Protein 4RYE (pdb70)

Organism: Mycobacterium tuberculosis (strain ATCC 25618 / H37Rv) (NCBI:txid83332)

InterPro domains:
  IPR001967 Peptidase S11, D-alanyl-D-alanine carboxypeptidase A, N-terminal [PF00768] (39-257)
  IPR012338 Beta-lactamase/transpeptidase-like [G3DSA:3.40.710.10] (23-291)
  IPR012338 Beta-lactamase/transpeptidase-like [SSF56601] (4-280)
  IPR018044 Peptidase S11, D-alanyl-D-alanine carboxypeptidase A [PR00725] (68-79)
  IPR018044 Peptidase S11, D-alanyl-D-alanine carboxypeptidase A [PR00725] (116-133)
  IPR018044 Peptidase S11, D-alanyl-D-alanine carboxypeptidase A [PR00725] (142-155)

Radius of gyration: 32.18 Å; Cα contacts (8 Å, |Δi|>4): 2423; chains: 4; bounding box: 84×105×58 Å

Structure (mmCIF, N/CA/C/O backbone):
data_4RYE
#
_entry.id   4RYE
#
_cell.length_a   88.485
_cell.length_b   88.485
_cell.length_c   493.905
_cell.angle_alpha   90.00
_cell.angle_beta   90.00
_cell.angle_gamma   120.00
#
_symmetry.space_group_name_H-M   'P 65 2 2'
#
loop_
_entity.id
_entity.type
_entity.pdbx_description
1 polymer 'D-alanyl-D-alanine carboxypeptidase'
2 water water
#
loop_
_atom_site.group_PDB
_atom_site.id
_atom_site.type_symbol
_atom_site.label_atom_id
_atom_site.label_alt_id
_atom_site.label_comp_id
_atom_site.label_asym_id
_atom_site.label_entity_id
_atom_site.label_seq_id
_atom_site.pdbx_PDB_ins_code
_atom_site.Cartn_x
_atom_site.Cartn_y
_atom_site.Cartn_z
_atom_site.occupancy
_atom_site.B_iso_or_equiv
_atom_site.auth_seq_id
_atom_site.auth_comp_id
_atom_site.auth_asym_id
_atom_site.auth_atom_id
_atom_site.pdbx_PDB_model_num
ATOM 1 N N . ASP A 1 6 ? 0.248 53.793 56.812 1.00 47.84 28 ASP A N 1
ATOM 2 C CA . ASP A 1 6 ? 1.625 53.315 56.731 1.00 44.96 28 ASP A CA 1
ATOM 3 C C . ASP A 1 6 ? 1.711 52.010 55.953 1.00 43.51 28 ASP A C 1
ATOM 4 O O . ASP A 1 6 ? 0.704 51.355 55.694 1.00 46.83 28 ASP A O 1
ATOM 6 N N . VAL A 1 7 ? 2.927 51.654 55.564 1.00 35.54 29 VAL A N 1
ATOM 7 C CA . VAL A 1 7 ? 3.206 50.338 55.022 1.00 30.81 29 VAL A CA 1
ATOM 8 C C . VAL A 1 7 ? 4.312 49.805 55.913 1.00 24.54 29 VAL A C 1
ATOM 9 O O . VAL A 1 7 ? 5.337 50.454 56.091 1.00 20.20 29 VAL A O 1
ATOM 13 N N . GLN A 1 8 ? 4.086 48.646 56.510 1.00 24.43 30 GLN A N 1
ATOM 14 C CA . GLN A 1 8 ? 5.125 47.980 57.287 1.00 18.96 30 GLN A CA 1
ATOM 15 C C . GLN A 1 8 ? 4.970 46.483 57.023 1.00 18.48 30 GLN A C 1
ATOM 16 O O . GLN A 1 8 ? 3.943 46.070 56.488 1.00 18.99 30 GLN A O 1
ATOM 22 N N . PRO A 1 9 ? 5.994 45.673 57.355 1.00 18.43 31 PRO A N 1
ATOM 23 C CA . PRO A 1 9 ? 5.904 44.239 57.026 1.00 21.80 31 PRO A CA 1
ATOM 24 C C . PRO A 1 9 ? 4.799 43.526 57.803 1.00 23.94 31 PRO A C 1
ATOM 25 O O . PRO A 1 9 ? 4.576 43.839 58.972 1.00 21.53 31 PRO A O 1
ATOM 29 N N . ALA A 1 10 ? 4.135 42.567 57.161 1.00 21.00 32 ALA A N 1
ATOM 30 C CA . ALA A 1 10 ? 3.093 41.779 57.804 1.00 19.73 32 ALA A CA 1
ATOM 31 C C . ALA A 1 10 ? 3.588 41.161 59.116 1.00 20.45 32 ALA A C 1
ATOM 32 O O . ALA A 1 10 ? 4.664 40.562 59.168 1.00 20.16 32 ALA A O 1
ATOM 34 N N . GLY A 1 11 ? 2.804 41.311 60.178 1.00 20.20 33 GLY A N 1
ATOM 35 C CA . GLY A 1 11 ? 3.127 40.671 61.441 1.00 20.58 33 GLY A CA 1
ATOM 36 C C . GLY A 1 11 ? 4.033 41.495 62.338 1.00 23.37 33 GLY A C 1
ATOM 37 O O . GLY A 1 11 ? 4.226 41.150 63.502 1.00 24.40 33 GLY A O 1
ATOM 38 N N . SER A 1 12 ? 4.596 42.575 61.807 1.00 22.22 34 SER A N 1
ATOM 39 C CA . SER A 1 12 ? 5.456 43.433 62.615 1.00 20.61 34 SER A CA 1
ATOM 40 C C . SER A 1 12 ? 4.650 44.224 63.651 1.00 23.98 34 SER A C 1
ATOM 41 O O . SER A 1 12 ? 3.434 44.396 63.519 1.00 22.66 34 SER A O 1
ATOM 44 N N . VAL A 1 13 ? 5.340 44.689 64.688 1.00 24.27 35 VAL A N 1
ATOM 45 C CA . VAL A 1 13 ? 4.719 45.488 65.731 1.00 29.33 35 VAL A CA 1
ATOM 46 C C . VAL A 1 13 ? 4.172 46.770 65.119 1.00 21.46 35 VAL A C 1
ATOM 47 O O . VAL A 1 13 ? 4.886 47.461 64.388 1.00 24.80 35 VAL A O 1
ATOM 51 N N . PRO A 1 14 ? 2.900 47.089 65.406 1.00 23.63 36 PRO A N 1
ATOM 52 C CA . PRO A 1 14 ? 2.294 48.331 64.910 1.00 25.43 36 PRO A CA 1
ATOM 53 C C . PRO A 1 14 ? 3.123 49.553 65.305 1.00 26.41 36 PRO A C 1
ATOM 54 O O . PRO A 1 14 ? 3.527 49.688 66.469 1.00 25.67 36 PRO A O 1
ATOM 58 N N . ILE A 1 15 ? 3.385 50.420 64.334 1.00 28.55 37 ILE A N 1
ATOM 59 C CA . ILE A 1 15 ? 4.179 51.622 64.555 1.00 21.90 37 ILE A CA 1
ATOM 60 C C . ILE A 1 15 ? 3.315 52.698 65.210 1.00 28.57 37 ILE A C 1
ATOM 61 O O . ILE A 1 15 ? 2.274 53.074 64.671 1.00 30.43 37 ILE A O 1
ATOM 66 N N . PRO A 1 16 ? 3.731 53.178 66.395 1.00 27.96 38 PRO A N 1
ATOM 67 C CA . PRO A 1 16 ? 2.933 54.158 67.143 1.00 32.56 38 PRO A CA 1
ATOM 68 C C . PRO A 1 16 ? 2.677 55.416 66.327 1.00 32.05 38 PRO A C 1
ATOM 69 O O . PRO A 1 16 ? 3.508 55.786 65.497 1.00 27.33 38 PRO A O 1
ATOM 73 N N . ASP A 1 17 ? 1.534 56.057 66.544 1.00 33.46 39 ASP A N 1
ATOM 74 C CA . ASP A 1 17 ? 1.228 57.293 65.834 1.00 33.93 39 ASP A CA 1
ATOM 75 C C . ASP A 1 17 ? 2.216 58.388 66.237 1.00 28.27 39 ASP A C 1
ATOM 76 O O . ASP A 1 17 ? 2.759 58.369 67.346 1.00 28.70 39 ASP A O 1
ATOM 81 N N . GLY A 1 18 ? 2.449 59.336 65.335 1.00 28.85 40 GLY A N 1
ATOM 82 C CA . GLY A 1 18 ? 3.360 60.436 65.606 1.00 31.06 40 GLY A CA 1
ATOM 83 C C . GLY A 1 18 ? 3.005 61.669 64.797 1.00 30.47 40 GLY A C 1
ATOM 84 O O . GLY A 1 18 ? 2.138 61.610 63.924 1.00 29.45 40 GLY A O 1
ATOM 85 N N . PRO A 1 19 ? 3.672 62.797 65.084 1.00 28.89 41 PRO A N 1
ATOM 86 C CA . PRO A 1 19 ? 3.359 64.076 64.436 1.00 29.72 41 PRO A CA 1
ATOM 87 C C . PRO A 1 19 ? 3.706 64.131 62.949 1.00 26.87 41 PRO A C 1
ATOM 88 O O . PRO A 1 19 ? 3.063 64.889 62.222 1.00 23.01 41 PRO A O 1
ATOM 92 N N . ALA A 1 20 ? 4.705 63.370 62.506 1.00 21.85 42 ALA A N 1
ATOM 93 C CA . ALA A 1 20 ? 5.130 63.424 61.101 1.00 26.80 42 ALA A CA 1
ATOM 94 C C . ALA A 1 20 ? 4.055 62.857 60.177 1.00 23.85 42 ALA A C 1
ATOM 95 O O . ALA A 1 20 ? 3.572 61.753 60.400 1.00 27.75 42 ALA A O 1
ATOM 97 N N . GLN A 1 21 ? 3.680 63.600 59.137 1.00 18.74 43 GLN A N 1
ATOM 98 C CA . GLN A 1 21 ? 2.653 63.100 58.221 1.00 25.04 43 GLN A CA 1
ATOM 99 C C . GLN A 1 21 ? 3.206 62.178 57.123 1.00 22.03 43 GLN A C 1
ATOM 100 O O . GLN A 1 21 ? 2.468 61.354 56.591 1.00 20.85 43 GLN A O 1
ATOM 106 N N . THR A 1 22 ? 4.486 62.325 56.775 1.00 18.90 44 THR A N 1
ATOM 107 C CA . THR A 1 22 ? 5.158 61.320 55.948 1.00 20.25 44 THR A CA 1
ATOM 108 C C . THR A 1 22 ? 6.473 60.956 56.606 1.00 18.24 44 THR A C 1
ATOM 109 O O . THR A 1 22 ? 7.065 61.779 57.285 1.00 20.99 44 THR A O 1
ATOM 113 N N . TRP A 1 23 ? 6.927 59.725 56.406 1.00 16.18 45 TRP A N 1
ATOM 114 C CA . TRP A 1 23 ? 8.190 59.285 56.989 1.00 14.25 45 TRP A CA 1
ATOM 115 C C . TRP A 1 23 ? 8.621 57.983 56.328 1.00 12.32 45 TRP A C 1
ATOM 116 O O . TRP A 1 23 ? 7.832 57.348 55.612 1.00 17.64 45 TRP A O 1
ATOM 127 N N . ILE A 1 24 ? 9.870 57.597 56.557 1.00 15.99 46 ILE A N 1
ATOM 128 C CA . ILE A 1 24 ? 10.404 56.351 56.001 1.00 17.42 46 ILE A CA 1
ATOM 129 C C . ILE A 1 24 ? 11.478 55.847 56.946 1.00 13.27 46 ILE A C 1
ATOM 130 O O . ILE A 1 24 ? 12.098 56.634 57.643 1.00 13.55 46 ILE A O 1
ATOM 135 N N . VAL A 1 25 ? 11.659 54.533 57.012 1.00 14.87 47 VAL A N 1
ATOM 136 C CA . VAL A 1 25 ? 12.735 53.924 57.791 1.00 15.54 47 VAL A CA 1
ATOM 137 C C . VAL A 1 25 ? 13.461 52.992 56.843 1.00 15.88 47 VAL A C 1
ATOM 138 O O . VAL A 1 25 ? 12.848 52.104 56.241 1.00 18.43 47 VAL A O 1
ATOM 142 N N . ALA A 1 26 ? 14.755 53.216 56.664 1.00 11.31 48 ALA A N 1
ATOM 143 C CA . ALA A 1 26 ? 15.519 52.435 55.700 1.00 11.79 48 ALA A CA 1
ATOM 144 C C . ALA A 1 26 ? 16.847 52.013 56.315 1.00 18.32 48 ALA A C 1
ATOM 145 O O . ALA A 1 26 ? 17.269 52.557 57.348 1.00 14.71 48 ALA A O 1
ATOM 147 N N . ASP A 1 27 ? 17.489 51.030 55.689 1.00 15.74 49 ASP A N 1
ATOM 148 C CA . ASP A 1 27 ? 18.777 50.530 56.146 1.00 16.34 49 ASP A CA 1
ATOM 149 C C . ASP A 1 27 ? 19.838 51.310 55.377 1.00 14.62 49 ASP A C 1
ATOM 150 O O . ASP A 1 27 ? 19.844 51.321 54.146 1.00 19.57 49 ASP A O 1
ATOM 155 N N . LEU A 1 28 ? 20.722 51.971 56.114 1.00 18.08 50 LEU A N 1
ATOM 156 C CA . LEU A 1 28 ? 21.749 52.843 55.550 1.00 21.34 50 LEU A CA 1
ATOM 157 C C . LEU A 1 28 ? 22.702 52.098 54.606 1.00 26.70 50 LEU A C 1
ATOM 158 O O . LEU A 1 28 ? 23.205 52.666 53.630 1.00 21.20 50 LEU A O 1
ATOM 163 N N . ASP A 1 29 ? 22.941 50.822 54.892 1.00 29.30 51 ASP A N 1
ATOM 164 C CA . ASP A 1 29 ? 23.929 50.050 54.145 1.00 24.81 51 ASP A CA 1
ATOM 165 C C . ASP A 1 29 ? 23.343 49.259 52.968 1.00 28.18 51 ASP A C 1
ATOM 166 O O . ASP A 1 29 ? 23.885 49.288 51.866 1.00 29.82 51 ASP A O 1
ATOM 171 N N . SER A 1 30 ? 22.237 48.559 53.197 1.00 26.92 52 SER A N 1
ATOM 172 C CA . SER A 1 30 ? 21.654 47.704 52.166 1.00 26.40 52 SER A CA 1
ATOM 173 C C . SER A 1 30 ? 20.652 48.440 51.270 1.00 24.64 52 SER A C 1
ATOM 174 O O . SER A 1 30 ? 20.395 48.013 50.146 1.00 30.08 52 SER A O 1
ATOM 177 N N . GLY A 1 31 ? 20.096 49.545 51.763 1.00 20.51 53 GLY A N 1
ATOM 178 C CA . GLY A 1 31 ? 19.079 50.286 51.031 1.00 17.69 53 GLY A CA 1
ATOM 179 C C . GLY A 1 31 ? 17.677 49.689 51.113 1.00 20.70 53 GLY A C 1
ATOM 180 O O . GLY A 1 31 ? 16.749 50.197 50.467 1.00 21.63 53 GLY A O 1
ATOM 181 N N . GLN A 1 32 ? 17.515 48.611 51.887 1.00 16.77 54 GLN A N 1
ATOM 182 C CA . GLN A 1 32 ? 16.186 48.053 52.164 1.00 19.19 54 GLN A CA 1
ATOM 183 C C . GLN A 1 32 ? 15.316 49.100 52.847 1.00 16.47 54 GLN A C 1
ATOM 184 O O . GLN A 1 32 ? 15.783 49.815 53.726 1.00 15.56 54 GLN A O 1
ATOM 190 N N . VAL A 1 33 ? 14.055 49.189 52.447 1.00 14.70 55 VAL A N 1
ATOM 191 C CA . VAL A 1 33 ? 13.095 50.036 53.159 1.00 18.27 55 VAL A CA 1
ATOM 192 C C . VAL A 1 33 ? 12.317 49.169 54.150 1.00 16.48 55 VAL A C 1
ATOM 193 O O . VAL A 1 33 ? 11.702 48.172 53.764 1.00 16.96 55 VAL A O 1
ATOM 197 N N . LEU A 1 34 ? 12.364 49.533 55.430 1.00 14.27 56 LEU A N 1
ATOM 198 C CA . LEU A 1 34 ? 11.715 48.734 56.472 1.00 16.58 56 LEU A CA 1
ATOM 199 C C . LEU A 1 34 ? 10.250 49.110 56.648 1.00 16.76 56 LEU A C 1
ATOM 200 O O . LEU A 1 34 ? 9.397 48.252 56.914 1.00 19.00 56 LEU A O 1
ATOM 205 N N . ALA A 1 35 ? 9.957 50.400 56.511 1.00 15.35 57 ALA A N 1
ATOM 206 C CA . ALA A 1 35 ? 8.588 50.886 56.644 1.00 15.79 57 ALA A CA 1
ATOM 207 C C . ALA A 1 35 ? 8.505 52.292 56.088 1.00 15.35 57 ALA A C 1
ATOM 208 O O . ALA A 1 35 ? 9.503 52.986 55.999 1.00 17.28 57 ALA A O 1
ATOM 210 N N . GLY A 1 36 ? 7.306 52.721 55.724 1.00 18.66 58 GLY A N 1
ATOM 211 C CA . GLY A 1 36 ? 7.148 54.073 55.233 1.00 17.86 58 GLY A CA 1
ATOM 212 C C . GLY A 1 36 ? 5.707 54.503 55.288 1.00 20.77 58 GLY A C 1
ATOM 213 O O . GLY A 1 36 ? 4.793 53.668 55.246 1.00 24.49 58 GLY A O 1
ATOM 214 N N . ARG A 1 37 ? 5.498 55.807 55.419 1.00 21.31 59 ARG A N 1
ATOM 215 C CA . ARG A 1 37 ? 4.167 56.362 55.286 1.00 21.64 59 ARG A CA 1
ATOM 216 C C . ARG A 1 37 ? 4.215 57.502 54.284 1.00 23.55 59 ARG A C 1
ATOM 217 O O . ARG A 1 37 ? 4.903 58.498 54.520 1.00 20.95 59 ARG A O 1
ATOM 225 N N . ASP A 1 38 ? 3.501 57.348 53.165 1.00 23.46 60 ASP A N 1
ATOM 226 C CA . ASP A 1 38 ? 3.520 58.349 52.098 1.00 28.29 60 ASP A CA 1
ATOM 227 C C . ASP A 1 38 ? 4.942 58.818 51.758 1.00 24.28 60 ASP A C 1
ATOM 228 O O . ASP A 1 38 ? 5.187 60.009 51.511 1.00 20.39 60 ASP A O 1
ATOM 233 N N . GLN A 1 39 ? 5.886 57.885 51.742 1.00 18.08 61 GLN A N 1
ATOM 234 C CA . GLN A 1 39 ? 7.289 58.252 51.602 1.00 17.29 61 GLN A CA 1
ATOM 235 C C . GLN A 1 39 ? 7.664 58.871 50.245 1.00 19.28 61 GLN A C 1
ATOM 236 O O . GLN A 1 39 ? 8.762 59.389 50.090 1.00 18.23 61 GLN A O 1
ATOM 242 N N . ASN A 1 40 ? 6.768 58.812 49.261 1.00 20.61 62 ASN A N 1
ATOM 243 C CA . ASN A 1 40 ? 7.033 59.444 47.967 1.00 21.09 62 ASN A CA 1
ATOM 244 C C . ASN A 1 40 ? 6.186 60.698 47.721 1.00 22.81 62 ASN A C 1
ATOM 245 O O . ASN A 1 40 ? 6.157 61.227 46.610 1.00 24.65 62 ASN A O 1
ATOM 250 N N . VAL A 1 41 ? 5.490 61.165 48.754 1.00 19.42 63 VAL A N 1
ATOM 251 C CA . VAL A 1 41 ? 4.665 62.367 48.628 1.00 21.54 63 VAL A CA 1
ATOM 252 C C . VAL A 1 41 ? 5.534 63.607 48.851 1.00 20.55 63 VAL A C 1
ATOM 253 O O . VAL A 1 41 ? 6.240 63.698 49.861 1.00 18.98 63 VAL A O 1
ATOM 257 N N . ALA A 1 42 ? 5.493 64.556 47.912 1.00 20.10 64 ALA A N 1
ATOM 258 C CA . ALA A 1 42 ? 6.361 65.739 47.975 1.00 18.10 64 ALA A CA 1
ATOM 259 C C . ALA A 1 42 ? 5.860 66.786 48.963 1.00 22.62 64 ALA A C 1
ATOM 260 O O . ALA A 1 42 ? 4.674 67.114 48.993 1.00 24.84 64 ALA A O 1
ATOM 262 N N . HIS A 1 43 ? 6.784 67.303 49.766 1.00 19.34 65 HIS A N 1
ATOM 263 C CA . HIS A 1 43 ? 6.519 68.398 50.700 1.00 19.16 65 HIS A CA 1
ATOM 264 C C . HIS A 1 43 ? 7.767 69.278 50.723 1.00 17.38 65 HIS A C 1
ATOM 265 O O . HIS A 1 43 ? 8.837 68.848 50.294 1.00 17.14 65 HIS A O 1
ATOM 272 N N . PRO A 1 44 ? 7.633 70.522 51.194 1.00 18.27 66 PRO A N 1
ATOM 273 C CA . PRO A 1 44 ? 8.823 71.374 51.317 1.00 20.96 66 PRO A CA 1
ATOM 274 C C . PRO A 1 44 ? 9.792 70.790 52.340 1.00 15.72 66 PRO A C 1
ATOM 275 O O . PRO A 1 44 ? 9.350 70.277 53.370 1.00 18.94 66 PRO A O 1
ATOM 279 N N . PRO A 1 45 ? 11.097 70.849 52.051 1.00 21.66 67 PRO A N 1
ATOM 280 C CA . PRO A 1 45 ? 12.097 70.222 52.917 1.00 14.39 67 PRO A CA 1
ATOM 281 C C . PRO A 1 45 ? 12.604 71.102 54.059 1.00 16.72 67 PRO A C 1
ATOM 282 O O . PRO A 1 45 ? 13.186 70.566 55.005 1.00 20.38 67 PRO A O 1
ATOM 286 N N . ALA A 1 46 ? 12.388 72.415 53.982 1.00 19.98 68 ALA A N 1
ATOM 287 C CA . ALA A 1 46 ? 13.040 73.344 54.903 1.00 19.28 68 ALA A CA 1
ATOM 288 C C . ALA A 1 46 ? 14.533 73.017 54.995 1.00 17.76 68 ALA A C 1
ATOM 289 O O . ALA A 1 46 ? 15.142 72.618 54.004 1.00 20.10 68 ALA A O 1
ATOM 291 N N . SER A 1 47 ? 15.106 73.155 56.190 1.00 18.26 69 SER A N 1
ATOM 292 C CA . SER A 1 47 ? 16.558 73.058 56.373 1.00 17.00 69 SER A CA 1
ATOM 293 C C . SER A 1 47 ? 17.148 71.665 56.145 1.00 15.53 69 SER A C 1
ATOM 294 O O . SER A 1 47 ? 18.367 71.517 56.124 1.00 18.46 69 SER A O 1
ATOM 297 N N . THR A 1 48 ? 16.318 70.639 55.983 1.00 16.73 70 THR A N 1
ATOM 298 C CA . THR A 1 48 ? 16.883 69.337 55.614 1.00 15.65 70 THR A CA 1
ATOM 299 C C . THR A 1 48 ? 17.631 69.429 54.286 1.00 17.46 70 THR A C 1
ATOM 300 O O . THR A 1 48 ? 18.578 68.679 54.042 1.00 15.31 70 THR A O 1
ATOM 304 N N . ILE A 1 49 ? 17.215 70.364 53.435 1.00 19.31 71 ILE A N 1
ATOM 305 C CA . ILE A 1 49 ? 17.867 70.558 52.144 1.00 16.82 71 ILE A CA 1
ATOM 306 C C . ILE A 1 49 ? 19.308 71.056 52.303 1.00 16.34 71 ILE A C 1
ATOM 307 O O . ILE A 1 49 ? 20.103 70.965 51.369 1.00 16.97 71 ILE A O 1
ATOM 312 N N . LYS A 1 50 ? 19.660 71.557 53.488 1.00 13.14 72 LYS A N 1
ATOM 313 C CA . LYS A 1 50 ? 21.056 71.939 53.746 1.00 17.86 72 LYS A CA 1
ATOM 314 C C . LYS A 1 50 ? 22.015 70.754 53.627 1.00 18.66 72 LYS A C 1
ATOM 315 O O . LYS A 1 50 ? 23.201 70.938 53.380 1.00 15.22 72 LYS A O 1
ATOM 321 N N . VAL A 1 51 ? 21.513 69.539 53.812 1.00 14.74 73 VAL A N 1
ATOM 322 C CA . VAL A 1 51 ? 22.343 68.350 53.607 1.00 11.01 73 VAL A CA 1
ATOM 323 C C . VAL A 1 51 ? 22.775 68.244 52.143 1.00 14.21 73 VAL A C 1
ATOM 324 O O . VAL A 1 51 ? 23.920 67.888 51.830 1.00 14.65 73 VAL A O 1
ATOM 328 N N . LEU A 1 52 ? 21.855 68.544 51.241 1.00 12.27 74 LEU A N 1
ATOM 329 C CA . LEU A 1 52 ? 22.162 68.566 49.819 1.00 14.65 74 LEU A CA 1
ATOM 330 C C . LEU A 1 52 ? 23.178 69.665 49.486 1.00 15.25 74 LEU A C 1
ATOM 331 O O . LEU A 1 52 ? 24.075 69.462 48.674 1.00 14.08 74 LEU A O 1
ATOM 336 N N . LEU A 1 53 ? 23.051 70.829 50.116 1.00 13.25 75 LEU A N 1
ATOM 337 C CA . LEU A 1 53 ? 24.057 71.881 49.932 1.00 12.97 75 LEU A CA 1
ATOM 338 C C . LEU A 1 53 ? 25.416 71.395 50.433 1.00 11.90 75 LEU A C 1
ATOM 339 O O . LEU A 1 53 ? 26.437 71.612 49.784 1.00 15.91 75 LEU A O 1
ATOM 344 N N . ALA A 1 54 ? 25.430 70.732 51.588 1.00 14.18 76 ALA A N 1
ATOM 345 C CA . ALA A 1 54 ? 26.676 70.202 52.145 1.00 16.27 76 ALA A CA 1
ATOM 346 C C . ALA A 1 54 ? 27.379 69.231 51.190 1.00 15.28 76 ALA A C 1
ATOM 347 O O . ALA A 1 54 ? 28.604 69.266 51.055 1.00 14.26 76 ALA A O 1
ATOM 349 N N . LEU A 1 55 ? 26.611 68.360 50.540 1.00 14.03 77 LEU A N 1
ATOM 350 C CA . LEU A 1 55 ? 27.175 67.444 49.539 1.00 15.22 77 LEU A CA 1
ATOM 351 C C . LEU A 1 55 ? 27.885 68.178 48.398 1.00 16.56 77 LEU A C 1
ATOM 352 O O . LEU A 1 55 ? 28.977 67.793 47.982 1.00 18.30 77 LEU A O 1
ATOM 357 N N . VAL A 1 56 ? 27.251 69.225 47.874 1.00 14.67 78 VAL A N 1
ATOM 358 C CA . VAL A 1 56 ? 27.853 70.007 46.802 1.00 15.08 78 VAL A CA 1
ATOM 359 C C . VAL A 1 56 ? 29.141 70.671 47.305 1.00 19.79 78 VAL A C 1
ATOM 360 O O . VAL A 1 56 ? 30.182 70.627 46.635 1.00 16.40 78 VAL A O 1
ATOM 364 N N . ALA A 1 57 ? 29.070 71.281 48.488 1.00 16.44 79 ALA A N 1
ATOM 365 C CA . ALA A 1 57 ? 30.232 71.966 49.063 1.00 16.44 79 ALA A CA 1
ATOM 366 C C . ALA A 1 57 ? 31.403 71.008 49.261 1.00 19.02 79 ALA A C 1
ATOM 367 O O . ALA A 1 57 ? 32.546 71.345 48.962 1.00 21.65 79 ALA A O 1
ATOM 369 N N . LEU A 1 58 ? 31.114 69.813 49.766 1.00 16.99 80 LEU A N 1
ATOM 370 C CA . LEU A 1 58 ? 32.160 68.833 50.019 1.00 15.21 80 LEU A CA 1
ATOM 371 C C . LEU A 1 58 ? 32.765 68.302 48.734 1.00 19.18 80 LEU A C 1
ATOM 372 O O . LEU A 1 58 ? 33.950 67.965 48.694 1.00 19.28 80 LEU A O 1
ATOM 377 N N . ASP A 1 59 ? 31.967 68.231 47.678 1.00 16.50 81 ASP A N 1
ATOM 378 C CA . ASP A 1 59 ? 32.505 67.816 46.380 1.00 26.79 81 ASP A CA 1
ATOM 379 C C . ASP A 1 59 ? 33.422 68.863 45.744 1.00 27.19 81 ASP A C 1
ATOM 380 O O . ASP A 1 59 ? 34.436 68.522 45.148 1.00 24.13 81 ASP A O 1
ATOM 385 N N . GLU A 1 60 ? 33.059 70.136 45.864 1.00 23.54 82 GLU A N 1
ATOM 386 C CA . GLU A 1 60 ? 33.727 71.178 45.077 1.00 28.45 82 GLU A CA 1
ATOM 387 C C . GLU A 1 60 ? 34.735 72.027 45.839 1.00 22.62 82 GLU A C 1
ATOM 388 O O . GLU A 1 60 ? 35.659 72.587 45.242 1.00 23.16 82 GLU A O 1
ATOM 394 N N . LEU A 1 61 ? 34.558 72.150 47.147 1.00 20.66 83 LEU A N 1
ATOM 395 C CA . LEU A 1 61 ? 35.342 73.125 47.907 1.00 21.71 83 LEU A CA 1
ATOM 396 C C . LEU A 1 61 ? 36.411 72.464 48.764 1.00 24.89 83 LEU A C 1
ATOM 397 O O . LEU A 1 61 ? 36.161 71.436 49.384 1.00 29.76 83 LEU A O 1
ATOM 402 N N . ASP A 1 62 ? 37.602 73.052 48.791 1.00 22.32 84 ASP A N 1
ATOM 403 C CA . ASP A 1 62 ? 38.631 72.658 49.755 1.00 27.05 84 ASP A CA 1
ATOM 404 C C . ASP A 1 62 ? 38.170 73.122 51.142 1.00 25.55 84 ASP A C 1
ATOM 405 O O . ASP A 1 62 ? 37.652 74.231 51.279 1.00 24.88 84 ASP A O 1
ATOM 410 N N . LEU A 1 63 ? 38.356 72.286 52.164 1.00 20.77 85 LEU A N 1
ATOM 411 C CA . LEU A 1 63 ? 37.825 72.583 53.502 1.00 22.16 85 LEU A CA 1
ATOM 412 C C . LEU A 1 63 ? 38.515 73.779 54.138 1.00 26.11 85 LEU A C 1
ATOM 413 O O . LEU A 1 63 ? 37.955 74.438 55.022 1.00 22.46 85 LEU A O 1
ATOM 418 N N . ASN A 1 64 ? 39.735 74.057 53.684 1.00 21.20 86 ASN A N 1
ATOM 419 C CA . ASN A 1 64 ? 40.503 75.176 54.208 1.00 22.33 86 ASN A CA 1
ATOM 420 C C . ASN A 1 64 ? 40.507 76.393 53.285 1.00 23.96 86 ASN A C 1
ATOM 421 O O . ASN A 1 64 ? 41.167 77.388 53.567 1.00 26.07 86 ASN A O 1
ATOM 426 N N . SER A 1 65 ? 39.783 76.317 52.173 1.00 24.55 87 SER A N 1
ATOM 427 C CA . SER A 1 65 ? 39.675 77.486 51.306 1.00 32.01 87 SER A CA 1
ATOM 428 C C . SER A 1 65 ? 38.785 78.511 52.008 1.00 32.14 87 SER A C 1
ATOM 429 O O . SER A 1 65 ? 37.902 78.149 52.793 1.00 23.66 87 SER A O 1
ATOM 432 N N . THR A 1 66 ? 39.039 79.789 51.763 1.00 27.29 88 THR A N 1
ATOM 433 C CA . THR A 1 66 ? 38.325 80.831 52.483 1.00 23.12 88 THR A CA 1
ATOM 434 C C . THR A 1 66 ? 37.500 81.720 51.569 1.00 29.62 88 THR A C 1
ATOM 435 O O . THR A 1 66 ? 37.658 81.702 50.346 1.00 27.14 88 THR A O 1
ATOM 439 N N . VAL A 1 67 ? 36.613 82.498 52.178 1.00 23.11 89 VAL A N 1
ATOM 440 C CA . VAL A 1 67 ? 35.841 83.491 51.452 1.00 27.21 89 VAL A CA 1
ATOM 441 C C . VAL A 1 67 ? 35.700 84.700 52.357 1.00 26.85 89 VAL A C 1
ATOM 442 O O . VAL A 1 67 ? 35.690 84.563 53.583 1.00 27.67 89 VAL A O 1
ATOM 446 N N . VAL A 1 68 ? 35.629 85.879 51.754 1.00 27.46 90 VAL A N 1
ATOM 447 C CA . VAL A 1 68 ? 35.322 87.097 52.481 1.00 26.65 90 VAL A CA 1
ATOM 448 C C . VAL A 1 68 ? 33.830 87.335 52.351 1.00 29.80 90 VAL A C 1
ATOM 449 O O . VAL A 1 68 ? 33.331 87.588 51.255 1.00 26.61 90 VAL A O 1
ATOM 453 N N . ALA A 1 69 ? 33.109 87.223 53.458 1.00 25.94 91 ALA A N 1
ATOM 454 C CA . ALA A 1 69 ? 31.664 87.393 53.416 1.00 25.82 91 ALA A CA 1
ATOM 455 C C . ALA A 1 69 ? 31.283 88.798 52.984 1.00 33.11 91 ALA A C 1
ATOM 456 O O . ALA A 1 69 ? 31.896 89.784 53.410 1.00 28.79 91 ALA A O 1
ATOM 458 N N . ASP A 1 70 ? 30.270 88.908 52.137 1.00 30.66 92 ASP A N 1
ATOM 459 C CA . ASP A 1 70 ? 29.773 90.242 51.804 1.00 34.03 92 ASP A CA 1
ATOM 460 C C . ASP A 1 70 ? 28.427 90.505 52.475 1.00 30.57 92 ASP A C 1
ATOM 461 O O . ASP A 1 70 ? 27.873 89.619 53.128 1.00 28.67 92 ASP A O 1
ATOM 466 N N . VAL A 1 71 ? 27.918 91.725 52.331 1.00 32.26 93 VAL A N 1
ATOM 467 C CA . VAL A 1 71 ? 26.686 92.127 53.006 1.00 35.13 93 VAL A CA 1
ATOM 468 C C . VAL A 1 71 ? 25.511 91.217 52.667 1.00 34.72 93 VAL A C 1
ATOM 469 O O . VAL A 1 71 ? 24.753 90.820 53.558 1.00 36.24 93 VAL A O 1
ATOM 473 N N . ALA A 1 72 ? 25.381 90.859 51.392 1.00 32.28 94 ALA A N 1
ATOM 474 C CA . ALA A 1 72 ? 24.285 90.000 50.941 1.00 39.09 94 ALA A CA 1
ATOM 475 C C . ALA A 1 72 ? 24.269 88.637 51.638 1.00 41.43 94 ALA A C 1
ATOM 476 O O . ALA A 1 72 ? 23.200 88.065 51.883 1.00 45.12 94 ALA A O 1
ATOM 478 N N . ASP A 1 73 ? 25.454 88.120 51.958 1.00 39.11 95 ASP A N 1
ATOM 479 C CA . ASP A 1 73 ? 25.579 86.814 52.610 1.00 37.99 95 ASP A CA 1
ATOM 480 C C . ASP A 1 73 ? 24.941 86.793 53.998 1.00 36.27 95 ASP A C 1
ATOM 481 O O . ASP A 1 73 ? 24.641 85.731 54.525 1.00 37.35 95 ASP A O 1
ATOM 486 N N . THR A 1 74 ? 24.753 87.970 54.587 1.00 36.95 96 THR A N 1
ATOM 487 C CA . THR A 1 74 ? 24.403 88.079 56.003 1.00 39.88 96 THR A CA 1
ATOM 488 C C . THR A 1 74 ? 22.981 88.569 56.250 1.00 45.14 96 THR A C 1
ATOM 489 O O . THR A 1 74 ? 22.637 88.924 57.378 1.00 46.26 96 THR A O 1
ATOM 493 N N . GLN A 1 75 ? 22.151 88.574 55.211 1.00 45.50 97 GLN A N 1
ATOM 494 C CA . GLN A 1 75 ? 20.846 89.233 55.299 1.00 50.72 97 GLN A CA 1
ATOM 495 C C . GLN A 1 75 ? 19.617 88.324 55.349 1.00 47.52 97 GLN A C 1
ATOM 496 O O . GLN A 1 75 ? 18.488 88.814 55.381 1.00 46.78 97 GLN A O 1
ATOM 502 N N . ALA A 1 76 ? 19.816 87.012 55.365 1.00 42.63 98 ALA A N 1
ATOM 503 C CA . ALA A 1 76 ? 18.673 86.110 55.474 1.00 42.37 98 ALA A CA 1
ATOM 504 C C . ALA A 1 76 ? 18.161 86.066 56.910 1.00 38.92 98 ALA A C 1
ATOM 505 O O . ALA A 1 76 ? 18.894 86.384 57.847 1.00 32.98 98 ALA A O 1
ATOM 507 N N . GLU A 1 77 ? 16.901 85.676 57.084 1.00 42.79 99 GLU A N 1
ATOM 508 C CA . GLU A 1 77 ? 16.348 85.493 58.420 1.00 45.31 99 GLU A CA 1
ATOM 509 C C . GLU A 1 77 ? 17.095 84.378 59.168 1.00 39.61 99 GLU A C 1
ATOM 510 O O . GLU A 1 77 ? 17.757 83.538 58.558 1.00 33.77 99 GLU A O 1
ATOM 516 N N . CYS A 1 78 ? 16.991 84.386 60.494 1.00 43.94 100 CYS A N 1
ATOM 517 C CA . CYS A 1 78 ? 17.647 83.388 61.339 1.00 47.34 100 CYS A CA 1
ATOM 518 C C . CYS A 1 78 ? 16.987 82.011 61.147 1.00 43.87 100 CYS A C 1
ATOM 519 O O . CYS A 1 78 ? 15.883 81.952 60.598 1.00 45.76 100 CYS A O 1
ATOM 522 N N . ASN A 1 79 ? 17.615 80.897 61.551 1.00 36.79 101 ASN A N 1
ATOM 523 C CA . ASN A 1 79 ? 18.885 80.793 62.286 1.00 34.47 101 ASN A CA 1
ATOM 524 C C . ASN A 1 79 ? 20.115 81.370 61.603 1.00 27.58 101 ASN A C 1
ATOM 525 O O . ASN A 1 79 ? 20.307 81.202 60.400 1.00 24.44 101 ASN A O 1
ATOM 530 N N . CYS A 1 80 ? 20.951 82.038 62.390 1.00 29.46 102 CYS A N 1
ATOM 531 C CA . CYS A 1 80 ? 22.231 82.543 61.907 1.00 34.92 102 CYS A CA 1
ATOM 532 C C . CYS A 1 80 ? 23.365 82.052 62.803 1.00 34.57 102 CYS A C 1
ATOM 533 O O . CYS A 1 80 ? 23.230 82.036 64.026 1.00 39.06 102 CYS A O 1
ATOM 536 N N . VAL A 1 81 ? 24.477 81.646 62.204 1.00 24.14 103 VAL A N 1
ATOM 537 C CA . VAL A 1 81 ? 25.646 81.261 62.990 1.00 25.98 103 VAL A CA 1
ATOM 538 C C . VAL A 1 81 ? 26.424 82.515 63.394 1.00 30.70 103 VAL A C 1
ATOM 539 O O . VAL A 1 81 ? 27.144 82.518 64.395 1.00 27.86 103 VAL A O 1
ATOM 543 N N . GLY A 1 82 ? 26.255 83.588 62.623 1.00 28.03 104 GLY A N 1
ATOM 544 C CA . GLY A 1 82 ? 26.871 84.862 62.940 1.00 27.27 104 GLY A CA 1
ATOM 545 C C . GLY A 1 82 ? 27.945 85.304 61.960 1.00 27.40 104 GLY A C 1
ATOM 546 O O . GLY A 1 82 ? 28.912 85.968 62.343 1.00 31.15 104 GLY A O 1
ATOM 547 N N . VAL A 1 83 ? 27.775 84.940 60.692 1.00 25.50 105 VAL A N 1
ATOM 548 C CA . VAL A 1 83 ? 28.623 85.467 59.621 1.00 25.31 105 VAL A CA 1
ATOM 549 C C . VAL A 1 83 ? 28.555 86.998 59.590 1.00 28.77 105 VAL A C 1
ATOM 550 O O . VAL A 1 83 ? 27.475 87.585 59.708 1.00 28.75 105 VAL A O 1
ATOM 554 N N . LYS A 1 84 ? 29.709 87.646 59.461 1.00 28.61 106 LYS A N 1
ATOM 555 C CA . LYS A 1 84 ? 29.759 89.106 59.433 1.00 32.24 106 LYS A CA 1
ATOM 556 C C . LYS A 1 84 ? 30.480 89.604 58.181 1.00 36.08 106 LYS A C 1
ATOM 557 O O . LYS A 1 84 ? 31.479 89.019 57.767 1.00 28.52 106 LYS A O 1
ATOM 563 N N . PRO A 1 85 ? 29.965 90.683 57.562 1.00 32.99 107 PRO A N 1
ATOM 564 C CA . PRO A 1 85 ? 30.526 91.121 56.275 1.00 34.96 107 PRO A CA 1
ATOM 565 C C . PRO A 1 85 ? 31.948 91.652 56.392 1.00 31.60 107 PRO A C 1
ATOM 566 O O . PRO A 1 85 ? 32.245 92.408 57.318 1.00 32.88 107 PRO A O 1
ATOM 570 N N . GLY A 1 86 ? 32.810 91.254 55.458 1.00 31.85 108 GLY A N 1
ATOM 571 C CA . GLY A 1 86 ? 34.200 91.683 55.458 1.00 31.86 108 GLY A CA 1
ATOM 572 C C . GLY A 1 86 ? 35.094 90.734 56.234 1.00 30.87 108 GLY A C 1
ATOM 573 O O . GLY A 1 86 ? 36.324 90.866 56.227 1.00 31.45 108 GLY A O 1
ATOM 574 N N . ARG A 1 87 ? 34.467 89.778 56.916 1.00 29.65 109 ARG A N 1
ATOM 575 C CA . ARG A 1 87 ? 35.203 88.779 57.675 1.00 34.47 109 ARG A CA 1
ATOM 576 C C . ARG A 1 87 ? 35.467 87.533 56.828 1.00 32.01 109 ARG A C 1
ATOM 577 O O . ARG A 1 87 ? 34.674 87.167 55.949 1.00 27.24 109 ARG A O 1
ATOM 585 N N . SER A 1 88 ? 36.592 86.882 57.101 1.00 29.44 110 SER A N 1
ATOM 586 C CA . SER A 1 88 ? 36.989 85.686 56.369 1.00 30.74 110 SER A CA 1
ATOM 587 C C . SER A 1 88 ? 36.536 84.420 57.096 1.00 29.45 110 SER A C 1
ATOM 588 O O . SER A 1 88 ? 36.597 84.352 58.324 1.00 25.61 110 SER A O 1
ATOM 591 N N . TYR A 1 89 ? 36.083 83.418 56.342 1.00 24.14 111 TYR A N 1
ATOM 592 C CA . TYR A 1 89 ? 35.647 82.147 56.921 1.00 22.53 111 TYR A CA 1
ATOM 593 C C . TYR A 1 89 ? 36.142 81.012 56.043 1.00 23.74 111 TYR A C 1
ATOM 594 O O . TYR A 1 89 ? 36.254 81.180 54.828 1.00 24.10 111 TYR A O 1
ATOM 603 N N . THR A 1 90 ? 36.432 79.859 56.641 1.00 21.58 112 THR A N 1
ATOM 604 C CA . THR A 1 90 ? 36.771 78.676 55.851 1.00 21.44 112 THR A CA 1
ATOM 605 C C . THR A 1 90 ? 35.512 77.902 55.505 1.00 20.98 112 THR A C 1
ATOM 606 O O . THR A 1 90 ? 34.472 78.038 56.171 1.00 18.93 112 THR A O 1
ATOM 610 N N . ALA A 1 91 ? 35.602 77.083 54.462 1.00 19.54 113 ALA A N 1
ATOM 611 C CA . ALA A 1 91 ? 34.508 76.184 54.109 1.00 20.36 113 ALA A CA 1
ATOM 612 C C . ALA A 1 91 ? 34.130 75.296 55.288 1.00 19.23 113 ALA A C 1
ATOM 613 O O . ALA A 1 91 ? 32.955 75.032 55.508 1.00 20.50 113 ALA A O 1
ATOM 615 N N . ARG A 1 92 ? 35.126 74.826 56.037 1.00 20.82 114 ARG A N 1
ATOM 616 C CA . ARG A 1 92 ? 34.863 73.959 57.188 1.00 19.83 114 ARG A CA 1
ATOM 617 C C . ARG A 1 92 ? 34.050 74.719 58.236 1.00 20.18 114 ARG A C 1
ATOM 618 O O . ARG A 1 92 ? 33.044 74.214 58.742 1.00 21.41 114 ARG A O 1
ATOM 626 N N . GLN A 1 93 ? 34.478 75.937 58.539 1.00 20.52 115 GLN A N 1
ATOM 627 C CA . GLN A 1 93 ? 33.769 76.771 59.502 1.00 21.24 115 GLN A CA 1
ATOM 628 C C . GLN A 1 93 ? 32.331 76.974 59.053 1.00 24.70 115 GLN A C 1
ATOM 629 O O . GLN A 1 93 ? 31.413 76.907 59.863 1.00 18.47 115 GLN A O 1
ATOM 635 N N . LEU A 1 94 ? 32.135 77.215 57.760 1.00 20.24 116 LEU A N 1
ATOM 636 C CA . LEU A 1 94 ? 30.791 77.463 57.249 1.00 22.89 116 LEU A CA 1
ATOM 637 C C . LEU A 1 94 ? 29.951 76.192 57.287 1.00 19.84 116 LEU A C 1
ATOM 638 O O . LEU A 1 94 ? 28.752 76.250 57.579 1.00 17.84 116 LEU A O 1
ATOM 643 N N . LEU A 1 95 ? 30.577 75.044 57.018 1.00 15.89 117 LEU A N 1
ATOM 644 C CA . LEU A 1 95 ? 29.869 73.762 57.065 1.00 17.64 117 LEU A CA 1
ATOM 645 C C . LEU A 1 95 ? 29.448 73.396 58.494 1.00 20.14 117 LEU A C 1
ATOM 646 O O . LEU A 1 95 ? 28.371 72.827 58.700 1.00 18.90 117 LEU A O 1
ATOM 651 N N . ASP A 1 96 ? 30.289 73.724 59.472 1.00 21.93 118 ASP A N 1
ATOM 652 C CA . ASP A 1 96 ? 29.922 73.554 60.879 1.00 23.20 118 ASP A CA 1
ATOM 653 C C . ASP A 1 96 ? 28.727 74.424 61.223 1.00 20.94 118 ASP A C 1
ATOM 654 O O . ASP A 1 96 ? 27.790 73.965 61.875 1.00 20.02 118 ASP A O 1
ATOM 659 N N . GLY A 1 97 ? 28.772 75.687 60.798 1.00 19.93 119 GLY A N 1
ATOM 660 C CA . GLY A 1 97 ? 27.664 76.604 61.015 1.00 19.01 119 GLY A CA 1
ATOM 661 C C . GLY A 1 97 ? 26.405 76.089 60.340 1.00 18.40 119 GLY A C 1
ATOM 662 O O . GLY A 1 97 ? 25.310 76.108 60.930 1.00 19.15 119 GLY A O 1
ATOM 663 N N . LEU A 1 98 ? 26.567 75.598 59.113 1.00 17.07 120 LEU A N 1
ATOM 664 C CA . LEU A 1 98 ? 25.455 75.035 58.345 1.00 17.47 120 LEU A CA 1
ATOM 665 C C . LEU A 1 98 ? 24.799 73.843 59.029 1.00 21.45 120 LEU A C 1
ATOM 666 O O . LEU A 1 98 ? 23.568 73.769 59.134 1.00 19.38 120 LEU A O 1
ATOM 671 N N . LEU A 1 99 ? 25.621 72.905 59.487 1.00 15.89 121 LEU A N 1
ATOM 672 C CA . LEU A 1 99 ? 25.119 71.617 59.944 1.00 16.77 121 LEU A CA 1
ATOM 673 C C . LEU A 1 99 ? 24.840 71.529 61.443 1.00 21.86 121 LEU A C 1
ATOM 674 O O . LEU A 1 99 ? 23.998 70.739 61.857 1.00 29.38 121 LEU A O 1
ATOM 679 N N . LEU A 1 100 ? 25.534 72.326 62.254 1.00 19.85 122 LEU A N 1
ATOM 680 C CA . LEU A 1 100 ? 25.319 72.282 63.710 1.00 21.92 122 LEU A CA 1
ATOM 681 C C . LEU A 1 100 ? 24.208 73.217 64.191 1.00 24.56 122 LEU A C 1
ATOM 682 O O . LEU A 1 100 ? 23.439 72.866 65.092 1.00 25.94 122 LEU A O 1
ATOM 687 N N . VAL A 1 101 ? 24.126 74.409 63.610 1.00 18.41 123 VAL A N 1
ATOM 688 C CA . VAL A 1 101 ? 23.116 75.373 64.055 1.00 19.53 123 VAL A CA 1
ATOM 689 C C . VAL A 1 101 ? 22.168 75.830 62.941 1.00 21.94 123 VAL A C 1
ATOM 690 O O . VAL A 1 101 ? 21.401 76.783 63.128 1.00 26.62 123 VAL A O 1
ATOM 694 N N . SER A 1 102 ? 22.216 75.144 61.798 1.00 20.74 124 SER A N 1
ATOM 695 C CA . SER A 1 102 ? 21.322 75.430 60.674 1.00 20.66 124 SER A CA 1
ATOM 696 C C . SER A 1 102 ? 21.415 76.889 60.220 1.00 25.77 124 SER A C 1
ATOM 697 O O . SER A 1 102 ? 20.398 77.532 59.943 1.00 21.99 124 SER A O 1
ATOM 700 N N . GLY A 1 103 ? 22.635 77.409 60.139 1.00 21.44 125 GLY A N 1
ATOM 701 C CA . GLY A 1 103 ? 22.835 78.819 59.845 1.00 21.63 125 GLY A CA 1
ATOM 702 C C . GLY A 1 103 ? 22.487 79.144 58.407 1.00 19.40 125 GLY A C 1
ATOM 703 O O . GLY A 1 103 ? 23.112 78.621 57.492 1.00 19.74 125 GLY A O 1
ATOM 704 N N . ASN A 1 104 ? 21.492 80.005 58.201 1.00 20.40 126 ASN A N 1
ATOM 705 C CA . ASN A 1 104 ? 21.123 80.404 56.848 1.00 21.85 126 ASN A CA 1
ATOM 706 C C . ASN A 1 104 ? 22.204 81.299 56.262 1.00 22.45 126 ASN A C 1
ATOM 707 O O . ASN A 1 104 ? 22.445 81.280 55.055 1.00 29.72 126 ASN A O 1
ATOM 712 N N . ASP A 1 105 ? 22.854 82.079 57.122 1.00 21.88 127 ASP A N 1
ATOM 713 C CA . ASP A 1 105 ? 23.975 82.913 56.694 1.00 22.47 127 ASP A CA 1
ATOM 714 C C . ASP A 1 105 ? 25.145 82.034 56.255 1.00 22.33 127 ASP A C 1
ATOM 715 O O . ASP A 1 105 ? 25.856 82.363 55.309 1.00 22.16 127 ASP A O 1
ATOM 720 N N . ALA A 1 106 ? 25.321 80.899 56.922 1.00 20.08 128 ALA A N 1
ATOM 721 C CA . ALA A 1 106 ? 26.332 79.930 56.521 1.00 24.12 128 ALA A CA 1
ATOM 722 C C . ALA A 1 106 ? 26.003 79.334 55.147 1.00 24.96 128 ALA A C 1
ATOM 723 O O . ALA A 1 106 ? 26.888 79.158 54.301 1.00 17.72 128 ALA A O 1
ATOM 725 N N . ALA A 1 107 ? 24.731 79.007 54.937 1.00 17.82 129 ALA A N 1
ATOM 726 C CA . ALA A 1 107 ? 24.282 78.497 53.649 1.00 19.28 129 ALA A CA 1
ATOM 727 C C . ALA A 1 107 ? 24.518 79.510 52.535 1.00 20.09 129 ALA A C 1
ATOM 728 O O . ALA A 1 107 ? 25.017 79.166 51.466 1.00 18.10 129 ALA A O 1
ATOM 730 N N . ASN A 1 108 ? 24.142 80.759 52.762 1.00 19.30 130 ASN A N 1
ATOM 731 C CA . ASN A 1 108 ? 24.304 81.750 51.709 1.00 24.70 130 ASN A CA 1
ATOM 732 C C . ASN A 1 108 ? 25.774 82.080 51.427 1.00 25.42 130 ASN A C 1
ATOM 733 O O . ASN A 1 108 ? 26.133 82.435 50.301 1.00 20.99 130 ASN A O 1
ATOM 738 N N . THR A 1 109 ? 26.623 81.943 52.441 1.00 20.35 131 THR A N 1
ATOM 739 C CA . THR A 1 109 ? 28.042 82.226 52.276 1.00 20.64 131 THR A CA 1
ATOM 740 C C . THR A 1 109 ? 28.739 81.064 51.568 1.00 19.45 131 THR A C 1
ATOM 741 O O . THR A 1 109 ? 29.664 81.270 50.786 1.00 21.62 131 THR A O 1
ATOM 745 N N . LEU A 1 110 ? 28.280 79.845 51.825 1.00 18.23 132 LEU A N 1
ATOM 746 C CA . LEU A 1 110 ? 28.734 78.699 51.046 1.00 17.29 132 LEU A CA 1
ATOM 747 C C . LEU A 1 110 ? 28.303 78.842 49.590 1.00 17.53 132 LEU A C 1
ATOM 748 O O . LEU A 1 110 ? 29.066 78.539 48.684 1.00 19.22 132 LEU A O 1
ATOM 753 N N . ALA A 1 111 ? 27.084 79.327 49.368 1.00 20.41 133 ALA A N 1
ATOM 754 C CA . ALA A 1 111 ? 26.595 79.533 48.006 1.00 19.69 133 ALA A CA 1
ATOM 755 C C . ALA A 1 111 ? 27.451 80.569 47.283 1.00 25.67 133 ALA A C 1
ATOM 756 O O . ALA A 1 111 ? 27.679 80.463 46.081 1.00 22.77 133 ALA A O 1
ATOM 758 N N . HIS A 1 112 ? 27.911 81.572 48.026 1.00 24.03 134 HIS A N 1
ATOM 759 C CA . HIS A 1 112 ? 28.867 82.559 47.521 1.00 24.52 134 HIS A CA 1
ATOM 760 C C . HIS A 1 112 ? 30.129 81.851 47.000 1.00 22.51 134 HIS A C 1
ATOM 761 O O . HIS A 1 112 ? 30.539 82.079 45.855 1.00 23.64 134 HIS A O 1
ATOM 776 N N . LEU A 1 114 ? 30.410 78.890 46.043 1.00 22.06 136 LEU A N 1
ATOM 777 C CA . LEU A 1 114 ? 30.079 77.961 44.974 1.00 21.38 136 LEU A CA 1
ATOM 778 C C . LEU A 1 114 ? 29.685 78.650 43.675 1.00 25.61 136 LEU A C 1
ATOM 779 O O . LEU A 1 114 ? 29.359 77.983 42.697 1.00 28.21 136 LEU A O 1
ATOM 784 N N . GLY A 1 115 ? 29.710 79.977 43.659 1.00 26.77 137 GLY A N 1
ATOM 785 C CA . GLY A 1 115 ? 29.422 80.717 42.442 1.00 24.95 137 GLY A CA 1
ATOM 786 C C . GLY A 1 115 ? 28.139 81.533 42.476 1.00 28.16 137 GLY A C 1
ATOM 787 O O . GLY A 1 115 ? 27.724 82.095 41.461 1.00 27.73 137 GLY A O 1
ATOM 788 N N . GLY A 1 116 ? 27.503 81.601 43.640 1.00 28.28 138 GLY A N 1
ATOM 789 C CA . GLY A 1 116 ? 26.302 82.401 43.784 1.00 28.24 138 GLY A CA 1
ATOM 790 C C . GLY A 1 116 ? 25.050 81.599 44.077 1.00 26.27 138 GLY A C 1
ATOM 791 O O . GLY A 1 116 ? 25.046 80.367 43.998 1.00 24.11 138 GLY A O 1
ATOM 792 N N . GLN A 1 117 ? 23.972 82.310 44.407 1.00 25.01 139 GLN A N 1
ATOM 793 C CA . GLN A 1 117 ? 22.707 81.673 44.780 1.00 28.83 139 GLN A CA 1
ATOM 794 C C . GLN A 1 117 ? 22.128 80.806 43.663 1.00 21.05 139 GLN A C 1
ATOM 795 O O . GLN A 1 117 ? 21.842 79.635 43.873 1.00 20.99 139 GLN A O 1
ATOM 801 N N . ASP A 1 118 ? 21.949 81.382 42.479 1.00 22.95 140 ASP A N 1
ATOM 802 C CA . ASP A 1 118 ? 21.335 80.643 41.374 1.00 28.42 140 ASP A CA 1
ATOM 803 C C . ASP A 1 118 ? 22.167 79.437 40.945 1.00 26.17 140 ASP A C 1
ATOM 804 O O . ASP A 1 118 ? 21.632 78.356 40.708 1.00 22.46 140 ASP A O 1
ATOM 809 N N . VAL A 1 119 ? 23.476 79.643 40.837 1.00 21.37 141 VAL A N 1
ATOM 810 C CA . VAL A 1 119 ? 24.401 78.581 40.463 1.00 22.73 141 VAL A CA 1
ATOM 811 C C . VAL A 1 119 ? 24.397 77.472 41.503 1.00 21.44 141 VAL A C 1
ATOM 812 O O . VAL A 1 119 ? 24.412 76.287 41.167 1.00 18.39 141 VAL A O 1
ATOM 816 N N . THR A 1 120 ? 24.346 77.848 42.775 1.00 18.83 142 THR A N 1
ATOM 817 C CA . THR A 1 120 ? 24.386 76.853 43.842 1.00 17.82 142 THR A CA 1
ATOM 818 C C . THR A 1 120 ? 23.123 76.003 43.842 1.00 19.49 142 THR A C 1
ATOM 819 O O . THR A 1 120 ? 23.175 74.778 44.019 1.00 18.66 142 THR A O 1
ATOM 823 N N . VAL A 1 121 ? 21.987 76.650 43.617 1.00 18.88 143 VAL A N 1
ATOM 824 C CA . VAL A 1 121 ? 20.732 75.924 43.530 1.00 19.82 143 VAL A CA 1
ATOM 825 C C . VAL A 1 121 ? 20.758 74.977 42.328 1.00 20.45 143 VAL A C 1
ATOM 826 O O . VAL A 1 121 ? 20.317 73.825 42.438 1.00 19.84 143 VAL A O 1
ATOM 830 N N . ALA A 1 122 ? 21.293 75.435 41.199 1.00 18.33 144 ALA A N 1
ATOM 831 C CA . ALA A 1 122 ? 21.417 74.543 40.036 1.00 20.99 144 ALA A CA 1
ATOM 832 C C . ALA A 1 122 ? 22.325 73.349 40.339 1.00 22.70 144 ALA A C 1
ATOM 833 O O . ALA A 1 122 ? 22.013 72.223 39.956 1.00 16.58 144 ALA A O 1
ATOM 835 N N . LYS A 1 123 ? 23.447 73.592 41.019 1.00 16.33 145 LYS A N 1
ATOM 836 C CA . LYS A 1 123 ? 24.327 72.493 41.442 1.00 18.98 145 LYS A CA 1
ATOM 837 C C . LYS A 1 123 ? 23.668 71.518 42.419 1.00 19.42 145 LYS A C 1
ATOM 838 O O . LYS A 1 123 ? 23.892 70.306 42.343 1.00 14.20 145 LYS A O 1
ATOM 852 N N . ASN A 1 125 ? 20.405 70.847 42.611 1.00 14.03 147 ASN A N 1
ATOM 853 C CA . ASN A 1 125 ? 19.450 70.082 41.823 1.00 19.49 147 ASN A CA 1
ATOM 854 C C . ASN A 1 125 ? 20.151 69.068 40.928 1.00 20.26 147 ASN A C 1
ATOM 855 O O . ASN A 1 125 ? 19.682 67.941 40.781 1.00 17.68 147 ASN A O 1
ATOM 860 N N . ALA A 1 126 ? 21.293 69.447 40.361 1.00 18.64 148 ALA A N 1
ATOM 861 C CA . ALA A 1 126 ? 22.069 68.485 39.574 1.00 18.12 148 ALA A CA 1
ATOM 862 C C . ALA A 1 126 ? 22.552 67.315 40.438 1.00 19.90 148 ALA A C 1
ATOM 863 O O . ALA A 1 126 ? 22.552 66.162 39.998 1.00 20.60 148 ALA A O 1
ATOM 865 N N . LYS A 1 127 ? 22.969 67.616 41.660 1.00 15.59 149 LYS A N 1
ATOM 866 C CA . LYS A 1 127 ? 23.443 66.580 42.581 1.00 13.25 149 LYS A CA 1
ATOM 867 C C . LYS A 1 127 ? 22.316 65.607 42.953 1.00 19.50 149 LYS A C 1
ATOM 868 O O . LYS A 1 127 ? 22.507 64.383 42.945 1.00 18.27 149 LYS A O 1
ATOM 874 N N . ALA A 1 128 ? 21.141 66.144 43.269 1.00 16.65 150 ALA A N 1
ATOM 875 C CA . ALA A 1 128 ? 19.983 65.295 43.558 1.00 16.74 150 ALA A CA 1
ATOM 876 C C . ALA A 1 128 ? 19.721 64.335 42.404 1.00 15.04 150 ALA A C 1
ATOM 877 O O . ALA A 1 128 ? 19.482 63.141 42.617 1.00 15.78 150 ALA A O 1
ATOM 879 N N . ALA A 1 129 ? 19.781 64.838 41.174 1.00 14.82 151 ALA A N 1
ATOM 880 C CA . ALA A 1 129 ? 19.583 63.966 40.012 1.00 15.59 151 ALA A CA 1
ATOM 881 C C . ALA A 1 129 ? 20.618 62.838 39.917 1.00 17.04 151 ALA A C 1
ATOM 882 O O . ALA A 1 129 ? 20.265 61.708 39.560 1.00 18.89 151 ALA A O 1
ATOM 884 N N . THR A 1 130 ? 21.887 63.128 40.207 1.00 16.73 152 THR A N 1
ATOM 885 C CA . THR A 1 130 ? 22.908 62.074 40.129 1.00 18.84 152 THR A CA 1
ATOM 886 C C . THR A 1 130 ? 22.643 60.985 41.163 1.00 21.00 152 THR A C 1
ATOM 887 O O . THR A 1 130 ? 23.057 59.846 40.979 1.00 18.19 152 THR A O 1
ATOM 891 N N . LEU A 1 131 ? 21.942 61.339 42.236 1.00 19.86 153 LEU A N 1
ATOM 892 C CA . LEU A 1 131 ? 21.626 60.390 43.305 1.00 15.48 153 LEU A CA 1
ATOM 893 C C . LEU A 1 131 ? 20.327 59.629 43.077 1.00 20.41 153 LEU A C 1
ATOM 894 O O . LEU A 1 131 ? 19.982 58.728 43.852 1.00 18.33 153 LEU A O 1
ATOM 899 N N . GLY A 1 132 ? 19.600 59.990 42.026 1.00 17.20 154 GLY A N 1
ATOM 900 C CA . GLY A 1 132 ? 18.321 59.355 41.761 1.00 20.34 154 GLY A CA 1
ATOM 901 C C . GLY A 1 132 ? 17.215 59.935 42.623 1.00 19.49 154 GLY A C 1
ATOM 902 O O . GLY A 1 132 ? 16.120 59.390 42.691 1.00 21.08 154 GLY A O 1
ATOM 903 N N . ALA A 1 133 ? 17.493 61.057 43.276 1.00 17.34 155 ALA A N 1
ATOM 904 C CA . ALA A 1 133 ? 16.467 61.749 44.048 1.00 15.72 155 ALA A CA 1
ATOM 905 C C . ALA A 1 133 ? 15.669 62.673 43.125 1.00 21.82 155 ALA A C 1
ATOM 906 O O . ALA A 1 133 ? 15.852 63.891 43.129 1.00 17.49 155 ALA A O 1
ATOM 908 N N . THR A 1 134 ? 14.775 62.096 42.333 1.00 16.43 156 THR A N 1
ATOM 909 C CA . THR A 1 134 ? 14.146 62.841 41.247 1.00 19.98 156 THR A CA 1
ATOM 910 C C . THR A 1 134 ? 12.844 63.533 41.656 1.00 19.27 156 THR A C 1
ATOM 911 O O . THR A 1 134 ? 12.174 64.163 40.838 1.00 21.30 156 THR A O 1
ATOM 915 N N . SER A 1 135 ? 12.486 63.420 42.929 1.00 14.17 157 SER A N 1
ATOM 916 C CA . SER A 1 135 ? 11.352 64.176 43.439 1.00 19.07 157 SER A CA 1
ATOM 917 C C . SER A 1 135 ? 11.831 65.365 44.248 1.00 21.41 157 SER A C 1
ATOM 918 O O . SER A 1 135 ? 11.049 66.014 44.943 1.00 20.63 157 SER A O 1
ATOM 921 N N . THR A 1 136 ? 13.122 65.657 44.145 1.00 17.67 158 THR A N 1
ATOM 922 C CA . THR A 1 136 ? 13.689 66.750 44.922 1.00 16.91 158 THR A CA 1
ATOM 923 C C . THR A 1 136 ? 14.006 67.965 44.064 1.00 16.37 158 THR A C 1
ATOM 924 O O . THR A 1 136 ? 14.640 67.856 43.024 1.00 22.96 158 THR A O 1
ATOM 928 N N . HIS A 1 137 ? 13.566 69.130 44.518 1.00 17.60 159 HIS A N 1
ATOM 929 C CA . HIS A 1 137 ? 13.847 70.367 43.808 1.00 18.21 159 HIS A CA 1
ATOM 930 C C . HIS A 1 137 ? 14.140 71.450 44.827 1.00 21.40 159 HIS A C 1
ATOM 931 O O . HIS A 1 137 ? 13.263 71.832 45.604 1.00 18.02 159 HIS A O 1
ATOM 938 N N . ALA A 1 138 ? 15.380 71.929 44.838 1.00 16.82 160 ALA A N 1
ATOM 939 C CA . ALA A 1 138 ? 15.761 73.037 45.712 1.00 16.77 160 ALA A CA 1
ATOM 940 C C . ALA A 1 138 ? 15.414 74.347 45.031 1.00 17.18 160 ALA A C 1
ATOM 941 O O . ALA A 1 138 ? 15.476 74.446 43.805 1.00 18.85 160 ALA A O 1
ATOM 943 N N . THR A 1 139 ? 15.046 75.350 45.827 1.00 18.84 161 THR A N 1
ATOM 944 C CA . THR A 1 139 ? 14.816 76.696 45.324 1.00 20.85 161 THR A CA 1
ATOM 945 C C . THR A 1 139 ? 15.749 77.693 46.003 1.00 23.54 161 THR A C 1
ATOM 946 O O . THR A 1 139 ? 15.957 78.791 45.493 1.00 19.73 161 THR A O 1
ATOM 950 N N . THR A 1 140 ? 16.284 77.318 47.166 1.00 23.16 162 THR A N 1
ATOM 951 C CA . THR A 1 140 ? 17.290 78.128 47.869 1.00 19.41 162 THR A CA 1
ATOM 952 C C . THR A 1 140 ? 18.350 77.212 48.476 1.00 18.64 162 THR A C 1
ATOM 953 O O . THR A 1 140 ? 18.086 76.037 48.723 1.00 18.16 162 THR A O 1
ATOM 957 N N . PRO A 1 141 ? 19.551 77.747 48.732 1.00 20.49 163 PRO A N 1
ATOM 958 C CA . PRO A 1 141 ? 20.575 76.932 49.400 1.00 23.45 163 PRO A CA 1
ATOM 959 C C . PRO A 1 141 ? 20.204 76.581 50.838 1.00 22.30 163 PRO A C 1
ATOM 960 O O . PRO A 1 141 ? 20.651 75.549 51.340 1.00 17.26 163 PRO A O 1
ATOM 964 N N . SER A 1 142 ? 19.389 77.413 51.482 1.00 19.02 164 SER A N 1
ATOM 965 C CA . SER A 1 142 ? 19.109 77.254 52.917 1.00 22.28 164 SER A CA 1
ATOM 966 C C . SER A 1 142 ? 17.844 76.452 53.231 1.00 24.43 164 SER A C 1
ATOM 967 O O . SER A 1 142 ? 17.699 75.930 54.342 1.00 21.70 164 SER A O 1
ATOM 970 N N . GLY A 1 143 ? 16.923 76.379 52.270 1.00 17.97 165 GLY A N 1
ATOM 971 C CA . GLY A 1 143 ? 15.635 75.738 52.499 1.00 21.80 165 GLY A CA 1
ATOM 972 C C . GLY A 1 143 ? 14.568 76.754 52.849 1.00 23.86 165 GLY A C 1
ATOM 973 O O . GLY A 1 143 ? 13.401 76.413 53.048 1.00 25.41 165 GLY A O 1
ATOM 974 N N . LEU A 1 144 ? 14.969 78.014 52.940 1.00 21.35 166 LEU A N 1
ATOM 975 C CA . LEU A 1 144 ? 14.007 79.093 53.109 1.00 23.30 166 LEU A CA 1
ATOM 976 C C . LEU A 1 144 ? 13.170 79.168 51.842 1.00 24.47 166 LEU A C 1
ATOM 977 O O . LEU A 1 144 ? 13.609 78.717 50.781 1.00 19.95 166 LEU A O 1
ATOM 982 N N . ASP A 1 145 ? 11.961 79.711 51.941 1.00 24.05 167 ASP A N 1
ATOM 983 C CA . ASP A 1 145 ? 11.167 79.937 50.739 1.00 28.65 167 ASP A CA 1
ATOM 984 C C . ASP A 1 145 ? 11.934 80.896 49.834 1.00 27.89 167 ASP A C 1
ATOM 985 O O . ASP A 1 145 ? 12.493 81.887 50.299 1.00 29.54 167 ASP A O 1
ATOM 990 N N . GLY A 1 146 ? 11.994 80.582 48.547 1.00 30.43 168 GLY A N 1
ATOM 991 C CA . GLY A 1 146 ? 12.628 81.472 47.596 1.00 38.63 168 GLY A CA 1
ATOM 992 C C . GLY A 1 146 ? 11.643 81.962 46.560 1.00 44.76 168 GLY A C 1
ATOM 993 O O . GLY A 1 146 ? 10.445 81.679 46.643 1.00 44.63 168 GLY A O 1
ATOM 994 N N . PRO A 1 147 ? 12.145 82.710 45.574 1.00 51.81 169 PRO A N 1
ATOM 995 C CA . PRO A 1 147 ? 11.325 83.181 44.458 1.00 55.32 169 PRO A CA 1
ATOM 996 C C . PRO A 1 147 ? 10.765 82.010 43.659 1.00 49.15 169 PRO A C 1
ATOM 997 O O . PRO A 1 147 ? 9.681 82.131 43.089 1.00 46.35 169 PRO A O 1
ATOM 1001 N N . GLY A 1 148 ? 11.492 80.894 43.630 1.00 39.01 170 GLY A N 1
ATOM 1002 C CA . GLY A 1 148 ? 11.026 79.700 42.953 1.00 38.13 170 GLY A CA 1
ATOM 1003 C C . GLY A 1 148 ? 10.021 78.902 43.765 1.00 35.09 170 GLY A C 1
ATOM 1004 O O . GLY A 1 148 ? 9.537 77.867 43.311 1.00 33.66 170 GLY A O 1
ATOM 1005 N N . GLY A 1 149 ? 9.710 79.380 44.968 1.00 34.55 171 GLY A N 1
ATOM 1006 C CA . GLY A 1 149 ? 8.782 78.688 45.844 1.00 29.69 171 GLY A CA 1
ATOM 1007 C C . GLY A 1 149 ? 9.451 78.054 47.052 1.00 30.04 171 GLY A C 1
ATOM 1008 O O . GLY A 1 149 ? 10.579 78.415 47.424 1.00 23.58 171 GLY A O 1
ATOM 1009 N N . SER A 1 150 ? 8.748 77.101 47.663 1.00 25.73 172 SER A N 1
ATOM 1010 C CA . SER A 1 150 ? 9.206 76.449 48.893 1.00 26.63 172 SER A CA 1
ATOM 1011 C C . SER A 1 150 ? 10.159 75.300 48.611 1.00 26.17 172 SER A C 1
ATOM 1012 O O . SER A 1 150 ? 10.887 74.850 49.502 1.00 27.32 172 SER A O 1
ATOM 1015 N N . GLY A 1 151 ? 10.145 74.813 47.378 1.00 17.79 173 GLY A N 1
ATOM 1016 C CA . GLY A 1 151 ? 10.952 73.654 47.033 1.00 16.66 173 GLY A CA 1
ATOM 1017 C C . GLY A 1 151 ? 10.230 72.382 47.436 1.00 18.66 173 GLY A C 1
ATOM 1018 O O . GLY A 1 151 ? 9.106 72.425 47.966 1.00 16.54 173 GLY A O 1
ATOM 1019 N N . ALA A 1 152 ? 10.875 71.243 47.203 1.00 15.70 174 ALA A N 1
ATOM 1020 C CA . ALA A 1 152 ? 10.224 69.965 47.416 1.00 17.38 174 ALA A CA 1
ATOM 1021 C C . ALA A 1 152 ? 11.232 68.872 47.664 1.00 16.93 174 ALA A C 1
ATOM 1022 O O . ALA A 1 152 ? 12.321 68.878 47.095 1.00 17.73 174 ALA A O 1
ATOM 1024 N N . SER A 1 153 ? 10.852 67.925 48.515 1.00 18.41 175 SER A N 1
ATOM 1025 C CA . SER A 1 153 ? 11.539 66.636 48.573 1.00 17.97 175 SER A CA 1
ATOM 1026 C C . SER A 1 153 ? 10.549 65.599 49.087 1.00 20.98 175 SER A C 1
ATOM 1027 O O . SER A 1 153 ? 9.378 65.911 49.313 1.00 17.10 175 SER A O 1
ATOM 1030 N N . THR A 1 154 ? 11.007 64.366 49.265 1.00 17.35 176 THR A N 1
ATOM 1031 C CA . THR A 1 154 ? 10.149 63.313 49.797 1.00 17.94 176 THR A CA 1
ATOM 1032 C C . THR A 1 154 ? 10.948 62.628 50.884 1.00 17.12 176 THR A C 1
ATOM 1033 O O . THR A 1 154 ? 12.178 62.771 50.926 1.00 15.57 176 THR A O 1
ATOM 1037 N N . ALA A 1 155 ? 10.269 61.907 51.770 1.00 15.19 177 ALA A N 1
ATOM 1038 C CA . ALA A 1 155 ? 10.964 61.146 52.806 1.00 16.68 177 ALA A CA 1
ATOM 1039 C C . ALA A 1 155 ? 11.977 60.195 52.165 1.00 13.52 177 ALA A C 1
ATOM 1040 O O . ALA A 1 155 ? 13.118 60.078 52.616 1.00 13.36 177 ALA A O 1
ATOM 1042 N N . HIS A 1 156 ? 11.556 59.536 51.091 1.00 13.85 178 HIS A N 1
ATOM 1043 C CA . HIS A 1 156 ? 12.443 58.673 50.316 1.00 15.41 178 HIS A CA 1
ATOM 1044 C C . HIS A 1 156 ? 13.672 59.422 49.799 1.00 15.72 178 HIS A C 1
ATOM 1045 O O . HIS A 1 156 ? 14.810 58.990 50.026 1.00 14.50 178 HIS A O 1
ATOM 1052 N N . ASP A 1 157 ? 13.469 60.537 49.099 1.00 12.61 179 ASP A N 1
ATOM 1053 C CA . ASP A 1 157 ? 14.625 61.288 48.604 1.00 16.37 179 ASP A CA 1
ATOM 1054 C C . ASP A 1 157 ? 15.530 61.810 49.721 1.00 18.21 179 ASP A C 1
ATOM 1055 O O . ASP A 1 157 ? 16.750 61.853 49.561 1.00 14.17 179 ASP A O 1
ATOM 1060 N N . LEU A 1 158 ? 14.943 62.233 50.840 1.00 16.46 180 LEU A N 1
ATOM 1061 C CA . LEU A 1 158 ? 15.760 62.733 51.944 1.00 15.81 180 LEU A CA 1
ATOM 1062 C C . LEU A 1 158 ? 16.739 61.668 52.464 1.00 13.91 180 LEU A C 1
ATOM 1063 O O . LEU A 1 158 ? 17.903 61.973 52.711 1.00 15.61 180 LEU A O 1
ATOM 1068 N N . VAL A 1 159 ? 16.285 60.430 52.626 1.00 14.69 181 VAL A N 1
ATOM 1069 C CA . VAL A 1 159 ? 17.193 59.385 53.117 1.00 17.13 181 VAL A CA 1
ATOM 1070 C C . VAL A 1 159 ? 18.201 58.981 52.048 1.00 15.00 181 VAL A C 1
ATOM 1071 O O . VAL A 1 159 ? 19.317 58.591 52.363 1.00 16.67 181 VAL A O 1
ATOM 1075 N N . VAL A 1 160 ? 17.808 59.084 50.785 1.00 12.88 182 VAL A N 1
ATOM 1076 C CA . VAL A 1 160 ? 18.736 58.831 49.693 1.00 12.67 182 VAL A CA 1
ATOM 1077 C C . VAL A 1 160 ? 19.846 59.872 49.734 1.00 13.11 182 VAL A C 1
ATOM 1078 O O . VAL A 1 160 ? 21.039 59.558 49.586 1.00 13.15 182 VAL A O 1
ATOM 1082 N N . ILE A 1 161 ? 19.465 61.120 49.954 1.00 11.87 183 ILE A N 1
ATOM 1083 C CA . ILE A 1 161 ? 20.455 62.197 50.018 1.00 11.62 183 ILE A CA 1
ATOM 1084 C C . ILE A 1 161 ? 21.320 62.056 51.271 1.00 18.54 183 ILE A C 1
ATOM 1085 O O . ILE A 1 161 ? 22.546 62.200 51.212 1.00 13.16 183 ILE A O 1
ATOM 1090 N N . PHE A 1 162 ? 20.694 61.748 52.403 1.00 12.41 184 PHE A N 1
ATOM 1091 C CA . PHE A 1 162 ? 21.447 61.593 53.643 1.00 13.12 184 PHE A CA 1
ATOM 1092 C C . PHE A 1 162 ? 22.417 60.411 53.613 1.00 12.59 184 PHE A C 1
ATOM 1093 O O . PHE A 1 162 ? 23.489 60.441 54.225 1.00 15.38 184 PHE A O 1
ATOM 1101 N N . ARG A 1 163 ? 22.010 59.355 52.937 1.00 13.81 185 ARG A N 1
ATOM 1102 C CA . ARG A 1 163 ? 22.836 58.165 52.788 1.00 16.29 185 ARG A CA 1
ATOM 1103 C C . ARG A 1 163 ? 24.114 58.503 52.021 1.00 19.44 185 ARG A C 1
ATOM 1104 O O . ARG A 1 163 ? 25.209 58.041 52.368 1.00 16.68 185 ARG A O 1
ATOM 1112 N N . ALA A 1 164 ? 23.976 59.325 50.987 1.00 17.33 186 ALA A N 1
ATOM 1113 C CA . ALA A 1 164 ? 25.137 59.769 50.218 1.00 21.10 186 ALA A CA 1
ATOM 1114 C C . ALA A 1 164 ? 26.042 60.639 51.083 1.00 19.00 186 ALA A C 1
ATOM 1115 O O . ALA A 1 164 ? 27.273 60.541 51.011 1.00 19.28 186 ALA A O 1
ATOM 1117 N N . ALA A 1 165 ? 25.437 61.504 51.894 1.00 14.26 187 ALA A N 1
ATOM 1118 C CA . ALA A 1 165 ? 26.207 62.390 52.752 1.00 14.22 187 ALA A CA 1
ATOM 1119 C C . ALA A 1 165 ? 26.964 61.611 53.826 1.00 14.21 187 ALA A C 1
ATOM 1120 O O . ALA A 1 165 ? 28.114 61.917 54.117 1.00 17.60 187 ALA A O 1
ATOM 1130 N N . ALA A 1 167 ? 28.199 58.771 53.651 1.00 18.86 189 ALA A N 1
ATOM 1131 C CA . ALA A 1 167 ? 29.324 58.060 53.060 1.00 22.25 189 ALA A CA 1
ATOM 1132 C C . ALA A 1 167 ? 30.582 58.923 53.053 1.00 19.41 189 ALA A C 1
ATOM 1133 O O . ALA A 1 167 ? 31.698 58.411 52.986 1.00 15.77 189 ALA A O 1
ATOM 1135 N N . ASN A 1 168 ? 30.402 60.239 53.120 1.00 17.75 190 ASN A N 1
ATOM 1136 C CA . ASN A 1 168 ? 31.532 61.164 53.157 1.00 16.59 190 ASN A CA 1
ATOM 1137 C C . ASN A 1 168 ? 32.061 61.284 54.590 1.00 17.32 190 ASN A C 1
ATOM 1138 O O . ASN A 1 168 ? 31.316 61.674 55.506 1.00 16.61 190 ASN A O 1
ATOM 1143 N N . PRO A 1 169 ? 33.345 60.943 54.799 1.00 15.23 191 PRO A N 1
ATOM 1144 C CA . PRO A 1 169 ? 33.878 60.899 56.168 1.00 17.11 191 PRO A CA 1
ATOM 1145 C C . PRO A 1 169 ? 33.853 62.257 56.879 1.00 16.84 191 PRO A C 1
ATOM 1146 O O . PRO A 1 169 ? 33.678 62.295 58.092 1.00 16.45 191 PRO A O 1
ATOM 1150 N N . VAL A 1 170 ? 34.028 63.354 56.148 1.00 16.48 192 VAL A N 1
ATOM 1151 C CA . VAL A 1 170 ? 33.951 64.662 56.787 1.00 14.52 192 VAL A CA 1
ATOM 1152 C C . VAL A 1 170 ? 32.526 64.997 57.206 1.00 14.06 192 VAL A C 1
ATOM 1153 O O . VAL A 1 170 ? 32.296 65.503 58.308 1.00 15.32 192 VAL A O 1
ATOM 1157 N N . PHE A 1 171 ? 31.561 64.704 56.341 1.00 15.72 193 PHE A N 1
ATOM 1158 C CA . PHE A 1 171 ? 30.168 64.937 56.713 1.00 16.64 193 PHE A CA 1
ATOM 1159 C C . PHE A 1 171 ? 29.814 64.133 57.953 1.00 14.60 193 PHE A C 1
ATOM 1160 O O . PHE A 1 171 ? 29.212 64.663 58.898 1.00 16.26 193 PHE A O 1
ATOM 1168 N N . ALA A 1 172 ? 30.161 62.847 57.941 1.00 18.39 194 ALA A N 1
ATOM 1169 C CA . ALA A 1 172 ? 29.874 61.974 59.082 1.00 18.69 194 ALA A CA 1
ATOM 1170 C C . ALA A 1 172 ? 30.496 62.510 60.365 1.00 18.66 194 ALA A C 1
ATOM 1171 O O . ALA A 1 172 ? 29.896 62.421 61.445 1.00 19.78 194 ALA A O 1
ATOM 1173 N N . GLN A 1 173 ? 31.691 63.078 60.259 1.00 17.68 195 GLN A N 1
ATOM 1174 C CA . GLN A 1 173 ? 32.346 63.661 61.430 1.00 19.36 195 GLN A CA 1
ATOM 1175 C C . GLN A 1 173 ? 31.583 64.882 61.940 1.00 19.82 195 GLN A C 1
ATOM 1176 O O . GLN A 1 173 ? 31.292 64.985 63.136 1.00 17.81 195 GLN A O 1
ATOM 1182 N N . ILE A 1 174 ? 31.255 65.797 61.030 1.00 17.57 196 ILE A N 1
ATOM 1183 C CA . ILE A 1 174 ? 30.588 67.047 61.408 1.00 19.68 196 ILE A CA 1
ATOM 1184 C C . ILE A 1 174 ? 29.209 66.813 62.020 1.00 19.71 196 ILE A C 1
ATOM 1185 O O . ILE A 1 174 ? 28.896 67.349 63.083 1.00 20.51 196 ILE A O 1
ATOM 1190 N N . THR A 1 175 ? 28.388 66.006 61.356 1.00 18.83 197 THR A N 1
ATOM 1191 C CA . THR A 1 175 ? 27.005 65.813 61.793 1.00 20.02 197 THR A CA 1
ATOM 1192 C C . THR A 1 175 ? 26.960 65.182 63.193 1.00 25.60 197 THR A C 1
ATOM 1193 O O . THR A 1 175 ? 25.980 65.334 63.940 1.00 25.51 197 THR A O 1
ATOM 1197 N N . ALA A 1 176 ? 28.051 64.517 63.566 1.00 16.19 198 ALA A N 1
ATOM 1198 C CA . ALA A 1 176 ? 28.146 63.875 64.874 1.00 22.10 198 ALA A CA 1
ATOM 1199 C C . ALA A 1 176 ? 28.909 64.690 65.943 1.00 23.10 198 ALA A C 1
ATOM 1200 O O . ALA A 1 176 ? 28.873 64.327 67.123 1.00 22.65 198 ALA A O 1
ATOM 1202 N N . GLU A 1 177 ? 29.591 65.768 65.545 1.00 31.24 199 GLU A N 1
ATOM 1203 C CA . GLU A 1 177 ? 30.294 66.645 66.504 1.00 29.85 199 GLU A CA 1
ATOM 1204 C C . GLU A 1 177 ? 29.332 67.263 67.508 1.00 31.98 199 GLU A C 1
ATOM 1205 O O . GLU A 1 177 ? 28.288 67.797 67.119 1.00 30.76 199 GLU A O 1
ATOM 1211 N N . PRO A 1 178 ? 29.691 67.236 68.806 1.00 29.73 200 PRO A N 1
ATOM 1212 C CA . PRO A 1 178 ? 28.826 67.915 69.771 1.00 28.50 200 PRO A CA 1
ATOM 1213 C C . PRO A 1 178 ? 28.964 69.434 69.677 1.00 26.49 200 PRO A C 1
ATOM 1214 O O . PRO A 1 178 ? 28.049 70.156 70.059 1.00 25.81 200 PRO A O 1
ATOM 1218 N N . SER A 1 179 ? 30.093 69.908 69.156 1.00 26.52 201 SER A N 1
ATOM 1219 C CA . SER A 1 179 ? 30.373 71.337 69.143 1.00 25.59 201 SER A CA 1
ATOM 1220 C C . SER A 1 179 ? 31.445 71.680 68.126 1.00 25.20 201 SER A C 1
ATOM 1221 O O . SER A 1 179 ? 32.133 70.799 67.605 1.00 26.67 201 SER A O 1
ATOM 1224 N N . ALA A 1 180 ? 31.586 72.971 67.844 1.00 24.03 202 ALA A N 1
ATOM 1225 C CA . ALA A 1 180 ? 32.635 73.437 66.954 1.00 28.82 202 ALA A CA 1
ATOM 1226 C C . ALA A 1 180 ? 32.978 74.868 67.303 1.00 25.74 202 ALA A C 1
ATOM 1227 O O . ALA A 1 180 ? 32.178 75.569 67.927 1.00 26.14 202 ALA A O 1
ATOM 1237 N N . PHE A 1 182 ? 33.661 78.662 66.045 1.00 27.33 204 PHE A N 1
ATOM 1238 C CA . PHE A 1 182 ? 33.334 79.533 64.922 1.00 26.95 204 PHE A CA 1
ATOM 1239 C C . PHE A 1 182 ? 33.900 80.926 65.187 1.00 31.53 204 PHE A C 1
ATOM 1240 O O . PHE A 1 182 ? 33.875 81.399 66.323 1.00 30.32 204 PHE A O 1
ATOM 1248 N N . PRO A 1 183 ? 34.444 81.577 64.146 1.00 33.37 205 PRO A N 1
ATOM 1249 C CA . PRO A 1 183 ? 35.049 82.906 64.322 1.00 33.59 205 PRO A CA 1
ATOM 1250 C C . PRO A 1 183 ? 34.058 83.941 64.855 1.00 39.24 205 PRO A C 1
ATOM 1251 O O . PRO A 1 183 ? 32.873 83.905 64.519 1.00 33.85 205 PRO A O 1
ATOM 1255 N N . SER A 1 184 ? 34.554 84.846 65.694 1.00 43.48 206 SER A N 1
ATOM 1256 C CA . SER A 1 184 ? 33.767 85.966 66.188 1.00 49.00 206 SER A CA 1
ATOM 1257 C C . SER A 1 184 ? 34.693 87.165 66.262 1.00 54.61 206 SER A C 1
ATOM 1258 O O . SER A 1 184 ? 35.883 87.045 65.966 1.00 56.38 206 SER A O 1
ATOM 1261 N N . ASP A 1 185 ? 34.155 88.319 66.643 1.00 62.39 207 ASP A N 1
ATOM 1262 C CA . ASP A 1 185 ? 34.986 89.501 66.848 1.00 70.83 207 ASP A CA 1
ATOM 1263 C C . ASP A 1 185 ? 36.083 89.198 67.867 1.00 74.91 207 ASP A C 1
ATOM 1264 O O . ASP A 1 185 ? 37.272 89.294 67.554 1.00 82.42 207 ASP A O 1
ATOM 1266 N N . ASN A 1 186 ? 35.675 88.794 69.069 1.00 72.24 208 ASN A N 1
ATOM 1267 C CA . ASN A 1 186 ? 36.607 88.488 70.159 1.00 73.98 208 ASN A CA 1
ATOM 1268 C C . ASN A 1 186 ? 37.391 87.181 70.007 1.00 68.56 208 ASN A C 1
ATOM 1269 O O . ASN A 1 186 ? 37.845 86.610 70.998 1.00 70.90 208 ASN A O 1
ATOM 1274 N N . GLY A 1 187 ? 37.552 86.708 68.777 1.00 59.07 209 GLY A N 1
ATOM 1275 C CA . GLY A 1 187 ? 38.313 85.497 68.538 1.00 53.14 209 GLY A CA 1
ATOM 1276 C C . GLY A 1 187 ? 37.471 84.375 67.972 1.00 47.18 209 GLY A C 1
ATOM 1277 O O . GLY A 1 187 ? 37.204 84.336 66.772 1.00 46.12 209 GLY A O 1
ATOM 1278 N N . GLU A 1 188 ? 37.058 83.455 68.839 1.00 48.45 210 GLU A N 1
ATOM 1279 C CA . GLU A 1 188 ? 36.234 82.326 68.419 1.00 49.47 210 GLU A CA 1
ATOM 1280 C C . GLU A 1 188 ? 35.182 81.969 69.473 1.00 45.54 210 GLU A C 1
ATOM 1281 O O . GLU A 1 188 ? 35.453 81.998 70.677 1.00 45.64 210 GLU A O 1
ATOM 1287 N N . GLN A 1 189 ? 33.983 81.640 69.000 1.00 37.84 211 GLN A N 1
ATOM 1288 C CA . GLN A 1 189 ? 32.853 81.304 69.862 1.00 37.78 211 GLN A CA 1
ATOM 1289 C C . GLN A 1 189 ? 32.519 79.837 69.653 1.00 36.23 211 GLN A C 1
ATOM 1290 O O . GLN A 1 189 ? 32.477 79.362 68.517 1.00 30.19 211 GLN A O 1
ATOM 1296 N N . LEU A 1 190 ? 32.293 79.110 70.740 1.00 29.58 212 LEU A N 1
ATOM 1297 C CA . LEU A 1 190 ? 31.881 77.716 70.626 1.00 27.76 212 LEU A CA 1
ATOM 1298 C C . LEU A 1 190 ? 30.404 77.646 70.228 1.00 26.32 212 LEU A C 1
ATOM 1299 O O . LEU A 1 190 ? 29.553 78.251 70.880 1.00 27.97 212 LEU A O 1
ATOM 1304 N N . ILE A 1 191 ? 30.101 76.932 69.145 1.00 24.64 213 ILE A N 1
ATOM 1305 C CA . ILE A 1 191 ? 28.713 76.663 68.782 1.00 23.83 213 ILE A CA 1
ATOM 1306 C C . ILE A 1 191 ? 28.384 75.193 69.045 1.00 29.11 213 ILE A C 1
ATOM 1307 O O . ILE A 1 191 ? 29.248 74.325 68.898 1.00 28.64 213 ILE A O 1
ATOM 1312 N N . VAL A 1 192 ? 27.144 74.920 69.446 1.00 26.83 214 VAL A N 1
ATOM 1313 C CA . VAL A 1 192 ? 26.750 73.561 69.808 1.00 24.70 214 VAL A CA 1
ATOM 1314 C C . VAL A 1 192 ? 25.804 72.971 68.774 1.00 25.59 214 VAL A C 1
ATOM 1315 O O . VAL A 1 192 ? 25.035 73.692 68.118 1.00 24.27 214 VAL A O 1
ATOM 1319 N N . ASN A 1 193 ? 25.881 71.652 68.619 1.00 28.23 215 ASN A N 1
ATOM 1320 C CA . ASN A 1 193 ? 25.034 70.931 67.691 1.00 25.18 215 ASN A CA 1
ATOM 1321 C C . ASN A 1 193 ? 23.597 70.916 68.207 1.00 26.67 215 ASN A C 1
ATOM 1322 O O . ASN A 1 193 ? 23.343 70.460 69.321 1.00 27.86 215 ASN A O 1
ATOM 1327 N N . GLN A 1 194 ? 22.658 71.403 67.403 1.00 26.30 216 GLN A N 1
ATOM 1328 C CA . GLN A 1 194 ? 21.264 71.488 67.832 1.00 34.32 216 GLN A CA 1
ATOM 1329 C C . GLN A 1 194 ? 20.494 70.173 67.698 1.00 30.80 216 GLN A C 1
ATOM 1330 O O . GLN A 1 194 ? 19.331 70.098 68.090 1.00 32.49 216 GLN A O 1
ATOM 1336 N N . ASP A 1 195 ? 21.135 69.149 67.136 1.00 25.10 217 ASP A N 1
ATOM 1337 C CA . ASP A 1 195 ? 20.511 67.838 66.960 1.00 23.72 217 ASP A CA 1
ATOM 1338 C C . ASP A 1 195 ? 20.468 67.088 68.286 1.00 27.29 217 ASP A C 1
ATOM 1339 O O . ASP A 1 195 ? 21.445 66.447 68.684 1.00 27.89 217 ASP A O 1
ATOM 1344 N N . GLU A 1 196 ? 19.322 67.152 68.954 1.00 28.11 218 GLU A N 1
ATOM 1345 C CA . GLU A 1 196 ? 19.168 66.571 70.286 1.00 25.16 218 GLU A CA 1
ATOM 1346 C C . GLU A 1 196 ? 19.134 65.043 70.263 1.00 19.47 218 GLU A C 1
ATOM 1347 O O . GLU A 1 196 ? 19.269 64.392 71.296 1.00 20.76 218 GLU A O 1
ATOM 1353 N N . LEU A 1 197 ? 18.962 64.471 69.085 1.00 20.09 219 LEU A N 1
ATOM 1354 C CA . LEU A 1 197 ? 19.002 63.021 68.972 1.00 22.30 219 LEU A CA 1
ATOM 1355 C C . LEU A 1 197 ? 20.372 62.493 69.419 1.00 28.29 219 LEU A C 1
ATOM 1356 O O . LEU A 1 197 ? 20.459 61.424 70.017 1.00 19.79 219 LEU A O 1
ATOM 1361 N N . LEU A 1 198 ? 21.434 63.260 69.164 1.00 30.11 220 LEU A N 1
ATOM 1362 C CA . LEU A 1 198 ? 22.781 62.853 69.574 1.00 26.12 220 LEU A CA 1
ATOM 1363 C C . LEU A 1 198 ? 22.855 62.658 71.078 1.00 35.41 220 LEU A C 1
ATOM 1364 O O . LEU A 1 198 ? 23.509 61.736 71.567 1.00 40.87 220 LEU A O 1
ATOM 1369 N N . GLN A 1 199 ? 22.173 63.534 71.808 1.00 27.33 221 GLN A N 1
ATOM 1370 C CA . GLN A 1 199 ? 22.196 63.495 73.263 1.00 25.25 221 GLN A CA 1
ATOM 1371 C C . GLN A 1 199 ? 21.164 62.540 73.868 1.00 25.35 221 GLN A C 1
ATOM 1372 O O . GLN A 1 199 ? 21.370 62.011 74.956 1.00 27.22 221 GLN A O 1
ATOM 1378 N N . ARG A 1 200 ? 20.051 62.325 73.179 1.00 22.82 222 ARG A N 1
ATOM 1379 C CA . ARG A 1 200 ? 18.955 61.562 73.780 1.00 25.94 222 ARG A CA 1
ATOM 1380 C C . ARG A 1 200 ? 18.917 60.101 73.365 1.00 25.16 222 ARG A C 1
ATOM 1381 O O . ARG A 1 200 ? 18.312 59.268 74.050 1.00 23.23 222 ARG A O 1
ATOM 1389 N N . TYR A 1 201 ? 19.532 59.795 72.230 1.00 24.64 223 TYR A N 1
ATOM 1390 C CA . TYR A 1 201 ? 19.408 58.464 71.647 1.00 18.77 223 TYR A CA 1
ATOM 1391 C C . TYR A 1 201 ? 20.771 57.819 71.413 1.00 22.51 223 TYR A C 1
ATOM 1392 O O . TYR A 1 201 ? 21.431 58.133 70.423 1.00 17.87 223 TYR A O 1
ATOM 1401 N N . PRO A 1 202 ? 21.206 56.936 72.335 1.00 21.42 224 PRO A N 1
ATOM 1402 C CA . PRO A 1 202 ? 22.462 56.199 72.146 1.00 18.96 224 PRO A CA 1
ATOM 1403 C C . PRO A 1 202 ? 22.521 55.509 70.792 1.00 16.71 224 PRO A C 1
ATOM 1404 O O . PRO A 1 202 ? 21.588 54.791 70.421 1.00 22.29 224 PRO A O 1
ATOM 1408 N N . GLY A 1 203 ? 23.604 55.748 70.061 1.00 16.41 225 GLY A N 1
ATOM 1409 C CA . GLY A 1 203 ? 23.775 55.174 68.737 1.00 15.45 225 GLY A CA 1
ATOM 1410 C C . GLY A 1 203 ? 23.406 56.096 67.589 1.00 19.86 225 GLY A C 1
ATOM 1411 O O . GLY A 1 203 ? 23.622 55.758 66.428 1.00 18.73 225 GLY A O 1
ATOM 1412 N N . ALA A 1 204 ? 22.824 57.252 67.891 1.00 18.34 226 ALA A N 1
ATOM 1413 C CA . ALA A 1 204 ? 22.575 58.242 66.836 1.00 19.53 226 ALA A CA 1
ATOM 1414 C C . ALA A 1 204 ? 23.914 58.655 66.212 1.00 17.54 226 ALA A C 1
ATOM 1415 O O . ALA A 1 204 ? 24.897 58.806 66.923 1.00 18.09 226 ALA A O 1
ATOM 1417 N N . ILE A 1 205 ? 23.967 58.818 64.889 1.00 14.22 227 ILE A N 1
ATOM 1418 C CA . ILE A 1 205 ? 25.230 59.166 64.235 1.00 14.14 227 ILE A CA 1
ATOM 1419 C C . ILE A 1 205 ? 25.118 60.427 63.380 1.00 18.46 227 ILE A C 1
ATOM 1420 O O . ILE A 1 205 ? 26.076 60.847 62.751 1.00 18.88 227 ILE A O 1
ATOM 1425 N N . GLY A 1 206 ? 23.943 61.038 63.358 1.00 17.29 228 GLY A N 1
ATOM 1426 C CA . GLY A 1 206 ? 23.793 62.270 62.605 1.00 15.86 228 GLY A CA 1
ATOM 1427 C C . GLY A 1 206 ? 22.351 62.611 62.321 1.00 14.11 228 GLY A C 1
ATOM 1428 O O . GLY A 1 206 ? 21.478 61.757 62.380 1.00 15.18 228 GLY A O 1
ATOM 1429 N N . GLY A 1 207 ? 22.093 63.872 62.010 1.00 18.76 229 GLY A N 1
ATOM 1430 C CA . GLY A 1 207 ? 20.734 64.273 61.729 1.00 19.80 229 GLY A CA 1
ATOM 1431 C C . GLY A 1 207 ? 20.664 65.733 61.387 1.00 22.57 229 GLY A C 1
ATOM 1432 O O . GLY A 1 207 ? 21.582 66.505 61.691 1.00 20.69 229 GLY A O 1
ATOM 1433 N N . LYS A 1 208 ? 19.562 66.117 60.757 1.00 16.04 230 LYS A N 1
ATOM 1434 C CA . LYS A 1 208 ? 19.351 67.514 60.413 1.00 19.32 230 LYS A CA 1
ATOM 1435 C C . LYS A 1 208 ? 17.868 67.812 60.551 1.00 17.09 230 LYS A C 1
ATOM 1436 O O . LYS A 1 208 ? 17.043 67.089 60.002 1.00 15.79 230 LYS A O 1
ATOM 1442 N N . THR A 1 209 ? 17.529 68.850 61.306 1.00 15.94 231 THR A N 1
ATOM 1443 C CA . THR A 1 209 ? 16.136 69.245 61.499 1.00 18.99 231 THR A CA 1
ATOM 1444 C C . THR A 1 209 ? 15.800 70.437 60.623 1.00 19.67 231 THR A C 1
ATOM 1445 O O . THR A 1 209 ? 16.695 71.129 60.143 1.00 27.15 231 THR A O 1
ATOM 1449 N N . GLY A 1 210 ? 14.508 70.694 60.436 1.00 18.99 232 GLY A N 1
ATOM 1450 C CA . GLY A 1 210 ? 14.087 71.883 59.715 1.00 22.81 232 GLY A CA 1
ATOM 1451 C C . GLY A 1 210 ? 12.691 72.343 60.077 1.00 19.38 232 GLY A C 1
ATOM 1452 O O . GLY A 1 210 ? 11.855 71.550 60.518 1.00 20.30 232 GLY A O 1
ATOM 1453 N N . TYR A 1 211 ? 12.430 73.632 59.892 1.00 20.71 233 TYR A N 1
ATOM 1454 C CA . TYR A 1 211 ? 11.075 74.141 60.023 1.00 23.58 233 TYR A CA 1
ATOM 1455 C C . TYR A 1 211 ? 10.884 75.371 59.160 1.00 24.10 233 TYR A C 1
ATOM 1456 O O . TYR A 1 211 ? 11.752 76.236 59.104 1.00 23.60 233 TYR A O 1
ATOM 1465 N N . THR A 1 212 ? 9.742 75.431 58.485 1.00 23.37 234 THR A N 1
ATOM 1466 C CA . THR A 1 212 ? 9.211 76.675 57.941 1.00 24.94 234 THR A CA 1
ATOM 1467 C C . THR A 1 212 ? 7.707 76.555 58.062 1.00 25.79 234 THR A C 1
ATOM 1468 O O . THR A 1 212 ? 7.190 75.477 58.347 1.00 25.02 234 THR A O 1
ATOM 1472 N N . ASN A 1 213 ? 7.000 77.652 57.833 1.00 27.56 235 ASN A N 1
ATOM 1473 C CA . ASN A 1 213 ? 5.547 77.622 57.884 1.00 35.76 235 ASN A CA 1
ATOM 1474 C C . ASN A 1 213 ? 4.986 76.670 56.821 1.00 27.67 235 ASN A C 1
ATOM 1475 O O . ASN A 1 213 ? 4.051 75.917 57.079 1.00 30.97 235 ASN A O 1
ATOM 1480 N N . ALA A 1 214 ? 5.578 76.691 55.631 1.00 31.77 236 ALA A N 1
ATOM 1481 C CA . ALA A 1 214 ? 5.122 75.836 54.534 1.00 35.19 236 ALA A CA 1
ATOM 1482 C C . ALA A 1 214 ? 5.539 74.368 54.692 1.00 28.63 236 ALA A C 1
ATOM 1483 O O . ALA A 1 214 ? 4.795 73.466 54.306 1.00 26.58 236 ALA A O 1
ATOM 1485 N N . ALA A 1 215 ? 6.729 74.130 55.244 1.00 23.20 237 ALA A N 1
ATOM 1486 C CA . ALA A 1 215 ? 7.237 72.770 55.415 1.00 21.56 237 ALA A CA 1
ATOM 1487 C C . ALA A 1 215 ? 6.709 72.092 56.666 1.00 24.46 237 ALA A C 1
ATOM 1488 O O . ALA A 1 215 ? 6.708 70.856 56.756 1.00 24.92 237 ALA A O 1
ATOM 1490 N N . ARG A 1 216 ? 6.289 72.899 57.635 1.00 22.81 238 ARG A N 1
ATOM 1491 C CA . ARG A 1 216 ? 6.118 72.428 59.009 1.00 26.13 238 ARG A CA 1
ATOM 1492 C C . ARG A 1 216 ? 7.439 71.793 59.475 1.00 25.61 238 ARG A C 1
ATOM 1493 O O . ARG A 1 216 ? 8.512 72.240 59.058 1.00 24.06 238 ARG A O 1
ATOM 1501 N N . LYS A 1 217 ? 7.393 70.773 60.325 1.00 20.99 239 LYS A N 1
ATOM 1502 C CA . LYS A 1 217 ? 8.653 70.216 60.847 1.00 21.75 239 LYS A CA 1
ATOM 1503 C C . LYS A 1 217 ? 9.204 69.132 59.953 1.00 19.08 239 LYS A C 1
ATOM 1504 O O . LYS A 1 217 ? 8.463 68.255 59.507 1.00 18.62 239 LYS A O 1
ATOM 1510 N N . THR A 1 218 ? 10.508 69.181 59.685 1.00 19.62 240 THR A N 1
ATOM 1511 C CA . THR A 1 218 ? 11.155 68.111 58.930 1.00 16.17 240 THR A CA 1
ATOM 1512 C C . THR A 1 218 ? 12.379 67.581 59.683 1.00 15.50 240 THR A C 1
ATOM 1513 O O . THR A 1 218 ? 12.953 68.266 60.530 1.00 17.80 240 THR A O 1
ATOM 1517 N N . PHE A 1 219 ? 12.790 66.367 59.353 1.00 15.25 241 PHE A N 1
ATOM 1518 C CA . PHE A 1 219 ? 13.969 65.788 59.961 1.00 15.82 241 PHE A CA 1
ATOM 1519 C C . PHE A 1 219 ? 14.454 64.639 59.109 1.00 17.30 241 PHE A C 1
ATOM 1520 O O . PHE A 1 219 ? 13.653 63.898 58.527 1.00 17.99 241 PHE A O 1
ATOM 1528 N N . VAL A 1 220 ? 15.770 64.510 59.031 1.00 16.05 242 VAL A N 1
ATOM 1529 C CA . VAL A 1 220 ? 16.402 63.348 58.431 1.00 14.50 242 VAL A CA 1
ATOM 1530 C C . VAL A 1 220 ? 17.587 63.000 59.323 1.00 12.07 242 VAL A C 1
ATOM 1531 O O . VAL A 1 220 ? 18.244 63.882 59.859 1.00 16.72 242 VAL A O 1
ATOM 1535 N N . GLY A 1 221 ? 17.847 61.717 59.519 1.00 12.67 243 GLY A N 1
ATOM 1536 C CA . GLY A 1 221 ? 18.974 61.352 60.362 1.00 15.24 243 GLY A CA 1
ATOM 1537 C C . GLY A 1 221 ? 19.246 59.866 60.406 1.00 16.86 243 GLY A C 1
ATOM 1538 O O . GLY A 1 221 ? 18.519 59.072 59.805 1.00 17.44 243 GLY A O 1
ATOM 1539 N N . ALA A 1 222 ? 20.287 59.482 61.137 1.00 12.39 244 ALA A N 1
ATOM 1540 C CA . ALA A 1 222 ? 20.697 58.082 61.138 1.00 13.42 244 ALA A CA 1
ATOM 1541 C C . ALA A 1 222 ? 21.181 57.625 62.507 1.00 17.43 244 ALA A C 1
ATOM 1542 O O . ALA A 1 222 ? 21.597 58.437 63.327 1.00 16.04 244 ALA A O 1
ATOM 1544 N N . ALA A 1 223 ? 21.118 56.314 62.735 1.00 15.25 245 ALA A N 1
ATOM 1545 C CA . ALA A 1 223 ? 21.582 55.709 63.978 1.00 18.33 245 ALA A CA 1
ATOM 1546 C C . ALA A 1 223 ? 22.133 54.321 63.686 1.00 19.49 245 ALA A C 1
ATOM 1547 O O . ALA A 1 223 ? 21.817 53.732 62.657 1.00 18.77 245 ALA A O 1
ATOM 1549 N N . ALA A 1 224 ? 22.958 53.809 64.595 1.00 16.68 246 ALA A N 1
ATOM 1550 C CA . ALA A 1 224 ? 23.512 52.460 64.480 1.00 16.73 246 ALA A CA 1
ATOM 1551 C C . ALA A 1 224 ? 23.319 51.746 65.806 1.00 22.00 246 ALA A C 1
ATOM 1552 O O . ALA A 1 224 ? 23.666 52.294 66.853 1.00 14.54 246 ALA A O 1
ATOM 1554 N N . ARG A 1 225 ? 22.783 50.529 65.757 1.00 15.57 247 ARG A N 1
ATOM 1555 C CA . ARG A 1 225 ? 22.671 49.673 66.933 1.00 17.92 247 ARG A CA 1
ATOM 1556 C C . ARG A 1 225 ? 22.733 48.213 66.517 1.00 23.01 247 ARG A C 1
ATOM 1557 O O . ARG A 1 225 ? 22.119 47.825 65.512 1.00 18.41 247 ARG A O 1
ATOM 1565 N N . GLY A 1 226 ? 23.455 47.407 67.292 1.00 23.29 248 GLY A N 1
ATOM 1566 C CA . GLY A 1 226 ? 23.432 45.963 67.119 1.00 23.22 248 GLY A CA 1
ATOM 1567 C C . GLY A 1 226 ? 23.949 45.528 65.766 1.00 18.03 248 GLY A C 1
ATOM 1568 O O . GLY A 1 226 ? 23.597 44.473 65.269 1.00 22.94 248 GLY A O 1
ATOM 1569 N N . GLY A 1 227 ? 24.793 46.348 65.162 1.00 17.71 249 GLY A N 1
ATOM 1570 C CA . GLY A 1 227 ? 25.427 45.972 63.911 1.00 31.11 249 GLY A CA 1
ATOM 1571 C C . GLY A 1 227 ? 24.690 46.442 62.671 1.00 29.87 249 GLY A C 1
ATOM 1572 O O . GLY A 1 227 ? 25.186 46.280 61.555 1.00 31.81 249 GLY A O 1
ATOM 1573 N N . ARG A 1 228 ? 23.507 47.022 62.861 1.00 23.28 250 ARG A N 1
ATOM 1574 C CA . ARG A 1 228 ? 22.722 47.548 61.740 1.00 19.66 250 ARG A CA 1
ATOM 1575 C C . ARG A 1 228 ? 22.695 49.076 61.795 1.00 17.53 250 ARG A C 1
ATOM 1576 O O . ARG A 1 228 ? 22.739 49.660 62.865 1.00 15.11 250 ARG A O 1
ATOM 1584 N N . ARG A 1 229 ? 22.638 49.726 60.640 1.00 16.49 251 ARG A N 1
ATOM 1585 C CA . ARG A 1 229 ? 22.571 51.177 60.613 1.00 14.95 251 ARG A CA 1
ATOM 1586 C C . ARG A 1 229 ? 21.318 51.608 59.858 1.00 15.14 251 ARG A C 1
ATOM 1587 O O . ARG A 1 229 ? 21.053 51.135 58.751 1.00 16.09 251 ARG A O 1
ATOM 1595 N N . LEU A 1 230 ? 20.545 52.499 60.468 1.00 14.02 252 LEU A N 1
ATOM 1596 C CA . LEU A 1 230 ? 19.269 52.905 59.899 1.00 12.34 252 LEU A CA 1
ATOM 1597 C C . LEU A 1 230 ? 19.278 54.381 59.575 1.00 18.58 252 LEU A C 1
ATOM 1598 O O . LEU A 1 230 ? 19.991 55.161 60.198 1.00 16.68 252 LEU A O 1
ATOM 1603 N N . VAL A 1 231 ? 18.451 54.759 58.611 1.00 13.98 253 VAL A N 1
ATOM 1604 C CA . VAL A 1 231 ? 18.289 56.153 58.274 1.00 12.60 253 VAL A CA 1
ATOM 1605 C C . VAL A 1 231 ? 16.790 56.426 58.183 1.00 15.80 253 VAL A C 1
ATOM 1606 O O . VAL A 1 231 ? 16.030 55.610 57.651 1.00 17.42 253 VAL A O 1
ATOM 1610 N N . ILE A 1 232 ? 16.354 57.544 58.747 1.00 11.18 254 ILE A N 1
ATOM 1611 C CA . ILE A 1 232 ? 14.933 57.869 58.704 1.00 13.27 254 ILE A CA 1
ATOM 1612 C C . ILE A 1 232 ? 14.761 59.289 58.231 1.00 16.87 254 ILE A C 1
ATOM 1613 O O . ILE A 1 232 ? 15.692 60.095 58.299 1.00 14.56 254 ILE A O 1
ATOM 1618 N N . ALA A 1 233 ? 13.567 59.584 57.733 1.00 12.86 255 ALA A N 1
ATOM 1619 C CA . ALA A 1 233 ? 13.183 60.959 57.440 1.00 15.27 255 ALA A CA 1
ATOM 1620 C C . ALA A 1 233 ? 11.731 61.136 57.828 1.00 15.00 255 ALA A C 1
ATOM 1621 O O . ALA A 1 233 ? 10.949 60.186 57.789 1.00 16.31 255 ALA A O 1
ATOM 1639 N N . TYR A 1 236 ? 6.589 67.264 57.211 1.00 22.55 258 TYR A N 1
ATOM 1640 C CA . TYR A 1 236 ? 5.265 67.868 57.283 1.00 24.15 258 TYR A CA 1
ATOM 1641 C C . TYR A 1 236 ? 4.516 67.564 58.579 1.00 27.44 258 TYR A C 1
ATOM 1642 O O . TYR A 1 236 ? 3.353 67.151 58.554 1.00 24.53 258 TYR A O 1
ATOM 1651 N N . GLY A 1 237 ? 5.173 67.786 59.712 1.00 24.74 259 GLY A N 1
ATOM 1652 C CA . GLY A 1 237 ? 4.577 67.441 60.988 1.00 22.20 259 GLY A CA 1
ATOM 1653 C C . GLY A 1 237 ? 4.473 68.595 61.953 1.00 26.14 259 GLY A C 1
ATOM 1654 O O . GLY A 1 237 ? 5.255 69.546 61.885 1.00 27.32 259 GLY A O 1
ATOM 1655 N N . LEU A 1 238 ? 3.489 68.519 62.846 1.00 26.57 260 LEU A N 1
ATOM 1656 C CA . LEU A 1 238 ? 3.351 69.489 63.915 1.00 34.46 260 LEU A CA 1
ATOM 1657 C C . LEU A 1 238 ? 3.111 68.759 65.231 1.00 33.18 260 LEU A C 1
ATOM 1658 O O . LEU A 1 238 ? 2.274 67.857 65.304 1.00 36.90 260 LEU A O 1
ATOM 1663 N N . VAL A 1 239 ? 3.850 69.151 66.265 1.00 34.98 261 VAL A N 1
ATOM 1664 C CA . VAL A 1 239 ? 3.707 68.542 67.584 1.00 37.36 261 VAL A CA 1
ATOM 1665 C C . VAL A 1 239 ? 2.505 69.109 68.336 1.00 42.78 261 VAL A C 1
ATOM 1666 O O . VAL A 1 239 ? 2.353 70.324 68.463 1.00 47.46 261 VAL A O 1
ATOM 1670 N N . LYS A 1 240 ? 1.646 68.224 68.826 1.00 47.10 262 LYS A N 1
ATOM 1671 C CA . LYS A 1 240 ? 0.495 68.642 69.622 1.00 48.18 262 LYS A CA 1
ATOM 1672 C C . LYS A 1 240 ? 0.841 68.598 71.109 1.00 47.24 262 LYS A C 1
ATOM 1673 O O . LYS A 1 240 ? 1.683 67.798 71.529 1.00 43.71 262 LYS A O 1
ATOM 1679 N N . GLU A 1 241 ? 0.209 69.469 71.894 1.00 50.53 263 GLU A N 1
ATOM 1680 C CA . GLU A 1 241 ? 0.399 69.480 73.343 1.00 51.74 263 GLU A CA 1
ATOM 1681 C C . GLU A 1 241 ? 0.162 68.081 73.913 1.00 49.60 263 GLU A C 1
ATOM 1682 O O . GLU A 1 241 ? -0.849 67.443 73.614 1.00 47.97 263 GLU A O 1
ATOM 1684 N N . GLY A 1 242 ? 1.113 67.595 74.703 1.00 46.07 264 GLY A N 1
ATOM 1685 C CA . GLY A 1 242 ? 1.004 66.273 75.294 1.00 50.22 264 GLY A CA 1
ATOM 1686 C C . GLY A 1 242 ? 1.061 65.144 74.280 1.00 51.58 264 GLY A C 1
ATOM 1687 O O . GLY A 1 242 ? 0.746 63.997 74.599 1.00 52.70 264 GLY A O 1
ATOM 1688 N N . GLY A 1 243 ? 1.451 65.470 73.052 1.00 47.60 265 GLY A N 1
ATOM 1689 C CA . GLY A 1 243 ? 1.648 64.467 72.025 1.00 40.51 265 GLY A CA 1
ATOM 1690 C C . GLY A 1 243 ? 3.124 64.151 71.967 1.00 41.04 265 GLY A C 1
ATOM 1691 O O . GLY A 1 243 ? 3.908 64.777 72.683 1.00 40.66 265 GLY A O 1
ATOM 1692 N N . PRO A 1 244 ? 3.513 63.163 71.145 1.00 37.41 266 PRO A N 1
ATOM 1693 C CA . PRO A 1 244 ? 4.945 62.900 70.958 1.00 31.35 266 PRO A CA 1
ATOM 1694 C C . PRO A 1 244 ? 5.605 64.065 70.232 1.00 30.65 266 PRO A C 1
ATOM 1695 O O . PRO A 1 244 ? 4.970 64.670 69.365 1.00 31.34 266 PRO A O 1
ATOM 1699 N N . THR A 1 245 ? 6.847 64.382 70.593 1.00 29.21 267 THR A N 1
ATOM 1700 C CA . THR A 1 245 ? 7.629 65.395 69.890 1.00 29.37 267 THR A CA 1
ATOM 1701 C C . THR A 1 245 ? 8.324 64.750 68.711 1.00 23.61 267 THR A C 1
ATOM 1702 O O . THR A 1 245 ? 8.259 63.533 68.534 1.00 21.98 267 THR A O 1
ATOM 1706 N N . TYR A 1 246 ? 9.014 65.546 67.901 1.00 22.57 268 TYR A N 1
ATOM 1707 C CA . TYR A 1 246 ? 9.744 64.966 66.791 1.00 24.17 268 TYR A CA 1
ATOM 1708 C C . TYR A 1 246 ? 10.875 64.082 67.312 1.00 28.95 268 TYR A C 1
ATOM 1709 O O . TYR A 1 246 ? 11.213 63.075 66.690 1.00 25.03 268 TYR A O 1
ATOM 1718 N N . TRP A 1 247 ? 11.448 64.440 68.458 1.00 27.34 269 TRP A N 1
ATOM 1719 C CA . TRP A 1 247 ? 12.539 63.639 69.015 1.00 23.50 269 TRP A CA 1
ATOM 1720 C C . TRP A 1 247 ? 12.010 62.288 69.475 1.00 23.19 269 TRP A C 1
ATOM 1721 O O . TRP A 1 247 ? 12.692 61.265 69.327 1.00 23.24 269 TRP A O 1
ATOM 1732 N N . ASP A 1 248 ? 10.801 62.302 70.041 1.00 20.19 270 ASP A N 1
ATOM 1733 C CA . ASP A 1 248 ? 10.122 61.092 70.497 1.00 26.31 270 ASP A CA 1
ATOM 1734 C C . ASP A 1 248 ? 9.865 60.138 69.333 1.00 26.38 270 ASP A C 1
ATOM 1735 O O . ASP A 1 248 ? 10.197 58.950 69.405 1.00 26.30 270 ASP A O 1
ATOM 1740 N N . GLN A 1 249 ? 9.273 60.659 68.261 1.00 24.07 271 GLN A N 1
ATOM 1741 C CA . GLN A 1 249 ? 8.895 59.824 67.127 1.00 22.61 271 GLN A CA 1
ATOM 1742 C C . GLN A 1 249 ? 10.124 59.279 66.404 1.00 21.29 271 GLN A C 1
ATOM 1743 O O . GLN A 1 249 ? 10.104 58.161 65.899 1.00 17.89 271 GLN A O 1
ATOM 1749 N N . ALA A 1 250 ? 11.195 60.065 66.356 1.00 20.44 272 ALA A N 1
ATOM 1750 C CA . ALA A 1 250 ? 12.427 59.595 65.735 1.00 22.73 272 ALA A CA 1
ATOM 1751 C C . ALA A 1 250 ? 12.976 58.417 66.522 1.00 19.00 272 ALA A C 1
ATOM 1752 O O . ALA A 1 250 ? 13.397 57.423 65.943 1.00 20.27 272 ALA A O 1
ATOM 1754 N N . ALA A 1 251 ? 12.985 58.537 67.843 1.00 19.96 273 ALA A N 1
ATOM 1755 C CA . ALA A 1 251 ? 13.496 57.463 68.682 1.00 21.79 273 ALA A CA 1
ATOM 1756 C C . ALA A 1 251 ? 12.575 56.243 68.558 1.00 24.23 273 ALA A C 1
ATOM 1757 O O . ALA A 1 251 ? 13.031 55.102 68.545 1.00 20.35 273 ALA A O 1
ATOM 1759 N N . THR A 1 252 ? 11.273 56.495 68.471 1.00 20.72 274 THR A N 1
ATOM 1760 C CA . THR A 1 252 ? 10.298 55.420 68.293 1.00 24.14 274 THR A CA 1
ATOM 1761 C C . THR A 1 252 ? 10.519 54.665 66.972 1.00 18.55 274 THR A C 1
ATOM 1762 O O . THR A 1 252 ? 10.462 53.431 66.939 1.00 20.13 274 THR A O 1
ATOM 1766 N N . LEU A 1 253 ? 10.792 55.395 65.895 1.00 16.30 275 LEU A N 1
ATOM 1767 C CA . LEU A 1 253 ? 11.040 54.767 64.591 1.00 15.80 275 LEU A CA 1
ATOM 1768 C C . LEU A 1 253 ? 12.341 53.978 64.556 1.00 16.21 275 LEU A C 1
ATOM 1769 O O . LEU A 1 253 ? 12.375 52.863 64.037 1.00 18.19 275 LEU A O 1
ATOM 1774 N N . PHE A 1 254 ? 13.402 54.547 65.122 1.00 18.44 276 PHE A N 1
ATOM 1775 C CA . PHE A 1 254 ? 14.677 53.839 65.226 1.00 15.10 276 PHE A CA 1
ATOM 1776 C C . PHE A 1 254 ? 14.532 52.570 66.062 1.00 17.81 276 PHE A C 1
ATOM 1777 O O . PHE A 1 254 ? 14.969 51.489 65.635 1.00 19.38 276 PHE A O 1
ATOM 1785 N N . ASP A 1 255 ? 13.919 52.696 67.243 1.00 18.51 277 ASP A N 1
ATOM 1786 C CA . ASP A 1 255 ? 13.677 51.547 68.117 1.00 21.58 277 ASP A CA 1
ATOM 1787 C C . ASP A 1 255 ? 12.896 50.459 67.374 1.00 20.43 277 ASP A C 1
ATOM 1788 O O . ASP A 1 255 ? 13.237 49.274 67.439 1.00 20.91 277 ASP A O 1
ATOM 1793 N N . TRP A 1 256 ? 11.826 50.864 66.699 1.00 16.23 278 TRP A N 1
ATOM 1794 C CA . TRP A 1 256 ? 11.020 49.915 65.937 1.00 22.59 278 TRP A CA 1
ATOM 1795 C C . TRP A 1 256 ? 11.863 49.224 64.862 1.00 18.61 278 TRP A C 1
ATOM 1796 O O . TRP A 1 256 ? 11.772 48.009 64.678 1.00 19.01 278 TRP A O 1
ATOM 1807 N N . GLY A 1 257 ? 12.688 50.000 64.169 1.00 17.92 279 GLY A N 1
ATOM 1808 C CA . GLY A 1 257 ? 13.533 49.465 63.117 1.00 20.65 279 GLY A CA 1
ATOM 1809 C C . GLY A 1 257 ? 14.586 48.495 63.632 1.00 19.03 279 GLY A C 1
ATOM 1810 O O . GLY A 1 257 ? 14.898 47.496 62.982 1.00 15.96 279 GLY A O 1
ATOM 1811 N N . PHE A 1 258 ? 15.157 48.797 64.791 1.00 15.67 280 PHE A N 1
ATOM 1812 C CA . PHE A 1 258 ? 16.213 47.954 65.345 1.00 18.17 280 PHE A CA 1
ATOM 1813 C C . PHE A 1 258 ? 15.646 46.662 65.899 1.00 22.17 280 PHE A C 1
ATOM 1814 O O . PHE A 1 258 ? 16.340 45.646 65.969 1.00 21.46 280 PHE A O 1
ATOM 1822 N N . ALA A 1 259 ? 14.378 46.707 66.298 1.00 21.50 281 ALA A N 1
ATOM 1823 C CA . ALA A 1 259 ? 13.723 45.539 66.851 1.00 21.50 281 ALA A CA 1
ATOM 1824 C C . ALA A 1 259 ? 13.179 44.629 65.745 1.00 23.32 281 ALA A C 1
ATOM 1825 O O . ALA A 1 259 ? 12.885 43.459 65.987 1.00 23.18 281 ALA A O 1
ATOM 1827 N N . LEU A 1 260 ? 13.067 45.166 64.533 1.00 17.83 282 LEU A N 1
ATOM 1828 C CA . LEU A 1 260 ? 12.489 44.427 63.406 1.00 20.58 282 LEU A CA 1
ATOM 1829 C C . LEU A 1 260 ? 13.363 43.241 62.997 1.00 20.07 282 LEU A C 1
ATOM 1830 O O . LEU A 1 260 ? 14.584 43.350 62.931 1.00 21.95 282 LEU A O 1
ATOM 1835 N N . ASN A 1 261 ? 12.726 42.106 62.751 1.00 21.55 283 ASN A N 1
ATOM 1836 C CA . ASN A 1 261 ? 13.390 40.961 62.141 1.00 21.19 283 ASN A CA 1
ATOM 1837 C C . ASN A 1 261 ? 14.135 41.450 60.898 1.00 20.88 283 ASN A C 1
ATOM 1838 O O . ASN A 1 261 ? 13.541 42.091 60.028 1.00 22.40 283 ASN A O 1
ATOM 1843 N N . PRO A 1 262 ? 15.454 41.194 60.831 1.00 23.81 284 PRO A N 1
ATOM 1844 C CA . PRO A 1 262 ? 16.287 41.769 59.768 1.00 27.08 284 PRO A CA 1
ATOM 1845 C C . PRO A 1 262 ? 15.886 41.327 58.359 1.00 29.95 284 PRO A C 1
ATOM 1846 O O . PRO A 1 262 ? 16.225 42.016 57.400 1.00 37.79 284 PRO A O 1
ATOM 1850 N N . GLN A 1 263 ? 15.177 40.207 58.232 1.00 25.26 285 GLN A N 1
ATOM 1851 C CA . GLN A 1 263 ? 14.702 39.766 56.919 1.00 26.77 285 GLN A CA 1
ATOM 1852 C C . GLN A 1 263 ? 13.454 40.495 56.429 1.00 26.84 285 GLN A C 1
ATOM 1853 O O . GLN A 1 263 ? 13.086 40.364 55.269 1.00 26.05 285 GLN A O 1
ATOM 1859 N N . ALA A 1 264 ? 12.792 41.255 57.297 1.00 28.64 286 ALA A N 1
ATOM 1860 C CA . ALA A 1 264 ? 11.527 41.886 56.906 1.00 27.85 286 ALA A CA 1
ATOM 1861 C C . ALA A 1 264 ? 11.753 43.227 56.227 1.00 26.74 286 ALA A C 1
ATOM 1862 O O . ALA A 1 264 ? 12.602 44.001 56.652 1.00 25.75 286 ALA A O 1
ATOM 1864 N N . SER A 1 265 ? 10.980 43.511 55.181 1.00 21.43 287 SER A N 1
ATOM 1865 C CA . SER A 1 265 ? 11.091 44.791 54.484 1.00 23.24 287 SER A CA 1
ATOM 1866 C C . SER A 1 265 ? 9.862 45.046 53.614 1.00 24.70 287 SER A C 1
ATOM 1867 O O . SER A 1 265 ? 9.083 44.129 53.345 1.00 22.81 287 SER A O 1
ATOM 1870 N N . VAL A 1 266 ? 9.680 46.287 53.173 1.00 20.42 288 VAL A N 1
ATOM 1871 C CA . VAL A 1 266 ? 8.539 46.605 52.314 1.00 21.42 288 VAL A CA 1
ATOM 1872 C C . VAL A 1 266 ? 8.966 47.078 50.930 1.00 21.64 288 VAL A C 1
ATOM 1873 O O . VAL A 1 266 ? 8.148 47.204 50.029 1.00 22.77 288 VAL A O 1
ATOM 1877 N N . GLY A 1 267 ? 10.255 47.334 50.764 1.00 24.88 289 GLY A N 1
ATOM 1878 C CA . GLY A 1 267 ? 10.779 47.663 49.452 1.00 27.61 289 GLY A CA 1
ATOM 1879 C C . GLY A 1 267 ? 12.240 48.053 49.518 1.00 25.76 289 GLY A C 1
ATOM 1880 O O . GLY A 1 267 ? 12.964 47.628 50.415 1.00 20.54 289 GLY A O 1
ATOM 1881 N N . SER A 1 268 ? 12.688 48.855 48.560 1.00 24.75 290 SER A N 1
ATOM 1882 C CA . SER A 1 268 ? 14.069 49.317 48.581 1.00 25.27 290 SER A CA 1
ATOM 1883 C C . SER A 1 268 ? 14.191 50.725 48.028 1.00 24.50 290 SER A C 1
ATOM 1884 O O . SER A 1 268 ? 13.308 51.206 47.311 1.00 19.60 290 SER A O 1
ATOM 1887 N N . LEU A 1 269 ? 15.283 51.388 48.385 1.00 19.65 291 LEU A N 1
ATOM 1888 C CA . LEU A 1 269 ? 15.513 52.761 47.973 1.00 27.95 291 LEU A CA 1
ATOM 1889 C C . LEU A 1 269 ? 15.756 52.845 46.471 1.00 39.54 291 LEU A C 1
ATOM 1890 O O . LEU A 1 269 ? 16.329 51.927 45.878 1.00 39.15 291 LEU A O 1
ATOM 1896 N N . ASP B 1 6 ? 42.441 50.545 91.977 1.00 51.43 28 ASP B N 1
ATOM 1897 C CA . ASP B 1 6 ? 41.751 51.474 91.081 1.00 49.36 28 ASP B CA 1
ATOM 1898 C C . ASP B 1 6 ? 41.706 52.891 91.648 1.00 50.47 28 ASP B C 1
ATOM 1899 O O . ASP B 1 6 ? 41.466 53.088 92.838 1.00 54.82 28 ASP B O 1
ATOM 1901 N N . VAL B 1 7 ? 41.954 53.874 90.788 1.00 41.08 29 VAL B N 1
ATOM 1902 C CA . VAL B 1 7 ? 41.835 55.278 91.165 1.00 37.65 29 VAL B CA 1
ATOM 1903 C C . VAL B 1 7 ? 40.576 55.827 90.518 1.00 29.64 29 VAL B C 1
ATOM 1904 O O . VAL B 1 7 ? 40.390 55.699 89.308 1.00 24.32 29 VAL B O 1
ATOM 1908 N N . GLN B 1 8 ? 39.703 56.425 91.318 1.00 27.77 30 GLN B N 1
ATOM 1909 C CA . GLN B 1 8 ? 38.475 57.011 90.794 1.00 23.36 30 GLN B CA 1
ATOM 1910 C C . GLN B 1 8 ? 38.106 58.206 91.664 1.00 26.64 30 GLN B C 1
ATOM 1911 O O . GLN B 1 8 ? 38.649 58.346 92.762 1.00 25.65 30 GLN B O 1
ATOM 1917 N N . PRO B 1 9 ? 37.214 59.091 91.173 1.00 25.12 31 PRO B N 1
ATOM 1918 C CA . PRO B 1 9 ? 36.909 60.292 91.967 1.00 26.28 31 PRO B CA 1
ATOM 1919 C C . PRO B 1 9 ? 36.287 59.948 93.321 1.00 28.13 31 PRO B C 1
ATOM 1920 O O . PRO B 1 9 ? 35.517 58.991 93.418 1.00 30.28 31 PRO B O 1
ATOM 1924 N N . ALA B 1 10 ? 36.616 60.724 94.347 1.00 26.93 32 ALA B N 1
ATOM 1925 C CA . ALA B 1 10 ? 36.041 60.518 95.672 1.00 28.59 32 ALA B CA 1
ATOM 1926 C C . ALA B 1 10 ? 34.520 60.550 95.592 1.00 28.56 32 ALA B C 1
ATOM 1927 O O . ALA B 1 10 ? 33.951 61.391 94.899 1.00 29.88 32 ALA B O 1
ATOM 1929 N N . GLY B 1 11 ? 33.865 59.624 96.286 1.00 29.85 33 GLY B N 1
ATOM 1930 C CA . GLY B 1 11 ? 32.413 59.598 96.342 1.00 30.36 33 GLY B CA 1
ATOM 1931 C C . GLY B 1 11 ? 31.731 58.920 95.164 1.00 32.44 33 GLY B C 1
ATOM 1932 O O . GLY B 1 11 ? 30.524 58.703 95.200 1.00 33.93 33 GLY B O 1
ATOM 1933 N N . SER B 1 12 ? 32.481 58.581 94.119 1.00 32.18 34 SER B N 1
ATOM 1934 C CA . SER B 1 12 ? 31.856 57.937 92.963 1.00 27.99 34 SER B CA 1
ATOM 1935 C C . SER B 1 12 ? 31.482 56.484 93.262 1.00 36.85 34 SER B C 1
ATOM 1936 O O . SER B 1 12 ? 32.056 55.846 94.156 1.00 35.73 34 SER B O 1
ATOM 1939 N N . VAL B 1 13 ? 30.485 55.995 92.530 1.00 34.53 35 VAL B N 1
ATOM 1940 C CA . VAL B 1 13 ? 30.058 54.606 92.596 1.00 40.56 35 VAL B CA 1
ATOM 1941 C C . VAL B 1 13 ? 31.254 53.697 92.332 1.00 35.71 35 VAL B C 1
ATOM 1942 O O . VAL B 1 13 ? 32.002 53.918 91.375 1.00 33.62 35 VAL B O 1
ATOM 1946 N N . PRO B 1 14 ? 31.449 52.683 93.192 1.00 32.74 36 PRO B N 1
ATOM 1947 C CA . PRO B 1 14 ? 32.552 51.730 93.023 1.00 38.46 36 PRO B CA 1
ATOM 1948 C C . PRO B 1 14 ? 32.497 51.048 91.661 1.00 39.50 36 PRO B C 1
ATOM 1949 O O . PRO B 1 14 ? 31.417 50.679 91.211 1.00 40.72 36 PRO B O 1
ATOM 1953 N N . ILE B 1 15 ? 33.648 50.903 91.015 1.00 38.35 37 ILE B N 1
ATOM 1954 C CA . ILE B 1 15 ? 33.724 50.284 89.698 1.00 36.56 37 ILE B CA 1
ATOM 1955 C C . ILE B 1 15 ? 33.854 48.773 89.853 1.00 41.29 37 ILE B C 1
ATOM 1956 O O . ILE B 1 15 ? 34.740 48.298 90.565 1.00 42.27 37 ILE B O 1
ATOM 1961 N N . PRO B 1 16 ? 32.955 48.014 89.200 1.00 43.20 38 PRO B N 1
ATOM 1962 C CA . PRO B 1 16 ? 32.949 46.551 89.337 1.00 43.24 38 PRO B CA 1
ATOM 1963 C C . PRO B 1 16 ? 34.252 45.937 88.847 1.00 41.09 38 PRO B C 1
ATOM 1964 O O . PRO B 1 16 ? 34.902 46.513 87.967 1.00 33.79 38 PRO B O 1
ATOM 1968 N N . ASP B 1 17 ? 34.624 44.790 89.411 1.00 41.20 39 ASP B N 1
ATOM 1969 C CA . ASP B 1 17 ? 35.831 44.089 88.995 1.00 47.65 39 ASP B CA 1
ATOM 1970 C C . ASP B 1 17 ? 35.633 43.409 87.642 1.00 42.36 39 ASP B C 1
ATOM 1971 O O . ASP B 1 17 ? 34.516 43.021 87.292 1.00 45.65 39 ASP B O 1
ATOM 1976 N N . GLY B 1 18 ? 36.725 43.256 86.899 1.00 38.50 40 GLY B N 1
ATOM 1977 C CA . GLY B 1 18 ? 36.708 42.591 85.608 1.00 35.70 40 GLY B CA 1
ATOM 1978 C C . GLY B 1 18 ? 38.049 41.939 85.312 1.00 36.50 40 GLY B C 1
ATOM 1979 O O . GLY B 1 18 ? 38.963 42.001 86.137 1.00 37.26 40 GLY B O 1
ATOM 1980 N N . PRO B 1 19 ? 38.173 41.296 84.139 1.00 30.80 41 PRO B N 1
ATOM 1981 C CA . PRO B 1 19 ? 39.376 40.547 83.754 1.00 33.01 41 PRO B CA 1
ATOM 1982 C C . PRO B 1 19 ? 40.587 41.402 83.391 1.00 29.55 41 PRO B C 1
ATOM 1983 O O . PRO B 1 19 ? 41.712 40.919 83.527 1.00 30.37 41 PRO B O 1
ATOM 1987 N N . ALA B 1 20 ? 40.377 42.624 82.904 1.00 25.36 42 ALA B N 1
ATOM 1988 C CA . ALA B 1 20 ? 41.510 43.467 82.510 1.00 24.03 42 ALA B CA 1
ATOM 1989 C C . ALA B 1 20 ? 42.349 43.870 83.725 1.00 27.29 42 ALA B C 1
ATOM 1990 O O . ALA B 1 20 ? 41.818 44.387 84.711 1.00 26.19 42 ALA B O 1
ATOM 1992 N N . GLN B 1 21 ? 43.659 43.628 83.661 1.00 23.26 43 GLN B N 1
ATOM 1993 C CA . GLN B 1 21 ? 44.528 43.926 84.798 1.00 30.93 43 GLN B CA 1
ATOM 1994 C C . GLN B 1 21 ? 44.942 45.391 84.854 1.00 28.50 43 GLN B C 1
ATOM 1995 O O . GLN B 1 21 ? 45.278 45.906 85.920 1.00 27.00 43 GLN B O 1
ATOM 2001 N N . THR B 1 22 ? 44.938 46.056 83.704 1.00 21.38 44 THR B N 1
ATOM 2002 C CA . THR B 1 22 ? 45.102 47.504 83.681 1.00 23.53 44 THR B CA 1
ATOM 2003 C C . THR B 1 22 ? 44.010 48.085 82.798 1.00 22.43 44 THR B C 1
ATOM 2004 O O . THR B 1 22 ? 43.558 47.439 81.849 1.00 20.98 44 THR B O 1
ATOM 2008 N N . TRP B 1 23 ? 43.571 49.296 83.120 1.00 18.30 45 TRP B N 1
ATOM 2009 C CA . TRP B 1 23 ? 42.595 49.991 82.285 1.00 17.74 45 TRP B CA 1
ATOM 2010 C C . TRP B 1 23 ? 42.551 51.479 82.590 1.00 16.62 45 TRP B C 1
ATOM 2011 O O . TRP B 1 23 ? 43.146 51.948 83.555 1.00 20.75 45 TRP B O 1
ATOM 2022 N N . ILE B 1 24 ? 41.842 52.215 81.744 1.00 20.21 46 ILE B N 1
ATOM 2023 C CA . ILE B 1 24 ? 41.681 53.643 81.932 1.00 19.16 46 ILE B CA 1
ATOM 2024 C C . ILE B 1 24 ? 40.389 54.066 81.255 1.00 18.28 46 ILE B C 1
ATOM 2025 O O . ILE B 1 24 ? 39.967 53.464 80.253 1.00 19.36 46 ILE B O 1
ATOM 2030 N N . VAL B 1 25 ? 39.742 55.078 81.818 1.00 15.55 47 VAL B N 1
ATOM 2031 C CA . VAL B 1 25 ? 38.584 55.691 81.182 1.00 16.96 47 VAL B CA 1
ATOM 2032 C C . VAL B 1 25 ? 38.842 57.184 81.072 1.00 22.12 47 VAL B C 1
ATOM 2033 O O . VAL B 1 25 ? 39.196 57.822 82.058 1.00 19.53 47 VAL B O 1
ATOM 2037 N N . ALA B 1 26 ? 38.667 57.744 79.880 1.00 17.26 48 ALA B N 1
ATOM 2038 C CA . ALA B 1 26 ? 38.975 59.150 79.673 1.00 16.24 48 ALA B CA 1
ATOM 2039 C C . ALA B 1 26 ? 37.970 59.790 78.729 1.00 22.48 48 ALA B C 1
ATOM 2040 O O . ALA B 1 26 ? 37.295 59.095 77.976 1.00 22.51 48 ALA B O 1
ATOM 2042 N N . ASP B 1 27 ? 37.886 61.117 78.777 1.00 19.66 49 ASP B N 1
ATOM 2043 C CA . ASP B 1 27 ? 37.015 61.891 77.892 1.00 21.66 49 ASP B CA 1
ATOM 2044 C C . ASP B 1 27 ? 37.760 62.150 76.576 1.00 24.16 49 ASP B C 1
ATOM 2045 O O . ASP B 1 27 ? 38.853 62.726 76.565 1.00 21.69 49 ASP B O 1
ATOM 2050 N N . LEU B 1 28 ? 37.158 61.714 75.476 1.00 22.27 50 LEU B N 1
ATOM 2051 C CA . LEU B 1 28 ? 37.786 61.763 74.164 1.00 24.39 50 LEU B CA 1
ATOM 2052 C C . LEU B 1 28 ? 38.066 63.201 73.739 1.00 28.52 50 LEU B C 1
ATOM 2053 O O . LEU B 1 28 ? 39.042 63.481 73.041 1.00 31.15 50 LEU B O 1
ATOM 2058 N N . ASP B 1 29 ? 37.209 64.114 74.179 1.00 25.38 51 ASP B N 1
ATOM 2059 C CA . ASP B 1 29 ? 37.285 65.498 73.732 1.00 30.96 51 ASP B CA 1
ATOM 2060 C C . ASP B 1 29 ? 38.111 66.351 74.678 1.00 34.59 51 ASP B C 1
ATOM 2061 O O . ASP B 1 29 ? 39.023 67.055 74.244 1.00 36.29 51 ASP B O 1
ATOM 2066 N N . SER B 1 30 ? 37.803 66.279 75.972 1.00 34.57 52 SER B N 1
ATOM 2067 C CA . SER B 1 30 ? 38.471 67.126 76.962 1.00 34.97 52 SER B CA 1
ATOM 2068 C C . SER B 1 30 ? 39.822 66.570 77.410 1.00 33.76 52 SER B C 1
ATOM 2069 O O . SER B 1 30 ? 40.697 67.316 77.847 1.00 32.53 52 SER B O 1
ATOM 2072 N N . GLY B 1 31 ? 39.986 65.256 77.322 1.00 31.10 53 GLY B N 1
ATOM 2073 C CA . GLY B 1 31 ? 41.206 64.618 77.780 1.00 27.06 53 GLY B CA 1
ATOM 2074 C C . GLY B 1 31 ? 41.277 64.400 79.282 1.00 27.89 53 GLY B C 1
ATOM 2075 O O . GLY B 1 31 ? 42.345 64.070 79.806 1.00 28.67 53 GLY B O 1
ATOM 2076 N N . GLN B 1 32 ? 40.164 64.595 79.989 1.00 32.90 54 GLN B N 1
ATOM 2077 C CA . GLN B 1 32 ? 40.140 64.292 81.422 1.00 35.12 54 GLN B CA 1
ATOM 2078 C C . GLN B 1 32 ? 40.207 62.793 81.590 1.00 29.52 54 GLN B C 1
ATOM 2079 O O . GLN B 1 32 ? 39.552 62.067 80.848 1.00 24.52 54 GLN B O 1
ATOM 2085 N N . VAL B 1 33 ? 40.953 62.336 82.587 1.00 27.76 55 VAL B N 1
ATOM 2086 C CA . VAL B 1 33 ? 40.913 60.936 82.990 1.00 19.96 55 VAL B CA 1
ATOM 2087 C C . VAL B 1 33 ? 39.878 60.780 84.094 1.00 20.94 55 VAL B C 1
ATOM 2088 O O . VAL B 1 33 ? 39.942 61.469 85.123 1.00 26.98 55 VAL B O 1
ATOM 2092 N N . LEU B 1 34 ? 38.913 59.894 83.871 1.00 21.34 56 LEU B N 1
ATOM 2093 C CA . LEU B 1 34 ? 37.805 59.716 84.807 1.00 25.34 56 LEU B CA 1
ATOM 2094 C C . LEU B 1 34 ? 38.178 58.701 85.871 1.00 24.44 56 LEU B C 1
ATOM 2095 O O . LEU B 1 34 ? 37.865 58.881 87.048 1.00 24.03 56 LEU B O 1
ATOM 2100 N N . ALA B 1 35 ? 38.852 57.633 85.452 1.00 21.26 57 ALA B N 1
ATOM 2101 C CA . ALA B 1 35 ? 39.284 56.580 86.373 1.00 23.58 57 ALA B CA 1
ATOM 2102 C C . ALA B 1 35 ? 40.357 55.725 85.734 1.00 21.80 57 ALA B C 1
ATOM 2103 O O . ALA B 1 35 ? 40.571 55.777 84.522 1.00 19.47 57 ALA B O 1
ATOM 2105 N N . GLY B 1 36 ? 41.026 54.915 86.538 1.00 22.89 58 GLY B N 1
ATOM 2106 C CA . GLY B 1 36 ? 42.054 54.062 85.979 1.00 22.90 58 GLY B CA 1
ATOM 2107 C C . GLY B 1 36 ? 42.576 53.061 86.969 1.00 30.34 58 GLY B C 1
ATOM 2108 O O . GLY B 1 36 ? 42.517 53.276 88.185 1.00 28.07 58 GLY B O 1
ATOM 2109 N N . ARG B 1 37 ? 43.086 51.954 86.445 1.00 21.79 59 ARG B N 1
ATOM 2110 C CA . ARG B 1 37 ? 43.800 50.994 87.273 1.00 28.31 59 ARG B CA 1
ATOM 2111 C C . ARG B 1 37 ? 45.145 50.705 86.634 1.00 28.33 59 ARG B C 1
ATOM 2112 O O . ARG B 1 37 ? 45.196 50.209 85.504 1.00 24.85 59 ARG B O 1
ATOM 2120 N N . ASP B 1 38 ? 46.225 51.006 87.356 1.00 26.66 60 ASP B N 1
ATOM 2121 C CA . ASP B 1 38 ? 47.575 50.799 86.840 1.00 26.28 60 ASP B CA 1
ATOM 2122 C C . ASP B 1 38 ? 47.717 51.302 85.403 1.00 26.27 60 ASP B C 1
ATOM 2123 O O . ASP B 1 38 ? 48.337 50.641 84.554 1.00 24.16 60 ASP B O 1
ATOM 2128 N N . GLN B 1 39 ? 47.123 52.465 85.125 1.00 20.00 61 GLN B N 1
ATOM 2129 C CA . GLN B 1 39 ? 47.036 52.964 83.751 1.00 18.33 61 GLN B CA 1
ATOM 2130 C C . GLN B 1 39 ? 48.399 53.289 83.141 1.00 23.99 61 GLN B C 1
ATOM 2131 O O . GLN B 1 39 ? 48.494 53.522 81.938 1.00 19.73 61 GLN B O 1
ATOM 2137 N N . ASN B 1 40 ? 49.447 53.315 83.964 1.00 26.52 62 ASN B N 1
ATOM 2138 C CA . ASN B 1 40 ? 50.787 53.612 83.461 1.00 24.75 62 ASN B CA 1
ATOM 2139 C C . ASN B 1 40 ? 51.742 52.422 83.526 1.00 27.97 62 ASN B C 1
ATOM 2140 O O . ASN B 1 40 ? 52.949 52.583 83.334 1.00 27.21 62 ASN B O 1
ATOM 2145 N N . VAL B 1 41 ? 51.205 51.231 83.785 1.00 21.85 63 VAL B N 1
ATOM 2146 C CA . VAL B 1 41 ? 52.034 50.023 83.838 1.00 22.85 63 VAL B CA 1
ATOM 2147 C C . VAL B 1 41 ? 52.158 49.425 82.434 1.00 27.24 63 VAL B C 1
ATOM 2148 O O . VAL B 1 41 ? 51.156 49.189 81.767 1.00 22.89 63 VAL B O 1
ATOM 2152 N N . ALA B 1 42 ? 53.386 49.194 81.980 1.00 22.28 64 ALA B N 1
ATOM 2153 C CA . ALA B 1 42 ? 53.602 48.766 80.596 1.00 22.71 64 ALA B CA 1
ATOM 2154 C C . ALA B 1 42 ? 53.359 47.273 80.394 1.00 23.79 64 ALA B C 1
ATOM 2155 O O . ALA B 1 42 ? 53.705 46.461 81.248 1.00 23.30 64 ALA B O 1
ATOM 2157 N N . HIS B 1 43 ? 52.761 46.927 79.255 1.00 20.42 65 HIS B N 1
ATOM 2158 C CA . HIS B 1 43 ? 52.473 45.542 78.891 1.00 20.29 65 HIS B CA 1
ATOM 2159 C C . HIS B 1 43 ? 52.495 45.471 77.364 1.00 19.81 65 HIS B C 1
ATOM 2160 O O . HIS B 1 43 ? 52.397 46.503 76.699 1.00 23.53 65 HIS B O 1
ATOM 2167 N N . PRO B 1 44 ? 52.634 44.257 76.796 1.00 24.32 66 PRO B N 1
ATOM 2168 C CA . PRO B 1 44 ? 52.593 44.134 75.330 1.00 20.38 66 PRO B CA 1
ATOM 2169 C C . PRO B 1 44 ? 51.221 44.500 74.745 1.00 23.31 66 PRO B C 1
ATOM 2170 O O . PRO B 1 44 ? 50.193 44.102 75.290 1.00 22.45 66 PRO B O 1
ATOM 2174 N N . PRO B 1 45 ? 51.208 45.258 73.638 1.00 22.10 67 PRO B N 1
ATOM 2175 C CA . PRO B 1 45 ? 49.953 45.780 73.084 1.00 20.96 67 PRO B CA 1
ATOM 2176 C C . PRO B 1 45 ? 49.180 44.800 72.214 1.00 19.61 67 PRO B C 1
ATOM 2177 O O . PRO B 1 45 ? 47.963 44.965 72.051 1.00 18.60 67 PRO B O 1
ATOM 2181 N N . ALA B 1 46 ? 49.872 43.808 71.657 1.00 22.61 68 ALA B N 1
ATOM 2182 C CA . ALA B 1 46 ? 49.310 42.979 70.595 1.00 20.82 68 ALA B CA 1
ATOM 2183 C C . ALA B 1 46 ? 48.695 43.882 69.530 1.00 18.79 68 ALA B C 1
ATOM 2184 O O . ALA B 1 46 ? 49.206 44.969 69.280 1.00 21.39 68 ALA B O 1
ATOM 2186 N N . SER B 1 47 ? 47.593 43.464 68.923 1.00 18.50 69 SER B N 1
ATOM 2187 C CA . SER B 1 47 ? 47.055 44.191 67.769 1.00 18.69 69 SER B CA 1
ATOM 2188 C C . SER B 1 47 ? 46.565 45.624 68.012 1.00 16.58 69 SER B C 1
ATOM 2189 O O . SER B 1 47 ? 46.312 46.344 67.047 1.00 15.58 69 SER B O 1
ATOM 2192 N N . THR B 1 48 ? 46.420 46.048 69.267 1.00 18.97 70 THR B N 1
ATOM 2193 C CA . THR B 1 48 ? 46.051 47.440 69.520 1.00 19.02 70 THR B CA 1
ATOM 2194 C C . THR B 1 48 ? 47.089 48.393 68.915 1.00 23.79 70 THR B C 1
ATOM 2195 O O . THR B 1 48 ? 46.769 49.534 68.562 1.00 19.78 70 THR B O 1
ATOM 2199 N N . ILE B 1 49 ? 48.327 47.921 68.783 1.00 16.36 71 ILE B N 1
ATOM 2200 C CA . ILE B 1 49 ? 49.386 48.760 68.217 1.00 18.47 71 ILE B CA 1
ATOM 2201 C C . ILE B 1 49 ? 49.122 49.051 66.743 1.00 17.29 71 ILE B C 1
ATOM 2202 O O . ILE B 1 49 ? 49.695 49.984 66.190 1.00 19.85 71 ILE B O 1
ATOM 2207 N N . LYS B 1 50 ? 48.248 48.270 66.103 1.00 14.48 72 LYS B N 1
ATOM 2208 C CA . LYS B 1 50 ? 47.890 48.550 64.709 1.00 13.88 72 LYS B CA 1
ATOM 2209 C C . LYS B 1 50 ? 47.267 49.944 64.537 1.00 18.84 72 LYS B C 1
ATOM 2210 O O . LYS B 1 50 ? 47.278 50.495 63.439 1.00 13.07 72 LYS B O 1
ATOM 2216 N N . VAL B 1 51 ? 46.687 50.486 65.607 1.00 16.51 73 VAL B N 1
ATOM 2217 C CA . VAL B 1 51 ? 46.113 51.834 65.560 1.00 18.39 73 VAL B CA 1
ATOM 2218 C C . VAL B 1 51 ? 47.233 52.849 65.335 1.00 15.86 73 VAL B C 1
ATOM 2219 O O . VAL B 1 51 ? 47.077 53.825 64.584 1.00 19.02 73 VAL B O 1
ATOM 2223 N N . LEU B 1 52 ? 48.379 52.611 65.963 1.00 14.16 74 LEU B N 1
ATOM 2224 C CA . LEU B 1 52 ? 49.536 53.495 65.784 1.00 14.77 74 LEU B CA 1
ATOM 2225 C C . LEU B 1 52 ? 50.087 53.409 64.355 1.00 16.95 74 LEU B C 1
ATOM 2226 O O . LEU B 1 52 ? 50.523 54.415 63.778 1.00 15.70 74 LEU B O 1
ATOM 2231 N N . LEU B 1 53 ? 50.082 52.206 63.790 1.00 16.71 75 LEU B N 1
ATOM 2232 C CA . LEU B 1 53 ? 50.475 52.027 62.391 1.00 16.36 75 LEU B CA 1
ATOM 2233 C C . LEU B 1 53 ? 49.506 52.767 61.478 1.00 15.58 75 LEU B C 1
ATOM 2234 O O . LEU B 1 53 ? 49.919 53.433 60.524 1.00 18.32 75 LEU B O 1
ATOM 2239 N N . ALA B 1 54 ? 48.211 52.656 61.771 1.00 15.18 76 ALA B N 1
ATOM 2240 C CA . ALA B 1 54 ? 47.190 53.314 60.955 1.00 16.56 76 ALA B CA 1
ATOM 2241 C C . ALA B 1 54 ? 47.410 54.816 60.941 1.00 17.73 76 ALA B C 1
ATOM 2242 O O . ALA B 1 54 ? 47.245 55.477 59.909 1.00 16.27 76 ALA B O 1
ATOM 2244 N N . LEU B 1 55 ? 47.805 55.340 62.097 1.00 17.01 77 LEU B N 1
ATOM 2245 C CA . LEU B 1 55 ? 48.127 56.747 62.280 1.00 21.10 77 LEU B CA 1
ATOM 2246 C C . LEU B 1 55 ? 49.287 57.166 61.375 1.00 23.13 77 LEU B C 1
ATOM 2247 O O . LEU B 1 55 ? 49.240 58.215 60.708 1.00 18.51 77 LEU B O 1
ATOM 2252 N N . VAL B 1 56 ? 50.341 56.360 61.360 1.00 17.94 78 VAL B N 1
ATOM 2253 C CA . VAL B 1 56 ? 51.474 56.639 60.489 1.00 19.23 78 VAL B CA 1
ATOM 2254 C C . VAL B 1 56 ? 51.039 56.579 59.030 1.00 19.23 78 VAL B C 1
ATOM 2255 O O . VAL B 1 56 ? 51.409 57.443 58.233 1.00 19.13 78 VAL B O 1
ATOM 2259 N N . ALA B 1 57 ? 50.239 55.574 58.686 1.00 14.90 79 ALA B N 1
ATOM 2260 C CA . ALA B 1 57 ? 49.796 55.405 57.303 1.00 16.14 79 ALA B CA 1
ATOM 2261 C C . ALA B 1 57 ? 48.958 56.595 56.831 1.00 16.25 79 ALA B C 1
ATOM 2262 O O . ALA B 1 57 ? 49.145 57.094 55.718 1.00 15.79 79 ALA B O 1
ATOM 2264 N N . LEU B 1 58 ? 48.037 57.043 57.679 1.00 18.99 80 LEU B N 1
ATOM 2265 C CA . LEU B 1 58 ? 47.162 58.163 57.338 1.00 19.41 80 LEU B CA 1
ATOM 2266 C C . LEU B 1 58 ? 47.938 59.464 57.216 1.00 23.19 80 LEU B C 1
ATOM 2267 O O . LEU B 1 58 ? 47.610 60.325 56.390 1.00 19.76 80 LEU B O 1
ATOM 2272 N N . ASP B 1 59 ? 48.978 59.606 58.027 1.00 19.27 81 ASP B N 1
ATOM 2273 C CA . ASP B 1 59 ? 49.809 60.802 57.979 1.00 19.27 81 ASP B CA 1
ATOM 2274 C C . ASP B 1 59 ? 50.685 60.871 56.722 1.00 20.84 81 ASP B C 1
ATOM 2275 O O . ASP B 1 59 ? 50.969 61.955 56.210 1.00 27.57 81 ASP B O 1
ATOM 2280 N N . GLU B 1 60 ? 51.135 59.724 56.237 1.00 18.88 82 GLU B N 1
ATOM 2281 C CA . GLU B 1 60 ? 52.179 59.709 55.212 1.00 21.51 82 GLU B CA 1
ATOM 2282 C C . GLU B 1 60 ? 51.743 59.274 53.814 1.00 27.81 82 GLU B C 1
ATOM 2283 O O . GLU B 1 60 ? 52.415 59.589 52.836 1.00 27.28 82 GLU B O 1
ATOM 2289 N N . LEU B 1 61 ? 50.638 58.544 53.722 1.00 22.79 83 LEU B N 1
ATOM 2290 C CA . LEU B 1 61 ? 50.178 58.009 52.442 1.00 24.54 83 LEU B CA 1
ATOM 2291 C C . LEU B 1 61 ? 48.863 58.637 52.013 1.00 28.47 83 LEU B C 1
ATOM 2292 O O . LEU B 1 61 ? 48.018 58.973 52.846 1.00 33.13 83 LEU B O 1
ATOM 2297 N N . ASP B 1 62 ? 48.691 58.811 50.712 1.00 22.05 84 ASP B N 1
ATOM 2298 C CA . ASP B 1 62 ? 47.390 59.189 50.197 1.00 28.38 84 ASP B CA 1
ATOM 2299 C C . ASP B 1 62 ? 46.563 57.912 50.190 1.00 31.64 84 ASP B C 1
ATOM 2300 O O . ASP B 1 62 ? 47.092 56.832 49.931 1.00 29.76 84 ASP B O 1
ATOM 2305 N N . LEU B 1 63 ? 45.280 58.025 50.522 1.00 35.22 85 LEU B N 1
ATOM 2306 C CA . LEU B 1 63 ? 44.410 56.854 50.633 1.00 35.10 85 LEU B CA 1
ATOM 2307 C C . LEU B 1 63 ? 44.304 56.076 49.322 1.00 35.34 85 LEU B C 1
ATOM 2308 O O . LEU B 1 63 ? 43.992 54.878 49.324 1.00 23.31 85 LEU B O 1
ATOM 2313 N N . ASN B 1 64 ? 44.558 56.764 48.211 1.00 23.29 86 ASN B N 1
ATOM 2314 C CA . ASN B 1 64 ? 44.552 56.122 46.902 1.00 33.07 86 ASN B CA 1
ATOM 2315 C C . ASN B 1 64 ? 45.930 55.753 46.370 1.00 37.83 86 ASN B C 1
ATOM 2316 O O . ASN B 1 64 ? 46.036 55.170 45.295 1.00 41.88 86 ASN B O 1
ATOM 2321 N N . SER B 1 65 ? 46.985 56.092 47.110 1.00 39.17 87 SER B N 1
ATOM 2322 C CA . SER B 1 65 ? 48.325 55.622 46.757 1.00 29.40 87 SER B CA 1
ATOM 2323 C C . SER B 1 65 ? 48.298 54.095 46.802 1.00 18.08 87 SER B C 1
ATOM 2324 O O . SER B 1 65 ? 47.473 53.519 47.501 1.00 16.37 87 SER B O 1
ATOM 2327 N N . THR B 1 66 ? 49.176 53.450 46.036 1.00 18.28 88 THR B N 1
ATOM 2328 C CA . THR B 1 66 ? 49.089 52.005 45.821 1.00 21.74 88 THR B CA 1
ATOM 2329 C C . THR B 1 66 ? 50.432 51.312 45.993 1.00 23.68 88 THR B C 1
ATOM 2330 O O . THR B 1 66 ? 51.484 51.950 45.962 1.00 21.35 88 THR B O 1
ATOM 2334 N N . VAL B 1 67 ? 50.389 49.994 46.154 1.00 15.88 89 VAL B N 1
ATOM 2335 C CA . VAL B 1 67 ? 51.612 49.207 46.236 1.00 19.94 89 VAL B CA 1
ATOM 2336 C C . VAL B 1 67 ? 51.357 47.855 45.592 1.00 18.16 89 VAL B C 1
ATOM 2337 O O . VAL B 1 67 ? 50.245 47.340 45.650 1.00 18.13 89 VAL B O 1
ATOM 2341 N N . VAL B 1 68 ? 52.364 47.301 44.930 1.00 17.28 90 VAL B N 1
ATOM 2342 C CA . VAL B 1 68 ? 52.278 45.915 44.484 1.00 19.16 90 VAL B CA 1
ATOM 2343 C C . VAL B 1 68 ? 52.855 45.035 45.604 1.00 23.64 90 VAL B C 1
ATOM 2344 O O . VAL B 1 68 ? 54.027 45.173 45.961 1.00 20.17 90 VAL B O 1
ATOM 2348 N N . ALA B 1 69 ? 52.036 44.142 46.155 1.00 21.77 91 ALA B N 1
ATOM 2349 C CA . ALA B 1 69 ? 52.462 43.294 47.278 1.00 22.63 91 ALA B CA 1
ATOM 2350 C C . ALA B 1 69 ? 53.567 42.303 46.913 1.00 23.13 91 ALA B C 1
ATOM 2351 O O . ALA B 1 69 ? 53.542 41.698 45.836 1.00 23.75 91 ALA B O 1
ATOM 2353 N N . ASP B 1 70 ? 54.521 42.137 47.831 1.00 25.61 92 ASP B N 1
ATOM 2354 C CA . ASP B 1 70 ? 55.622 41.173 47.692 1.00 32.37 92 ASP B CA 1
ATOM 2355 C C . ASP B 1 70 ? 55.280 39.868 48.391 1.00 28.54 92 ASP B C 1
ATOM 2356 O O . ASP B 1 70 ? 54.415 39.839 49.262 1.00 30.65 92 ASP B O 1
ATOM 2361 N N . VAL B 1 71 ? 55.993 38.799 48.051 1.00 31.64 93 VAL B N 1
ATOM 2362 C CA . VAL B 1 71 ? 55.886 37.552 48.803 1.00 34.55 93 VAL B CA 1
ATOM 2363 C C . VAL B 1 71 ? 56.233 37.782 50.276 1.00 34.79 93 VAL B C 1
ATOM 2364 O O . VAL B 1 71 ? 55.596 37.221 51.172 1.00 40.30 93 VAL B O 1
ATOM 2368 N N . ALA B 1 72 ? 57.222 38.636 50.525 1.00 34.76 94 ALA B N 1
ATOM 2369 C CA . ALA B 1 72 ? 57.640 38.938 51.897 1.00 42.47 94 ALA B CA 1
ATOM 2370 C C . ALA B 1 72 ? 56.529 39.571 52.734 1.00 39.72 94 ALA B C 1
ATOM 2371 O O . ALA B 1 72 ? 56.515 39.440 53.958 1.00 39.55 94 ALA B O 1
ATOM 2373 N N . ASP B 1 73 ? 55.599 40.251 52.070 1.00 29.24 95 ASP B N 1
ATOM 2374 C CA . ASP B 1 73 ? 54.507 40.937 52.757 1.00 27.25 95 ASP B CA 1
ATOM 2375 C C . ASP B 1 73 ? 53.453 39.952 53.259 1.00 30.18 95 ASP B C 1
ATOM 2376 O O . ASP B 1 73 ? 52.592 40.319 54.056 1.00 29.03 95 ASP B O 1
ATOM 2381 N N . THR B 1 74 ? 53.509 38.709 52.782 1.00 32.73 96 THR B N 1
ATOM 2382 C CA . THR B 1 74 ? 52.450 37.734 53.061 1.00 37.70 96 THR B CA 1
ATOM 2383 C C . THR B 1 74 ? 52.895 36.554 53.918 1.00 42.22 96 THR B C 1
ATOM 2384 O O . THR B 1 74 ? 52.236 35.518 53.937 1.00 43.75 96 THR B O 1
ATOM 2388 N N . GLN B 1 75 ? 53.997 36.715 54.641 1.00 38.33 97 GLN B N 1
ATOM 2389 C CA . GLN B 1 75 ? 54.580 35.599 55.379 1.00 40.57 97 GLN B CA 1
ATOM 2390 C C . GLN B 1 75 ? 54.225 35.578 56.869 1.00 40.83 97 GLN B C 1
ATOM 2391 O O . GLN B 1 75 ? 54.660 34.687 57.601 1.00 43.76 97 GLN B O 1
ATOM 2397 N N . ALA B 1 76 ? 53.440 36.548 57.325 1.00 34.44 98 ALA B N 1
ATOM 2398 C CA . ALA B 1 76 ? 53.042 36.558 58.732 1.00 40.33 98 ALA B CA 1
ATOM 2399 C C . ALA B 1 76 ? 51.914 35.560 59.000 1.00 38.68 98 ALA B C 1
ATOM 2400 O O . ALA B 1 76 ? 51.111 35.267 58.111 1.00 37.88 98 ALA B O 1
ATOM 2402 N N . GLU B 1 77 ? 51.852 35.045 60.226 1.00 36.53 99 GLU B N 1
ATOM 2403 C CA . GLU B 1 77 ? 50.726 34.220 60.649 1.00 39.18 99 GLU B CA 1
ATOM 2404 C C . GLU B 1 77 ? 49.434 35.039 60.634 1.00 38.93 99 GLU B C 1
ATOM 2405 O O . GLU B 1 77 ? 49.460 36.272 60.573 1.00 30.57 99 GLU B O 1
ATOM 2411 N N . CYS B 1 78 ? 48.298 34.357 60.683 1.00 37.77 100 CYS B N 1
ATOM 2412 C CA . CYS B 1 78 ? 47.019 35.047 60.582 1.00 38.85 100 CYS B CA 1
ATOM 2413 C C . CYS B 1 78 ? 46.652 35.698 61.931 1.00 35.34 100 CYS B C 1
ATOM 2414 O O . CYS B 1 78 ? 47.323 35.409 62.918 1.00 38.35 100 CYS B O 1
ATOM 2417 N N . ASN B 1 79 ? 45.656 36.590 62.018 1.00 29.05 101 ASN B N 1
ATOM 2418 C CA . ASN B 1 79 ? 44.723 37.008 60.963 1.00 27.70 101 ASN B CA 1
ATOM 2419 C C . ASN B 1 79 ? 45.345 37.520 59.665 1.00 26.83 101 ASN B C 1
ATOM 2420 O O . ASN B 1 79 ? 46.315 38.274 59.691 1.00 23.69 101 ASN B O 1
ATOM 2425 N N . CYS B 1 80 ? 44.790 37.073 58.538 1.00 26.04 102 CYS B N 1
ATOM 2426 C CA . CYS B 1 80 ? 45.172 37.555 57.214 1.00 29.78 102 CYS B CA 1
ATOM 2427 C C . CYS B 1 80 ? 43.923 38.061 56.525 1.00 26.50 102 CYS B C 1
ATOM 2428 O O . CYS B 1 80 ? 42.869 37.430 56.600 1.00 30.18 102 CYS B O 1
ATOM 2431 N N . VAL B 1 81 ? 44.037 39.199 55.858 1.00 22.25 103 VAL B N 1
ATOM 2432 C CA . VAL B 1 81 ? 42.937 39.701 55.056 1.00 21.77 103 VAL B CA 1
ATOM 2433 C C . VAL B 1 81 ? 42.975 39.046 53.669 1.00 24.11 103 VAL B C 1
ATOM 2434 O O . VAL B 1 81 ? 41.957 38.976 52.987 1.00 26.83 103 VAL B O 1
ATOM 2438 N N . GLY B 1 82 ? 44.146 38.550 53.266 1.00 22.90 104 GLY B N 1
ATOM 2439 C CA . GLY B 1 82 ? 44.271 37.815 52.015 1.00 25.06 104 GLY B CA 1
ATOM 2440 C C . GLY B 1 82 ? 45.051 38.552 50.938 1.00 25.95 104 GLY B C 1
ATOM 2441 O O . GLY B 1 82 ? 44.781 38.419 49.739 1.00 21.51 104 GLY B O 1
ATOM 2442 N N . VAL B 1 83 ? 46.022 39.346 51.365 1.00 20.47 105 VAL B N 1
ATOM 2443 C CA . VAL B 1 83 ? 46.932 39.996 50.430 1.00 18.48 105 VAL B CA 1
ATOM 2444 C C . VAL B 1 83 ? 47.614 38.932 49.573 1.00 26.53 105 VAL B C 1
ATOM 2445 O O . VAL B 1 83 ? 48.024 37.884 50.082 1.00 24.58 105 VAL B O 1
ATOM 2449 N N . LYS B 1 84 ? 47.698 39.187 48.269 1.00 23.98 106 LYS B N 1
ATOM 2450 C CA . LYS B 1 84 ? 48.277 38.234 47.326 1.00 24.81 106 LYS B CA 1
ATOM 2451 C C . LYS B 1 84 ? 49.476 38.860 46.623 1.00 23.25 106 LYS B C 1
ATOM 2452 O O . LYS B 1 84 ? 49.372 39.969 46.100 1.00 23.32 106 LYS B O 1
ATOM 2458 N N . PRO B 1 85 ? 50.618 38.147 46.605 1.00 24.87 107 PRO B N 1
ATOM 2459 C CA . PRO B 1 85 ? 51.825 38.645 45.938 1.00 24.37 107 PRO B CA 1
ATOM 2460 C C . PRO B 1 85 ? 51.567 38.998 44.482 1.00 23.09 107 PRO B C 1
ATOM 2461 O O . PRO B 1 85 ? 50.913 38.226 43.776 1.00 23.94 107 PRO B O 1
ATOM 2465 N N . GLY B 1 86 ? 52.058 40.157 44.045 1.00 24.09 108 GLY B N 1
ATOM 2466 C CA . GLY B 1 86 ? 51.905 40.565 42.660 1.00 22.46 108 GLY B CA 1
ATOM 2467 C C . GLY B 1 86 ? 50.622 41.338 42.410 1.00 21.89 108 GLY B C 1
ATOM 2468 O O . GLY B 1 86 ? 50.436 41.907 41.335 1.00 26.20 108 GLY B O 1
ATOM 2469 N N . ARG B 1 87 ? 49.728 41.358 43.391 1.00 19.73 109 ARG B N 1
ATOM 2470 C CA . ARG B 1 87 ? 48.500 42.148 43.267 1.00 21.30 109 ARG B CA 1
ATOM 2471 C C . ARG B 1 87 ? 48.685 43.554 43.836 1.00 21.43 109 ARG B C 1
ATOM 2472 O O . ARG B 1 87 ? 49.476 43.759 44.766 1.00 18.43 109 ARG B O 1
ATOM 2480 N N . SER B 1 88 ? 47.980 44.531 43.263 1.00 19.06 110 SER B N 1
ATOM 2481 C CA . SER B 1 88 ? 48.054 45.916 43.743 1.00 15.90 110 SER B CA 1
ATOM 2482 C C . SER B 1 88 ? 46.910 46.267 44.684 1.00 15.75 110 SER B C 1
ATOM 2483 O O . SER B 1 88 ? 45.771 45.861 44.473 1.00 22.14 110 SER B O 1
ATOM 2486 N N . TYR B 1 89 ? 47.235 47.030 45.720 1.00 17.03 111 TYR B N 1
ATOM 2487 C CA . TYR B 1 89 ? 46.274 47.446 46.733 1.00 14.02 111 TYR B CA 1
ATOM 2488 C C . TYR B 1 89 ? 46.412 48.939 47.010 1.00 18.62 111 TYR B C 1
ATOM 2489 O O . TYR B 1 89 ? 47.507 49.488 46.931 1.00 15.00 111 TYR B O 1
ATOM 2498 N N . THR B 1 90 ? 45.305 49.595 47.346 1.00 17.27 112 THR B N 1
ATOM 2499 C CA . THR B 1 90 ? 45.373 50.979 47.781 1.00 15.86 112 THR B CA 1
ATOM 2500 C C . THR B 1 90 ? 45.647 51.003 49.272 1.00 13.79 112 THR B C 1
ATOM 2501 O O . THR B 1 90 ? 45.449 50.006 49.964 1.00 13.81 112 THR B O 1
ATOM 2505 N N . ALA B 1 91 ? 46.091 52.152 49.760 1.00 12.46 113 ALA B N 1
ATOM 2506 C CA . ALA B 1 91 ? 46.273 52.357 51.184 1.00 15.94 113 ALA B CA 1
ATOM 2507 C C . ALA B 1 91 ? 44.949 52.162 51.934 1.00 13.78 113 ALA B C 1
ATOM 2508 O O . ALA B 1 91 ? 44.922 51.577 53.012 1.00 13.22 113 ALA B O 1
ATOM 2510 N N . ARG B 1 92 ? 43.849 52.650 51.372 1.00 13.35 114 ARG B N 1
ATOM 2511 C CA . ARG B 1 92 ? 42.542 52.477 52.020 1.00 16.19 114 ARG B CA 1
ATOM 2512 C C . ARG B 1 92 ? 42.164 50.998 52.163 1.00 13.47 114 ARG B C 1
ATOM 2513 O O . ARG B 1 92 ? 41.688 50.570 53.220 1.00 15.84 114 ARG B O 1
ATOM 2521 N N . GLN B 1 93 ? 42.363 50.220 51.100 1.00 14.25 115 GLN B N 1
ATOM 2522 C CA . GLN B 1 93 ? 42.078 48.784 51.164 1.00 15.04 115 GLN B CA 1
ATOM 2523 C C . GLN B 1 93 ? 42.879 48.102 52.270 1.00 13.55 115 GLN B C 1
ATOM 2524 O O . GLN B 1 93 ? 42.337 47.291 53.023 1.00 14.00 115 GLN B O 1
ATOM 2530 N N . LEU B 1 94 ? 44.162 48.433 52.375 1.00 12.34 116 LEU B N 1
ATOM 2531 C CA . LEU B 1 94 ? 44.994 47.839 53.414 1.00 15.16 116 LEU B CA 1
ATOM 2532 C C . LEU B 1 94 ? 44.590 48.317 54.813 1.00 13.67 116 LEU B C 1
ATOM 2533 O O . LEU B 1 94 ? 44.625 47.535 55.765 1.00 16.95 116 LEU B O 1
ATOM 2538 N N . LEU B 1 95 ? 44.192 49.585 54.942 1.00 11.99 117 LEU B N 1
ATOM 2539 C CA . LEU B 1 95 ? 43.751 50.099 56.243 1.00 14.41 117 LEU B CA 1
ATOM 2540 C C . LEU B 1 95 ? 42.437 49.430 56.678 1.00 15.08 117 LEU B C 1
ATOM 2541 O O . LEU B 1 95 ? 42.217 49.153 57.870 1.00 15.02 117 LEU B O 1
ATOM 2546 N N . ASP B 1 96 ? 41.559 49.186 55.710 1.00 14.37 118 ASP B N 1
ATOM 2547 C CA . ASP B 1 96 ? 40.352 48.404 55.946 1.00 13.44 118 ASP B CA 1
ATOM 2548 C C . ASP B 1 96 ? 40.727 47.009 56.442 1.00 18.07 118 ASP B C 1
ATOM 2549 O O . ASP B 1 96 ? 40.167 46.526 57.417 1.00 14.34 118 ASP B O 1
ATOM 2554 N N . GLY B 1 97 ? 41.677 46.362 55.779 1.00 13.25 119 GLY B N 1
ATOM 2555 C CA . GLY B 1 97 ? 42.079 45.024 56.194 1.00 16.85 119 GLY B CA 1
ATOM 2556 C C . GLY B 1 97 ? 42.730 45.065 57.565 1.00 14.44 119 GLY B C 1
ATOM 2557 O O . GLY B 1 97 ? 42.487 44.217 58.426 1.00 15.54 119 GLY B O 1
ATOM 2558 N N . LEU B 1 98 ? 43.562 46.077 57.766 1.00 15.98 120 LEU B N 1
ATOM 2559 C CA . LEU B 1 98 ? 44.266 46.266 59.022 1.00 15.78 120 LEU B CA 1
ATOM 2560 C C . LEU B 1 98 ? 43.311 46.411 60.215 1.00 20.67 120 LEU B C 1
ATOM 2561 O O . LEU B 1 98 ? 43.483 45.763 61.255 1.00 19.09 120 LEU B O 1
ATOM 2566 N N . LEU B 1 99 ? 42.297 47.259 60.059 1.00 18.65 121 LEU B N 1
ATOM 2567 C CA . LEU B 1 99 ? 41.472 47.673 61.194 1.00 15.18 121 LEU B CA 1
ATOM 2568 C C . LEU B 1 99 ? 40.170 46.880 61.369 1.00 16.13 121 LEU B C 1
ATOM 2569 O O . LEU B 1 99 ? 39.624 46.823 62.481 1.00 22.53 121 LEU B O 1
ATOM 2574 N N . LEU B 1 100 ? 39.669 46.274 60.292 1.00 16.06 122 LEU B N 1
ATOM 2575 C CA . LEU B 1 100 ? 38.453 45.468 60.373 1.00 17.26 122 LEU B CA 1
ATOM 2576 C C . LEU B 1 100 ? 38.733 44.026 60.750 1.00 20.62 122 LEU B C 1
ATOM 2577 O O . LEU B 1 100 ? 37.976 43.421 61.522 1.00 22.70 122 LEU B O 1
ATOM 2582 N N . VAL B 1 101 ? 39.789 43.447 60.183 1.00 15.96 123 VAL B N 1
ATOM 2583 C CA . VAL B 1 101 ? 40.038 42.029 60.433 1.00 17.88 123 VAL B CA 1
ATOM 2584 C C . VAL B 1 101 ? 41.379 41.773 61.064 1.00 15.34 123 VAL B C 1
ATOM 2585 O O . VAL B 1 101 ? 41.791 40.620 61.197 1.00 17.66 123 VAL B O 1
ATOM 2589 N N . SER B 1 102 ? 42.062 42.850 61.447 1.00 17.13 124 SER B N 1
ATOM 2590 C CA . SER B 1 102 ? 43.367 42.742 62.099 1.00 20.98 124 SER B CA 1
ATOM 2591 C C . SER B 1 102 ? 44.376 41.970 61.237 1.00 22.52 124 SER B C 1
ATOM 2592 O O . SER B 1 102 ? 45.135 41.145 61.749 1.00 16.59 124 SER B O 1
ATOM 2595 N N . GLY B 1 103 ? 44.385 42.245 59.931 1.00 18.72 125 GLY B N 1
ATOM 2596 C CA . GLY B 1 103 ? 45.250 41.520 59.010 1.00 19.51 125 GLY B CA 1
ATOM 2597 C C . GLY B 1 103 ? 46.721 41.822 59.246 1.00 16.84 125 GLY B C 1
ATOM 2598 O O . GLY B 1 103 ? 47.139 42.979 59.172 1.00 16.61 125 GLY B O 1
ATOM 2599 N N . ASN B 1 104 ? 47.506 40.799 59.561 1.00 19.50 126 ASN B N 1
ATOM 2600 C CA . ASN B 1 104 ? 48.945 40.995 59.718 1.00 15.89 126 ASN B CA 1
ATOM 2601 C C . ASN B 1 104 ? 49.623 41.159 58.359 1.00 18.84 126 ASN B C 1
ATOM 2602 O O . ASN B 1 104 ? 50.667 41.818 58.240 1.00 19.99 126 ASN B O 1
ATOM 2607 N N . ASP B 1 105 ? 49.025 40.555 57.332 1.00 17.45 127 ASP B N 1
ATOM 2608 C CA . ASP B 1 105 ? 49.490 40.772 55.972 1.00 19.26 127 ASP B CA 1
ATOM 2609 C C . ASP B 1 105 ? 49.196 42.209 55.547 1.00 19.76 127 ASP B C 1
ATOM 2610 O O . ASP B 1 105 ? 50.010 42.840 54.873 1.00 19.31 127 ASP B O 1
ATOM 2615 N N . ALA B 1 106 ? 48.045 42.741 55.954 1.00 17.21 128 ALA B N 1
ATOM 2616 C CA . ALA B 1 106 ? 47.742 44.143 55.658 1.00 17.15 128 ALA B CA 1
ATOM 2617 C C . ALA B 1 106 ? 48.764 45.044 56.343 1.00 19.02 128 ALA B C 1
ATOM 2618 O O . ALA B 1 106 ? 49.242 46.027 55.756 1.00 15.86 128 ALA B O 1
ATOM 2620 N N . ALA B 1 107 ? 49.108 44.709 57.586 1.00 15.48 129 ALA B N 1
ATOM 2621 C CA . ALA B 1 107 ? 50.069 45.515 58.331 1.00 17.66 129 ALA B CA 1
ATOM 2622 C C . ALA B 1 107 ? 51.418 45.515 57.638 1.00 17.51 129 ALA B C 1
ATOM 2623 O O . ALA B 1 107 ? 52.061 46.555 57.522 1.00 15.98 129 ALA B O 1
ATOM 2625 N N . ASN B 1 108 ? 51.862 44.350 57.184 1.00 18.13 130 ASN B N 1
ATOM 2626 C CA . ASN B 1 108 ? 53.196 44.275 56.603 1.00 23.67 130 ASN B CA 1
ATOM 2627 C C . ASN B 1 108 ? 53.274 44.910 55.226 1.00 17.10 130 ASN B C 1
ATOM 2628 O O . ASN B 1 108 ? 54.332 45.374 54.807 1.00 16.81 130 ASN B O 1
ATOM 2633 N N . THR B 1 109 ? 52.146 44.943 54.528 1.00 16.09 131 THR B N 1
ATOM 2634 C CA . THR B 1 109 ? 52.117 45.537 53.196 1.00 16.76 131 THR B CA 1
ATOM 2635 C C . THR B 1 109 ? 52.090 47.065 53.305 1.00 15.24 131 THR B C 1
ATOM 2636 O O . THR B 1 109 ? 52.703 47.771 52.494 1.00 16.80 131 THR B O 1
ATOM 2640 N N . LEU B 1 110 ? 51.387 47.570 54.313 1.00 17.87 132 LEU B N 1
ATOM 2641 C CA . LEU B 1 110 ? 51.445 48.988 54.640 1.00 16.30 132 LEU B CA 1
ATOM 2642 C C . LEU B 1 110 ? 52.880 49.349 55.018 1.00 16.06 132 LEU B C 1
ATOM 2643 O O . LEU B 1 110 ? 53.401 50.387 54.597 1.00 18.04 132 LEU B O 1
ATOM 2648 N N . ALA B 1 111 ? 53.535 48.482 55.790 1.00 18.83 133 ALA B N 1
ATOM 2649 C CA . ALA B 1 111 ? 54.932 48.725 56.171 1.00 17.87 133 ALA B CA 1
ATOM 2650 C C . ALA B 1 111 ? 55.808 48.857 54.922 1.00 16.59 133 ALA B C 1
ATOM 2651 O O . ALA B 1 111 ? 56.682 49.716 54.840 1.00 23.74 133 ALA B O 1
ATOM 2653 N N . HIS B 1 112 ? 55.560 47.985 53.953 1.00 20.67 134 HIS B N 1
ATOM 2654 C CA . HIS B 1 112 ? 56.219 48.043 52.651 1.00 20.10 134 HIS B CA 1
ATOM 2655 C C . HIS B 1 112 ? 56.014 49.424 52.001 1.00 17.61 134 HIS B C 1
ATOM 2656 O O . HIS B 1 112 ? 56.980 50.053 51.563 1.00 21.51 134 HIS B O 1
ATOM 2671 N N . LEU B 1 114 ? 55.408 52.146 53.410 1.00 18.45 136 LEU B N 1
ATOM 2672 C CA . LEU B 1 114 ? 56.006 53.177 54.244 1.00 19.51 136 LEU B CA 1
ATOM 2673 C C . LEU B 1 114 ? 57.530 53.096 54.287 1.00 25.59 136 LEU B C 1
ATOM 2674 O O . LEU B 1 114 ? 58.165 53.854 55.015 1.00 29.07 136 LEU B O 1
ATOM 2679 N N . GLY B 1 115 ? 58.115 52.186 53.513 1.00 22.11 137 GLY B N 1
ATOM 2680 C CA . GLY B 1 115 ? 59.570 52.107 53.433 1.00 28.83 137 GLY B CA 1
ATOM 2681 C C . GLY B 1 115 ? 60.207 50.868 54.044 1.00 24.31 137 GLY B C 1
ATOM 2682 O O . GLY B 1 115 ? 61.435 50.744 54.098 1.00 25.45 137 GLY B O 1
ATOM 2683 N N . GLY B 1 116 ? 59.383 49.934 54.495 1.00 20.59 138 GLY B N 1
ATOM 2684 C CA . GLY B 1 116 ? 59.910 48.686 55.014 1.00 27.24 138 GLY B CA 1
ATOM 2685 C C . GLY B 1 116 ? 59.601 48.480 56.478 1.00 26.64 138 GLY B C 1
ATOM 2686 O O . GLY B 1 116 ? 59.064 49.367 57.134 1.00 23.37 138 GLY B O 1
ATOM 2687 N N . GLN B 1 117 ? 59.954 47.307 56.988 1.00 28.27 139 GLN B N 1
ATOM 2688 C CA . GLN B 1 117 ? 59.614 46.905 58.347 1.00 30.07 139 GLN B CA 1
ATOM 2689 C C . GLN B 1 117 ? 60.242 47.790 59.424 1.00 25.13 139 GLN B C 1
ATOM 2690 O O . GLN B 1 117 ? 59.531 48.367 60.243 1.00 21.32 139 GLN B O 1
ATOM 2696 N N . ASP B 1 118 ? 61.568 47.888 59.417 1.00 26.16 140 ASP B N 1
ATOM 2697 C CA . ASP B 1 118 ? 62.297 48.664 60.430 1.00 32.04 140 ASP B CA 1
ATOM 2698 C C . ASP B 1 118 ? 61.962 50.152 60.366 1.00 26.85 140 ASP B C 1
ATOM 2699 O O . ASP B 1 118 ? 61.782 50.807 61.398 1.00 25.38 140 ASP B O 1
ATOM 2704 N N . VAL B 1 119 ? 61.917 50.675 59.143 1.00 22.96 141 VAL B N 1
ATOM 2705 C CA . VAL B 1 119 ? 61.613 52.082 58.894 1.00 23.04 141 VAL B CA 1
ATOM 2706 C C . VAL B 1 119 ? 60.215 52.402 59.430 1.00 22.21 141 VAL B C 1
ATOM 2707 O O . VAL B 1 119 ? 59.997 53.425 60.083 1.00 22.56 141 VAL B O 1
ATOM 2711 N N . THR B 1 120 ? 59.279 51.499 59.183 1.00 20.00 142 THR B N 1
ATOM 2712 C CA . THR B 1 120 ? 57.915 51.680 59.663 1.00 16.91 142 THR B CA 1
ATOM 2713 C C . THR B 1 120 ? 57.849 51.636 61.185 1.00 19.04 142 THR B C 1
ATOM 2714 O O . THR B 1 120 ? 57.166 52.454 61.805 1.00 18.03 142 THR B O 1
ATOM 2718 N N . VAL B 1 121 ? 58.559 50.686 61.789 1.00 21.00 143 VAL B N 1
ATOM 2719 C CA . VAL B 1 121 ? 58.552 50.562 63.245 1.00 17.53 143 VAL B CA 1
ATOM 2720 C C . VAL B 1 121 ? 59.146 51.826 63.877 1.00 23.25 143 VAL B C 1
ATOM 2721 O O . VAL B 1 121 ? 58.670 52.308 64.915 1.00 21.43 143 VAL B O 1
ATOM 2725 N N . ALA B 1 122 ? 60.159 52.382 63.218 1.00 25.00 144 ALA B N 1
ATOM 2726 C CA . ALA B 1 122 ? 60.799 53.599 63.690 1.00 26.53 144 ALA B CA 1
ATOM 2727 C C . ALA B 1 122 ? 59.860 54.795 63.588 1.00 22.65 144 ALA B C 1
ATOM 2728 O O . ALA B 1 122 ? 59.871 55.660 64.462 1.00 21.76 144 ALA B O 1
ATOM 2730 N N . LYS B 1 123 ? 59.069 54.855 62.514 1.00 19.31 145 LYS B N 1
ATOM 2731 C CA . LYS B 1 123 ? 58.065 55.914 62.353 1.00 19.78 145 LYS B CA 1
ATOM 2732 C C . LYS B 1 123 ? 56.952 55.811 63.401 1.00 20.54 145 LYS B C 1
ATOM 2733 O O . LYS B 1 123 ? 56.433 56.825 63.875 1.00 16.32 145 LYS B O 1
ATOM 2747 N N . ASN B 1 125 ? 57.359 54.527 66.410 1.00 16.80 147 ASN B N 1
ATOM 2748 C CA . ASN B 1 125 ? 57.915 54.939 67.691 1.00 22.43 147 ASN B CA 1
ATOM 2749 C C . ASN B 1 125 ? 58.092 56.453 67.760 1.00 22.43 147 ASN B C 1
ATOM 2750 O O . ASN B 1 125 ? 57.910 57.051 68.815 1.00 19.40 147 ASN B O 1
ATOM 2755 N N . ALA B 1 126 ? 58.403 57.072 66.621 1.00 18.19 148 ALA B N 1
ATOM 2756 C CA . ALA B 1 126 ? 58.524 58.528 66.550 1.00 22.21 148 ALA B CA 1
ATOM 2757 C C . ALA B 1 126 ? 57.168 59.205 66.725 1.00 18.07 148 ALA B C 1
ATOM 2758 O O . ALA B 1 126 ? 57.075 60.241 67.381 1.00 20.77 148 ALA B O 1
ATOM 2760 N N . LYS B 1 127 ? 56.125 58.613 66.146 1.00 18.38 149 LYS B N 1
ATOM 2761 C CA . LYS B 1 127 ? 54.763 59.124 66.271 1.00 18.41 149 LYS B CA 1
ATOM 2762 C C . LYS B 1 127 ? 54.264 59.007 67.712 1.00 24.61 149 LYS B C 1
ATOM 2763 O O . LYS B 1 127 ? 53.642 59.934 68.237 1.00 21.32 149 LYS B O 1
ATOM 2769 N N . ALA B 1 128 ? 54.548 57.875 68.353 1.00 19.26 150 ALA B N 1
ATOM 2770 C CA . ALA B 1 128 ? 54.167 57.693 69.754 1.00 22.46 150 ALA B CA 1
ATOM 2771 C C . ALA B 1 128 ? 54.786 58.783 70.613 1.00 21.50 150 ALA B C 1
ATOM 2772 O O . ALA B 1 128 ? 54.137 59.335 71.511 1.00 20.70 150 ALA B O 1
ATOM 2774 N N . ALA B 1 129 ? 56.046 59.102 70.328 1.00 22.78 151 ALA B N 1
ATOM 2775 C CA . ALA B 1 129 ? 56.751 60.149 71.060 1.00 24.31 151 ALA B CA 1
ATOM 2776 C C . ALA B 1 129 ? 56.123 61.532 70.854 1.00 24.30 151 ALA B C 1
ATOM 2777 O O . ALA B 1 129 ? 55.889 62.245 71.815 1.00 22.46 151 ALA B O 1
ATOM 2779 N N . THR B 1 130 ? 55.832 61.913 69.613 1.00 21.55 152 THR B N 1
ATOM 2780 C CA . THR B 1 130 ? 55.217 63.223 69.366 1.00 29.53 152 THR B CA 1
ATOM 2781 C C . THR B 1 130 ? 53.816 63.360 69.994 1.00 23.35 152 THR B C 1
ATOM 2782 O O . THR B 1 130 ? 53.378 64.466 70.328 1.00 23.81 152 THR B O 1
ATOM 2786 N N . LEU B 1 131 ? 53.122 62.238 70.146 1.00 21.45 153 LEU B N 1
ATOM 2787 C CA . LEU B 1 131 ? 51.786 62.237 70.740 1.00 20.35 153 LEU B CA 1
ATOM 2788 C C . LEU B 1 131 ? 51.847 62.353 72.258 1.00 23.45 153 LEU B C 1
ATOM 2789 O O . LEU B 1 131 ? 50.851 62.662 72.906 1.00 26.59 153 LEU B O 1
ATOM 2794 N N . GLY B 1 132 ? 53.017 62.098 72.826 1.00 23.83 154 GLY B N 1
ATOM 2795 C CA . GLY B 1 132 ? 53.160 62.110 74.270 1.00 29.22 154 GLY B CA 1
ATOM 2796 C C . GLY B 1 132 ? 52.904 60.732 74.856 1.00 31.04 154 GLY B C 1
ATOM 2797 O O . GLY B 1 132 ? 52.765 60.575 76.071 1.00 35.89 154 GLY B O 1
ATOM 2798 N N . ALA B 1 133 ? 52.824 59.729 73.987 1.00 20.46 155 ALA B N 1
ATOM 2799 C CA . ALA B 1 133 ? 52.748 58.342 74.437 1.00 23.50 155 ALA B CA 1
ATOM 2800 C C . ALA B 1 133 ? 54.153 57.849 74.777 1.00 24.98 155 ALA B C 1
ATOM 2801 O O . ALA B 1 133 ? 54.729 57.034 74.048 1.00 22.54 155 ALA B O 1
ATOM 2803 N N . THR B 1 134 ? 54.691 58.341 75.892 1.00 28.39 156 THR B N 1
ATOM 2804 C CA . THR B 1 134 ? 56.081 58.097 76.272 1.00 33.97 156 THR B CA 1
ATOM 2805 C C . THR B 1 134 ? 56.427 56.671 76.703 1.00 33.22 156 THR B C 1
ATOM 2806 O O . THR B 1 134 ? 57.602 56.327 76.793 1.00 33.35 156 THR B O 1
ATOM 2810 N N . SER B 1 135 ? 55.420 55.844 76.961 1.00 25.40 157 SER B N 1
ATOM 2811 C CA . SER B 1 135 ? 55.683 54.497 77.454 1.00 28.74 157 SER B CA 1
ATOM 2812 C C . SER B 1 135 ? 55.480 53.445 76.376 1.00 28.57 157 SER B C 1
ATOM 2813 O O . SER B 1 135 ? 55.509 52.246 76.648 1.00 30.31 157 SER B O 1
ATOM 2816 N N . THR B 1 136 ? 55.272 53.900 75.148 1.00 22.81 158 THR B N 1
ATOM 2817 C CA . THR B 1 136 ? 54.979 52.994 74.046 1.00 23.07 158 THR B CA 1
ATOM 2818 C C . THR B 1 136 ? 56.233 52.711 73.228 1.00 27.04 158 THR B C 1
ATOM 2819 O O . THR B 1 136 ? 57.002 53.625 72.902 1.00 26.51 158 THR B O 1
ATOM 2823 N N . HIS B 1 137 ? 56.457 51.432 72.936 1.00 21.41 159 HIS B N 1
ATOM 2824 C CA . HIS B 1 137 ? 57.571 51.015 72.086 1.00 19.40 159 HIS B CA 1
ATOM 2825 C C . HIS B 1 137 ? 57.097 49.894 71.171 1.00 22.55 159 HIS B C 1
ATOM 2826 O O . HIS B 1 137 ? 56.856 48.782 71.630 1.00 22.96 159 HIS B O 1
ATOM 2833 N N . ALA B 1 138 ? 56.957 50.187 69.881 1.00 19.64 160 ALA B N 1
ATOM 2834 C CA . ALA B 1 138 ? 56.568 49.172 68.907 1.00 22.02 160 ALA B CA 1
ATOM 2835 C C . ALA B 1 138 ? 57.783 48.338 68.502 1.00 23.33 160 ALA B C 1
ATOM 2836 O O . ALA B 1 138 ? 58.891 48.864 68.425 1.00 21.61 160 ALA B O 1
ATOM 2838 N N . THR B 1 139 ? 57.584 47.040 68.256 1.00 21.47 161 THR B N 1
ATOM 2839 C CA . THR B 1 139 ? 58.661 46.179 67.751 1.00 22.12 161 THR B CA 1
ATOM 2840 C C . THR B 1 139 ? 58.353 45.599 66.364 1.00 23.30 161 THR B C 1
ATOM 2841 O O . THR B 1 139 ? 59.261 45.168 65.652 1.00 21.43 161 THR B O 1
ATOM 2845 N N . THR B 1 140 ? 57.068 45.548 66.011 1.00 24.76 162 THR B N 1
ATOM 2846 C CA . THR B 1 140 ? 56.622 45.108 64.689 1.00 23.28 162 THR B CA 1
ATOM 2847 C C . THR B 1 140 ? 55.462 45.982 64.240 1.00 17.83 162 THR B C 1
ATOM 2848 O O . THR B 1 140 ? 54.768 46.569 65.073 1.00 24.06 162 THR B O 1
ATOM 2852 N N . PRO B 1 141 ? 55.234 46.064 62.921 1.00 17.05 163 PRO B N 1
ATOM 2853 C CA . PRO B 1 141 ? 54.082 46.835 62.436 1.00 20.25 163 PRO B CA 1
ATOM 2854 C C . PRO B 1 141 ? 52.750 46.273 62.928 1.00 24.01 163 PRO B C 1
ATOM 2855 O O . PRO B 1 141 ? 51.789 47.022 63.075 1.00 22.63 163 PRO B O 1
ATOM 2859 N N . SER B 1 142 ? 52.698 44.971 63.191 1.00 18.64 164 SER B N 1
ATOM 2860 C CA . SER B 1 142 ? 51.423 44.294 63.421 1.00 20.17 164 SER B CA 1
ATOM 2861 C C . SER B 1 142 ? 51.077 44.051 64.890 1.00 22.17 164 SER B C 1
ATOM 2862 O O . SER B 1 142 ? 49.920 43.756 65.220 1.00 23.42 164 SER B O 1
ATOM 2865 N N . GLY B 1 143 ? 52.075 44.132 65.764 1.00 18.95 165 GLY B N 1
ATOM 2866 C CA . GLY B 1 143 ? 51.873 43.770 67.158 1.00 23.05 165 GLY B CA 1
ATOM 2867 C C . GLY B 1 143 ? 52.205 42.320 67.466 1.00 25.01 165 GLY B C 1
ATOM 2868 O O . GLY B 1 143 ? 52.126 41.886 68.625 1.00 24.06 165 GLY B O 1
ATOM 2869 N N . LEU B 1 144 ? 52.556 41.559 66.432 1.00 20.42 166 LEU B N 1
ATOM 2870 C CA . LEU B 1 144 ? 53.126 40.236 66.642 1.00 21.63 166 LEU B CA 1
ATOM 2871 C C . LEU B 1 144 ? 54.456 40.413 67.356 1.00 24.24 166 LEU B C 1
ATOM 2872 O O . LEU B 1 144 ? 55.044 41.492 67.296 1.00 22.60 166 LEU B O 1
ATOM 2877 N N . ASP B 1 145 ? 54.921 39.368 68.037 1.00 26.95 167 ASP B N 1
ATOM 2878 C CA . ASP B 1 145 ? 56.261 39.378 68.620 1.00 28.45 167 ASP B CA 1
ATOM 2879 C C . ASP B 1 145 ? 57.273 39.520 67.495 1.00 32.81 167 ASP B C 1
ATOM 2880 O O . ASP B 1 145 ? 57.055 39.013 66.392 1.00 31.57 167 ASP B O 1
ATOM 2885 N N . GLY B 1 146 ? 58.367 40.221 67.763 1.00 31.96 168 GLY B N 1
ATOM 2886 C CA . GLY B 1 146 ? 59.394 40.429 66.762 1.00 36.55 168 GLY B CA 1
ATOM 2887 C C . GLY B 1 146 ? 60.789 40.242 67.321 1.00 43.53 168 GLY B C 1
ATOM 2888 O O . GLY B 1 146 ? 60.948 39.927 68.499 1.00 42.90 168 GLY B O 1
ATOM 2889 N N . PRO B 1 147 ? 61.809 40.439 66.473 1.00 55.51 169 PRO B N 1
ATOM 2890 C CA . PRO B 1 147 ? 63.214 40.269 66.862 1.00 60.19 169 PRO B CA 1
ATOM 2891 C C . PRO B 1 147 ? 63.552 41.079 68.112 1.00 54.50 169 PRO B C 1
ATOM 2892 O O . PRO B 1 147 ? 64.334 40.624 68.948 1.00 56.12 169 PRO B O 1
ATOM 2896 N N . GLY B 1 148 ? 62.951 42.260 68.239 1.00 46.39 170 GLY B N 1
ATOM 2897 C CA . GLY B 1 148 ? 63.150 43.098 69.407 1.00 44.31 170 GLY B CA 1
ATOM 2898 C C . GLY B 1 148 ? 62.261 42.760 70.594 1.00 40.96 170 GLY B C 1
ATOM 2899 O O . GLY B 1 148 ? 62.398 43.362 71.657 1.00 37.32 170 GLY B O 1
ATOM 2900 N N . GLY B 1 149 ? 61.342 41.812 70.422 1.00 37.64 171 GLY B N 1
ATOM 2901 C CA . GLY B 1 149 ? 60.495 41.382 71.524 1.0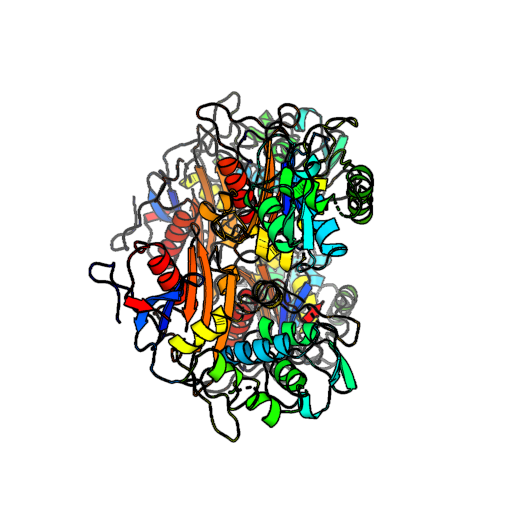0 35.23 171 GLY B CA 1
ATOM 2902 C C . GLY B 1 149 ? 59.027 41.697 71.305 1.00 30.03 171 GLY B C 1
ATOM 2903 O O . GLY B 1 149 ? 58.605 41.952 70.174 1.00 26.73 171 GLY B O 1
ATOM 2904 N N . SER B 1 150 ? 58.253 41.697 72.390 1.00 24.38 172 SER B N 1
ATOM 2905 C CA . SER B 1 150 ? 56.795 41.833 72.305 1.00 28.39 172 SER B CA 1
ATOM 2906 C C . SER B 1 150 ? 56.339 43.287 72.199 1.00 26.61 172 SER B C 1
ATOM 2907 O O . SER B 1 150 ? 55.230 43.564 71.743 1.00 28.08 172 SER B O 1
ATOM 2910 N N . GLY B 1 151 ? 57.205 44.217 72.600 1.00 29.24 173 GLY B N 1
ATOM 2911 C CA . GLY B 1 151 ? 56.855 45.627 72.578 1.00 24.40 173 GLY B CA 1
ATOM 2912 C C . GLY B 1 151 ? 56.118 46.027 73.841 1.00 23.55 173 GLY B C 1
ATOM 2913 O O . GLY B 1 151 ? 55.952 45.208 74.743 1.00 23.98 173 GLY B O 1
ATOM 2914 N N . ALA B 1 152 ? 55.679 47.283 73.914 1.00 22.12 174 ALA B N 1
ATOM 2915 C CA . ALA B 1 152 ? 55.115 47.808 75.151 1.00 18.98 174 ALA B CA 1
ATOM 2916 C C . ALA B 1 152 ? 54.193 48.983 74.904 1.00 22.64 174 ALA B C 1
ATOM 2917 O O . ALA B 1 152 ? 54.435 49.786 74.011 1.00 18.83 174 ALA B O 1
ATOM 2919 N N . SER B 1 153 ? 53.132 49.067 75.701 1.00 24.65 175 SER B N 1
ATOM 2920 C CA . SER B 1 153 ? 52.321 50.276 75.798 1.00 22.82 175 SER B CA 1
ATOM 2921 C C . SER B 1 153 ? 51.624 50.261 77.151 1.00 22.64 175 SER B C 1
ATOM 2922 O O . SER B 1 153 ? 51.834 49.349 77.954 1.00 24.76 175 SER B O 1
ATOM 2925 N N . THR B 1 154 ? 50.813 51.278 77.419 1.00 21.41 176 THR B N 1
ATOM 2926 C CA . THR B 1 154 ? 50.087 51.353 78.684 1.00 22.19 176 THR B CA 1
ATOM 2927 C C . THR B 1 154 ? 48.648 51.690 78.360 1.00 22.36 176 THR B C 1
ATOM 2928 O O . THR B 1 154 ? 48.355 52.103 77.242 1.00 18.54 176 THR B O 1
ATOM 2932 N N . ALA B 1 155 ? 47.745 51.528 79.321 1.00 19.88 177 ALA B N 1
ATOM 2933 C CA . ALA B 1 155 ? 46.358 51.915 79.073 1.00 18.49 177 ALA B CA 1
ATOM 2934 C C . ALA B 1 155 ? 46.287 53.410 78.729 1.00 19.38 177 ALA B C 1
ATOM 2935 O O . ALA B 1 155 ? 45.558 53.817 77.819 1.00 16.45 177 ALA B O 1
ATOM 2937 N N . HIS B 1 156 ? 47.067 54.210 79.456 1.00 21.47 178 HIS B N 1
ATOM 2938 C CA . HIS B 1 156 ? 47.162 55.645 79.221 1.00 21.99 178 HIS B CA 1
ATOM 2939 C C . HIS B 1 156 ? 47.579 55.931 77.790 1.00 21.29 178 HIS B C 1
ATOM 2940 O O . HIS B 1 156 ? 46.910 56.689 77.086 1.00 18.43 178 HIS B O 1
ATOM 2947 N N . ASP B 1 157 ? 48.678 55.325 77.352 1.00 20.60 179 ASP B N 1
ATOM 2948 C CA . ASP B 1 157 ? 49.182 55.583 76.002 1.00 17.95 179 ASP B CA 1
ATOM 2949 C C . ASP B 1 157 ? 48.212 55.134 74.912 1.00 15.35 179 ASP B C 1
ATOM 2950 O O . ASP B 1 157 ? 48.076 55.785 73.875 1.00 16.87 179 ASP B O 1
ATOM 2955 N N . LEU B 1 158 ? 47.544 54.011 75.130 1.00 18.36 180 LEU B N 1
ATOM 2956 C CA . LEU B 1 158 ? 46.619 53.515 74.125 1.00 17.64 180 LEU B CA 1
ATOM 2957 C C . LEU B 1 158 ? 45.499 54.521 73.872 1.00 17.27 180 LEU B C 1
ATOM 2958 O O . LEU B 1 158 ? 45.146 54.775 72.718 1.00 16.26 180 LEU B O 1
ATOM 2963 N N . VAL B 1 159 ? 44.956 55.118 74.930 1.00 19.32 181 VAL B N 1
ATOM 2964 C CA . VAL B 1 159 ? 43.869 56.069 74.706 1.00 21.86 181 VAL B CA 1
ATOM 2965 C C . VAL B 1 159 ? 44.383 57.363 74.076 1.00 21.56 181 VAL B C 1
ATOM 2966 O O . VAL B 1 159 ? 43.674 57.999 73.305 1.00 18.86 181 VAL B O 1
ATOM 2970 N N . VAL B 1 160 ? 45.615 57.746 74.395 1.00 18.65 182 VAL B N 1
ATOM 2971 C CA . VAL B 1 160 ? 46.221 58.924 73.767 1.00 21.53 182 VAL B CA 1
ATOM 2972 C C . VAL B 1 160 ? 46.317 58.716 72.258 1.00 19.79 182 VAL B C 1
ATOM 2973 O O . VAL B 1 160 ? 45.961 59.599 71.456 1.00 15.20 182 VAL B O 1
ATOM 2977 N N . ILE B 1 161 ? 46.792 57.530 71.884 1.00 14.29 183 ILE B N 1
ATOM 2978 C CA . ILE B 1 161 ? 46.913 57.124 70.486 1.00 16.87 183 ILE B CA 1
ATOM 2979 C C . ILE B 1 161 ? 45.560 57.006 69.796 1.00 19.28 183 ILE B C 1
ATOM 2980 O O . ILE B 1 161 ? 45.390 57.468 68.670 1.00 18.38 183 ILE B O 1
ATOM 2985 N N . PHE B 1 162 ? 44.594 56.383 70.464 1.00 16.65 184 PHE B N 1
ATOM 2986 C CA . PHE B 1 162 ? 43.282 56.214 69.853 1.00 16.48 184 PHE B CA 1
ATOM 2987 C C . PHE B 1 162 ? 42.567 57.567 69.729 1.00 19.98 184 PHE B C 1
ATOM 2988 O O . PHE B 1 162 ? 41.809 57.803 68.776 1.00 18.25 184 PHE B O 1
ATOM 2996 N N . ARG B 1 163 ? 42.822 58.459 70.683 1.00 15.88 185 ARG B N 1
ATOM 2997 C CA . ARG B 1 163 ? 42.239 59.797 70.646 1.00 17.61 185 ARG B CA 1
ATOM 2998 C C . ARG B 1 163 ? 42.717 60.549 69.410 1.00 22.07 185 ARG B C 1
ATOM 2999 O O . ARG B 1 163 ? 41.924 61.176 68.699 1.00 18.34 185 ARG B O 1
ATOM 3007 N N . ALA B 1 164 ? 44.020 60.489 69.152 1.00 18.22 186 ALA B N 1
ATOM 3008 C CA . ALA B 1 164 ? 44.584 61.120 67.968 1.00 17.23 186 ALA B CA 1
ATOM 3009 C C . ALA B 1 164 ? 44.033 60.485 66.699 1.00 19.79 186 ALA B C 1
ATOM 3010 O O . ALA B 1 164 ? 43.718 61.179 65.733 1.00 19.01 186 ALA B O 1
ATOM 3012 N N . ALA B 1 165 ? 43.921 59.162 66.699 1.00 16.97 187 ALA B N 1
ATOM 3013 C CA . ALA B 1 165 ? 43.378 58.455 65.553 1.00 17.57 187 ALA B CA 1
ATOM 3014 C C . ALA B 1 165 ? 41.937 58.871 65.272 1.00 20.70 187 ALA B C 1
ATOM 3015 O O . ALA B 1 165 ? 41.570 59.092 64.112 1.00 19.91 187 ALA B O 1
ATOM 3025 N N . ALA B 1 167 ? 40.508 61.603 65.747 1.00 17.79 189 ALA B N 1
ATOM 3026 C CA . ALA B 1 167 ? 40.449 62.964 65.207 1.00 28.32 189 ALA B CA 1
ATOM 3027 C C . ALA B 1 167 ? 40.493 62.976 63.668 1.00 26.11 189 ALA B C 1
ATOM 3028 O O . ALA B 1 167 ? 40.101 63.952 63.027 1.00 19.59 189 ALA B O 1
ATOM 3030 N N . ASN B 1 168 ? 40.976 61.887 63.079 1.00 20.45 190 ASN B N 1
ATOM 3031 C CA . ASN B 1 168 ? 41.053 61.764 61.627 1.00 17.64 190 ASN B CA 1
ATOM 3032 C C . ASN B 1 168 ? 39.744 61.171 61.106 1.00 16.73 190 ASN B C 1
ATOM 3033 O O . ASN B 1 168 ? 39.386 60.057 61.488 1.00 16.54 190 ASN B O 1
ATOM 3038 N N . PRO B 1 169 ? 39.028 61.904 60.230 1.00 19.43 191 PRO B N 1
ATOM 3039 C CA . PRO B 1 169 ? 37.684 61.444 59.828 1.00 18.70 191 PRO B CA 1
ATOM 3040 C C . PRO B 1 169 ? 37.687 60.116 59.083 1.00 17.02 191 PRO B C 1
ATOM 3041 O O . PRO B 1 169 ? 36.707 59.367 59.162 1.00 13.78 191 PRO B O 1
ATOM 3045 N N . VAL B 1 170 ? 38.760 59.826 58.353 1.00 13.74 192 VAL B N 1
ATOM 3046 C CA . VAL B 1 170 ? 38.851 58.537 57.681 1.00 16.56 192 VAL B CA 1
ATOM 3047 C C . VAL B 1 170 ? 39.016 57.415 58.692 1.00 16.06 192 VAL B C 1
ATOM 3048 O O . VAL B 1 170 ? 38.365 56.375 58.578 1.00 16.10 192 VAL B O 1
ATOM 3052 N N . PHE B 1 171 ? 39.881 57.613 59.687 1.00 14.66 193 PHE B N 1
ATOM 3053 C CA . PHE B 1 171 ? 40.021 56.583 60.710 1.00 18.45 193 PHE B CA 1
ATOM 3054 C C . PHE B 1 171 ? 38.694 56.350 61.425 1.00 15.06 193 PHE B C 1
ATOM 3055 O O . PHE B 1 171 ? 38.283 55.205 61.643 1.00 14.35 193 PHE B O 1
ATOM 3063 N N . ALA B 1 172 ? 38.035 57.439 61.816 1.00 15.36 194 ALA B N 1
ATOM 3064 C CA . ALA B 1 172 ? 36.739 57.343 62.486 1.00 16.92 194 ALA B CA 1
ATOM 3065 C C . ALA B 1 172 ? 35.733 56.595 61.626 1.00 16.58 194 ALA B C 1
ATOM 3066 O O . ALA B 1 172 ? 34.914 55.826 62.134 1.00 14.30 194 ALA B O 1
ATOM 3068 N N . GLN B 1 173 ? 35.764 56.838 60.321 1.00 12.93 195 GLN B N 1
ATOM 3069 C CA . GLN B 1 173 ? 34.859 56.128 59.430 1.00 16.62 195 GLN B CA 1
ATOM 3070 C C . GLN B 1 173 ? 35.188 54.634 59.392 1.00 17.80 195 GLN B C 1
ATOM 3071 O O . GLN B 1 173 ? 34.295 53.798 59.541 1.00 17.68 195 GLN B O 1
ATOM 3077 N N . ILE B 1 174 ? 36.462 54.291 59.218 1.00 13.02 196 ILE B N 1
ATOM 3078 C CA . ILE B 1 174 ? 36.832 52.883 59.080 1.00 20.04 196 ILE B CA 1
ATOM 3079 C C . ILE B 1 174 ? 36.525 52.091 60.339 1.00 13.49 196 ILE B C 1
ATOM 3080 O O . ILE B 1 174 ? 35.940 51.012 60.280 1.00 16.91 196 ILE B O 1
ATOM 3085 N N . THR B 1 175 ? 36.923 52.620 61.485 1.00 16.03 197 THR B N 1
ATOM 3086 C CA . THR B 1 175 ? 36.800 51.851 62.718 1.00 16.43 197 THR B CA 1
ATOM 3087 C C . THR B 1 175 ? 35.332 51.554 63.055 1.00 22.65 197 THR B C 1
ATOM 3088 O O . THR B 1 175 ? 35.038 50.612 63.792 1.00 18.82 197 THR B O 1
ATOM 3092 N N . ALA B 1 176 ? 34.413 52.333 62.478 1.00 18.42 198 ALA B N 1
ATOM 3093 C CA . ALA B 1 176 ? 32.977 52.153 62.736 1.00 22.99 198 ALA B CA 1
ATOM 3094 C C . ALA B 1 176 ? 32.218 51.460 61.593 1.00 15.94 198 ALA B C 1
ATOM 3095 O O . ALA B 1 176 ? 31.028 51.158 61.730 1.00 20.13 198 ALA B O 1
ATOM 3097 N N . GLU B 1 177 ? 32.889 51.224 60.468 1.00 25.79 199 GLU B N 1
ATOM 3098 C CA . GLU B 1 177 ? 32.265 50.538 59.331 1.00 23.80 199 GLU B CA 1
ATOM 3099 C C . GLU B 1 177 ? 31.969 49.084 59.678 1.00 23.19 199 GLU B C 1
ATOM 3100 O O . GLU B 1 177 ? 32.807 48.416 60.273 1.00 24.24 199 GLU B O 1
ATOM 3106 N N . PRO B 1 178 ? 30.777 48.581 59.299 1.00 22.59 200 PRO B N 1
ATOM 3107 C CA . PRO B 1 178 ? 30.475 47.177 59.582 1.00 22.22 200 PRO B CA 1
ATOM 3108 C C . PRO B 1 178 ? 31.187 46.233 58.613 1.00 20.58 200 PRO B C 1
ATOM 3109 O O . PRO B 1 178 ? 31.362 45.049 58.926 1.00 20.53 200 PRO B O 1
ATOM 3113 N N . SER B 1 179 ? 31.603 46.751 57.461 1.00 22.92 201 SER B N 1
ATOM 3114 C CA . SER B 1 179 ? 32.220 45.918 56.427 1.00 21.60 201 SER B CA 1
ATOM 3115 C C . SER B 1 179 ? 32.930 46.766 55.380 1.00 24.85 201 SER B C 1
ATOM 3116 O O . SER B 1 179 ? 32.781 47.989 55.348 1.00 23.16 201 SER B O 1
ATOM 3119 N N . ALA B 1 180 ? 33.706 46.105 54.523 1.00 17.80 202 ALA B N 1
ATOM 3120 C CA . ALA B 1 180 ? 34.358 46.751 53.395 1.00 18.02 202 ALA B CA 1
ATOM 3121 C C . ALA B 1 180 ? 34.567 45.718 52.299 1.00 17.95 202 ALA B C 1
ATOM 3122 O O . ALA B 1 180 ? 34.404 44.521 52.528 1.00 20.07 202 ALA B O 1
ATOM 3132 N N . PHE B 1 182 ? 37.282 43.999 49.661 1.00 25.38 204 PHE B N 1
ATOM 3133 C CA . PHE B 1 182 ? 38.728 43.836 49.506 1.00 21.39 204 PHE B CA 1
ATOM 3134 C C . PHE B 1 182 ? 38.995 43.024 48.227 1.00 20.74 204 PHE B C 1
ATOM 3135 O O . PHE B 1 182 ? 38.272 42.066 47.950 1.00 21.17 204 PHE B O 1
ATOM 3143 N N . PRO B 1 183 ? 40.011 43.415 47.431 1.00 21.97 205 PRO B N 1
ATOM 3144 C CA . PRO B 1 183 ? 40.275 42.747 46.143 1.00 23.97 205 PRO B CA 1
ATOM 3145 C C . PRO B 1 183 ? 40.478 41.247 46.314 1.00 24.08 205 PRO B C 1
ATOM 3146 O O . PRO B 1 183 ? 41.038 40.818 47.327 1.00 26.42 205 PRO B O 1
ATOM 3150 N N . SER B 1 184 ? 40.001 40.473 45.346 1.00 25.94 206 SER B N 1
ATOM 3151 C CA . SER B 1 184 ? 40.153 39.025 45.345 1.00 31.41 206 SER B CA 1
ATOM 3152 C C . SER B 1 184 ? 40.420 38.576 43.913 1.00 31.40 206 SER B C 1
ATOM 3153 O O . SER B 1 184 ? 40.555 39.410 43.014 1.00 33.25 206 SER B O 1
ATOM 3156 N N . ASP B 1 185 ? 40.500 37.266 43.698 1.00 36.16 207 ASP B N 1
ATOM 3157 C CA . ASP B 1 185 ? 40.729 36.728 42.360 1.00 37.02 207 ASP B CA 1
ATOM 3158 C C . ASP B 1 185 ? 39.600 37.074 41.389 1.00 43.66 207 ASP B C 1
ATOM 3159 O O . ASP B 1 185 ? 39.842 37.478 40.248 1.00 47.02 207 ASP B O 1
ATOM 3164 N N . ASN B 1 186 ? 38.364 36.893 41.840 1.00 44.65 208 ASN B N 1
ATOM 3165 C CA . ASN B 1 186 ? 37.208 37.051 40.963 1.00 55.39 208 ASN B CA 1
ATOM 3166 C C . ASN B 1 186 ? 36.751 38.503 40.849 1.00 51.83 208 ASN B C 1
ATOM 3167 O O . ASN B 1 186 ? 36.024 38.871 39.926 1.00 57.75 208 ASN B O 1
ATOM 3169 N N . GLY B 1 187 ? 37.199 39.325 41.785 1.00 41.01 209 GLY B N 1
ATOM 3170 C CA . GLY B 1 187 ? 36.801 40.717 41.834 1.00 39.61 209 GLY B CA 1
ATOM 3171 C C . GLY B 1 187 ? 37.066 41.259 43.221 1.00 36.24 209 GLY B C 1
ATOM 3172 O O . GLY B 1 187 ? 38.191 41.643 43.540 1.00 34.91 209 GLY B O 1
ATOM 3173 N N . GLU B 1 188 ? 36.032 41.277 44.057 1.00 32.36 210 GLU B N 1
ATOM 3174 C CA . GLU B 1 188 ? 36.183 41.733 45.428 1.00 33.38 210 GLU B CA 1
ATOM 3175 C C . GLU B 1 188 ? 35.449 40.825 46.404 1.00 32.09 210 GLU B C 1
ATOM 3176 O O . GLU B 1 188 ? 34.503 40.124 46.034 1.00 34.75 210 GLU B O 1
ATOM 3182 N N . GLN B 1 189 ? 35.898 40.844 47.653 1.00 24.00 211 GLN B N 1
ATOM 3183 C CA . GLN B 1 189 ? 35.327 40.010 48.703 1.00 30.38 211 GLN B CA 1
ATOM 3184 C C . GLN B 1 189 ? 34.911 40.897 49.860 1.00 24.86 211 GLN B C 1
ATOM 3185 O O . GLN B 1 189 ? 35.653 41.787 50.248 1.00 19.14 211 GLN B O 1
ATOM 3191 N N . LEU B 1 190 ? 33.745 40.632 50.434 1.00 25.20 212 LEU B N 1
ATOM 3192 C CA . LEU B 1 190 ? 33.323 41.358 51.627 1.00 25.83 212 LEU B CA 1
ATOM 3193 C C . LEU B 1 190 ? 34.146 40.919 52.843 1.00 24.00 212 LEU B C 1
ATOM 3194 O O . LEU B 1 190 ? 34.266 39.725 53.125 1.00 25.18 212 LEU B O 1
ATOM 3199 N N . ILE B 1 191 ? 34.726 41.883 53.555 1.00 21.09 213 ILE B N 1
ATOM 3200 C CA . ILE B 1 191 ? 35.322 41.610 54.865 1.00 20.77 213 ILE B CA 1
ATOM 3201 C C . ILE B 1 191 ? 34.510 42.322 55.956 1.00 19.94 213 ILE B C 1
ATOM 3202 O O . ILE B 1 191 ? 34.013 43.431 55.738 1.00 18.96 213 ILE B O 1
ATOM 3207 N N . VAL B 1 192 ? 34.343 41.678 57.107 1.00 20.65 214 VAL B N 1
ATOM 3208 C CA . VAL B 1 192 ? 33.471 42.232 58.143 1.00 25.06 214 VAL B CA 1
ATOM 3209 C C . VAL B 1 192 ? 34.248 42.749 59.342 1.00 23.08 214 VAL B C 1
ATOM 3210 O O . VAL B 1 192 ? 35.300 42.209 59.703 1.00 21.78 214 VAL B O 1
ATOM 3214 N N . ASN B 1 193 ? 33.726 43.795 59.974 1.00 20.71 215 ASN B N 1
ATOM 3215 C CA . ASN B 1 193 ? 34.395 44.362 61.135 1.00 19.31 215 ASN B CA 1
ATOM 3216 C C . ASN B 1 193 ? 34.296 43.379 62.305 1.00 22.82 215 ASN B C 1
ATOM 3217 O O . ASN B 1 193 ? 33.192 43.033 62.723 1.00 25.50 215 ASN B O 1
ATOM 3222 N N . GLN B 1 194 ? 35.438 42.936 62.826 1.00 21.46 216 GLN B N 1
ATOM 3223 C CA . GLN B 1 194 ? 35.478 41.935 63.897 1.00 27.62 216 GLN B CA 1
ATOM 3224 C C . GLN B 1 194 ? 35.224 42.534 65.302 1.00 28.61 216 GLN B C 1
ATOM 3225 O O . GLN B 1 194 ? 35.089 41.796 66.280 1.00 30.60 216 GLN B O 1
ATOM 3231 N N . ASP B 1 195 ? 35.171 43.862 65.404 1.00 20.02 217 ASP B N 1
ATOM 3232 C CA . ASP B 1 195 ? 34.973 44.538 66.688 1.00 19.61 217 ASP B CA 1
ATOM 3233 C C . ASP B 1 195 ? 33.544 44.404 67.208 1.00 24.96 217 ASP B C 1
ATOM 3234 O O . ASP B 1 195 ? 32.650 45.133 66.776 1.00 21.93 217 ASP B O 1
ATOM 3239 N N . GLU B 1 196 ? 33.338 43.511 68.171 1.00 22.49 218 GLU B N 1
ATOM 3240 C CA . GLU B 1 196 ? 31.991 43.237 68.659 1.00 24.06 218 GLU B CA 1
ATOM 3241 C C . GLU B 1 196 ? 31.397 44.362 69.508 1.00 16.91 218 GLU B C 1
ATOM 3242 O O . GLU B 1 196 ? 30.195 44.373 69.754 1.00 23.55 218 GLU B O 1
ATOM 3248 N N . LEU B 1 197 ? 32.223 45.316 69.929 1.00 15.94 219 LEU B N 1
ATOM 3249 C CA . LEU B 1 197 ? 31.717 46.446 70.705 1.00 26.56 219 LEU B CA 1
ATOM 3250 C C . LEU B 1 197 ? 30.620 47.175 69.941 1.00 23.09 219 LEU B C 1
ATOM 3251 O O . LEU B 1 197 ? 29.626 47.603 70.528 1.00 19.97 219 LEU B O 1
ATOM 3256 N N . LEU B 1 198 ? 30.798 47.284 68.624 1.00 22.30 220 LEU B N 1
ATOM 3257 C CA . LEU B 1 198 ? 29.860 47.997 67.760 1.00 19.29 220 LEU B CA 1
ATOM 3258 C C . LEU B 1 198 ? 28.486 47.353 67.796 1.00 23.26 220 LEU B C 1
ATOM 3259 O O . LEU B 1 198 ? 27.468 48.045 67.747 1.00 31.40 220 LEU B O 1
ATOM 3264 N N . GLN B 1 199 ? 28.452 46.027 67.883 1.00 19.57 221 GLN B N 1
ATOM 3265 C CA . GLN B 1 199 ? 27.181 45.299 67.897 1.00 21.52 221 GLN B CA 1
ATOM 3266 C C . GLN B 1 199 ? 26.556 45.210 69.280 1.00 20.64 221 GLN B C 1
ATOM 3267 O O . GLN B 1 199 ? 25.341 45.057 69.408 1.00 27.11 221 GLN B O 1
ATOM 3273 N N . ARG B 1 200 ? 27.394 45.271 70.307 1.00 18.16 222 ARG B N 1
ATOM 3274 C CA . ARG B 1 200 ? 26.961 44.972 71.668 1.00 23.49 222 ARG B CA 1
ATOM 3275 C C . ARG B 1 200 ? 26.613 46.202 72.508 1.00 19.98 222 ARG B C 1
ATOM 3276 O O . ARG B 1 200 ? 25.820 46.111 73.439 1.00 21.21 222 ARG B O 1
ATOM 3284 N N . TYR B 1 201 ? 27.198 47.343 72.175 1.00 21.95 223 TYR B N 1
ATOM 3285 C CA . TYR B 1 201 ? 27.078 48.531 73.015 1.00 21.78 223 TYR B CA 1
ATOM 3286 C C . TYR B 1 201 ? 26.596 49.744 72.224 1.00 20.69 223 TYR B C 1
ATOM 3287 O O . TYR B 1 201 ? 27.385 50.374 71.509 1.00 19.96 223 TYR B O 1
ATOM 3296 N N . PRO B 1 202 ? 25.299 50.078 72.354 1.00 18.75 224 PRO B N 1
ATOM 3297 C CA . PRO B 1 202 ? 24.753 51.238 71.632 1.00 19.32 224 PRO B CA 1
ATOM 3298 C C . PRO B 1 202 ? 25.543 52.508 71.950 1.00 17.86 224 PRO B C 1
ATOM 3299 O O . PRO B 1 202 ? 25.758 52.826 73.127 1.00 21.92 224 PRO B O 1
ATOM 3303 N N . GLY B 1 203 ? 25.995 53.207 70.913 1.00 15.89 225 GLY B N 1
ATOM 3304 C CA . GLY B 1 203 ? 26.816 54.391 71.111 1.00 15.48 225 GLY B CA 1
ATOM 3305 C C . GLY B 1 203 ? 28.292 54.155 70.861 1.00 18.06 225 GLY B C 1
ATOM 3306 O O . GLY B 1 203 ? 29.079 55.106 70.765 1.00 17.29 225 GLY B O 1
ATOM 3307 N N . ALA B 1 204 ? 28.687 52.889 70.762 1.00 15.89 226 ALA B N 1
ATOM 3308 C CA . ALA B 1 204 ? 30.084 52.565 70.425 1.00 18.38 226 ALA B CA 1
ATOM 3309 C C . ALA B 1 204 ? 30.482 53.211 69.097 1.00 20.27 226 ALA B C 1
ATOM 3310 O O . ALA B 1 204 ? 29.759 53.100 68.108 1.00 18.93 226 ALA B O 1
ATOM 3312 N N . ILE B 1 205 ? 31.630 53.883 69.064 1.00 15.21 227 ILE B N 1
ATOM 3313 C CA . ILE B 1 205 ? 32.060 54.534 67.831 1.00 17.63 227 ILE B CA 1
ATOM 3314 C C . ILE B 1 205 ? 33.383 53.987 67.277 1.00 17.98 227 ILE B C 1
ATOM 3315 O O . ILE B 1 205 ? 33.857 54.426 66.235 1.00 22.09 227 ILE B O 1
ATOM 3320 N N . GLY B 1 206 ? 33.970 53.005 67.950 1.00 19.60 228 GLY B N 1
ATOM 3321 C CA . GLY B 1 206 ? 35.161 52.379 67.394 1.00 17.21 228 GLY B CA 1
ATOM 3322 C C . GLY B 1 206 ? 35.910 51.537 68.402 1.00 16.11 228 GLY B C 1
ATOM 3323 O O . GLY B 1 206 ? 35.679 51.635 69.601 1.00 15.84 228 GLY B O 1
ATOM 3324 N N . GLY B 1 207 ? 36.821 50.704 67.920 1.00 16.23 229 GLY B N 1
ATOM 3325 C CA . GLY B 1 207 ? 37.573 49.857 68.822 1.00 19.30 229 GLY B CA 1
ATOM 3326 C C . GLY B 1 207 ? 38.545 48.959 68.097 1.00 21.67 229 GLY B C 1
ATOM 3327 O O . GLY B 1 207 ? 38.406 48.701 66.899 1.00 21.34 229 GLY B O 1
ATOM 3328 N N . LYS B 1 208 ? 39.549 48.493 68.823 1.00 18.93 230 LYS B N 1
ATOM 3329 C CA . LYS B 1 208 ? 40.507 47.555 68.261 1.00 17.98 230 LYS B CA 1
ATOM 3330 C C . LYS B 1 208 ? 40.908 46.572 69.341 1.00 17.57 230 LYS B C 1
ATOM 3331 O O . LYS B 1 208 ? 41.308 46.975 70.432 1.00 16.03 230 LYS B O 1
ATOM 3337 N N . THR B 1 209 ? 40.801 45.287 69.031 1.00 17.33 231 THR B N 1
ATOM 3338 C CA . THR B 1 209 ? 41.152 44.242 69.983 1.00 19.34 231 THR B CA 1
ATOM 3339 C C . THR B 1 209 ? 42.521 43.693 69.668 1.00 22.15 231 THR B C 1
ATOM 3340 O O . THR B 1 209 ? 43.064 43.930 68.589 1.00 21.91 231 THR B O 1
ATOM 3344 N N . GLY B 1 210 ? 43.079 42.945 70.612 1.00 20.82 232 GLY B N 1
ATOM 3345 C CA . GLY B 1 210 ? 44.347 42.279 70.381 1.00 18.82 232 GLY B CA 1
ATOM 3346 C C . GLY B 1 210 ? 44.453 41.087 71.304 1.00 25.03 232 GLY B C 1
ATOM 3347 O O . GLY B 1 210 ? 43.783 41.050 72.341 1.00 21.59 232 GLY B O 1
ATOM 3348 N N . TYR B 1 211 ? 45.261 40.107 70.909 1.00 20.26 233 TYR B N 1
ATOM 3349 C CA . TYR B 1 211 ? 45.645 39.002 71.781 1.00 24.44 233 TYR B CA 1
ATOM 3350 C C . TYR B 1 211 ? 46.939 38.360 71.301 1.00 22.67 233 TYR B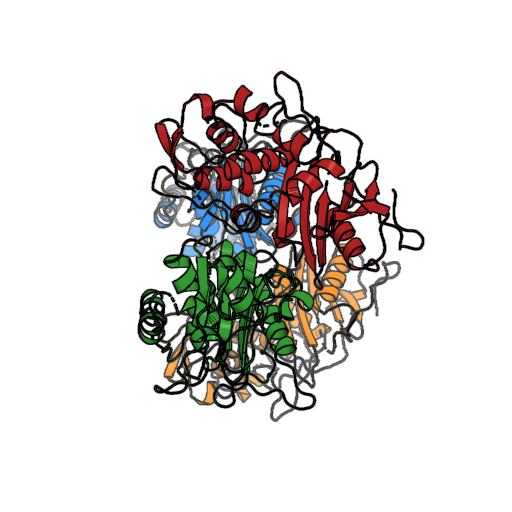 C 1
ATOM 3351 O O . TYR B 1 211 ? 47.081 38.052 70.120 1.00 23.34 233 TYR B O 1
ATOM 3360 N N . THR B 1 212 ? 47.878 38.169 72.223 1.00 23.63 234 THR B N 1
ATOM 3361 C CA . THR B 1 212 ? 48.975 37.225 72.040 1.00 25.30 234 THR B CA 1
ATOM 3362 C C . THR B 1 212 ? 49.175 36.551 73.380 1.00 27.62 234 THR B C 1
ATOM 3363 O O . THR B 1 212 ? 48.601 36.980 74.387 1.00 25.59 234 THR B O 1
ATOM 3367 N N . ASN B 1 213 ? 50.007 35.516 73.405 1.00 27.84 235 ASN B N 1
ATOM 3368 C CA . ASN B 1 213 ? 50.334 34.857 74.661 1.00 33.04 235 ASN B CA 1
ATOM 3369 C C . ASN B 1 213 ? 50.963 35.832 75.670 1.00 31.42 235 ASN B C 1
ATOM 3370 O O . ASN B 1 213 ? 50.622 35.824 76.856 1.00 29.11 235 ASN B O 1
ATOM 3375 N N . ALA B 1 214 ? 51.852 36.691 75.182 1.00 28.06 236 ALA B N 1
ATOM 3376 C CA . ALA B 1 214 ? 52.579 37.622 76.038 1.00 30.50 236 ALA B CA 1
ATOM 3377 C C . ALA B 1 214 ? 51.726 38.806 76.467 1.00 26.24 236 ALA B C 1
ATOM 3378 O O . ALA B 1 214 ? 51.932 39.362 77.543 1.00 26.39 236 ALA B O 1
ATOM 3380 N N . ALA B 1 215 ? 50.786 39.206 75.614 1.00 24.87 237 ALA B N 1
ATOM 3381 C CA . ALA B 1 215 ? 49.966 40.390 75.876 1.00 23.38 237 ALA B CA 1
ATOM 3382 C C . ALA B 1 215 ? 48.676 40.065 76.614 1.00 24.59 237 ALA B C 1
ATOM 3383 O O . ALA B 1 215 ? 48.029 40.960 77.169 1.00 22.41 237 ALA B O 1
ATOM 3385 N N . ARG B 1 216 ? 48.289 38.793 76.585 1.00 24.30 238 ARG B N 1
ATOM 3386 C CA . ARG B 1 216 ? 46.923 38.404 76.916 1.00 24.28 238 ARG B CA 1
ATOM 3387 C C . ARG B 1 216 ? 45.944 39.274 76.128 1.00 22.60 238 ARG B C 1
ATOM 3388 O O . ARG B 1 216 ? 46.275 39.739 75.034 1.00 24.17 238 ARG B O 1
ATOM 3396 N N . LYS B 1 217 ? 44.749 39.502 76.658 1.00 24.72 239 LYS B N 1
ATOM 3397 C CA . LYS B 1 217 ? 43.761 40.294 75.922 1.00 20.82 239 LYS B CA 1
ATOM 3398 C C . LYS B 1 217 ? 43.988 41.803 76.074 1.00 23.42 239 LYS B C 1
ATOM 3399 O O . LYS B 1 217 ? 44.189 42.298 77.179 1.00 21.90 239 LYS B O 1
ATOM 3405 N N . THR B 1 218 ? 43.946 42.527 74.960 1.00 18.57 240 THR B N 1
ATOM 3406 C CA . THR B 1 218 ? 44.016 43.989 74.986 1.00 17.59 240 THR B CA 1
ATOM 3407 C C . THR B 1 218 ? 42.859 44.595 74.193 1.00 16.64 240 THR B C 1
ATOM 3408 O O . THR B 1 218 ? 42.310 43.962 73.296 1.00 16.67 240 THR B O 1
ATOM 3412 N N . PHE B 1 219 ? 42.503 45.831 74.517 1.00 15.98 241 PHE B N 1
ATOM 3413 C CA . PHE B 1 219 ? 41.420 46.506 73.819 1.00 15.22 241 PHE B CA 1
ATOM 3414 C C . PHE B 1 219 ? 41.559 48.003 73.998 1.00 16.37 241 PHE B C 1
ATOM 3415 O O . PHE B 1 219 ? 41.984 48.478 75.056 1.00 17.59 241 PHE B O 1
ATOM 3423 N N . VAL B 1 220 ? 41.210 48.740 72.955 1.00 14.27 242 VAL B N 1
ATOM 3424 C CA . VAL B 1 220 ? 41.072 50.182 73.055 1.00 18.96 242 VAL B CA 1
ATOM 3425 C C . VAL B 1 220 ? 39.857 50.560 72.222 1.00 20.05 242 VAL B C 1
ATOM 3426 O O . VAL B 1 220 ? 39.637 49.995 71.151 1.00 16.45 242 VAL B O 1
ATOM 3430 N N . GLY B 1 221 ? 39.032 51.468 72.728 1.00 16.46 243 GLY B N 1
ATOM 3431 C CA . GLY B 1 221 ? 37.778 51.760 72.052 1.00 19.71 243 GLY B CA 1
ATOM 3432 C C . GLY B 1 221 ? 37.118 53.025 72.552 1.00 18.61 243 GLY B C 1
ATOM 3433 O O . GLY B 1 221 ? 37.564 53.613 73.536 1.00 18.51 243 GLY B O 1
ATOM 3434 N N . ALA B 1 222 ? 36.058 53.446 71.871 1.00 18.57 244 ALA B N 1
ATOM 3435 C CA . ALA B 1 222 ? 35.349 54.654 72.262 1.00 16.55 244 ALA B CA 1
ATOM 3436 C C . ALA B 1 222 ? 33.842 54.521 72.071 1.00 16.30 244 ALA B C 1
ATOM 3437 O O . ALA B 1 222 ? 33.359 53.696 71.276 1.00 16.07 244 ALA B O 1
ATOM 3439 N N . ALA B 1 223 ? 33.100 55.343 72.806 1.00 15.96 245 ALA B N 1
ATOM 3440 C CA . ALA B 1 223 ? 31.648 55.364 72.700 1.00 14.06 245 ALA B CA 1
ATOM 3441 C C . ALA B 1 223 ? 31.142 56.766 72.964 1.00 18.77 245 ALA B C 1
ATOM 3442 O O . ALA B 1 223 ? 31.823 57.568 73.591 1.00 21.36 245 ALA B O 1
ATOM 3444 N N . ALA B 1 224 ? 29.936 57.053 72.490 1.00 16.35 246 ALA B N 1
ATOM 3445 C CA . ALA B 1 224 ? 29.329 58.361 72.681 1.00 17.81 246 ALA B CA 1
ATOM 3446 C C . ALA B 1 224 ? 27.928 58.156 73.220 1.00 18.70 246 ALA B C 1
ATOM 3447 O O . ALA B 1 224 ? 27.152 57.389 72.657 1.00 20.06 246 ALA B O 1
ATOM 3449 N N . ARG B 1 225 ? 27.615 58.834 74.316 1.00 19.41 247 ARG B N 1
ATOM 3450 C CA . ARG B 1 225 ? 26.282 58.800 74.896 1.00 27.58 247 ARG B CA 1
ATOM 3451 C C . ARG B 1 225 ? 26.011 60.108 75.602 1.00 25.81 247 ARG B C 1
ATOM 3452 O O . ARG B 1 225 ? 26.888 60.636 76.293 1.00 18.95 247 ARG B O 1
ATOM 3460 N N . GLY B 1 226 ? 24.798 60.623 75.422 1.00 25.84 248 GLY B N 1
ATOM 3461 C CA . GLY B 1 226 ? 24.334 61.777 76.176 1.00 29.15 248 GLY B CA 1
ATOM 3462 C C . GLY B 1 226 ? 25.177 63.018 75.960 1.00 28.95 248 GLY B C 1
ATOM 3463 O O . GLY B 1 226 ? 25.317 63.845 76.863 1.00 34.19 248 GLY B O 1
ATOM 3464 N N . GLY B 1 227 ? 25.755 63.133 74.766 1.00 23.53 249 GLY B N 1
ATOM 3465 C CA . GLY B 1 227 ? 26.540 64.303 74.401 1.00 29.77 249 GLY B CA 1
ATOM 3466 C C . GLY B 1 227 ? 28.005 64.220 74.790 1.00 33.96 249 GLY B C 1
ATOM 3467 O O . GLY B 1 227 ? 28.792 65.120 74.473 1.00 33.40 249 GLY B O 1
ATOM 3468 N N . ARG B 1 228 ? 28.374 63.145 75.484 1.00 30.00 250 ARG B N 1
ATOM 3469 C CA . ARG B 1 228 ? 29.755 62.964 75.923 1.00 27.11 250 ARG B CA 1
ATOM 3470 C C . ARG B 1 228 ? 30.403 61.813 75.172 1.00 24.53 250 ARG B C 1
ATOM 3471 O O . ARG B 1 228 ? 29.744 60.818 74.853 1.00 20.76 250 ARG B O 1
ATOM 3479 N N . ARG B 1 229 ? 31.690 61.962 74.868 1.00 19.13 251 ARG B N 1
ATOM 3480 C CA . ARG B 1 229 ? 32.451 60.899 74.215 1.00 17.36 251 ARG B CA 1
ATOM 3481 C C . ARG B 1 229 ? 33.600 60.403 75.090 1.00 18.92 251 ARG B C 1
ATOM 3482 O O . ARG B 1 229 ? 34.435 61.190 75.546 1.00 21.71 251 ARG B O 1
ATOM 3490 N N . LEU B 1 230 ? 33.616 59.094 75.331 1.00 17.58 252 LEU B N 1
ATOM 3491 C CA . LEU B 1 230 ? 34.606 58.474 76.203 1.00 17.21 252 LEU B CA 1
ATOM 3492 C C . LEU B 1 230 ? 35.477 57.518 75.414 1.00 17.52 252 LEU B C 1
ATOM 3493 O O . LEU B 1 230 ? 35.046 56.972 74.394 1.00 20.37 252 LEU B O 1
ATOM 3498 N N . VAL B 1 231 ? 36.700 57.324 75.898 1.00 16.07 253 VAL B N 1
ATOM 3499 C CA . VAL B 1 231 ? 37.630 56.379 75.309 1.00 15.98 253 VAL B CA 1
ATOM 3500 C C . VAL B 1 231 ? 38.179 55.509 76.443 1.00 17.18 253 VAL B C 1
ATOM 3501 O O . VAL B 1 231 ? 38.455 56.004 77.540 1.00 20.27 253 VAL B O 1
ATOM 3505 N N . ILE B 1 232 ? 38.280 54.207 76.214 1.00 15.42 254 ILE B N 1
ATOM 3506 C CA . ILE B 1 232 ? 38.833 53.320 77.226 1.00 15.59 254 ILE B CA 1
ATOM 3507 C C . ILE B 1 232 ? 39.914 52.437 76.629 1.00 16.75 254 ILE B C 1
ATOM 3508 O O . ILE B 1 232 ? 39.997 52.262 75.409 1.00 17.16 254 ILE B O 1
ATOM 3513 N N . ALA B 1 233 ? 40.756 51.892 77.494 1.00 16.24 255 ALA B N 1
ATOM 3514 C CA . ALA B 1 233 ? 41.719 50.878 77.084 1.00 20.96 255 ALA B CA 1
ATOM 3515 C C . ALA B 1 233 ? 41.814 49.859 78.192 1.00 23.46 255 ALA B C 1
ATOM 3516 O O . ALA B 1 233 ? 41.685 50.201 79.357 1.00 16.69 255 ALA B O 1
ATOM 3534 N N . TYR B 1 236 ? 46.219 43.256 79.379 1.00 22.26 258 TYR B N 1
ATOM 3535 C CA . TYR B 1 236 ? 46.725 42.129 80.147 1.00 22.71 258 TYR B CA 1
ATOM 3536 C C . TYR B 1 236 ? 45.651 41.379 80.925 1.00 25.01 258 TYR B C 1
ATOM 3537 O O . TYR B 1 236 ? 45.846 41.045 82.087 1.00 28.93 258 TYR B O 1
ATOM 3546 N N . GLY B 1 237 ? 44.527 41.096 80.281 1.00 24.59 259 GLY B N 1
ATOM 3547 C CA . GLY B 1 237 ? 43.457 40.384 80.950 1.00 24.15 259 GLY B CA 1
ATOM 3548 C C . GLY B 1 237 ? 43.169 39.013 80.365 1.00 27.28 259 GLY B C 1
ATOM 3549 O O . GLY B 1 237 ? 43.468 38.753 79.201 1.00 24.22 259 GLY B O 1
ATOM 3550 N N . LEU B 1 238 ? 42.589 38.143 81.185 1.00 29.63 260 LEU B N 1
ATOM 3551 C CA . LEU B 1 238 ? 42.084 36.842 80.747 1.00 34.46 260 LEU B CA 1
ATOM 3552 C C . LEU B 1 238 ? 40.682 36.628 81.315 1.00 34.36 260 LEU B C 1
ATOM 3553 O O . LEU B 1 238 ? 40.438 36.896 82.491 1.00 36.21 260 LEU B O 1
ATOM 3558 N N . VAL B 1 239 ? 39.758 36.157 80.482 1.00 36.73 261 VAL B N 1
ATOM 3559 C CA . VAL B 1 239 ? 38.395 35.920 80.943 1.00 42.40 261 VAL B CA 1
ATOM 3560 C C . VAL B 1 239 ? 38.325 34.605 81.706 1.00 46.17 261 VAL B C 1
ATOM 3561 O O . VAL B 1 239 ? 38.735 33.559 81.197 1.00 44.93 261 VAL B O 1
ATOM 3565 N N . LYS B 1 240 ? 37.818 34.663 82.934 1.00 49.02 262 LYS B N 1
ATOM 3566 C CA . LYS B 1 240 ? 37.648 33.463 83.743 1.00 46.86 262 LYS B CA 1
ATOM 3567 C C . LYS B 1 240 ? 36.277 32.859 83.506 1.00 50.14 262 LYS B C 1
ATOM 3568 O O . LYS B 1 240 ? 35.278 33.582 83.415 1.00 45.15 262 LYS B O 1
ATOM 3574 N N . GLU B 1 241 ? 36.240 31.535 83.387 1.00 54.44 263 GLU B N 1
ATOM 3575 C CA . GLU B 1 241 ? 34.983 30.807 83.315 1.00 51.00 263 GLU B CA 1
ATOM 3576 C C . GLU B 1 241 ? 34.116 31.220 84.500 1.00 55.18 263 GLU B C 1
ATOM 3577 O O . GLU B 1 241 ? 34.501 31.036 85.654 1.00 61.21 263 GLU B O 1
ATOM 3579 N N . GLY B 1 242 ? 32.963 31.814 84.213 1.00 56.87 264 GLY B N 1
ATOM 3580 C CA . GLY B 1 242 ? 32.067 32.271 85.262 1.00 60.45 264 GLY B CA 1
ATOM 3581 C C . GLY B 1 242 ? 32.074 33.777 85.460 1.00 63.37 264 GLY B C 1
ATOM 3582 O O . GLY B 1 242 ? 31.082 34.357 85.906 1.00 63.96 264 GLY B O 1
ATOM 3583 N N . GLY B 1 243 ? 33.195 34.412 85.125 1.00 60.79 265 GLY B N 1
ATOM 3584 C CA . GLY B 1 243 ? 33.351 35.842 85.314 1.00 50.25 265 GLY B CA 1
ATOM 3585 C C . GLY B 1 243 ? 33.037 36.638 84.065 1.00 47.18 265 GLY B C 1
ATOM 3586 O O . GLY B 1 243 ? 32.761 36.069 83.006 1.00 50.10 265 GLY B O 1
ATOM 3587 N N . PRO B 1 244 ? 33.082 37.969 84.182 1.00 40.73 266 PRO B N 1
ATOM 3588 C CA . PRO B 1 244 ? 32.769 38.875 83.069 1.00 38.74 266 PRO B CA 1
ATOM 3589 C C . PRO B 1 244 ? 33.739 38.757 81.892 1.00 34.28 266 PRO B C 1
ATOM 3590 O O . PRO B 1 244 ? 34.941 38.563 82.086 1.00 35.11 266 PRO B O 1
ATOM 3594 N N . THR B 1 245 ? 33.218 38.887 80.677 1.00 31.71 267 THR B N 1
ATOM 3595 C CA . THR B 1 245 ? 34.065 38.928 79.490 1.00 28.67 267 THR B CA 1
ATOM 3596 C C . THR B 1 245 ? 34.629 40.330 79.285 1.00 30.58 267 THR B C 1
ATOM 3597 O O . THR B 1 245 ? 34.293 41.255 80.027 1.00 30.22 267 THR B O 1
ATOM 3601 N N . TYR B 1 246 ? 35.480 40.491 78.275 1.00 25.41 268 TYR B N 1
ATOM 3602 C CA . TYR B 1 246 ? 36.032 41.803 77.960 1.00 21.85 268 TYR B CA 1
ATOM 3603 C C . TYR B 1 246 ? 34.948 42.756 77.459 1.00 24.56 268 TYR B C 1
ATOM 3604 O O . TYR B 1 246 ? 35.016 43.964 77.702 1.00 24.04 268 TYR B O 1
ATOM 3613 N N . TRP B 1 247 ? 33.947 42.223 76.756 1.00 23.89 269 TRP B N 1
ATOM 3614 C CA . TRP B 1 247 ? 32.861 43.074 76.272 1.00 23.40 269 TRP B CA 1
ATOM 3615 C C . TRP B 1 247 ? 32.010 43.548 77.443 1.00 22.33 269 TRP B C 1
ATOM 3616 O O . TRP B 1 247 ? 31.539 44.690 77.456 1.00 20.60 269 TRP B O 1
ATOM 3627 N N . ASP B 1 248 ? 31.811 42.655 78.412 1.00 24.96 270 ASP B N 1
ATOM 3628 C CA . ASP B 1 248 ? 31.112 42.974 79.655 1.00 28.74 270 ASP B CA 1
ATOM 3629 C C . ASP B 1 248 ? 31.813 44.107 80.406 1.00 27.60 270 ASP B C 1
ATOM 3630 O O . ASP B 1 248 ? 31.166 45.033 80.902 1.00 23.53 270 ASP B O 1
ATOM 3635 N N . GLN B 1 249 ? 33.139 44.031 80.495 1.00 23.67 271 GLN B N 1
ATOM 3636 C CA . GLN B 1 249 ? 33.884 45.010 81.276 1.00 23.18 271 GLN B CA 1
ATOM 3637 C C . GLN B 1 249 ? 33.903 46.353 80.554 1.00 22.20 271 GLN B C 1
ATOM 3638 O O . GLN B 1 249 ? 33.789 47.405 81.176 1.00 21.82 271 GLN B O 1
ATOM 3644 N N . ALA B 1 250 ? 34.031 46.319 79.236 1.00 18.50 272 ALA B N 1
ATOM 3645 C CA . ALA B 1 250 ? 34.016 47.559 78.465 1.00 20.67 272 ALA B CA 1
ATOM 3646 C C . ALA B 1 250 ? 32.675 48.283 78.634 1.00 20.61 272 ALA B C 1
ATOM 3647 O O . ALA B 1 250 ? 32.635 49.496 78.853 1.00 21.20 272 ALA B O 1
ATOM 3649 N N . ALA B 1 251 ? 31.582 47.530 78.556 1.00 19.87 273 ALA B N 1
ATOM 3650 C CA . ALA B 1 251 ? 30.258 48.102 78.769 1.00 22.40 273 ALA B CA 1
ATOM 3651 C C . ALA B 1 251 ? 30.158 48.673 80.180 1.00 25.06 273 ALA B C 1
ATOM 3652 O O . ALA B 1 251 ? 29.635 49.772 80.381 1.00 22.88 273 ALA B O 1
ATOM 3654 N N . THR B 1 252 ? 30.665 47.925 81.157 1.00 20.45 274 THR B N 1
ATOM 3655 C CA . THR B 1 252 ? 30.637 48.379 82.539 1.00 26.65 274 THR B CA 1
ATOM 3656 C C . THR B 1 252 ? 31.384 49.703 82.708 1.00 21.26 274 THR B C 1
ATOM 3657 O O . THR B 1 252 ? 30.901 50.619 83.383 1.00 23.53 274 THR B O 1
ATOM 3661 N N . LEU B 1 253 ? 32.560 49.802 82.098 1.00 21.67 275 LEU B N 1
ATOM 3662 C CA . LEU B 1 253 ? 33.381 51.005 82.218 1.00 23.22 275 LEU B CA 1
ATOM 3663 C C . LEU B 1 253 ? 32.734 52.198 81.521 1.00 22.80 275 LEU B C 1
ATOM 3664 O O . LEU B 1 253 ? 32.715 53.305 82.067 1.00 22.37 275 LEU B O 1
ATOM 3669 N N . PHE B 1 254 ? 32.206 51.973 80.317 1.00 20.27 276 PHE B N 1
ATOM 3670 C CA . PHE B 1 254 ? 31.480 53.021 79.603 1.00 21.38 276 PHE B CA 1
ATOM 3671 C C . PHE B 1 254 ? 30.239 53.452 80.386 1.00 20.27 276 PHE B C 1
ATOM 3672 O O . PHE B 1 254 ? 29.986 54.653 80.533 1.00 23.63 276 PHE B O 1
ATOM 3680 N N . ASP B 1 255 ? 29.468 52.484 80.888 1.00 20.78 277 ASP B N 1
ATOM 3681 C CA . ASP B 1 255 ? 28.250 52.795 81.648 1.00 21.57 277 ASP B CA 1
ATOM 3682 C C . ASP B 1 255 ? 28.599 53.626 82.883 1.00 27.28 277 ASP B C 1
ATOM 3683 O O . ASP B 1 255 ? 27.952 54.633 83.181 1.00 24.70 277 ASP B O 1
ATOM 3688 N N . TRP B 1 256 ? 29.621 53.184 83.605 1.00 25.41 278 TRP B N 1
ATOM 3689 C CA . TRP B 1 256 ? 30.092 53.909 84.774 1.00 29.97 278 TRP B CA 1
ATOM 3690 C C . TRP B 1 256 ? 30.530 55.316 84.394 1.00 27.42 278 TRP B C 1
ATOM 3691 O O . TRP B 1 256 ? 30.202 56.282 85.086 1.00 27.78 278 TRP B O 1
ATOM 3702 N N . GLY B 1 257 ? 31.270 55.427 83.294 1.00 23.79 279 GLY B N 1
ATOM 3703 C CA . GLY B 1 257 ? 31.788 56.710 82.849 1.00 19.52 279 GLY B CA 1
ATOM 3704 C C . GLY B 1 257 ? 30.696 57.687 82.459 1.00 24.10 279 GLY B C 1
ATOM 3705 O O . GLY B 1 257 ? 30.777 58.883 82.757 1.00 26.50 279 GLY B O 1
ATOM 3706 N N . PHE B 1 258 ? 29.666 57.181 81.795 1.00 20.17 280 PHE B N 1
ATOM 3707 C CA . PHE B 1 258 ? 28.570 58.034 81.359 1.00 24.96 280 PHE B CA 1
ATOM 3708 C C . PHE B 1 258 ? 27.679 58.425 82.539 1.00 28.23 280 PHE B C 1
ATOM 3709 O O . PHE B 1 258 ? 26.978 59.428 82.483 1.00 29.14 280 PHE B O 1
ATOM 3717 N N . ALA B 1 259 ? 27.710 57.628 83.604 1.00 23.15 281 ALA B N 1
ATOM 3718 C CA . ALA B 1 259 ? 26.891 57.897 84.786 1.00 31.12 281 ALA B CA 1
ATOM 3719 C C . ALA B 1 259 ? 27.570 58.888 85.728 1.00 31.34 281 ALA B C 1
ATOM 3720 O O . ALA B 1 259 ? 26.935 59.456 86.621 1.00 31.92 281 ALA B O 1
ATOM 3722 N N . LEU B 1 260 ? 28.867 59.092 85.525 1.00 25.17 282 LEU B N 1
ATOM 3723 C CA . LEU B 1 260 ? 29.653 59.939 86.406 1.00 28.39 282 LEU B CA 1
ATOM 3724 C C . LEU B 1 260 ? 29.343 61.416 86.190 1.00 34.39 282 LEU B C 1
ATOM 3725 O O . LEU B 1 260 ? 29.192 61.866 85.052 1.00 29.98 282 LEU B O 1
ATOM 3730 N N . ASN B 1 261 ? 29.234 62.154 87.291 1.00 32.10 283 ASN B N 1
ATOM 3731 C CA . ASN B 1 261 ? 29.188 63.611 87.262 1.00 32.36 283 ASN B CA 1
ATOM 3732 C C . ASN B 1 261 ? 30.272 64.130 86.321 1.00 34.98 283 ASN B C 1
ATOM 3733 O O . ASN B 1 261 ? 31.448 63.808 86.491 1.00 35.52 283 ASN B O 1
ATOM 3738 N N . PRO B 1 262 ? 29.876 64.916 85.305 1.00 43.33 284 PRO B N 1
ATOM 3739 C CA . PRO B 1 262 ? 30.816 65.356 84.263 1.00 42.83 284 PRO B CA 1
ATOM 3740 C C . PRO B 1 262 ? 31.927 66.276 84.776 1.00 36.18 284 PRO B C 1
ATOM 3741 O O . PRO B 1 262 ? 32.882 66.532 84.042 1.00 35.08 284 PRO B O 1
ATOM 3745 N N . GLN B 1 263 ? 31.808 66.759 86.012 1.00 35.71 285 GLN B N 1
ATOM 3746 C CA . GLN B 1 263 ? 32.869 67.549 86.634 1.00 37.25 285 GLN B CA 1
ATOM 3747 C C . GLN B 1 263 ? 33.976 66.690 87.267 1.00 42.27 285 GLN B C 1
ATOM 3748 O O . GLN B 1 263 ? 35.109 67.147 87.428 1.00 42.01 285 GLN B O 1
ATOM 3754 N N . ALA B 1 264 ? 33.646 65.452 87.626 1.00 40.43 286 ALA B N 1
ATOM 3755 C CA . ALA B 1 264 ? 34.572 64.602 88.374 1.00 37.16 286 ALA B CA 1
ATOM 3756 C C . ALA B 1 264 ? 35.647 63.985 87.489 1.00 34.85 286 ALA B C 1
ATOM 3757 O O . ALA B 1 264 ? 35.366 63.537 86.378 1.00 37.09 286 ALA B O 1
ATOM 3759 N N . SER B 1 265 ? 36.873 63.941 88.001 1.00 37.01 287 SER B N 1
ATOM 3760 C CA . SER B 1 265 ? 38.001 63.346 87.283 1.00 35.56 287 SER B CA 1
ATOM 3761 C C . SER B 1 265 ? 39.131 63.033 88.251 1.00 35.30 287 SER B C 1
ATOM 3762 O O . SER B 1 265 ? 39.126 63.513 89.376 1.00 37.45 287 SER B O 1
ATOM 3765 N N . VAL B 1 266 ? 40.098 62.230 87.815 1.00 29.77 288 VAL B N 1
ATOM 3766 C CA . VAL B 1 266 ? 41.261 61.927 88.653 1.00 33.32 288 VAL B CA 1
ATOM 3767 C C . VAL B 1 266 ? 42.564 62.455 88.062 1.00 37.74 288 VAL B C 1
ATOM 3768 O O . VAL B 1 266 ? 43.613 62.375 88.693 1.00 41.81 288 VAL B O 1
ATOM 3772 N N . GLY B 1 267 ? 42.494 6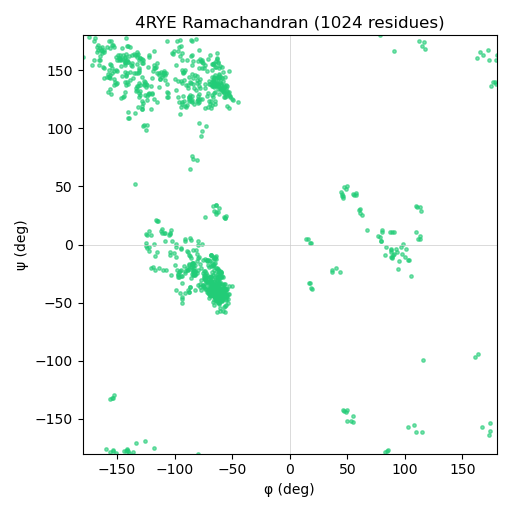2.987 86.847 1.00 33.08 289 GLY B N 1
ATOM 3773 C CA . GLY B 1 267 ? 43.665 63.545 86.195 1.00 32.87 289 GLY B CA 1
ATOM 3774 C C . GLY B 1 267 ? 43.378 63.945 84.761 1.00 30.70 289 GLY B C 1
ATOM 3775 O O . GLY B 1 267 ? 42.223 64.063 84.360 1.00 28.04 289 GLY B O 1
ATOM 3776 N N . SER B 1 268 ? 44.431 64.158 83.981 1.00 32.68 290 SER B N 1
ATOM 3777 C CA . SER B 1 268 ? 44.265 64.507 82.576 1.00 34.64 290 SER B CA 1
ATOM 3778 C C . SER B 1 268 ? 45.272 63.725 81.749 1.00 32.92 290 SER B C 1
ATOM 3779 O O . SER B 1 268 ? 46.314 63.334 82.266 1.00 30.46 290 SER B O 1
ATOM 3782 N N . LEU B 1 269 ? 44.952 63.482 80.476 1.00 32.37 291 LEU B N 1
ATOM 3783 C CA . LEU B 1 269 ? 45.852 62.761 79.573 1.00 31.97 291 LEU B CA 1
ATOM 3784 C C . LEU B 1 269 ? 47.139 63.532 79.280 1.00 46.02 291 LEU B C 1
ATOM 3785 O O . LEU B 1 269 ? 47.132 64.761 79.166 1.00 51.62 291 LEU B O 1
ATOM 3791 N N . ASP C 1 6 ? 39.819 25.400 57.954 1.00 49.26 28 ASP C N 1
ATOM 3792 C CA . ASP C 1 6 ? 40.980 25.729 57.129 1.00 54.69 28 ASP C CA 1
ATOM 3793 C C . ASP C 1 6 ? 40.646 26.817 56.112 1.00 45.54 28 ASP C C 1
ATOM 3794 O O . ASP C 1 6 ? 41.533 27.515 55.620 1.00 52.89 28 ASP C O 1
ATOM 3799 N N . VAL C 1 7 ? 39.365 26.943 55.784 1.00 26.51 29 VAL C N 1
ATOM 3800 C CA . VAL C 1 7 ? 38.879 28.122 55.084 1.00 32.17 29 VAL C CA 1
ATOM 3801 C C . VAL C 1 7 ? 37.823 28.722 55.992 1.00 26.67 29 VAL C C 1
ATOM 3802 O O . VAL C 1 7 ? 36.827 28.076 56.297 1.00 19.90 29 VAL C O 1
ATOM 3806 N N . GLN C 1 8 ? 38.068 29.938 56.468 1.00 19.50 30 GLN C N 1
ATOM 3807 C CA . GLN C 1 8 ? 37.088 30.650 57.285 1.00 16.47 30 GLN C CA 1
ATOM 3808 C C . GLN C 1 8 ? 37.222 32.137 56.987 1.00 22.79 30 GLN C C 1
ATOM 3809 O O . GLN C 1 8 ? 38.257 32.556 56.471 1.00 18.64 30 GLN C O 1
ATOM 3815 N N . PRO C 1 9 ? 36.171 32.934 57.272 1.00 18.88 31 PRO C N 1
ATOM 3816 C CA . PRO C 1 9 ? 36.217 34.354 56.887 1.00 22.03 31 PRO C CA 1
ATOM 3817 C C . PRO C 1 9 ? 37.364 35.101 57.564 1.00 21.27 31 PRO C C 1
ATOM 3818 O O . PRO C 1 9 ? 37.721 34.774 58.700 1.00 19.75 31 PRO C O 1
ATOM 3822 N N . ALA C 1 10 ? 37.930 36.087 56.873 1.00 21.67 32 ALA C N 1
ATOM 3823 C CA . ALA C 1 10 ? 39.022 36.892 57.425 1.00 19.63 32 ALA C CA 1
ATOM 3824 C C . ALA C 1 10 ? 38.612 37.471 58.768 1.00 20.85 32 ALA C C 1
ATOM 3825 O O . ALA C 1 10 ? 37.526 38.033 58.891 1.00 18.64 32 ALA C O 1
ATOM 3827 N N . GLY C 1 11 ? 39.468 37.313 59.775 1.00 19.45 33 GLY C N 1
ATOM 3828 C CA . GLY C 1 11 ? 39.275 37.993 61.043 1.00 25.13 33 GLY C CA 1
ATOM 3829 C C . GLY C 1 11 ? 38.408 37.243 62.033 1.00 26.21 33 GLY C C 1
ATOM 3830 O O . GLY C 1 11 ? 38.246 37.675 63.179 1.00 22.54 33 GLY C O 1
ATOM 3831 N N . SER C 1 12 ? 37.853 36.120 61.593 1.00 19.82 34 SER C N 1
ATOM 3832 C CA . SER C 1 12 ? 37.005 35.305 62.452 1.00 21.27 34 SER C CA 1
ATOM 3833 C C . SER C 1 12 ? 37.841 34.506 63.458 1.00 27.65 34 SER C C 1
ATOM 3834 O O . SER C 1 12 ? 39.045 34.297 63.265 1.00 25.79 34 SER C O 1
ATOM 3837 N N . VAL C 1 13 ? 37.194 34.081 64.538 1.00 24.51 35 VAL C N 1
ATOM 3838 C CA . VAL C 1 13 ? 37.843 33.307 65.594 1.00 30.30 35 VAL C CA 1
ATOM 3839 C C . VAL C 1 13 ? 38.355 31.985 65.030 1.00 24.95 35 VAL C C 1
ATOM 3840 O O . VAL C 1 13 ? 37.634 31.305 64.290 1.00 21.87 35 VAL C O 1
ATOM 3844 N N . PRO C 1 14 ? 39.609 31.624 65.357 1.00 24.54 36 PRO C N 1
ATOM 3845 C CA . PRO C 1 14 ? 40.160 30.353 64.875 1.00 25.11 36 PRO C CA 1
ATOM 3846 C C . PRO C 1 14 ? 39.298 29.180 65.310 1.00 23.26 36 PRO C C 1
ATOM 3847 O O . PRO C 1 14 ? 38.958 29.069 66.489 1.00 29.82 36 PRO C O 1
ATOM 3851 N N . ILE C 1 15 ? 38.947 28.317 64.370 1.00 22.01 37 ILE C N 1
ATOM 3852 C CA . ILE C 1 15 ? 38.139 27.141 64.687 1.00 23.91 37 ILE C CA 1
ATOM 3853 C C . ILE C 1 15 ? 39.020 26.055 65.306 1.00 27.08 37 ILE C C 1
ATOM 3854 O O . ILE C 1 15 ? 40.010 25.631 64.700 1.00 31.60 37 ILE C O 1
ATOM 3859 N N . PRO C 1 16 ? 38.667 25.613 66.524 1.00 29.75 38 PRO C N 1
ATOM 3860 C CA . PRO C 1 16 ? 39.482 24.642 67.264 1.00 32.54 38 PRO C CA 1
ATOM 3861 C C . PRO C 1 16 ? 39.669 23.329 66.516 1.00 31.29 38 PRO C C 1
ATOM 3862 O O . PRO C 1 16 ? 38.806 22.946 65.715 1.00 25.91 38 PRO C O 1
ATOM 3866 N N . ASP C 1 17 ? 40.774 22.639 66.794 1.00 31.55 39 ASP C N 1
ATOM 3867 C CA . ASP C 1 17 ? 41.037 21.332 66.196 1.00 33.65 39 ASP C CA 1
ATOM 3868 C C . ASP C 1 17 ? 39.994 20.317 66.643 1.00 30.80 39 ASP C C 1
ATOM 3869 O O . ASP C 1 17 ? 39.429 20.426 67.731 1.00 29.88 39 ASP C O 1
ATOM 3874 N N . GLY C 1 18 ? 39.761 19.310 65.815 1.00 30.27 40 GLY C N 1
ATOM 3875 C CA . GLY C 1 18 ? 38.851 18.234 66.172 1.00 25.31 40 GLY C CA 1
ATOM 3876 C C . GLY C 1 18 ? 39.172 16.997 65.365 1.00 30.96 40 GLY C C 1
ATOM 3877 O O . GLY C 1 18 ? 40.022 17.049 64.475 1.00 30.49 40 GLY C O 1
ATOM 3878 N N . PRO C 1 19 ? 38.483 15.883 65.661 1.00 26.22 41 PRO C N 1
ATOM 3879 C CA . PRO C 1 19 ? 38.792 14.586 65.053 1.00 29.22 41 PRO C CA 1
ATOM 3880 C C . PRO C 1 19 ? 38.366 14.449 63.595 1.00 24.19 41 PRO C C 1
ATOM 3881 O O . PRO C 1 19 ? 39.005 13.682 62.872 1.00 23.28 41 PRO C O 1
ATOM 3885 N N . ALA C 1 20 ? 37.310 15.145 63.171 1.00 21.14 42 ALA C N 1
ATOM 3886 C CA . ALA C 1 20 ? 36.853 15.029 61.786 1.00 21.36 42 ALA C CA 1
ATOM 3887 C C . ALA C 1 20 ? 37.888 15.591 60.820 1.00 20.67 42 ALA C C 1
ATOM 3888 O O . ALA C 1 20 ? 38.355 16.708 60.997 1.00 21.54 42 ALA C O 1
ATOM 3890 N N . GLN C 1 21 ? 38.225 14.830 59.783 1.00 18.31 43 GLN C N 1
ATOM 3891 C CA . GLN C 1 21 ? 39.220 15.284 58.805 1.00 22.52 43 GLN C CA 1
ATOM 3892 C C . GLN C 1 21 ? 38.680 16.216 57.707 1.00 20.36 43 GLN C C 1
ATOM 3893 O O . GLN C 1 21 ? 39.427 17.016 57.156 1.00 22.66 43 GLN C O 1
ATOM 3899 N N . THR C 1 22 ? 37.392 16.116 57.393 1.00 15.69 44 THR C N 1
ATOM 3900 C CA . THR C 1 22 ? 36.757 17.107 56.533 1.00 16.95 44 THR C CA 1
ATOM 3901 C C . THR C 1 22 ? 35.478 17.549 57.216 1.00 17.51 44 THR C C 1
ATOM 3902 O O . THR C 1 22 ? 34.891 16.788 57.982 1.00 18.11 44 THR C O 1
ATOM 3906 N N . TRP C 1 23 ? 35.051 18.781 56.948 1.00 14.15 45 TRP C N 1
ATOM 3907 C CA . TRP C 1 23 ? 33.834 19.298 57.558 1.00 12.59 45 TRP C CA 1
ATOM 3908 C C . TRP C 1 23 ? 33.386 20.573 56.870 1.00 13.20 45 TRP C C 1
ATOM 3909 O O . TRP C 1 23 ? 34.129 21.158 56.102 1.00 13.79 45 TRP C O 1
ATOM 3920 N N . ILE C 1 24 ? 32.154 20.983 57.132 1.00 11.87 46 ILE C N 1
ATOM 3921 C CA . ILE C 1 24 ? 31.640 22.213 56.539 1.00 13.44 46 ILE C CA 1
ATOM 3922 C C . ILE C 1 24 ? 30.587 22.748 57.496 1.00 11.74 46 ILE C C 1
ATOM 3923 O O . ILE C 1 24 ? 29.954 21.975 58.226 1.00 14.72 46 ILE C O 1
ATOM 3928 N N . VAL C 1 25 ? 30.440 24.064 57.533 1.00 13.05 47 VAL C N 1
ATOM 3929 C CA . VAL C 1 25 ? 29.380 24.719 58.297 1.00 14.78 47 VAL C CA 1
ATOM 3930 C C . VAL C 1 25 ? 28.688 25.658 57.323 1.00 16.06 47 VAL C C 1
ATOM 3931 O O . VAL C 1 25 ? 29.346 26.509 56.708 1.00 13.73 47 VAL C O 1
ATOM 3935 N N . ALA C 1 26 ? 27.377 25.491 57.163 1.00 12.62 48 ALA C N 1
ATOM 3936 C CA . ALA C 1 26 ? 26.620 26.274 56.198 1.00 14.67 48 ALA C CA 1
ATOM 3937 C C . ALA C 1 26 ? 25.293 26.734 56.791 1.00 13.90 48 ALA C C 1
ATOM 3938 O O . ALA C 1 26 ? 24.840 26.197 57.795 1.00 17.18 48 ALA C O 1
ATOM 3940 N N . ASP C 1 27 ? 24.676 27.726 56.160 1.00 14.81 49 ASP C N 1
ATOM 3941 C CA . ASP C 1 27 ? 23.383 28.248 56.601 1.00 16.33 49 ASP C CA 1
ATOM 3942 C C . ASP C 1 27 ? 22.306 27.413 55.932 1.00 17.16 49 ASP C C 1
ATOM 3943 O O . ASP C 1 27 ? 22.265 27.299 54.710 1.00 18.86 49 ASP C O 1
ATOM 3948 N N . LEU C 1 28 ? 21.436 26.811 56.740 1.00 17.02 50 LEU C N 1
ATOM 3949 C CA . LEU C 1 28 ? 20.423 25.889 56.245 1.00 17.42 50 LEU C CA 1
ATOM 3950 C C . LEU C 1 28 ? 19.469 26.582 55.275 1.00 20.15 50 LEU C C 1
ATOM 3951 O O . LEU C 1 28 ? 18.978 25.975 54.317 1.00 23.00 50 LEU C O 1
ATOM 3956 N N . ASP C 1 29 ? 19.221 27.863 55.519 1.00 19.60 51 ASP C N 1
ATOM 3957 C CA . ASP C 1 29 ? 18.213 28.591 54.761 1.00 22.64 51 ASP C CA 1
ATOM 3958 C C . ASP C 1 29 ? 18.777 29.342 53.558 1.00 28.71 51 ASP C C 1
ATOM 3959 O O . ASP C 1 29 ? 18.197 29.295 52.479 1.00 29.76 51 ASP C O 1
ATOM 3964 N N . SER C 1 30 ? 19.898 30.038 53.743 1.00 23.77 52 SER C N 1
ATOM 3965 C CA . SER C 1 30 ? 20.467 30.855 52.668 1.00 27.48 52 SER C CA 1
ATOM 3966 C C . SER C 1 30 ? 21.424 30.059 51.783 1.00 25.72 52 SER C C 1
ATOM 3967 O O . SER C 1 30 ? 21.682 30.438 50.642 1.00 26.19 52 SER C O 1
ATOM 3970 N N . GLY C 1 31 ? 21.955 28.963 52.303 1.00 20.36 53 GLY C N 1
ATOM 3971 C CA . GLY C 1 31 ? 22.937 28.192 51.561 1.00 23.40 53 GLY C CA 1
ATOM 3972 C C . GLY C 1 31 ? 24.338 28.791 51.584 1.00 26.72 53 GLY C C 1
ATOM 3973 O O . GLY C 1 31 ? 25.237 28.305 50.897 1.00 23.09 53 GLY C O 1
ATOM 3974 N N . GLN C 1 32 ? 24.540 29.852 52.362 1.00 15.95 54 GLN C N 1
ATOM 3975 C CA . GLN C 1 32 ? 25.892 30.399 52.517 1.00 17.48 54 GLN C CA 1
ATOM 3976 C C . GLN C 1 32 ? 26.789 29.406 53.250 1.00 15.30 54 GLN C C 1
ATOM 3977 O O . GLN C 1 32 ? 26.339 28.722 54.170 1.00 16.75 54 GLN C O 1
ATOM 3983 N N . VAL C 1 33 ? 28.047 29.300 52.820 1.00 16.61 55 VAL C N 1
ATOM 3984 C CA . VAL C 1 33 ? 29.026 28.459 53.523 1.00 13.66 55 VAL C CA 1
ATOM 3985 C C . VAL C 1 33 ? 29.846 29.350 54.460 1.00 14.90 55 VAL C C 1
ATOM 3986 O O . VAL C 1 33 ? 30.391 30.380 54.035 1.00 17.03 55 VAL C O 1
ATOM 3990 N N . LEU C 1 34 ? 29.916 28.981 55.735 1.00 14.17 56 LEU C N 1
ATOM 3991 C CA . LEU C 1 34 ? 30.545 29.865 56.712 1.00 14.68 56 LEU C CA 1
ATOM 3992 C C . LEU C 1 34 ? 32.007 29.500 56.861 1.00 20.04 56 LEU C C 1
ATOM 3993 O O . LEU C 1 34 ? 32.851 30.367 57.103 1.00 16.83 56 LEU C O 1
ATOM 3998 N N . ALA C 1 35 ? 32.293 28.207 56.715 1.00 18.09 57 ALA C N 1
ATOM 3999 C CA . ALA C 1 35 ? 33.650 27.687 56.861 1.00 17.68 57 ALA C CA 1
ATOM 4000 C C . ALA C 1 35 ? 33.693 26.248 56.407 1.00 17.77 57 ALA C C 1
ATOM 4001 O O . ALA C 1 35 ? 32.666 25.554 56.364 1.00 17.09 57 ALA C O 1
ATOM 4003 N N . GLY C 1 36 ? 34.890 25.784 56.074 1.00 16.87 58 GLY C N 1
ATOM 4004 C CA . GLY C 1 36 ? 35.039 24.400 55.666 1.00 15.81 58 GLY C CA 1
ATOM 4005 C C . GLY C 1 36 ? 36.474 23.938 55.647 1.00 18.08 58 GLY C C 1
ATOM 4006 O O . GLY C 1 36 ? 37.403 24.735 55.507 1.00 23.50 58 GLY C O 1
ATOM 4007 N N . ARG C 1 37 ? 36.656 22.636 55.811 1.00 16.12 59 ARG C N 1
ATOM 4008 C CA . ARG C 1 37 ? 37.973 22.041 55.675 1.00 17.51 59 ARG C CA 1
ATOM 4009 C C . ARG C 1 37 ? 37.840 20.887 54.721 1.00 22.96 59 ARG C C 1
ATOM 4010 O O . ARG C 1 37 ? 37.112 19.936 55.017 1.00 17.58 59 ARG C O 1
ATOM 4018 N N . ASP C 1 38 ? 38.521 20.973 53.577 1.00 19.85 60 ASP C N 1
ATOM 4019 C CA . ASP C 1 38 ? 38.437 19.939 52.552 1.00 21.91 60 ASP C CA 1
ATOM 4020 C C . ASP C 1 38 ? 37.006 19.500 52.281 1.00 16.84 60 ASP C C 1
ATOM 4021 O O . ASP C 1 38 ? 36.727 18.315 52.157 1.00 18.33 60 ASP C O 1
ATOM 4026 N N . GLN C 1 39 ? 36.101 20.472 52.185 1.00 16.09 61 GLN C N 1
ATOM 4027 C CA . GLN C 1 39 ? 34.668 20.197 52.088 1.00 19.85 61 GLN C CA 1
ATOM 4028 C C . GLN C 1 39 ? 34.273 19.454 50.810 1.00 22.01 61 GLN C C 1
ATOM 4029 O O . GLN C 1 39 ? 33.168 18.925 50.723 1.00 19.76 61 GLN C O 1
ATOM 4035 N N . ASN C 1 40 ? 35.162 19.436 49.812 1.00 22.96 62 ASN C N 1
ATOM 4036 C CA . ASN C 1 40 ? 34.873 18.777 48.537 1.00 17.71 62 ASN C CA 1
ATOM 4037 C C . ASN C 1 40 ? 35.679 17.493 48.338 1.00 20.18 62 ASN C C 1
ATOM 4038 O O . ASN C 1 40 ? 35.696 16.927 47.243 1.00 22.81 62 ASN C O 1
ATOM 4043 N N . VAL C 1 41 ? 36.351 17.046 49.393 1.00 17.79 63 VAL C N 1
ATOM 4044 C CA . VAL C 1 41 ? 37.158 15.830 49.328 1.00 19.78 63 VAL C CA 1
ATOM 4045 C C . VAL C 1 41 ? 36.278 14.623 49.640 1.00 20.60 63 VAL C C 1
ATOM 4046 O O . VAL C 1 41 ? 35.618 14.590 50.681 1.00 21.10 63 VAL C O 1
ATOM 4050 N N . ALA C 1 42 ? 36.254 13.640 48.739 1.00 18.32 64 ALA C N 1
ATOM 4051 C CA . ALA C 1 42 ? 35.350 12.496 48.880 1.00 20.55 64 ALA C CA 1
ATOM 4052 C C . ALA C 1 42 ? 35.839 11.422 49.849 1.00 21.18 64 ALA C C 1
ATOM 4053 O O . ALA C 1 42 ? 37.017 11.073 49.860 1.00 21.16 64 ALA C O 1
ATOM 4055 N N . HIS C 1 43 ? 34.907 10.893 50.641 1.00 20.09 65 HIS C N 1
ATOM 4056 C CA . HIS C 1 43 ? 35.162 9.800 51.579 1.00 19.38 65 HIS C CA 1
ATOM 4057 C C . HIS C 1 43 ? 33.885 8.978 51.655 1.00 19.56 65 HIS C C 1
ATOM 4058 O O . HIS C 1 43 ? 32.831 9.459 51.246 1.00 19.09 65 HIS C O 1
ATOM 4065 N N . PRO C 1 44 ? 33.963 7.731 52.165 1.00 21.55 66 PRO C N 1
ATOM 4066 C CA . PRO C 1 44 ? 32.743 6.926 52.286 1.00 18.50 66 PRO C CA 1
ATOM 4067 C C . PRO C 1 44 ? 31.795 7.547 53.297 1.00 21.08 66 PRO C C 1
ATOM 4068 O O . PRO C 1 44 ? 32.257 8.099 54.304 1.00 18.34 66 PRO C O 1
ATOM 4072 N N . PRO C 1 45 ? 30.481 7.480 53.032 1.00 23.04 67 PRO C N 1
ATOM 4073 C CA . PRO C 1 45 ? 29.518 8.200 53.882 1.00 18.54 67 PRO C CA 1
ATOM 4074 C C . PRO C 1 45 ? 29.022 7.406 55.076 1.00 19.66 67 PRO C C 1
ATOM 4075 O O . PRO C 1 45 ? 28.539 8.015 56.039 1.00 17.44 67 PRO C O 1
ATOM 4079 N N . ALA C 1 46 ? 29.151 6.076 55.021 1.00 19.51 68 ALA C N 1
ATOM 4080 C CA . ALA C 1 46 ? 28.464 5.194 55.964 1.00 18.07 68 ALA C CA 1
ATOM 4081 C C . ALA C 1 46 ? 26.999 5.607 56.110 1.00 16.83 68 ALA C C 1
ATOM 4082 O O . ALA C 1 46 ? 26.369 6.033 55.139 1.00 20.18 68 ALA C O 1
ATOM 4084 N N . SER C 1 47 ? 26.474 5.516 57.329 1.00 17.10 69 SER C N 1
ATOM 4085 C CA . SER C 1 47 ? 25.037 5.676 57.563 1.00 22.28 69 SER C CA 1
ATOM 4086 C C . SER C 1 47 ? 24.454 7.067 57.288 1.00 16.86 69 SER C C 1
ATOM 4087 O O . SER C 1 47 ? 23.230 7.226 57.237 1.00 18.57 69 SER C O 1
ATOM 4090 N N . THR C 1 48 ? 25.306 8.072 57.106 1.00 15.56 70 THR C N 1
ATOM 4091 C CA . THR C 1 48 ? 24.795 9.367 56.662 1.00 16.59 70 THR C CA 1
ATOM 4092 C C . THR C 1 48 ? 24.053 9.238 55.331 1.00 20.58 70 THR C C 1
ATOM 4093 O O . THR C 1 48 ? 23.147 10.018 55.044 1.00 16.66 70 THR C O 1
ATOM 4097 N N . ILE C 1 49 ? 24.422 8.251 54.519 1.00 14.45 71 ILE C N 1
ATOM 4098 C CA . ILE C 1 49 ? 23.759 8.094 53.227 1.00 19.22 71 ILE C CA 1
ATOM 4099 C C . ILE C 1 49 ? 22.288 7.685 53.398 1.00 13.05 71 ILE C C 1
ATOM 4100 O O . ILE C 1 49 ? 21.495 7.802 52.456 1.00 15.70 71 ILE C O 1
ATOM 4105 N N . LYS C 1 50 ? 21.929 7.194 54.585 1.00 13.76 72 LYS C N 1
ATOM 4106 C CA . LYS C 1 50 ? 20.530 6.846 54.875 1.00 14.44 72 LYS C CA 1
ATOM 4107 C C . LYS C 1 50 ? 19.617 8.055 54.736 1.00 14.97 72 LYS C C 1
ATOM 4108 O O . LYS C 1 50 ? 18.415 7.915 54.516 1.00 13.48 72 LYS C O 1
ATOM 4114 N N . VAL C 1 51 ? 20.181 9.246 54.870 1.00 14.03 73 VAL C N 1
ATOM 4115 C CA . VAL C 1 51 ? 19.407 10.457 54.642 1.00 12.40 73 VAL C CA 1
ATOM 4116 C C . VAL C 1 51 ? 18.972 10.556 53.181 1.00 16.01 73 VAL C C 1
ATOM 4117 O O . VAL C 1 51 ? 17.848 10.975 52.882 1.00 15.83 73 VAL C O 1
ATOM 4121 N N . LEU C 1 52 ? 19.850 10.149 52.271 1.00 15.44 74 LEU C N 1
ATOM 4122 C CA . LEU C 1 52 ? 19.509 10.116 50.853 1.00 16.60 74 LEU C CA 1
ATOM 4123 C C . LEU C 1 52 ? 18.420 9.072 50.558 1.00 17.13 74 LEU C C 1
ATOM 4124 O O . LEU C 1 52 ? 17.516 9.304 49.746 1.00 16.32 74 LEU C O 1
ATOM 4129 N N . LEU C 1 53 ? 18.503 7.916 51.209 1.00 18.16 75 LEU C N 1
ATOM 4130 C CA . LEU C 1 53 ? 17.451 6.916 51.069 1.00 13.02 75 LEU C CA 1
ATOM 4131 C C . LEU C 1 53 ? 16.117 7.480 51.573 1.00 12.99 75 LEU C C 1
ATOM 4132 O O . LEU C 1 53 ? 15.087 7.328 50.922 1.00 15.72 75 LEU C O 1
ATOM 4137 N N . ALA C 1 54 ? 16.142 8.129 52.735 1.00 14.05 76 ALA C N 1
ATOM 4138 C CA . ALA C 1 54 ? 14.931 8.749 53.290 1.00 17.46 76 ALA C CA 1
ATOM 4139 C C . ALA C 1 54 ? 14.264 9.702 52.296 1.00 16.70 76 ALA C C 1
ATOM 4140 O O . ALA C 1 54 ? 13.036 9.702 52.153 1.00 16.82 76 ALA C O 1
ATOM 4142 N N . LEU C 1 55 ? 15.076 10.510 51.608 1.00 17.85 77 LEU C N 1
ATOM 4143 C CA . LEU C 1 55 ? 14.572 11.421 50.574 1.00 18.10 77 LEU C CA 1
ATOM 4144 C C . LEU C 1 55 ? 13.864 10.677 49.450 1.00 20.45 77 LEU C C 1
ATOM 4145 O O . LEU C 1 55 ? 12.787 11.093 48.992 1.00 21.03 77 LEU C O 1
ATOM 4150 N N . VAL C 1 56 ? 14.470 9.588 48.982 1.00 14.70 78 VAL C N 1
ATOM 4151 C CA . VAL C 1 56 ? 13.824 8.771 47.956 1.00 16.86 78 VAL C CA 1
ATOM 4152 C C . VAL C 1 56 ? 12.504 8.209 48.476 1.00 15.19 78 VAL C C 1
ATOM 4153 O O . VAL C 1 56 ? 11.472 8.334 47.820 1.00 16.66 78 VAL C O 1
ATOM 4157 N N . ALA C 1 57 ? 12.534 7.618 49.667 1.00 14.66 79 ALA C N 1
ATOM 4158 C CA . ALA C 1 57 ? 11.336 7.021 50.257 1.00 18.73 79 ALA C CA 1
ATOM 4159 C C . ALA C 1 57 ? 10.208 8.042 50.427 1.00 23.61 79 ALA C C 1
ATOM 4160 O O . ALA C 1 57 ? 9.041 7.748 50.144 1.00 19.43 79 ALA C O 1
ATOM 4162 N N . LEU C 1 58 ? 10.558 9.244 50.882 1.00 19.11 80 LEU C N 1
ATOM 4163 C CA . LEU C 1 58 ? 9.566 10.290 51.122 1.00 16.13 80 LEU C CA 1
ATOM 4164 C C . LEU C 1 58 ? 8.969 10.809 49.814 1.00 20.33 80 LEU C C 1
ATOM 4165 O O . LEU C 1 58 ? 7.805 11.213 49.764 1.00 24.93 80 LEU C O 1
ATOM 4170 N N . ASP C 1 59 ? 9.760 10.787 48.750 1.00 21.04 81 ASP C N 1
ATOM 4171 C CA . ASP C 1 59 ? 9.263 11.244 47.455 1.00 27.97 81 ASP C CA 1
ATOM 4172 C C . ASP C 1 59 ? 8.309 10.254 46.791 1.00 27.98 81 ASP C C 1
ATOM 4173 O O . ASP C 1 59 ? 7.341 10.656 46.144 1.00 27.32 81 ASP C O 1
ATOM 4178 N N . GLU C 1 60 ? 8.580 8.965 46.957 1.00 27.01 82 GLU C N 1
ATOM 4179 C CA . GLU C 1 60 ? 7.902 7.935 46.174 1.00 29.94 82 GLU C CA 1
ATOM 4180 C C . GLU C 1 60 ? 6.876 7.110 46.940 1.00 24.82 82 GLU C C 1
ATOM 4181 O O . GLU C 1 60 ? 5.995 6.513 46.337 1.00 25.72 82 GLU C O 1
ATOM 4187 N N . LEU C 1 61 ? 6.992 7.053 48.261 1.00 22.22 83 LEU C N 1
ATOM 4188 C CA . LEU C 1 61 ? 6.099 6.196 49.042 1.00 25.39 83 LEU C CA 1
ATOM 4189 C C . LEU C 1 61 ? 5.067 6.983 49.847 1.00 29.97 83 LEU C C 1
ATOM 4190 O O . LEU C 1 61 ? 5.365 8.041 50.404 1.00 30.43 83 LEU C O 1
ATOM 4195 N N . ASP C 1 62 ? 3.849 6.463 49.918 1.00 23.03 84 ASP C N 1
ATOM 4196 C CA . ASP C 1 62 ? 2.879 7.011 50.848 1.00 28.37 84 ASP C CA 1
ATOM 4197 C C . ASP C 1 62 ? 3.326 6.543 52.221 1.00 26.81 84 ASP C C 1
ATOM 4198 O O . ASP C 1 62 ? 3.657 5.372 52.390 1.00 30.13 84 ASP C O 1
ATOM 4203 N N . LEU C 1 63 ? 3.331 7.436 53.206 1.00 25.48 85 LEU C N 1
ATOM 4204 C CA . LEU C 1 63 ? 3.824 7.069 54.535 1.00 27.16 85 LEU C CA 1
ATOM 4205 C C . LEU C 1 63 ? 3.019 5.952 55.175 1.00 23.46 85 LEU C C 1
ATOM 4206 O O . LEU C 1 63 ? 3.514 5.241 56.052 1.00 24.84 85 LEU C O 1
ATOM 4211 N N . ASN C 1 64 ? 1.779 5.787 54.726 1.00 21.66 86 ASN C N 1
ATOM 4212 C CA . ASN C 1 64 ? 0.943 4.707 55.224 1.00 27.05 86 ASN C CA 1
ATOM 4213 C C . ASN C 1 64 ? 0.989 3.447 54.353 1.00 25.59 86 ASN C C 1
ATOM 4214 O O . ASN C 1 64 ? 0.362 2.452 54.683 1.00 25.68 86 ASN C O 1
ATOM 4219 N N . SER C 1 65 ? 1.717 3.481 53.240 1.00 29.80 87 SER C N 1
ATOM 4220 C CA . SER C 1 65 ? 1.848 2.262 52.446 1.00 30.15 87 SER C CA 1
ATOM 4221 C C . SER C 1 65 ? 2.608 1.222 53.269 1.00 26.70 87 SER C C 1
ATOM 4222 O O . SER C 1 65 ? 3.462 1.571 54.083 1.00 22.06 87 SER C O 1
ATOM 4225 N N . THR C 1 66 ? 2.258 -0.048 53.096 1.00 22.60 88 THR C N 1
ATOM 4226 C CA . THR C 1 66 ? 2.823 -1.110 53.923 1.00 22.39 88 THR C CA 1
ATOM 4227 C C . THR C 1 66 ? 3.529 -2.184 53.104 1.00 30.63 88 THR C C 1
ATOM 4228 O O . THR C 1 66 ? 3.311 -2.320 51.901 1.00 32.81 88 THR C O 1
ATOM 4232 N N . VAL C 1 67 ? 4.372 -2.955 53.780 1.00 22.72 89 VAL C N 1
ATOM 4233 C CA . VAL C 1 67 ? 5.083 -4.045 53.144 1.00 21.29 89 VAL C CA 1
ATOM 4234 C C . VAL C 1 67 ? 5.166 -5.195 54.136 1.00 24.42 89 VAL C C 1
ATOM 4235 O O . VAL C 1 67 ? 5.267 -4.981 55.347 1.00 27.36 89 VAL C O 1
ATOM 4239 N N . VAL C 1 68 ? 5.087 -6.415 53.620 1.00 22.55 90 VAL C N 1
ATOM 4240 C CA . VAL C 1 68 ? 5.335 -7.607 54.419 1.00 25.59 90 VAL C CA 1
ATOM 4241 C C . VAL C 1 68 ? 6.794 -7.971 54.230 1.00 20.74 90 VAL C C 1
ATOM 4242 O O . VAL C 1 68 ? 7.232 -8.247 53.111 1.00 22.36 90 VAL C O 1
ATOM 4246 N N . ALA C 1 69 ? 7.564 -7.953 55.311 1.00 25.26 91 ALA C N 1
ATOM 4247 C CA . ALA C 1 69 ? 9.003 -8.147 55.183 1.00 22.90 91 ALA C CA 1
ATOM 4248 C C . ALA C 1 69 ? 9.344 -9.560 54.745 1.00 25.42 91 ALA C C 1
ATOM 4249 O O . ALA C 1 69 ? 8.710 -10.519 55.188 1.00 22.51 91 ALA C O 1
ATOM 4251 N N . ASP C 1 70 ? 10.328 -9.666 53.849 1.00 25.09 92 ASP C N 1
ATOM 4252 C CA . ASP C 1 70 ? 10.829 -10.949 53.360 1.00 32.11 92 ASP C CA 1
ATOM 4253 C C . ASP C 1 70 ? 12.018 -11.363 54.212 1.00 26.57 92 ASP C C 1
ATOM 4254 O O . ASP C 1 70 ? 12.609 -10.529 54.909 1.00 26.30 92 ASP C O 1
ATOM 4259 N N . VAL C 1 71 ? 12.395 -12.633 54.118 1.00 25.86 93 VAL C N 1
ATOM 4260 C CA . VAL C 1 71 ? 13.578 -13.129 54.819 1.00 31.03 93 VAL C CA 1
ATOM 4261 C C . VAL C 1 71 ? 14.812 -12.342 54.376 1.00 31.41 93 VAL C C 1
ATOM 4262 O O . VAL C 1 71 ? 15.641 -11.950 55.199 1.00 28.75 93 VAL C O 1
ATOM 4266 N N . ALA C 1 72 ? 14.903 -12.070 53.077 1.00 33.43 94 ALA C N 1
ATOM 4267 C CA . ALA C 1 72 ? 16.005 -11.278 52.531 1.00 36.97 94 ALA C CA 1
ATOM 4268 C C . ALA C 1 72 ? 16.122 -9.892 53.174 1.00 36.68 94 ALA C C 1
ATOM 4269 O O . ALA C 1 72 ? 17.227 -9.370 53.349 1.00 39.64 94 ALA C O 1
ATOM 4271 N N . ASP C 1 73 ? 14.987 -9.299 53.533 1.00 28.60 95 ASP C N 1
ATOM 4272 C CA . ASP C 1 73 ? 14.987 -7.977 54.155 1.00 27.17 95 ASP C CA 1
ATOM 4273 C C . ASP C 1 73 ? 15.650 -7.957 55.540 1.00 28.73 95 ASP C C 1
ATOM 4274 O O . ASP C 1 73 ? 16.076 -6.903 56.007 1.00 22.86 95 ASP C O 1
ATOM 4279 N N . THR C 1 74 ? 15.733 -9.115 56.191 1.00 26.62 96 THR C N 1
ATOM 4280 C CA . THR C 1 74 ? 16.173 -9.196 57.587 1.00 29.23 96 THR C CA 1
ATOM 4281 C C . THR C 1 74 ? 17.609 -9.702 57.742 1.00 39.01 96 THR C C 1
ATOM 4282 O O . THR C 1 74 ? 18.058 -9.976 58.857 1.00 41.34 96 THR C O 1
ATOM 4286 N N . GLN C 1 75 ? 18.326 -9.808 56.625 1.00 43.00 97 GLN C N 1
ATOM 4287 C CA . GLN C 1 75 ? 19.643 -10.452 56.592 1.00 46.85 97 GLN C CA 1
ATOM 4288 C C . GLN C 1 75 ? 20.827 -9.518 56.832 1.00 46.35 97 GLN C C 1
ATOM 4289 O O . GLN C 1 75 ? 21.979 -9.942 56.742 1.00 53.61 97 GLN C O 1
ATOM 4295 N N . ALA C 1 76 ? 20.553 -8.256 57.131 1.00 40.74 98 ALA C N 1
ATOM 4296 C CA . ALA C 1 76 ? 21.607 -7.246 57.229 1.00 34.07 98 ALA C CA 1
ATOM 4297 C C . ALA C 1 76 ? 22.433 -7.370 58.511 1.00 36.74 98 ALA C C 1
ATOM 4298 O O . ALA C 1 76 ? 21.962 -7.906 59.507 1.00 35.64 98 ALA C O 1
ATOM 4300 N N . GLU C 1 77 ? 23.666 -6.876 58.498 1.00 40.47 99 GLU C N 1
ATOM 4301 C CA . GLU C 1 77 ? 24.408 -6.792 59.753 1.00 46.48 99 GLU C CA 1
ATOM 4302 C C . GLU C 1 77 ? 23.944 -5.572 60.531 1.00 37.60 99 GLU C C 1
ATOM 4303 O O . GLU C 1 77 ? 23.379 -4.634 59.962 1.00 35.03 99 GLU C O 1
ATOM 4309 N N . CYS C 1 78 ? 24.163 -5.611 61.839 1.00 40.23 100 CYS C N 1
ATOM 4310 C CA . CYS C 1 78 ? 23.723 -4.557 62.740 1.00 39.36 100 CYS C CA 1
ATOM 4311 C C . CYS C 1 78 ? 24.400 -3.231 62.391 1.00 37.04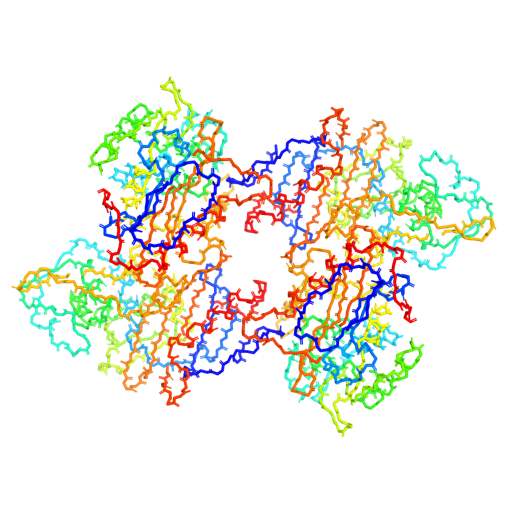 100 CYS C C 1
ATOM 4312 O O . CYS C 1 78 ? 25.448 -3.240 61.744 1.00 39.22 100 CYS C O 1
ATOM 4315 N N . ASN C 1 79 ? 23.814 -2.089 62.765 1.00 35.39 101 ASN C N 1
ATOM 4316 C CA . ASN C 1 79 ? 22.560 -1.971 63.519 1.00 32.68 101 ASN C CA 1
ATOM 4317 C C . ASN C 1 79 ? 21.315 -2.508 62.814 1.00 27.95 101 ASN C C 1
ATOM 4318 O O . ASN C 1 79 ? 21.133 -2.306 61.613 1.00 28.75 101 ASN C O 1
ATOM 4323 N N . CYS C 1 80 ? 20.472 -3.193 63.581 1.00 28.79 102 CYS C N 1
ATOM 4324 C CA . CYS C 1 80 ? 19.177 -3.659 63.101 1.00 28.58 102 CYS C CA 1
ATOM 4325 C C . CYS C 1 80 ? 18.097 -3.140 64.029 1.00 28.84 102 CYS C C 1
ATOM 4326 O O . CYS C 1 80 ? 18.261 -3.176 65.246 1.00 33.90 102 CYS C O 1
ATOM 4329 N N . VAL C 1 81 ? 17.002 -2.635 63.468 1.00 22.53 103 VAL C N 1
ATOM 4330 C CA . VAL C 1 81 ? 15.885 -2.208 64.311 1.00 22.82 103 VAL C CA 1
ATOM 4331 C C . VAL C 1 81 ? 15.065 -3.422 64.750 1.00 24.77 103 VAL C C 1
ATOM 4332 O O . VAL C 1 81 ? 14.349 -3.387 65.762 1.00 23.24 103 VAL C O 1
ATOM 4336 N N . GLY C 1 82 ? 15.180 -4.513 64.000 1.00 21.44 104 GLY C N 1
ATOM 4337 C CA . GLY C 1 82 ? 14.498 -5.744 64.367 1.00 22.29 104 GLY C CA 1
ATOM 4338 C C . GLY C 1 82 ? 13.330 -6.136 63.469 1.00 22.34 104 GLY C C 1
ATOM 4339 O O . GLY C 1 82 ? 12.345 -6.711 63.936 1.00 22.98 104 GLY C O 1
ATOM 4340 N N . VAL C 1 83 ? 13.430 -5.827 62.181 1.00 20.56 105 VAL C N 1
ATOM 4341 C CA . VAL C 1 83 ? 12.433 -6.280 61.203 1.00 20.13 105 VAL C CA 1
ATOM 4342 C C . VAL C 1 83 ? 12.361 -7.813 61.184 1.00 21.29 105 VAL C C 1
ATOM 4343 O O . VAL C 1 83 ? 13.392 -8.479 61.202 1.00 22.25 105 VAL C O 1
ATOM 4347 N N . LYS C 1 84 ? 11.153 -8.375 61.180 1.00 21.40 106 LYS C N 1
ATOM 4348 C CA . LYS C 1 84 ? 10.983 -9.836 61.164 1.00 22.60 106 LYS C CA 1
ATOM 4349 C C . LYS C 1 84 ? 10.220 -10.289 59.919 1.00 22.46 106 LYS C C 1
ATOM 4350 O O . LYS C 1 84 ? 9.295 -9.611 59.495 1.00 21.59 106 LYS C O 1
ATOM 4356 N N . PRO C 1 85 ? 10.594 -11.447 59.344 1.00 23.57 107 PRO C N 1
ATOM 4357 C CA . PRO C 1 85 ? 9.876 -11.963 58.171 1.00 28.35 107 PRO C CA 1
ATOM 4358 C C . PRO C 1 85 ? 8.391 -12.139 58.453 1.00 31.97 107 PRO C C 1
ATOM 4359 O O . PRO C 1 85 ? 8.027 -12.665 59.510 1.00 24.17 107 PRO C O 1
ATOM 4363 N N . GLY C 1 86 ? 7.545 -11.711 57.524 1.00 23.16 108 GLY C N 1
ATOM 4364 C CA . GLY C 1 86 ? 6.123 -11.959 57.647 1.00 23.31 108 GLY C CA 1
ATOM 4365 C C . GLY C 1 86 ? 5.373 -10.892 58.408 1.00 28.64 108 GLY C C 1
ATOM 4366 O O . GLY C 1 86 ? 4.144 -10.878 58.395 1.00 23.50 108 GLY C O 1
ATOM 4367 N N . ARG C 1 87 ? 6.104 -9.997 59.070 1.00 21.66 109 ARG C N 1
ATOM 4368 C CA . ARG C 1 87 ? 5.477 -8.897 59.785 1.00 20.98 109 ARG C CA 1
ATOM 4369 C C . ARG C 1 87 ? 5.274 -7.726 58.833 1.00 25.15 109 ARG C C 1
ATOM 4370 O O . ARG C 1 87 ? 6.100 -7.482 57.942 1.00 20.27 109 ARG C O 1
ATOM 4378 N N . SER C 1 88 ? 4.165 -7.016 59.014 1.00 21.81 110 SER C N 1
ATOM 4379 C CA . SER C 1 88 ? 3.827 -5.870 58.178 1.00 20.62 110 SER C CA 1
ATOM 4380 C C . SER C 1 88 ? 4.319 -4.558 58.797 1.00 21.31 110 SER C C 1
ATOM 4381 O O . SER C 1 88 ? 4.237 -4.357 60.017 1.00 19.57 110 SER C O 1
ATOM 4384 N N . TYR C 1 89 ? 4.858 -3.675 57.960 1.00 19.84 111 TYR C N 1
ATOM 4385 C CA . TYR C 1 89 ? 5.391 -2.395 58.429 1.00 17.80 111 TYR C CA 1
ATOM 4386 C C . TYR C 1 89 ? 4.940 -1.303 57.491 1.00 17.68 111 TYR C C 1
ATOM 4387 O O . TYR C 1 89 ? 4.881 -1.520 56.285 1.00 20.30 111 TYR C O 1
ATOM 4396 N N . THR C 1 90 ? 4.638 -0.127 58.035 1.00 18.24 112 THR C N 1
ATOM 4397 C CA . THR C 1 90 ? 4.364 1.034 57.191 1.00 20.80 112 THR C CA 1
ATOM 4398 C C . THR C 1 90 ? 5.689 1.693 56.807 1.00 19.36 112 THR C C 1
ATOM 4399 O O . THR C 1 90 ? 6.697 1.505 57.494 1.00 16.46 112 THR C O 1
ATOM 4403 N N . ALA C 1 91 ? 5.696 2.458 55.715 1.00 17.59 113 ALA C N 1
ATOM 4404 C CA . ALA C 1 91 ? 6.865 3.249 55.363 1.00 19.08 113 ALA C CA 1
ATOM 4405 C C . ALA C 1 91 ? 7.281 4.163 56.520 1.00 19.04 113 ALA C C 1
ATOM 4406 O O . ALA C 1 91 ? 8.468 4.351 56.775 1.00 16.10 113 ALA C O 1
ATOM 4408 N N . ARG C 1 92 ? 6.309 4.733 57.225 1.00 16.64 114 ARG C N 1
ATOM 4409 C CA . ARG C 1 92 ? 6.629 5.618 58.348 1.00 16.75 114 ARG C CA 1
ATOM 4410 C C . ARG C 1 92 ? 7.430 4.890 59.439 1.00 16.52 114 ARG C C 1
ATOM 4411 O O . ARG C 1 92 ? 8.439 5.407 59.919 1.00 21.01 114 ARG C O 1
ATOM 4419 N N . GLN C 1 93 ? 6.973 3.704 59.825 1.00 17.45 115 GLN C N 1
ATOM 4420 C CA . GLN C 1 93 ? 7.654 2.910 60.846 1.00 20.08 115 GLN C CA 1
ATOM 4421 C C . GLN C 1 93 ? 9.069 2.572 60.406 1.00 16.87 115 GLN C C 1
ATOM 4422 O O . GLN C 1 93 ? 10.006 2.628 61.204 1.00 18.51 115 GLN C O 1
ATOM 4428 N N . LEU C 1 94 ? 9.220 2.227 59.131 1.00 17.36 116 LEU C N 1
ATOM 4429 C CA . LEU C 1 94 ? 10.524 1.859 58.602 1.00 17.09 116 LEU C CA 1
ATOM 4430 C C . LEU C 1 94 ? 11.459 3.054 58.603 1.00 19.44 116 LEU C C 1
ATOM 4431 O O . LEU C 1 94 ? 12.648 2.915 58.899 1.00 14.94 116 LEU C O 1
ATOM 4436 N N . LEU C 1 95 ? 10.919 4.239 58.321 1.00 15.91 117 LEU C N 1
ATOM 4437 C CA . LEU C 1 95 ? 11.735 5.453 58.337 1.00 16.95 117 LEU C CA 1
ATOM 4438 C C . LEU C 1 95 ? 12.170 5.808 59.759 1.00 16.82 117 LEU C C 1
ATOM 4439 O O . LEU C 1 95 ? 13.268 6.329 59.964 1.00 18.47 117 LEU C O 1
ATOM 4444 N N . ASP C 1 96 ? 11.311 5.527 60.736 1.00 15.70 118 ASP C N 1
ATOM 4445 C CA . ASP C 1 96 ? 11.686 5.692 62.141 1.00 19.69 118 ASP C CA 1
ATOM 4446 C C . ASP C 1 96 ? 12.851 4.760 62.453 1.00 18.63 118 ASP C C 1
ATOM 4447 O O . ASP C 1 96 ? 13.855 5.180 63.027 1.00 21.39 118 ASP C O 1
ATOM 4452 N N . GLY C 1 97 ? 12.715 3.488 62.083 1.00 19.35 119 GLY C N 1
ATOM 4453 C CA . GLY C 1 97 ? 13.795 2.533 62.283 1.00 21.40 119 GLY C CA 1
ATOM 4454 C C . GLY C 1 97 ? 15.072 2.949 61.566 1.00 19.45 119 GLY C C 1
ATOM 4455 O O . GLY C 1 97 ? 16.180 2.829 62.104 1.00 19.50 119 GLY C O 1
ATOM 4456 N N . LEU C 1 98 ? 14.919 3.463 60.351 1.00 18.66 120 LEU C N 1
ATOM 4457 C CA . LEU C 1 98 ? 16.063 3.899 59.541 1.00 14.97 120 LEU C CA 1
ATOM 4458 C C . LEU C 1 98 ? 16.856 5.047 60.148 1.00 20.00 120 LEU C C 1
ATOM 4459 O O . LEU C 1 98 ? 18.094 5.019 60.184 1.00 18.77 120 LEU C O 1
ATOM 4464 N N . LEU C 1 99 ? 16.143 6.069 60.608 1.00 18.01 121 LEU C N 1
ATOM 4465 C CA . LEU C 1 99 ? 16.772 7.310 61.017 1.00 20.44 121 LEU C CA 1
ATOM 4466 C C . LEU C 1 99 ? 17.043 7.405 62.517 1.00 22.85 121 LEU C C 1
ATOM 4467 O O . LEU C 1 99 ? 17.967 8.094 62.927 1.00 30.73 121 LEU C O 1
ATOM 4472 N N . LEU C 1 100 ? 16.244 6.730 63.337 1.00 17.06 122 LEU C N 1
ATOM 4473 C CA . LEU C 1 100 ? 16.448 6.805 64.781 1.00 21.07 122 LEU C CA 1
ATOM 4474 C C . LEU C 1 100 ? 17.534 5.846 65.251 1.00 26.52 122 LEU C C 1
ATOM 4475 O O . LEU C 1 100 ? 18.320 6.175 66.146 1.00 26.65 122 LEU C O 1
ATOM 4480 N N . VAL C 1 101 ? 17.578 4.652 64.664 1.00 19.53 123 VAL C N 1
ATOM 4481 C CA . VAL C 1 101 ? 18.512 3.646 65.163 1.00 25.47 123 VAL C CA 1
ATOM 4482 C C . VAL C 1 101 ? 19.447 3.123 64.085 1.00 22.42 123 VAL C C 1
ATOM 4483 O O . VAL C 1 101 ? 20.207 2.182 64.314 1.00 24.61 123 VAL C O 1
ATOM 4487 N N . SER C 1 102 ? 19.395 3.763 62.920 1.00 18.70 124 SER C N 1
ATOM 4488 C CA . SER C 1 102 ? 20.266 3.422 61.792 1.00 19.77 124 SER C CA 1
ATOM 4489 C C . SER C 1 102 ? 20.100 1.966 61.381 1.00 22.31 124 SER C C 1
ATOM 4490 O O . SER C 1 102 ? 21.084 1.275 61.122 1.00 23.80 124 SER C O 1
ATOM 4493 N N . GLY C 1 103 ? 18.852 1.508 61.309 1.00 17.55 125 GLY C N 1
ATOM 4494 C CA . GLY C 1 103 ? 18.575 0.101 61.057 1.00 18.27 125 GLY C CA 1
ATOM 4495 C C . GLY C 1 103 ? 18.844 -0.281 59.617 1.00 20.42 125 GLY C C 1
ATOM 4496 O O . GLY C 1 103 ? 18.196 0.233 58.712 1.00 20.99 125 GLY C O 1
ATOM 4497 N N . ASN C 1 104 ? 19.791 -1.189 59.398 1.00 19.62 126 ASN C N 1
ATOM 4498 C CA . ASN C 1 104 ? 20.101 -1.629 58.043 1.00 21.10 126 ASN C CA 1
ATOM 4499 C C . ASN C 1 104 ? 18.992 -2.505 57.486 1.00 25.65 126 ASN C C 1
ATOM 4500 O O . ASN C 1 104 ? 18.712 -2.502 56.277 1.00 24.41 126 ASN C O 1
ATOM 4505 N N . ASP C 1 105 ? 18.350 -3.253 58.379 1.00 25.01 127 ASP C N 1
ATOM 4506 C CA . ASP C 1 105 ? 17.198 -4.047 57.989 1.00 18.98 127 ASP C CA 1
ATOM 4507 C C . ASP C 1 105 ? 16.065 -3.112 57.574 1.00 19.15 127 ASP C C 1
ATOM 4508 O O . ASP C 1 105 ? 15.333 -3.384 56.614 1.00 19.30 127 ASP C O 1
ATOM 4513 N N . ALA C 1 106 ? 15.935 -1.996 58.280 1.00 17.13 128 ALA C N 1
ATOM 4514 C CA . ALA C 1 106 ? 14.970 -0.978 57.900 1.00 18.26 128 ALA C CA 1
ATOM 4515 C C . ALA C 1 106 ? 15.293 -0.457 56.495 1.00 23.31 128 ALA C C 1
ATOM 4516 O O . ALA C 1 106 ? 14.400 -0.334 55.663 1.00 18.38 128 ALA C O 1
ATOM 4518 N N . ALA C 1 107 ? 16.569 -0.162 56.237 1.00 19.20 129 ALA C N 1
ATOM 4519 C CA . ALA C 1 107 ? 17.002 0.302 54.917 1.00 18.21 129 ALA C CA 1
ATOM 4520 C C . ALA C 1 107 ? 16.681 -0.702 53.816 1.00 18.44 129 ALA C C 1
ATOM 4521 O O . ALA C 1 107 ? 16.199 -0.326 52.739 1.00 18.72 129 ALA C O 1
ATOM 4523 N N . ASN C 1 108 ? 16.955 -1.977 54.066 1.00 16.93 130 ASN C N 1
ATOM 4524 C CA . ASN C 1 108 ? 16.717 -2.971 53.035 1.00 22.80 130 ASN C CA 1
ATOM 4525 C C . ASN C 1 108 ? 15.240 -3.265 52.803 1.00 22.11 130 ASN C C 1
ATOM 4526 O O . ASN C 1 108 ? 14.853 -3.638 51.704 1.00 19.13 130 ASN C O 1
ATOM 4531 N N . THR C 1 109 ? 14.420 -3.091 53.836 1.00 17.25 131 THR C N 1
ATOM 4532 C CA . THR C 1 109 ? 12.974 -3.253 53.697 1.00 18.16 131 THR C CA 1
ATOM 4533 C C . THR C 1 109 ? 12.366 -2.077 52.927 1.00 16.68 131 THR C C 1
ATOM 4534 O O . THR C 1 109 ? 11.458 -2.259 52.107 1.00 20.36 131 THR C O 1
ATOM 4538 N N . LEU C 1 110 ? 12.873 -0.873 53.181 1.00 15.97 132 LEU C N 1
ATOM 4539 C CA . LEU C 1 110 ? 12.503 0.276 52.365 1.00 18.86 132 LEU C CA 1
ATOM 4540 C C . LEU C 1 110 ? 12.967 0.074 50.919 1.00 22.50 132 LEU C C 1
ATOM 4541 O O . LEU C 1 110 ? 12.234 0.399 49.986 1.00 19.45 132 LEU C O 1
ATOM 4546 N N . ALA C 1 111 ? 14.172 -0.466 50.726 1.00 16.93 133 ALA C N 1
ATOM 4547 C CA . ALA C 1 111 ? 14.642 -0.799 49.372 1.00 21.25 133 ALA C CA 1
ATOM 4548 C C . ALA C 1 111 ? 13.660 -1.744 48.670 1.00 23.15 133 ALA C C 1
ATOM 4549 O O . ALA C 1 111 ? 13.391 -1.620 47.467 1.00 20.22 133 ALA C O 1
ATOM 4551 N N . HIS C 1 112 ? 13.132 -2.696 49.435 1.00 24.37 134 HIS C N 1
ATOM 4552 C CA . HIS C 1 112 ? 12.123 -3.637 48.950 1.00 25.60 134 HIS C CA 1
ATOM 4553 C C . HIS C 1 112 ? 10.917 -2.870 48.424 1.00 23.63 134 HIS C C 1
ATOM 4554 O O . HIS C 1 112 ? 10.442 -3.140 47.323 1.00 22.62 134 HIS C O 1
ATOM 4569 N N . LEU C 1 114 ? 10.818 0.101 47.360 1.00 19.87 136 LEU C N 1
ATOM 4570 C CA . LEU C 1 114 ? 11.201 0.975 46.257 1.00 22.36 136 LEU C CA 1
ATOM 4571 C C . LEU C 1 114 ? 11.636 0.218 44.999 1.00 25.87 136 LEU C C 1
ATOM 4572 O O . LEU C 1 114 ? 12.080 0.832 44.026 1.00 26.51 136 LEU C O 1
ATOM 4577 N N . GLY C 1 115 ? 11.519 -1.105 45.021 1.00 27.58 137 GLY C N 1
ATOM 4578 C CA . GLY C 1 115 ? 11.794 -1.907 43.844 1.00 29.18 137 GLY C CA 1
ATOM 4579 C C . GLY C 1 115 ? 13.057 -2.754 43.898 1.00 28.92 137 GLY C C 1
ATOM 4580 O O . GLY C 1 115 ? 13.478 -3.302 42.878 1.00 25.23 137 GLY C O 1
ATOM 4581 N N . GLY C 1 116 ? 13.669 -2.860 45.074 1.00 24.57 138 GLY C N 1
ATOM 4582 C CA . GLY C 1 116 ? 14.808 -3.746 45.240 1.00 25.39 138 GLY C CA 1
ATOM 4583 C C . GLY C 1 116 ? 16.101 -2.999 45.486 1.00 27.19 138 GLY C C 1
ATOM 4584 O O . GLY C 1 116 ? 16.131 -1.765 45.426 1.00 27.07 138 GLY C O 1
ATOM 4585 N N . GLN C 1 117 ? 17.175 -3.739 45.751 1.00 25.49 139 GLN C N 1
ATOM 4586 C CA . GLN C 1 117 ? 18.463 -3.122 46.086 1.00 28.05 139 GLN C CA 1
ATOM 4587 C C . GLN C 1 117 ? 18.999 -2.228 44.974 1.00 24.27 139 GLN C C 1
ATOM 4588 O O . GLN C 1 117 ? 19.269 -1.049 45.196 1.00 22.45 139 GLN C O 1
ATOM 4594 N N . ASP C 1 118 ? 19.174 -2.804 43.787 1.00 25.01 140 ASP C N 1
ATOM 4595 C CA . ASP C 1 118 ? 19.818 -2.084 42.682 1.00 33.73 140 ASP C CA 1
ATOM 4596 C C . ASP C 1 118 ? 18.992 -0.890 42.211 1.00 28.75 140 ASP C C 1
ATOM 4597 O O . ASP C 1 118 ? 19.536 0.170 41.901 1.00 22.73 140 ASP C O 1
ATOM 4602 N N . VAL C 1 119 ? 17.676 -1.075 42.154 1.00 26.98 141 VAL C N 1
ATOM 4603 C CA . VAL C 1 119 ? 16.766 -0.001 41.760 1.00 24.04 141 VAL C CA 1
ATOM 4604 C C . VAL C 1 119 ? 16.826 1.148 42.761 1.00 25.14 141 VAL C C 1
ATOM 4605 O O . VAL C 1 119 ? 16.914 2.314 42.373 1.00 20.92 141 VAL C O 1
ATOM 4609 N N . THR C 1 120 ? 16.808 0.819 44.051 1.00 20.84 142 THR C N 1
ATOM 4610 C CA . THR C 1 120 ? 16.840 1.848 45.097 1.00 18.19 142 THR C CA 1
ATOM 4611 C C . THR C 1 120 ? 18.128 2.673 45.067 1.00 17.67 142 THR C C 1
ATOM 4612 O O . THR C 1 120 ? 18.100 3.907 45.181 1.00 20.40 142 THR C O 1
ATOM 4616 N N . VAL C 1 121 ? 19.257 1.997 44.891 1.00 21.52 143 VAL C N 1
ATOM 4617 C CA . VAL C 1 121 ? 20.546 2.681 44.796 1.00 19.51 143 VAL C CA 1
ATOM 4618 C C . VAL C 1 121 ? 20.604 3.615 43.578 1.00 20.13 143 VAL C C 1
ATOM 4619 O O . VAL C 1 121 ? 21.103 4.750 43.665 1.00 18.76 143 VAL C O 1
ATOM 4623 N N . ALA C 1 122 ? 20.076 3.147 42.453 1.00 21.18 144 ALA C N 1
ATOM 4624 C CA . ALA C 1 122 ? 19.970 3.987 41.256 1.00 20.66 144 ALA C CA 1
ATOM 4625 C C . ALA C 1 122 ? 19.103 5.205 41.551 1.00 20.01 144 ALA C C 1
ATOM 4626 O O . ALA C 1 122 ? 19.426 6.328 41.149 1.00 19.08 144 ALA C O 1
ATOM 4628 N N . LYS C 1 123 ? 18.001 4.997 42.270 1.00 20.48 145 LYS C N 1
ATOM 4629 C CA . LYS C 1 123 ? 17.135 6.119 42.641 1.00 20.19 145 LYS C CA 1
ATOM 4630 C C . LYS C 1 123 ? 17.837 7.109 43.570 1.00 21.45 145 LYS C C 1
ATOM 4631 O O . LYS C 1 123 ? 17.678 8.326 43.432 1.00 17.01 145 LYS C O 1
ATOM 4645 N N . ASN C 1 125 ? 21.128 7.702 43.693 1.00 16.75 147 ASN C N 1
ATOM 4646 C CA . ASN C 1 125 ? 22.102 8.444 42.902 1.00 21.74 147 ASN C CA 1
ATOM 4647 C C . ASN C 1 125 ? 21.450 9.479 41.999 1.00 16.71 147 ASN C C 1
ATOM 4648 O O . ASN C 1 125 ? 21.958 10.589 41.857 1.00 20.05 147 ASN C O 1
ATOM 4653 N N . ALA C 1 126 ? 20.300 9.128 41.442 1.00 17.50 148 ALA C N 1
ATOM 4654 C CA . ALA C 1 126 ? 19.535 10.055 40.614 1.00 18.20 148 ALA C CA 1
ATOM 4655 C C . ALA C 1 126 ? 19.098 11.245 41.461 1.00 25.11 148 ALA C C 1
ATOM 4656 O O . ALA C 1 126 ? 19.192 12.402 41.033 1.00 21.97 148 ALA C O 1
ATOM 4658 N N . LYS C 1 127 ? 18.610 10.951 42.665 1.00 19.10 149 LYS C N 1
ATOM 4659 C CA . LYS C 1 127 ? 18.205 11.989 43.605 1.00 17.41 149 LYS C CA 1
ATOM 4660 C C . LYS C 1 127 ? 19.367 12.922 43.940 1.00 17.65 149 LYS C C 1
ATOM 4661 O O . LYS C 1 127 ? 19.207 14.143 43.946 1.00 17.61 149 LYS C O 1
ATOM 4667 N N . ALA C 1 128 ? 20.540 12.360 44.209 1.00 15.67 150 ALA C N 1
ATOM 4668 C CA . ALA C 1 128 ? 21.700 13.189 44.536 1.00 18.41 150 ALA C CA 1
ATOM 4669 C C . ALA C 1 128 ? 22.058 14.125 43.389 1.00 17.94 150 ALA C C 1
ATOM 4670 O O . ALA C 1 128 ? 22.381 15.299 43.608 1.00 21.07 150 ALA C O 1
ATOM 4672 N N . ALA C 1 129 ? 21.990 13.609 42.165 1.00 17.70 151 ALA C N 1
ATOM 4673 C CA . ALA C 1 129 ? 22.259 14.429 40.983 1.00 16.34 151 ALA C CA 1
ATOM 4674 C C . ALA C 1 129 ? 21.266 15.579 40.867 1.00 23.75 151 ALA C C 1
ATOM 4675 O O . ALA C 1 129 ? 21.646 16.720 40.605 1.00 21.25 151 ALA C O 1
ATOM 4677 N N . THR C 1 130 ? 19.991 15.259 41.045 1.00 22.25 152 THR C N 1
ATOM 4678 C CA . THR C 1 130 ? 18.922 16.254 41.087 1.00 26.75 152 THR C CA 1
ATOM 4679 C C . THR C 1 130 ? 19.229 17.414 42.048 1.00 22.64 152 THR C C 1
ATOM 4680 O O . THR C 1 130 ? 18.886 18.563 41.779 1.00 23.70 152 THR C O 1
ATOM 4684 N N . LEU C 1 131 ? 19.891 17.112 43.158 1.00 18.90 153 LEU C N 1
ATOM 4685 C CA . LEU C 1 131 ? 20.186 18.124 44.171 1.00 18.38 153 LEU C CA 1
ATOM 4686 C C . LEU C 1 131 ? 21.483 18.872 43.911 1.00 22.44 153 LEU C C 1
ATOM 4687 O O . LEU C 1 131 ? 21.784 19.846 44.597 1.00 18.86 153 LEU C O 1
ATOM 4692 N N . GLY C 1 132 ? 22.259 18.412 42.935 1.00 21.52 154 GLY C N 1
ATOM 4693 C CA . GLY C 1 132 ? 23.535 19.029 42.640 1.00 24.94 154 GLY C CA 1
ATOM 4694 C C . GLY C 1 132 ? 24.629 18.427 43.495 1.00 26.26 154 GLY C C 1
ATOM 4695 O O . GLY C 1 132 ? 25.744 18.930 43.536 1.00 24.55 154 GLY C O 1
ATOM 4696 N N . ALA C 1 133 ? 24.319 17.337 44.183 1.00 18.98 155 ALA C N 1
ATOM 4697 C CA . ALA C 1 133 ? 25.343 16.656 44.976 1.00 13.38 155 ALA C CA 1
ATOM 4698 C C . ALA C 1 133 ? 26.104 15.717 44.044 1.00 19.02 155 ALA C C 1
ATOM 4699 O O . ALA C 1 133 ? 25.919 14.500 44.083 1.00 19.22 155 ALA C O 1
ATOM 4701 N N . THR C 1 134 ? 26.950 16.287 43.191 1.00 15.18 156 THR C N 1
ATOM 4702 C CA . THR C 1 134 ? 27.577 15.527 42.119 1.00 18.69 156 THR C CA 1
ATOM 4703 C C . THR C 1 134 ? 28.856 14.808 42.532 1.00 18.44 156 THR C C 1
ATOM 4704 O O . THR C 1 134 ? 29.532 14.209 41.698 1.00 18.92 156 THR C O 1
ATOM 4708 N N . SER C 1 135 ? 29.202 14.882 43.808 1.00 17.17 157 SER C N 1
ATOM 4709 C CA . SER C 1 135 ? 30.337 14.107 44.311 1.00 21.35 157 SER C CA 1
ATOM 4710 C C . SER C 1 135 ? 29.887 12.895 45.116 1.00 22.65 157 SER C C 1
ATOM 4711 O O . SER C 1 135 ? 30.698 12.210 45.746 1.00 27.11 157 SER C O 1
ATOM 4714 N N . THR C 1 136 ? 28.589 12.619 45.078 1.00 18.58 158 THR C N 1
ATOM 4715 C CA . THR C 1 136 ? 28.016 11.560 45.900 1.00 15.07 158 THR C CA 1
ATOM 4716 C C . THR C 1 136 ? 27.670 10.345 45.068 1.00 21.08 158 THR C C 1
ATOM 4717 O O . THR C 1 136 ? 26.971 10.445 44.051 1.00 21.71 158 THR C O 1
ATOM 4721 N N . HIS C 1 137 ? 28.166 9.190 45.496 1.00 18.41 159 HIS C N 1
ATOM 4722 C CA . HIS C 1 137 ? 27.812 7.937 44.846 1.00 18.72 159 HIS C CA 1
ATOM 4723 C C . HIS C 1 137 ? 27.461 6.872 45.882 1.00 21.44 159 HIS C C 1
ATOM 4724 O O . HIS C 1 137 ? 28.324 6.429 46.644 1.00 22.88 159 HIS C O 1
ATOM 4731 N N . ALA C 1 138 ? 26.198 6.461 45.907 1.00 17.46 160 ALA C N 1
ATOM 4732 C CA . ALA C 1 138 ? 25.766 5.360 46.778 1.00 20.35 160 ALA C CA 1
ATOM 4733 C C . ALA C 1 138 ? 26.062 4.000 46.147 1.00 22.68 160 ALA C C 1
ATOM 4734 O O . ALA C 1 138 ? 25.987 3.848 44.929 1.00 25.02 160 ALA C O 1
ATOM 4736 N N . THR C 1 139 ? 26.386 3.015 46.984 1.00 24.10 161 THR C N 1
ATOM 4737 C CA . THR C 1 139 ? 26.558 1.632 46.541 1.00 26.55 161 THR C CA 1
ATOM 4738 C C . THR C 1 139 ? 25.567 0.674 47.219 1.00 27.33 161 THR C C 1
ATOM 4739 O O . THR C 1 139 ? 25.338 -0.437 46.736 1.00 28.22 161 THR C O 1
ATOM 4743 N N . THR C 1 140 ? 25.003 1.099 48.351 1.00 20.66 162 THR C N 1
ATOM 4744 C CA . THR C 1 140 ? 23.988 0.327 49.073 1.00 20.26 162 THR C CA 1
ATOM 4745 C C . THR C 1 140 ? 22.956 1.282 49.670 1.00 20.11 162 THR C C 1
ATOM 4746 O O . THR C 1 140 ? 23.241 2.463 49.867 1.00 20.55 162 THR C O 1
ATOM 4750 N N . PRO C 1 141 ? 21.749 0.779 49.970 1.00 19.36 163 PRO C N 1
ATOM 4751 C CA . PRO C 1 141 ? 20.772 1.670 50.609 1.00 22.90 163 PRO C CA 1
ATOM 4752 C C . PRO C 1 141 ? 21.207 2.103 52.016 1.00 25.61 163 PRO C C 1
ATOM 4753 O O . PRO C 1 141 ? 20.880 3.212 52.437 1.00 22.61 163 PRO C O 1
ATOM 4757 N N . SER C 1 142 ? 21.944 1.248 52.724 1.00 21.15 164 SER C N 1
ATOM 4758 C CA . SER C 1 142 ? 22.258 1.483 54.135 1.00 21.97 164 SER C CA 1
ATOM 4759 C C . SER C 1 142 ? 23.554 2.255 54.401 1.00 22.10 164 SER C C 1
ATOM 4760 O O . SER C 1 142 ? 23.726 2.848 55.468 1.00 21.81 164 SER C O 1
ATOM 4763 N N . GLY C 1 143 ? 24.488 2.210 53.459 1.00 19.02 165 GLY C N 1
ATOM 4764 C CA . GLY C 1 143 ? 25.797 2.800 53.684 1.00 22.46 165 GLY C CA 1
ATOM 4765 C C . GLY C 1 143 ? 26.805 1.755 54.087 1.00 26.09 165 GLY C C 1
ATOM 4766 O O . GLY C 1 143 ? 27.975 2.058 54.343 1.00 26.03 165 GLY C O 1
ATOM 4767 N N . LEU C 1 144 ? 26.347 0.510 54.154 1.00 19.68 166 LEU C N 1
ATOM 4768 C CA . LEU C 1 144 ? 27.260 -0.603 54.318 1.00 21.81 166 LEU C CA 1
ATOM 4769 C C . LEU C 1 144 ? 28.090 -0.677 53.044 1.00 25.00 166 LEU C C 1
ATOM 4770 O O . LEU C 1 144 ? 27.657 -0.200 51.996 1.00 27.36 166 LEU C O 1
ATOM 4775 N N . ASP C 1 145 ? 29.282 -1.252 53.133 1.00 26.66 167 ASP C N 1
ATOM 4776 C CA . ASP C 1 145 ? 30.067 -1.546 51.943 1.00 29.22 167 ASP C CA 1
ATOM 4777 C C . ASP C 1 145 ? 29.272 -2.510 51.085 1.00 30.39 167 ASP C C 1
ATOM 4778 O O . ASP C 1 145 ? 28.556 -3.358 51.607 1.00 28.06 167 ASP C O 1
ATOM 4783 N N . GLY C 1 146 ? 29.374 -2.358 49.771 1.00 32.59 168 GLY C N 1
ATOM 4784 C CA . GLY C 1 146 ? 28.674 -3.232 48.849 1.00 35.51 168 GLY C CA 1
ATOM 4785 C C . GLY C 1 146 ? 29.586 -3.699 47.733 1.00 39.99 168 GLY C C 1
ATOM 4786 O O . GLY C 1 146 ? 30.794 -3.463 47.776 1.00 38.27 168 GLY C O 1
ATOM 4787 N N . PRO C 1 147 ? 29.011 -4.362 46.721 1.00 52.70 169 PRO C N 1
ATOM 4788 C CA . PRO C 1 147 ? 29.788 -4.891 45.593 1.00 56.72 169 PRO C CA 1
ATOM 4789 C C . PRO C 1 147 ? 30.485 -3.780 44.811 1.00 52.96 169 PRO C C 1
ATOM 4790 O O . PRO C 1 147 ? 31.564 -4.006 44.257 1.00 54.30 169 PRO C O 1
ATOM 4794 N N . GLY C 1 148 ? 29.879 -2.595 44.783 1.00 45.32 170 GLY C N 1
ATOM 4795 C CA . GLY C 1 148 ? 30.479 -1.453 44.117 1.00 43.95 170 GLY C CA 1
ATOM 4796 C C . GLY C 1 148 ? 31.426 -0.677 45.015 1.00 38.64 170 GLY C C 1
ATOM 4797 O O . GLY C 1 148 ? 31.933 0.372 44.631 1.00 38.68 170 GLY C O 1
ATOM 4798 N N . GLY C 1 149 ? 31.664 -1.193 46.216 1.00 37.17 171 GLY C N 1
ATOM 4799 C CA . GLY C 1 149 ? 32.596 -0.568 47.135 1.00 28.47 171 GLY C CA 1
ATOM 4800 C C . GLY C 1 149 ? 31.905 0.204 48.242 1.00 29.77 171 GLY C C 1
ATOM 4801 O O . GLY C 1 149 ? 30.745 -0.047 48.565 1.00 24.28 171 GLY C O 1
ATOM 4802 N N . SER C 1 150 ? 32.623 1.161 48.818 1.00 28.08 172 SER C N 1
ATOM 4803 C CA . SER C 1 150 ? 32.146 1.865 49.999 1.00 25.44 172 SER C CA 1
ATOM 4804 C C . SER C 1 150 ? 31.224 3.036 49.679 1.00 25.29 172 SER C C 1
ATOM 4805 O O . SER C 1 150 ? 30.521 3.529 50.560 1.00 26.54 172 SER C O 1
ATOM 4808 N N . GLY C 1 151 ? 31.218 3.481 48.427 1.00 20.90 173 GLY C N 1
ATOM 4809 C CA . GLY C 1 151 ? 30.483 4.683 48.077 1.00 20.05 173 GLY C CA 1
ATOM 4810 C C . GLY C 1 151 ? 31.254 5.922 48.497 1.00 20.12 173 GLY C C 1
ATOM 4811 O O . GLY C 1 151 ? 32.349 5.830 49.066 1.00 21.31 173 GLY C O 1
ATOM 4812 N N . ALA C 1 152 ? 30.682 7.088 48.227 1.00 17.40 174 ALA C N 1
ATOM 4813 C CA . ALA C 1 152 ? 31.390 8.340 48.420 1.00 18.95 174 ALA C CA 1
ATOM 4814 C C . ALA C 1 152 ? 30.420 9.502 48.599 1.00 20.63 174 ALA C C 1
ATOM 4815 O O . ALA C 1 152 ? 29.306 9.491 48.075 1.00 19.62 174 ALA C O 1
ATOM 4817 N N . SER C 1 153 ? 30.852 10.496 49.359 1.00 15.47 175 SER C N 1
ATOM 4818 C CA . SER C 1 153 ? 30.187 11.785 49.386 1.00 15.26 175 SER C CA 1
ATOM 4819 C C . SER C 1 153 ? 31.217 12.770 49.916 1.00 18.60 175 SER C C 1
ATOM 4820 O O . SER C 1 153 ? 32.369 12.405 50.138 1.00 17.27 175 SER C O 1
ATOM 4823 N N . THR C 1 154 ? 30.805 14.016 50.108 1.00 16.95 176 THR C N 1
ATOM 4824 C CA . THR C 1 154 ? 31.697 15.054 50.592 1.00 14.71 176 THR C CA 1
ATOM 4825 C C . THR C 1 154 ? 30.935 15.799 51.681 1.00 15.12 176 THR C C 1
ATOM 4826 O O . THR C 1 154 ? 29.704 15.673 51.774 1.00 14.63 176 THR C O 1
ATOM 4830 N N . ALA C 1 155 ? 31.648 16.562 52.504 1.00 13.67 177 ALA C N 1
ATOM 4831 C CA . ALA C 1 155 ? 30.983 17.379 53.516 1.00 16.13 177 ALA C CA 1
ATOM 4832 C C . ALA C 1 155 ? 29.975 18.326 52.856 1.00 15.48 177 ALA C C 1
ATOM 4833 O O . ALA C 1 155 ? 28.838 18.456 53.321 1.00 13.05 177 ALA C O 1
ATOM 4835 N N . HIS C 1 156 ? 30.396 18.970 51.767 1.00 13.53 178 HIS C N 1
ATOM 4836 C CA . HIS C 1 156 ? 29.511 19.816 50.968 1.00 16.61 178 HIS C CA 1
ATOM 4837 C C . HIS C 1 156 ? 28.243 19.078 50.537 1.00 18.98 178 HIS C C 1
ATOM 4838 O O . HIS C 1 156 ? 27.140 19.580 50.722 1.00 16.41 178 HIS C O 1
ATOM 4845 N N . ASP C 1 157 ? 28.397 17.888 49.965 1.00 12.87 179 ASP C N 1
ATOM 4846 C CA . ASP C 1 157 ? 27.251 17.139 49.444 1.00 16.98 179 ASP C CA 1
ATOM 4847 C C . ASP C 1 157 ? 26.328 16.640 50.552 1.00 12.87 179 ASP C C 1
ATOM 4848 O O . ASP C 1 157 ? 25.105 16.575 50.374 1.00 12.55 179 ASP C O 1
ATOM 4853 N N . LEU C 1 158 ? 26.901 16.263 51.689 1.00 13.64 180 LEU C N 1
ATOM 4854 C CA . LEU C 1 158 ? 26.058 15.799 52.790 1.00 17.80 180 LEU C CA 1
ATOM 4855 C C . LEU C 1 158 ? 25.108 16.897 53.283 1.00 14.11 180 LEU C C 1
ATOM 4856 O O . LEU C 1 158 ? 23.926 16.630 53.541 1.00 12.07 180 LEU C O 1
ATOM 4861 N N . VAL C 1 159 ? 25.596 18.132 53.401 1.00 12.36 181 VAL C N 1
ATOM 4862 C CA . VAL C 1 159 ? 24.722 19.204 53.890 1.00 13.32 181 VAL C CA 1
ATOM 4863 C C . VAL C 1 159 ? 23.718 19.612 52.821 1.00 13.49 181 VAL C C 1
ATOM 4864 O O . VAL C 1 159 ? 22.610 20.035 53.139 1.00 16.78 181 VAL C O 1
ATOM 4868 N N . VAL C 1 160 ? 24.101 19.488 51.553 1.00 14.63 182 VAL C N 1
ATOM 4869 C CA . VAL C 1 160 ? 23.158 19.748 50.468 1.00 12.19 182 VAL C CA 1
ATOM 4870 C C . VAL C 1 160 ? 22.010 18.757 50.564 1.00 14.30 182 VAL C C 1
ATOM 4871 O O . VAL C 1 160 ? 20.834 19.121 50.465 1.00 15.72 182 VAL C O 1
ATOM 4875 N N . ILE C 1 161 ? 22.354 17.492 50.753 1.00 11.97 183 ILE C N 1
ATOM 4876 C CA . ILE C 1 161 ? 21.344 16.442 50.896 1.00 11.95 183 ILE C CA 1
ATOM 4877 C C . ILE C 1 161 ? 20.509 16.645 52.166 1.00 17.50 183 ILE C C 1
ATOM 4878 O O . ILE C 1 161 ? 19.276 16.542 52.133 1.00 16.37 183 ILE C O 1
ATOM 4883 N N . PHE C 1 162 ? 21.171 16.931 53.285 1.00 13.54 184 PHE C N 1
ATOM 4884 C CA . PHE C 1 162 ? 20.448 17.149 54.543 1.00 11.40 184 PHE C CA 1
ATOM 4885 C C . PHE C 1 162 ? 19.536 18.374 54.482 1.00 11.83 184 PHE C C 1
ATOM 4886 O O . PHE C 1 162 ? 18.429 18.382 55.045 1.00 15.18 184 PHE C O 1
ATOM 4894 N N . ARG C 1 163 ? 20.003 19.419 53.800 1.00 16.85 185 ARG C N 1
ATOM 4895 C CA . ARG C 1 163 ? 19.183 20.615 53.604 1.00 18.31 185 ARG C CA 1
ATOM 4896 C C . ARG C 1 163 ? 17.901 20.270 52.847 1.00 22.49 185 ARG C C 1
ATOM 4897 O O . ARG C 1 163 ? 16.811 20.775 53.167 1.00 17.30 185 ARG C O 1
ATOM 4905 N N . ALA C 1 164 ? 18.017 19.405 51.844 1.00 16.55 186 ALA C N 1
ATOM 4906 C CA . ALA C 1 164 ? 16.832 18.983 51.107 1.00 15.71 186 ALA C CA 1
ATOM 4907 C C . ALA C 1 164 ? 15.905 18.161 51.993 1.00 16.78 186 ALA C C 1
ATOM 4908 O O . ALA C 1 164 ? 14.690 18.316 51.937 1.00 17.83 186 ALA C O 1
ATOM 4910 N N . ALA C 1 165 ? 16.474 17.281 52.809 1.00 12.97 187 ALA C N 1
ATOM 4911 C CA . ALA C 1 165 ? 15.665 16.457 53.698 1.00 16.25 187 ALA C CA 1
ATOM 4912 C C . ALA C 1 165 ? 14.914 17.310 54.738 1.00 19.05 187 ALA C C 1
ATOM 4913 O O . ALA C 1 165 ? 13.742 17.067 55.020 1.00 14.82 187 ALA C O 1
ATOM 4923 N N . ALA C 1 167 ? 13.675 20.171 54.515 1.00 18.85 189 ALA C N 1
ATOM 4924 C CA . ALA C 1 167 ? 12.516 20.865 53.947 1.00 20.79 189 ALA C CA 1
ATOM 4925 C C . ALA C 1 167 ? 11.248 20.016 54.038 1.00 20.26 189 ALA C C 1
ATOM 4926 O O . ALA C 1 167 ? 10.141 20.541 54.022 1.00 17.44 189 ALA C O 1
ATOM 4928 N N . ASN C 1 168 ? 11.410 18.700 54.120 1.00 20.60 190 ASN C N 1
ATOM 4929 C CA . ASN C 1 168 ? 10.258 17.808 54.251 1.00 21.29 190 ASN C CA 1
ATOM 4930 C C . ASN C 1 168 ? 9.786 17.772 55.707 1.00 21.22 190 ASN C C 1
ATOM 4931 O O . ASN C 1 168 ? 10.566 17.451 56.608 1.00 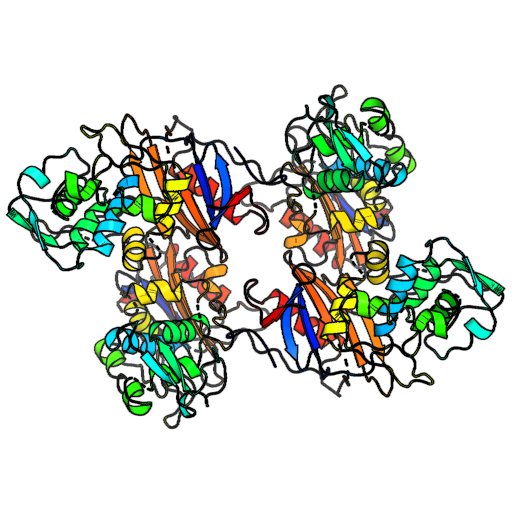17.20 190 ASN C O 1
ATOM 4936 N N . PRO C 1 169 ? 8.510 18.107 55.944 1.00 17.73 191 PRO C N 1
ATOM 4937 C CA . PRO C 1 169 ? 8.066 18.220 57.339 1.00 17.60 191 PRO C CA 1
ATOM 4938 C C . PRO C 1 169 ? 8.100 16.898 58.097 1.00 19.33 191 PRO C C 1
ATOM 4939 O O . PRO C 1 169 ? 8.258 16.918 59.315 1.00 15.25 191 PRO C O 1
ATOM 4943 N N . VAL C 1 170 ? 7.949 15.770 57.408 1.00 15.08 192 VAL C N 1
ATOM 4944 C CA . VAL C 1 170 ? 7.973 14.488 58.101 1.00 15.07 192 VAL C CA 1
ATOM 4945 C C . VAL C 1 170 ? 9.402 14.088 58.445 1.00 15.09 192 VAL C C 1
ATOM 4946 O O . VAL C 1 170 ? 9.669 13.563 59.534 1.00 18.25 192 VAL C O 1
ATOM 4950 N N . PHE C 1 171 ? 10.329 14.343 57.531 1.00 13.91 193 PHE C N 1
ATOM 4951 C CA . PHE C 1 171 ? 11.728 14.128 57.867 1.00 13.36 193 PHE C CA 1
ATOM 4952 C C . PHE C 1 171 ? 12.132 14.986 59.071 1.00 13.26 193 PHE C C 1
ATOM 4953 O O . PHE C 1 171 ? 12.804 14.514 59.984 1.00 15.15 193 PHE C O 1
ATOM 4961 N N . ALA C 1 172 ? 11.744 16.258 59.060 1.00 15.77 194 ALA C N 1
ATOM 4962 C CA . ALA C 1 172 ? 12.140 17.172 60.140 1.00 15.81 194 ALA C CA 1
ATOM 4963 C C . ALA C 1 172 ? 11.553 16.697 61.461 1.00 19.49 194 ALA C C 1
ATOM 4964 O O . ALA C 1 172 ? 12.184 16.817 62.520 1.00 17.24 194 ALA C O 1
ATOM 4966 N N . GLN C 1 173 ? 10.350 16.134 61.401 1.00 14.28 195 GLN C N 1
ATOM 4967 C CA . GLN C 1 173 ? 9.750 15.560 62.596 1.00 17.60 195 GLN C CA 1
ATOM 4968 C C . GLN C 1 173 ? 10.540 14.356 63.097 1.00 14.69 195 GLN C C 1
ATOM 4969 O O . GLN C 1 173 ? 10.908 14.299 64.270 1.00 18.10 195 GLN C O 1
ATOM 4975 N N . ILE C 1 174 ? 10.794 13.397 62.214 1.00 16.06 196 ILE C N 1
ATOM 4976 C CA . ILE C 1 174 ? 11.458 12.157 62.610 1.00 14.61 196 ILE C CA 1
ATOM 4977 C C . ILE C 1 174 ? 12.848 12.405 63.193 1.00 15.29 196 ILE C C 1
ATOM 4978 O O . ILE C 1 174 ? 13.211 11.841 64.221 1.00 18.14 196 ILE C O 1
ATOM 4983 N N . THR C 1 175 ? 13.629 13.251 62.541 1.00 15.36 197 THR C N 1
ATOM 4984 C CA . THR C 1 175 ? 15.025 13.393 62.935 1.00 19.68 197 THR C CA 1
ATOM 4985 C C . THR C 1 175 ? 15.140 14.106 64.281 1.00 22.71 197 THR C C 1
ATOM 4986 O O . THR C 1 175 ? 16.170 14.025 64.950 1.00 22.44 197 THR C O 1
ATOM 4990 N N . ALA C 1 176 ? 14.069 14.784 64.688 1.00 15.26 198 ALA C N 1
ATOM 4991 C CA . ALA C 1 176 ? 14.070 15.478 65.976 1.00 20.26 198 ALA C CA 1
ATOM 4992 C C . ALA C 1 176 ? 13.347 14.689 67.071 1.00 23.22 198 ALA C C 1
ATOM 4993 O O . ALA C 1 176 ? 13.375 15.078 68.242 1.00 19.57 198 ALA C O 1
ATOM 4995 N N . GLU C 1 177 ? 12.700 13.588 66.685 1.00 20.10 199 GLU C N 1
ATOM 4996 C CA . GLU C 1 177 ? 11.960 12.739 67.620 1.00 26.85 199 GLU C CA 1
ATOM 4997 C C . GLU C 1 177 ? 12.900 12.088 68.617 1.00 29.19 199 GLU C C 1
ATOM 4998 O O . GLU C 1 177 ? 13.912 11.507 68.224 1.00 29.61 199 GLU C O 1
ATOM 5004 N N . PRO C 1 178 ? 12.560 12.160 69.913 1.00 32.42 200 PRO C N 1
ATOM 5005 C CA . PRO C 1 178 ? 13.379 11.460 70.906 1.00 29.50 200 PRO C CA 1
ATOM 5006 C C . PRO C 1 178 ? 13.138 9.951 70.858 1.00 27.80 200 PRO C C 1
ATOM 5007 O O . PRO C 1 178 ? 14.045 9.175 71.176 1.00 26.72 200 PRO C O 1
ATOM 5011 N N . SER C 1 179 ? 11.933 9.546 70.462 1.00 30.19 201 SER C N 1
ATOM 5012 C CA . SER C 1 179 ? 11.576 8.131 70.431 1.00 30.27 201 SER C CA 1
ATOM 5013 C C . SER C 1 179 ? 10.473 7.836 69.422 1.00 28.57 201 SER C C 1
ATOM 5014 O O . SER C 1 179 ? 9.865 8.749 68.857 1.00 29.21 201 SER C O 1
ATOM 5017 N N . ALA C 1 180 ? 10.216 6.548 69.206 1.00 28.66 202 ALA C N 1
ATOM 5018 C CA . ALA C 1 180 ? 9.127 6.107 68.346 1.00 24.59 202 ALA C CA 1
ATOM 5019 C C . ALA C 1 180 ? 8.724 4.703 68.752 1.00 22.16 202 ALA C C 1
ATOM 5020 O O . ALA C 1 180 ? 9.527 3.972 69.327 1.00 25.77 202 ALA C O 1
ATOM 5030 N N . PHE C 1 182 ? 7.819 0.918 67.581 1.00 25.27 204 PHE C N 1
ATOM 5031 C CA . PHE C 1 182 ? 8.109 0.063 66.435 1.00 24.31 204 PHE C CA 1
ATOM 5032 C C . PHE C 1 182 ? 7.545 -1.331 66.690 1.00 25.39 204 PHE C C 1
ATOM 5033 O O . PHE C 1 182 ? 7.688 -1.871 67.792 1.00 24.61 204 PHE C O 1
ATOM 5041 N N . PRO C 1 183 ? 6.895 -1.921 65.672 1.00 27.03 205 PRO C N 1
ATOM 5042 C CA . PRO C 1 183 ? 6.226 -3.210 65.880 1.00 27.73 205 PRO C CA 1
ATOM 5043 C C . PRO C 1 183 ? 7.227 -4.335 66.149 1.00 29.13 205 PRO C C 1
ATOM 5044 O O . PRO C 1 183 ? 8.382 -4.221 65.742 1.00 26.86 205 PRO C O 1
ATOM 5048 N N . SER C 1 184 ? 6.787 -5.393 66.826 1.00 31.33 206 SER C N 1
ATOM 5049 C CA . SER C 1 184 ? 7.621 -6.573 67.055 1.00 28.76 206 SER C CA 1
ATOM 5050 C C . SER C 1 184 ? 6.745 -7.800 67.222 1.00 29.18 206 SER C C 1
ATOM 5051 O O . SER C 1 184 ? 5.530 -7.677 67.356 1.00 31.80 206 SER C O 1
ATOM 5054 N N . ASP C 1 185 ? 7.360 -8.982 67.241 1.00 30.11 207 ASP C N 1
ATOM 5055 C CA . ASP C 1 185 ? 6.619 -10.230 67.427 1.00 31.70 207 ASP C CA 1
ATOM 5056 C C . ASP C 1 185 ? 6.046 -10.328 68.838 1.00 32.98 207 ASP C C 1
ATOM 5057 O O . ASP C 1 185 ? 5.258 -11.222 69.134 1.00 34.40 207 ASP C O 1
ATOM 5062 N N . ASN C 1 186 ? 6.440 -9.409 69.713 1.00 32.59 208 ASN C N 1
ATOM 5063 C CA . ASN C 1 186 ? 5.942 -9.422 71.091 1.00 35.28 208 ASN C CA 1
ATOM 5064 C C . ASN C 1 186 ? 5.515 -8.024 71.549 1.00 35.27 208 ASN C C 1
ATOM 5065 O O . ASN C 1 186 ? 5.955 -7.533 72.594 1.00 37.07 208 ASN C O 1
ATOM 5070 N N . GLY C 1 187 ? 4.663 -7.383 70.752 1.00 32.99 209 GLY C N 1
ATOM 5071 C CA . GLY C 1 187 ? 4.150 -6.067 71.090 1.00 36.97 209 GLY C CA 1
ATOM 5072 C C . GLY C 1 187 ? 4.967 -4.897 70.576 1.00 38.71 209 GLY C C 1
ATOM 5073 O O . GLY C 1 187 ? 6.115 -5.051 70.137 1.00 31.32 209 GLY C O 1
ATOM 5074 N N . GLU C 1 188 ? 4.365 -3.713 70.628 1.00 38.11 210 GLU C N 1
ATOM 5075 C CA . GLU C 1 188 ? 5.041 -2.494 70.217 1.00 36.47 210 GLU C CA 1
ATOM 5076 C C . GLU C 1 188 ? 6.227 -2.240 71.140 1.00 33.66 210 GLU C C 1
ATOM 5077 O O . GLU C 1 188 ? 6.122 -2.405 72.353 1.00 36.89 210 GLU C O 1
ATOM 5079 N N . GLN C 1 189 ? 7.358 -1.863 70.556 1.00 33.60 211 GLN C N 1
ATOM 5080 C CA . GLN C 1 189 ? 8.570 -1.611 71.324 1.00 26.43 211 GLN C CA 1
ATOM 5081 C C . GLN C 1 189 ? 9.023 -0.182 71.118 1.00 25.86 211 GLN C C 1
ATOM 5082 O O . GLN C 1 189 ? 9.015 0.328 69.996 1.00 25.36 211 GLN C O 1
ATOM 5088 N N . LEU C 1 190 ? 9.419 0.470 72.204 1.00 25.43 212 LEU C N 1
ATOM 5089 C CA . LEU C 1 190 ? 9.913 1.835 72.108 1.00 25.99 212 LEU C CA 1
ATOM 5090 C C . LEU C 1 190 ? 11.369 1.833 71.643 1.00 26.51 212 LEU C C 1
ATOM 5091 O O . LEU C 1 190 ? 12.215 1.175 72.241 1.00 27.16 212 LEU C O 1
ATOM 5096 N N . ILE C 1 191 ? 11.652 2.549 70.558 1.00 22.93 213 ILE C N 1
ATOM 5097 C CA . ILE C 1 191 ? 13.022 2.736 70.103 1.00 22.26 213 ILE C CA 1
ATOM 5098 C C . ILE C 1 191 ? 13.430 4.191 70.342 1.00 22.52 213 ILE C C 1
ATOM 5099 O O . ILE C 1 191 ? 12.599 5.098 70.289 1.00 28.80 213 ILE C O 1
ATOM 5104 N N . VAL C 1 192 ? 14.706 4.411 70.620 1.00 25.01 214 VAL C N 1
ATOM 5105 C CA . VAL C 1 192 ? 15.159 5.742 71.005 1.00 20.93 214 VAL C CA 1
ATOM 5106 C C . VAL C 1 192 ? 16.120 6.328 69.989 1.00 23.91 214 VAL C C 1
ATOM 5107 O O . VAL C 1 192 ? 16.904 5.611 69.366 1.00 29.74 214 VAL C O 1
ATOM 5111 N N . ASN C 1 193 ? 16.078 7.648 69.845 1.00 24.48 215 ASN C N 1
ATOM 5112 C CA . ASN C 1 193 ? 16.959 8.318 68.899 1.00 27.91 215 ASN C CA 1
ATOM 5113 C C . ASN C 1 193 ? 18.419 8.237 69.342 1.00 25.54 215 ASN C C 1
ATOM 5114 O O . ASN C 1 193 ? 18.754 8.650 70.452 1.00 28.75 215 ASN C O 1
ATOM 5119 N N . GLN C 1 194 ? 19.264 7.694 68.467 1.00 23.56 216 GLN C N 1
ATOM 5120 C CA . GLN C 1 194 ? 20.717 7.582 68.654 1.00 31.25 216 GLN C CA 1
ATOM 5121 C C . GLN C 1 194 ? 21.447 8.929 68.679 1.00 33.66 216 GLN C C 1
ATOM 5122 O O . GLN C 1 194 ? 22.605 9.019 69.102 1.00 30.63 216 GLN C O 1
ATOM 5128 N N . ASP C 1 195 ? 20.789 9.957 68.157 1.00 25.82 217 ASP C N 1
ATOM 5129 C CA . ASP C 1 195 ? 21.427 11.254 67.941 1.00 26.86 217 ASP C CA 1
ATOM 5130 C C . ASP C 1 195 ? 21.562 12.034 69.246 1.00 28.61 217 ASP C C 1
ATOM 5131 O O . ASP C 1 195 ? 20.651 12.771 69.641 1.00 25.13 217 ASP C O 1
ATOM 5136 N N . GLU C 1 196 ? 22.708 11.887 69.904 1.00 29.08 218 GLU C N 1
ATOM 5137 C CA . GLU C 1 196 ? 22.908 12.485 71.222 1.00 29.98 218 GLU C CA 1
ATOM 5138 C C . GLU C 1 196 ? 22.975 14.002 71.167 1.00 25.48 218 GLU C C 1
ATOM 5139 O O . GLU C 1 196 ? 22.812 14.665 72.191 1.00 30.58 218 GLU C O 1
ATOM 5145 N N . LEU C 1 197 ? 23.229 14.549 69.982 1.00 20.25 219 LEU C N 1
ATOM 5146 C CA . LEU C 1 197 ? 23.284 16.000 69.830 1.00 23.46 219 LEU C CA 1
ATOM 5147 C C . LEU C 1 197 ? 21.961 16.627 70.265 1.00 24.27 219 LEU C C 1
ATOM 5148 O O . LEU C 1 197 ? 21.950 17.714 70.831 1.00 22.20 219 LEU C O 1
ATOM 5153 N N . LEU C 1 198 ? 20.850 15.930 70.022 1.00 21.74 220 LEU C N 1
ATOM 5154 C CA . LEU C 1 198 ? 19.539 16.431 70.436 1.00 21.34 220 LEU C CA 1
ATOM 5155 C C . LEU C 1 198 ? 19.472 16.670 71.949 1.00 28.13 220 LEU C C 1
ATOM 5156 O O . LEU C 1 198 ? 18.906 17.665 72.405 1.00 31.74 220 LEU C O 1
ATOM 5161 N N . GLN C 1 199 ? 20.062 15.764 72.725 1.00 24.21 221 GLN C N 1
ATOM 5162 C CA . GLN C 1 199 ? 20.067 15.896 74.182 1.00 26.00 221 GLN C CA 1
ATOM 5163 C C . GLN C 1 199 ? 21.175 16.806 74.710 1.00 25.28 221 GLN C C 1
ATOM 5164 O O . GLN C 1 199 ? 21.069 17.363 75.807 1.00 26.30 221 GLN C O 1
ATOM 5170 N N . ARG C 1 200 ? 22.253 16.930 73.949 1.00 19.16 222 ARG C N 1
ATOM 5171 C CA . ARG C 1 200 ? 23.438 17.641 74.437 1.00 24.48 222 ARG C CA 1
ATOM 5172 C C . ARG C 1 200 ? 23.486 19.111 74.021 1.00 20.78 222 ARG C C 1
ATOM 5173 O O . ARG C 1 200 ? 24.088 19.928 74.707 1.00 19.51 222 ARG C O 1
ATOM 5181 N N . TYR C 1 201 ? 22.859 19.446 72.898 1.00 17.50 223 TYR C N 1
ATOM 5182 C CA . TYR C 1 201 ? 23.014 20.782 72.339 1.00 18.45 223 TYR C CA 1
ATOM 5183 C C . TYR C 1 201 ? 21.674 21.477 72.152 1.00 17.71 223 TYR C C 1
ATOM 5184 O O . TYR C 1 201 ? 20.954 21.177 71.207 1.00 19.73 223 TYR C O 1
ATOM 5193 N N . PRO C 1 202 ? 21.339 22.412 73.060 1.00 17.42 224 PRO C N 1
ATOM 5194 C CA . PRO C 1 202 ? 20.080 23.158 72.944 1.00 22.81 224 PRO C CA 1
ATOM 5195 C C . PRO C 1 202 ? 20.004 23.845 71.583 1.00 17.74 224 PRO C C 1
ATOM 5196 O O . PRO C 1 202 ? 20.940 24.561 71.207 1.00 17.92 224 PRO C O 1
ATOM 5200 N N . GLY C 1 203 ? 18.915 23.616 70.862 1.00 16.14 225 GLY C N 1
ATOM 5201 C CA . GLY C 1 203 ? 18.750 24.182 69.536 1.00 22.71 225 GLY C CA 1
ATOM 5202 C C . GLY C 1 203 ? 18.985 23.179 68.424 1.00 20.10 225 GLY C C 1
ATOM 5203 O O . GLY C 1 203 ? 18.652 23.442 67.267 1.00 15.92 225 GLY C O 1
ATOM 5204 N N . ALA C 1 204 ? 19.561 22.026 68.755 1.00 17.65 226 ALA C N 1
ATOM 5205 C CA . ALA C 1 204 ? 19.759 20.988 67.741 1.00 17.21 226 ALA C CA 1
ATOM 5206 C C . ALA C 1 204 ? 18.407 20.580 67.157 1.00 18.77 226 ALA C C 1
ATOM 5207 O O . ALA C 1 204 ? 17.435 20.435 67.885 1.00 17.84 226 ALA C O 1
ATOM 5209 N N . ILE C 1 205 ? 18.339 20.408 65.840 1.00 13.43 227 ILE C N 1
ATOM 5210 C CA . ILE C 1 205 ? 17.068 20.072 65.211 1.00 13.37 227 ILE C CA 1
ATOM 5211 C C . ILE C 1 205 ? 17.131 18.801 64.376 1.00 22.28 227 ILE C C 1
ATOM 5212 O O . ILE C 1 205 ? 16.119 18.375 63.814 1.00 21.33 227 ILE C O 1
ATOM 5217 N N . GLY C 1 206 ? 18.304 18.180 64.298 1.00 16.91 228 GLY C N 1
ATOM 5218 C CA . GLY C 1 206 ? 18.390 16.918 63.575 1.00 16.10 228 GLY C CA 1
ATOM 5219 C C . GLY C 1 206 ? 19.809 16.478 63.307 1.00 18.04 228 GLY C C 1
ATOM 5220 O O . GLY C 1 206 ? 20.735 17.271 63.403 1.00 15.22 228 GLY C O 1
ATOM 5221 N N . GLY C 1 207 ? 19.987 15.206 62.980 1.00 17.49 229 GLY C N 1
ATOM 5222 C CA . GLY C 1 207 ? 21.314 14.714 62.681 1.00 19.62 229 GLY C CA 1
ATOM 5223 C C . GLY C 1 207 ? 21.284 13.246 62.337 1.00 20.91 229 GLY C C 1
ATOM 5224 O O . GLY C 1 207 ? 20.303 12.553 62.609 1.00 22.07 229 GLY C O 1
ATOM 5225 N N . LYS C 1 208 ? 22.358 12.778 61.720 1.00 13.76 230 LYS C N 1
ATOM 5226 C CA . LYS C 1 208 ? 22.499 11.369 61.397 1.00 16.28 230 LYS C CA 1
ATOM 5227 C C . LYS C 1 208 ? 23.972 11.028 61.512 1.00 16.40 230 LYS C C 1
ATOM 5228 O O . LYS C 1 208 ? 24.811 11.694 60.921 1.00 14.59 230 LYS C O 1
ATOM 5234 N N . THR C 1 209 ? 24.278 10.011 62.302 1.00 15.67 231 THR C N 1
ATOM 5235 C CA . THR C 1 209 ? 25.648 9.558 62.511 1.00 21.29 231 THR C CA 1
ATOM 5236 C C . THR C 1 209 ? 25.950 8.382 61.596 1.00 23.95 231 THR C C 1
ATOM 5237 O O . THR C 1 209 ? 25.041 7.774 61.033 1.00 23.56 231 THR C O 1
ATOM 5241 N N . GLY C 1 210 ? 27.230 8.047 61.473 1.00 19.08 232 GLY C N 1
ATOM 5242 C CA . GLY C 1 210 ? 27.635 6.892 60.696 1.00 15.81 232 GLY C CA 1
ATOM 5243 C C . GLY C 1 210 ? 29.030 6.452 61.074 1.00 19.90 232 GLY C C 1
ATOM 5244 O O . GLY C 1 210 ? 29.838 7.266 61.528 1.00 20.78 232 GLY C O 1
ATOM 5245 N N . TYR C 1 211 ? 29.304 5.163 60.913 1.00 17.50 233 TYR C N 1
ATOM 5246 C CA . TYR C 1 211 ? 30.652 4.626 61.066 1.00 19.30 233 TYR C CA 1
ATOM 5247 C C . TYR C 1 211 ? 30.786 3.333 60.290 1.00 21.87 233 TYR C C 1
ATOM 5248 O O . TYR C 1 211 ? 29.919 2.461 60.373 1.00 22.30 233 TYR C O 1
ATOM 5257 N N . THR C 1 212 ? 31.881 3.206 59.549 1.00 19.57 234 THR C N 1
ATOM 5258 C CA . THR C 1 212 ? 32.358 1.904 59.080 1.00 28.22 234 THR C CA 1
ATOM 5259 C C . THR C 1 212 ? 33.861 1.981 59.180 1.00 27.60 234 THR C C 1
ATOM 5260 O O . THR C 1 212 ? 34.403 3.063 59.427 1.00 23.85 234 THR C O 1
ATOM 5264 N N . ASN C 1 213 ? 34.546 0.860 58.982 1.00 22.75 235 ASN C N 1
ATOM 5265 C CA . ASN C 1 213 ? 36.000 0.891 59.037 1.00 30.13 235 ASN C CA 1
ATOM 5266 C C . ASN C 1 213 ? 36.588 1.767 57.927 1.00 29.89 235 ASN C C 1
ATOM 5267 O O . ASN C 1 213 ? 37.552 2.498 58.146 1.00 35.01 235 ASN C O 1
ATOM 5272 N N . ALA C 1 214 ? 35.986 1.715 56.744 1.00 25.84 236 ALA C N 1
ATOM 5273 C CA . ALA C 1 214 ? 36.447 2.533 55.620 1.00 25.73 236 ALA C CA 1
ATOM 5274 C C . ALA C 1 214 ? 36.061 4.010 55.742 1.00 26.79 236 ALA C C 1
ATOM 5275 O O . ALA C 1 214 ? 36.809 4.888 55.315 1.00 30.69 236 ALA C O 1
ATOM 5277 N N . ALA C 1 215 ? 34.888 4.286 56.307 1.00 19.88 237 ALA C N 1
ATOM 5278 C CA . ALA C 1 215 ? 34.427 5.666 56.458 1.00 18.78 237 ALA C CA 1
ATOM 5279 C C . ALA C 1 215 ? 34.966 6.361 57.705 1.00 26.66 237 ALA C C 1
ATOM 5280 O O . ALA C 1 215 ? 34.996 7.595 57.756 1.00 23.93 237 ALA C O 1
ATOM 5282 N N . ARG C 1 216 ? 35.367 5.577 58.706 1.00 26.12 238 ARG C N 1
ATOM 5283 C CA . ARG C 1 216 ? 35.581 6.107 60.054 1.00 24.17 238 ARG C CA 1
ATOM 5284 C C . ARG C 1 216 ? 34.288 6.803 60.486 1.00 21.73 238 ARG C C 1
ATOM 5285 O O . ARG C 1 216 ? 33.216 6.424 60.015 1.00 22.82 238 ARG C O 1
ATOM 5293 N N . LYS C 1 217 ? 34.352 7.795 61.371 1.00 18.90 239 LYS C N 1
ATOM 5294 C CA . LYS C 1 217 ? 33.111 8.424 61.846 1.00 19.64 239 LYS C CA 1
ATOM 5295 C C . LYS C 1 217 ? 32.597 9.501 60.892 1.00 22.53 239 LYS C C 1
ATOM 5296 O O . LYS C 1 217 ? 33.363 10.335 60.420 1.00 19.52 239 LYS C O 1
ATOM 5302 N N . THR C 1 218 ? 31.298 9.489 60.618 1.00 16.11 240 THR C N 1
ATOM 5303 C CA . THR C 1 218 ? 30.676 10.545 59.832 1.00 15.15 240 THR C CA 1
ATOM 5304 C C . THR C 1 218 ? 29.471 11.132 60.561 1.00 17.27 240 THR C C 1
ATOM 5305 O O . THR C 1 218 ? 28.864 10.484 61.410 1.00 17.05 240 THR C O 1
ATOM 5309 N N . PHE C 1 219 ? 29.130 12.367 60.224 1.00 15.35 241 PHE C N 1
ATOM 5310 C CA . PHE C 1 219 ? 27.988 13.033 60.833 1.00 14.93 241 PHE C CA 1
ATOM 5311 C C . PHE C 1 219 ? 27.458 14.123 59.934 1.00 20.25 241 PHE C C 1
ATOM 5312 O O . PHE C 1 219 ? 28.221 14.814 59.263 1.00 14.35 241 PHE C O 1
ATOM 5320 N N . VAL C 1 220 ? 26.142 14.281 59.928 1.00 12.53 242 VAL C N 1
ATOM 5321 C CA . VAL C 1 220 ? 25.547 15.450 59.305 1.00 12.23 242 VAL C CA 1
ATOM 5322 C C . VAL C 1 220 ? 24.395 15.860 60.198 1.00 14.63 242 VAL C C 1
ATOM 5323 O O . VAL C 1 220 ? 23.695 15.008 60.726 1.00 15.67 242 VAL C O 1
ATOM 5327 N N . GLY C 1 221 ? 24.209 17.158 60.409 1.00 12.89 243 GLY C N 1
ATOM 5328 C CA . GLY C 1 221 ? 23.142 17.583 61.297 1.00 12.85 243 GLY C CA 1
ATOM 5329 C C . GLY C 1 221 ? 22.888 19.072 61.240 1.00 14.78 243 GLY C C 1
ATOM 5330 O O . GLY C 1 221 ? 23.587 19.795 60.543 1.00 18.04 243 GLY C O 1
ATOM 5331 N N . ALA C 1 222 ? 21.893 19.528 61.995 1.00 13.55 244 ALA C N 1
ATOM 5332 C CA . ALA C 1 222 ? 21.491 20.927 61.941 1.00 12.74 244 ALA C CA 1
ATOM 5333 C C . ALA C 1 222 ? 21.090 21.442 63.319 1.00 12.85 244 ALA C C 1
ATOM 5334 O O . ALA C 1 222 ? 20.687 20.674 64.193 1.00 12.65 244 ALA C O 1
ATOM 5336 N N . ALA C 1 223 ? 21.180 22.754 63.495 1.00 13.38 245 ALA C N 1
ATOM 5337 C CA . ALA C 1 223 ? 20.763 23.381 64.735 1.00 13.96 245 ALA C CA 1
ATOM 5338 C C . ALA C 1 223 ? 20.209 24.770 64.436 1.00 13.26 245 ALA C C 1
ATOM 5339 O O . ALA C 1 223 ? 20.483 25.339 63.385 1.00 14.97 245 ALA C O 1
ATOM 5341 N N . ALA C 1 224 ? 19.436 25.316 65.362 1.00 17.80 246 ALA C N 1
ATOM 5342 C CA . ALA C 1 224 ? 18.913 26.670 65.205 1.00 19.29 246 ALA C CA 1
ATOM 5343 C C . ALA C 1 224 ? 19.124 27.481 66.477 1.00 18.11 246 ALA C C 1
ATOM 5344 O O . ALA C 1 224 ? 18.830 27.004 67.566 1.00 18.24 246 ALA C O 1
ATOM 5346 N N . ARG C 1 225 ? 19.632 28.704 66.333 1.00 16.12 247 ARG C N 1
ATOM 5347 C CA . ARG C 1 225 ? 19.800 29.614 67.464 1.00 18.38 247 ARG C CA 1
ATOM 5348 C C . ARG C 1 225 ? 19.745 31.042 66.966 1.00 21.05 247 ARG C C 1
ATOM 5349 O O . ARG C 1 225 ? 20.276 31.339 65.893 1.00 15.76 247 ARG C O 1
ATOM 5357 N N . GLY C 1 226 ? 19.128 31.925 67.750 1.00 23.80 248 GLY C N 1
ATOM 5358 C CA . GLY C 1 226 ? 19.163 33.351 67.464 1.00 25.99 248 GLY C CA 1
ATOM 5359 C C . GLY C 1 226 ? 18.540 33.702 66.125 1.00 24.42 248 GLY C C 1
ATOM 5360 O O . GLY C 1 226 ? 18.910 34.695 65.507 1.00 27.00 248 GLY C O 1
ATOM 5361 N N . GLY C 1 227 ? 17.600 32.879 65.669 1.00 19.13 249 GLY C N 1
ATOM 5362 C CA . GLY C 1 227 ? 16.926 33.138 64.404 1.00 33.84 249 GLY C CA 1
ATOM 5363 C C . GLY C 1 227 ? 17.658 32.653 63.160 1.00 33.66 249 GLY C C 1
ATOM 5364 O O . GLY C 1 227 ? 17.153 32.795 62.039 1.00 32.18 249 GLY C O 1
ATOM 5365 N N . ARG C 1 228 ? 18.846 32.085 63.351 1.00 26.58 250 ARG C N 1
ATOM 5366 C CA . ARG C 1 228 ? 19.603 31.493 62.246 1.00 21.09 250 ARG C CA 1
ATOM 5367 C C . ARG C 1 228 ? 19.633 29.976 62.375 1.00 20.72 250 ARG C C 1
ATOM 5368 O O . ARG C 1 228 ? 19.627 29.446 63.486 1.00 16.69 250 ARG C O 1
ATOM 5376 N N . ARG C 1 229 ? 19.628 29.267 61.243 1.00 14.44 251 ARG C N 1
ATOM 5377 C CA . ARG C 1 229 ? 19.699 27.810 61.270 1.00 14.84 251 ARG C CA 1
ATOM 5378 C C . ARG C 1 229 ? 20.901 27.348 60.475 1.00 13.61 251 ARG C C 1
ATOM 5379 O O . ARG C 1 229 ? 21.106 27.780 59.335 1.00 18.18 251 ARG C O 1
ATOM 5387 N N . LEU C 1 230 ? 21.697 26.480 61.090 1.00 15.49 252 LEU C N 1
ATOM 5388 C CA . LEU C 1 230 ? 22.955 26.032 60.507 1.00 16.17 252 LEU C CA 1
ATOM 5389 C C . LEU C 1 230 ? 22.917 24.538 60.251 1.00 12.70 252 LEU C C 1
ATOM 5390 O O . LEU C 1 230 ? 22.225 23.794 60.943 1.00 16.70 252 LEU C O 1
ATOM 5395 N N . VAL C 1 231 ? 23.682 24.101 59.262 1.00 13.21 253 VAL C N 1
ATOM 5396 C CA . VAL C 1 231 ? 23.787 22.684 58.956 1.00 11.74 253 VAL C CA 1
ATOM 5397 C C . VAL C 1 231 ? 25.266 22.380 58.826 1.00 12.75 253 VAL C C 1
ATOM 5398 O O . VAL C 1 231 ? 26.027 23.182 58.272 1.00 14.11 253 VAL C O 1
ATOM 5402 N N . ILE C 1 232 ? 25.698 21.271 59.407 1.00 11.84 254 ILE C N 1
ATOM 5403 C CA . ILE C 1 232 ? 27.103 20.900 59.331 1.00 12.05 254 ILE C CA 1
ATOM 5404 C C . ILE C 1 232 ? 27.255 19.456 58.893 1.00 14.14 254 ILE C C 1
ATOM 5405 O O . ILE C 1 232 ? 26.317 18.662 58.999 1.00 14.38 254 ILE C O 1
ATOM 5410 N N . ALA C 1 233 ? 28.438 19.113 58.405 1.00 12.25 255 ALA C N 1
ATOM 5411 C CA . ALA C 1 233 ? 28.771 17.714 58.154 1.00 12.40 255 ALA C CA 1
ATOM 5412 C C . ALA C 1 233 ? 30.232 17.521 58.489 1.00 14.50 255 ALA C C 1
ATOM 5413 O O . ALA C 1 233 ? 31.021 18.456 58.388 1.00 15.51 255 ALA C O 1
ATOM 5431 N N . TYR C 1 236 ? 35.226 11.227 58.021 1.00 19.71 258 TYR C N 1
ATOM 5432 C CA . TYR C 1 236 ? 36.515 10.547 58.097 1.00 20.73 258 TYR C CA 1
ATOM 5433 C C . TYR C 1 236 ? 37.252 10.866 59.388 1.00 25.52 258 TYR C C 1
ATOM 5434 O O . TYR C 1 236 ? 38.440 11.184 59.370 1.00 23.11 258 TYR C O 1
ATOM 5443 N N . GLY C 1 237 ? 36.543 10.769 60.511 1.00 22.89 259 GLY C N 1
ATOM 5444 C CA . GLY C 1 237 ? 37.099 11.158 61.794 1.00 23.23 259 GLY C CA 1
ATOM 5445 C C . GLY C 1 237 ? 37.287 9.999 62.747 1.00 29.25 259 GLY C C 1
ATOM 5446 O O . GLY C 1 237 ? 36.529 9.034 62.709 1.00 24.62 259 GLY C O 1
ATOM 5447 N N . LEU C 1 238 ? 38.314 10.093 63.589 1.00 32.54 260 LEU C N 1
ATOM 5448 C CA . LEU C 1 238 ? 38.543 9.127 64.661 1.00 32.82 260 LEU C CA 1
ATOM 5449 C C . LEU C 1 238 ? 38.797 9.858 65.974 1.00 32.08 260 LEU C C 1
ATOM 5450 O O . LEU C 1 238 ? 39.648 10.745 66.045 1.00 31.92 260 LEU C O 1
ATOM 5455 N N . VAL C 1 239 ? 38.040 9.502 67.005 1.00 28.18 261 VAL C N 1
ATOM 5456 C CA . VAL C 1 239 ? 38.154 10.177 68.289 1.00 27.88 261 VAL C CA 1
ATOM 5457 C C . VAL C 1 239 ? 39.379 9.652 69.026 1.00 37.12 261 VAL C C 1
ATOM 5458 O O . VAL C 1 239 ? 39.565 8.437 69.144 1.00 36.38 261 VAL C O 1
ATOM 5462 N N . LYS C 1 240 ? 40.219 10.567 69.503 1.00 34.61 262 LYS C N 1
ATOM 5463 C CA . LYS C 1 240 ? 41.439 10.186 70.217 1.00 41.78 262 LYS C CA 1
ATOM 5464 C C . LYS C 1 240 ? 41.271 10.260 71.730 1.00 44.40 262 LYS C C 1
ATOM 5465 O O . LYS C 1 240 ? 40.428 11.005 72.238 1.00 40.71 262 LYS C O 1
ATOM 5468 N N . GLU C 1 241 ? 42.076 9.478 72.443 1.00 46.39 263 GLU C N 1
ATOM 5469 C CA . GLU C 1 241 ? 42.115 9.529 73.899 1.00 43.28 263 GLU C CA 1
ATOM 5470 C C . GLU C 1 241 ? 42.392 10.951 74.384 1.00 42.37 263 GLU C C 1
ATOM 5471 O O . GLU C 1 241 ? 43.427 11.542 74.063 1.00 45.66 263 GLU C O 1
ATOM 5474 N N . GLY C 1 242 ? 41.455 11.507 75.142 1.00 41.16 264 GLY C N 1
ATOM 5475 C CA . GLY C 1 242 ? 41.619 12.849 75.670 1.00 43.96 264 GLY C CA 1
ATOM 5476 C C . GLY C 1 242 ? 41.317 13.934 74.656 1.00 44.18 264 GLY C C 1
ATOM 5477 O O . GLY C 1 242 ? 41.472 15.124 74.941 1.00 43.87 264 GLY C O 1
ATOM 5478 N N . GLY C 1 243 ? 40.883 13.530 73.467 1.00 37.29 265 GLY C N 1
ATOM 5479 C CA . GLY C 1 243 ? 40.576 14.481 72.418 1.00 37.75 265 GLY C CA 1
ATOM 5480 C C . GLY C 1 243 ? 39.098 14.788 72.399 1.00 33.54 265 GLY C C 1
ATOM 5481 O O . GLY C 1 243 ? 38.319 14.121 73.079 1.00 33.81 265 GLY C O 1
ATOM 5482 N N . PRO C 1 244 ? 38.700 15.805 71.624 1.00 35.89 266 PRO C N 1
ATOM 5483 C CA . PRO C 1 244 ? 37.269 16.099 71.496 1.00 30.20 266 PRO C CA 1
ATOM 5484 C C . PRO C 1 244 ? 36.534 14.914 70.880 1.00 31.20 266 PRO C C 1
ATOM 5485 O O . PRO C 1 244 ? 37.100 14.248 70.016 1.00 30.45 266 PRO C O 1
ATOM 5489 N N . THR C 1 245 ? 35.306 14.644 71.318 1.00 24.16 267 THR C N 1
ATOM 5490 C CA . THR C 1 245 ? 34.498 13.616 70.677 1.00 26.22 267 THR C CA 1
ATOM 5491 C C . THR C 1 245 ? 33.797 14.244 69.481 1.00 20.03 267 THR C C 1
ATOM 5492 O O . THR C 1 245 ? 33.891 15.459 69.275 1.00 20.86 267 THR C O 1
ATOM 5496 N N . TYR C 1 246 ? 33.083 13.437 68.701 1.00 19.72 268 TYR C N 1
ATOM 5497 C CA . TYR C 1 246 ? 32.307 13.991 67.601 1.00 23.09 268 TYR C CA 1
ATOM 5498 C C . TYR C 1 246 ? 31.225 14.927 68.121 1.00 24.96 268 TYR C C 1
ATOM 5499 O O . TYR C 1 246 ? 30.897 15.919 67.477 1.00 20.38 268 TYR C O 1
ATOM 5508 N N . TRP C 1 247 ? 30.666 14.621 69.286 1.00 23.46 269 TRP C N 1
ATOM 5509 C CA . TRP C 1 247 ? 29.641 15.497 69.837 1.00 23.86 269 TRP C CA 1
ATOM 5510 C C . TRP C 1 247 ? 30.266 16.831 70.223 1.00 22.04 269 TRP C C 1
ATOM 5511 O O . TRP C 1 247 ? 29.677 17.888 69.995 1.00 20.75 269 TRP C O 1
ATOM 5522 N N . ASP C 1 248 ? 31.463 16.778 70.801 1.00 22.33 270 ASP C N 1
ATOM 5523 C CA . ASP C 1 248 ? 32.197 17.988 71.160 1.00 21.60 270 ASP C CA 1
ATOM 5524 C C . ASP C 1 248 ? 32.465 18.854 69.935 1.00 22.23 270 ASP C C 1
ATOM 5525 O O . ASP C 1 248 ? 32.244 20.071 69.955 1.00 23.29 270 ASP C O 1
ATOM 5530 N N . GLN C 1 249 ? 32.956 18.229 68.871 1.00 23.13 271 GLN C N 1
ATOM 5531 C CA . GLN C 1 249 ? 33.263 18.973 67.656 1.00 23.74 271 GLN C CA 1
ATOM 5532 C C . GLN C 1 249 ? 32.013 19.546 67.005 1.00 18.85 271 GLN C C 1
ATOM 5533 O O . GLN C 1 249 ? 32.031 20.685 66.540 1.00 18.41 271 GLN C O 1
ATOM 5539 N N . ALA C 1 250 ? 30.933 18.770 66.957 1.00 16.09 272 ALA C N 1
ATOM 5540 C CA . ALA C 1 250 ? 29.694 19.299 66.395 1.00 18.73 272 ALA C CA 1
ATOM 5541 C C . ALA C 1 250 ? 29.248 20.540 67.169 1.00 15.18 272 ALA C C 1
ATOM 5542 O O . ALA C 1 250 ? 28.869 21.556 66.573 1.00 18.04 272 ALA C O 1
ATOM 5544 N N . ALA C 1 251 ? 29.309 20.468 68.493 1.00 17.95 273 ALA C N 1
ATOM 5545 C CA . ALA C 1 251 ? 28.915 21.604 69.327 1.00 17.32 273 ALA C CA 1
ATOM 5546 C C . ALA C 1 251 ? 29.826 22.811 69.108 1.00 19.50 273 ALA C C 1
ATOM 5547 O O . ALA C 1 251 ? 29.360 23.954 69.099 1.00 16.23 273 ALA C O 1
ATOM 5549 N N . THR C 1 252 ? 31.119 22.555 68.932 1.00 16.75 274 THR C N 1
ATOM 5550 C CA . THR C 1 252 ? 32.088 23.623 68.692 1.00 20.18 274 THR C CA 1
ATOM 5551 C C . THR C 1 252 ? 31.852 24.318 67.336 1.00 19.62 274 THR C C 1
ATOM 5552 O O . THR C 1 252 ? 31.935 25.556 67.227 1.00 16.27 274 THR C O 1
ATOM 5556 N N . LEU C 1 253 ? 31.541 23.540 66.310 1.00 15.55 275 LEU C N 1
ATOM 5557 C CA . LEU C 1 253 ? 31.291 24.124 64.987 1.00 17.35 275 LEU C CA 1
ATOM 5558 C C . LEU C 1 253 ? 30.012 24.949 65.001 1.00 16.90 275 LEU C C 1
ATOM 5559 O O . LEU C 1 253 ? 29.975 26.059 64.464 1.00 16.89 275 LEU C O 1
ATOM 5564 N N . PHE C 1 254 ? 28.964 24.416 65.625 1.00 14.44 276 PHE C N 1
ATOM 5565 C CA . PHE C 1 254 ? 27.716 25.168 65.760 1.00 18.11 276 PHE C CA 1
ATOM 5566 C C . PHE C 1 254 ? 27.950 26.452 66.563 1.00 14.85 276 PHE C C 1
ATOM 5567 O O . PHE C 1 254 ? 27.557 27.544 66.126 1.00 18.46 276 PHE C O 1
ATOM 5575 N N . ASP C 1 255 ? 28.592 26.341 67.727 1.00 16.54 277 ASP C N 1
ATOM 5576 C CA . ASP C 1 255 ? 28.858 27.528 68.544 1.00 16.20 277 ASP C CA 1
ATOM 5577 C C . ASP C 1 255 ? 29.609 28.572 67.733 1.00 20.92 277 ASP C C 1
ATOM 5578 O O . ASP C 1 255 ? 29.316 29.768 67.808 1.00 18.65 277 ASP C O 1
ATOM 5583 N N . TRP C 1 256 ? 30.590 28.118 66.966 1.00 18.19 278 TRP C N 1
ATOM 5584 C CA . TRP C 1 256 ? 31.397 29.029 66.169 1.00 19.00 278 TRP C CA 1
ATOM 5585 C C . TRP C 1 256 ? 30.533 29.721 65.111 1.00 19.86 278 TRP C C 1
ATOM 5586 O O . TRP C 1 256 ? 30.597 30.957 64.936 1.00 17.59 278 TRP C O 1
ATOM 5597 N N . GLY C 1 257 ? 29.724 28.922 64.422 1.00 16.38 279 GLY C N 1
ATOM 5598 C CA . GLY C 1 257 ? 28.832 29.415 63.389 1.00 17.57 279 GLY C CA 1
ATOM 5599 C C . GLY C 1 257 ? 27.824 30.419 63.909 1.00 20.54 279 GLY C C 1
ATOM 5600 O O . GLY C 1 257 ? 27.550 31.422 63.244 1.00 18.08 279 GLY C O 1
ATOM 5601 N N . PHE C 1 258 ? 27.282 30.180 65.104 1.00 16.67 280 PHE C N 1
ATOM 5602 C CA . PHE C 1 258 ? 26.292 31.105 65.648 1.00 17.33 280 PHE C CA 1
ATOM 5603 C C . PHE C 1 258 ? 26.919 32.376 66.172 1.00 17.41 280 PHE C C 1
ATOM 5604 O O . PHE C 1 258 ? 26.254 33.404 66.265 1.00 20.24 280 PHE C O 1
ATOM 5612 N N . ALA C 1 259 ? 28.193 32.307 66.539 1.00 19.25 281 ALA C N 1
ATOM 5613 C CA . ALA C 1 259 ? 28.897 33.492 67.020 1.00 22.56 281 ALA C CA 1
ATOM 5614 C C . ALA C 1 259 ? 29.397 34.345 65.862 1.00 23.61 281 ALA C C 1
ATOM 5615 O O . ALA C 1 259 ? 29.724 35.516 66.044 1.00 21.37 281 ALA C O 1
ATOM 5617 N N . LEU C 1 260 ? 29.454 33.756 64.672 1.00 18.37 282 LEU C N 1
ATOM 5618 C CA . LEU C 1 260 ? 30.034 34.432 63.520 1.00 19.05 282 LEU C CA 1
ATOM 5619 C C . LEU C 1 260 ? 29.162 35.603 63.059 1.00 22.76 282 LEU C C 1
ATOM 5620 O O . LEU C 1 260 ? 27.937 35.499 63.017 1.00 17.68 282 LEU C O 1
ATOM 5625 N N . ASN C 1 261 ? 29.797 36.716 62.711 1.00 21.53 283 ASN C N 1
ATOM 5626 C CA . ASN C 1 261 ? 29.084 37.838 62.109 1.00 18.34 283 ASN C CA 1
ATOM 5627 C C . ASN C 1 261 ? 28.235 37.329 60.939 1.00 18.56 283 ASN C C 1
ATOM 5628 O O . ASN C 1 261 ? 28.740 36.650 60.040 1.00 22.04 283 ASN C O 1
ATOM 5633 N N . PRO C 1 262 ? 26.923 37.617 60.968 1.00 24.90 284 PRO C N 1
ATOM 5634 C CA . PRO C 1 262 ? 26.032 36.990 59.981 1.00 20.72 284 PRO C CA 1
ATOM 5635 C C . PRO C 1 262 ? 26.286 37.408 58.532 1.00 25.69 284 PRO C C 1
ATOM 5636 O O . PRO C 1 262 ? 25.757 36.768 57.626 1.00 34.16 284 PRO C O 1
ATOM 5640 N N . GLN C 1 263 ? 27.092 38.449 58.322 1.00 25.25 285 GLN C N 1
ATOM 5641 C CA . GLN C 1 263 ? 27.476 38.863 56.974 1.00 25.95 285 GLN C CA 1
ATOM 5642 C C . GLN C 1 263 ? 28.708 38.133 56.431 1.00 25.79 285 GLN C C 1
ATOM 5643 O O . GLN C 1 263 ? 29.035 38.257 55.253 1.00 27.81 285 GLN C O 1
ATOM 5649 N N . ALA C 1 264 ? 29.405 37.383 57.281 1.00 23.53 286 ALA C N 1
ATOM 5650 C CA . ALA C 1 264 ? 30.657 36.760 56.856 1.00 21.76 286 ALA C CA 1
ATOM 5651 C C . ALA C 1 264 ? 30.385 35.407 56.231 1.00 23.30 286 ALA C C 1
ATOM 5652 O O . ALA C 1 264 ? 29.572 34.630 56.739 1.00 19.61 286 ALA C O 1
ATOM 5654 N N . SER C 1 265 ? 31.058 35.126 55.120 1.00 17.17 287 SER C N 1
ATOM 5655 C CA . SER C 1 265 ? 30.960 33.805 54.506 1.00 23.34 287 SER C CA 1
ATOM 5656 C C . SER C 1 265 ? 32.189 33.523 53.662 1.00 23.76 287 SER C C 1
ATOM 5657 O O . SER C 1 265 ? 32.975 34.423 53.382 1.00 24.30 287 SER C O 1
ATOM 5660 N N . VAL C 1 266 ? 32.345 32.278 53.227 1.00 16.38 288 VAL C N 1
ATOM 5661 C CA . VAL C 1 266 ? 33.493 31.942 52.392 1.00 17.74 288 VAL C CA 1
ATOM 5662 C C . VAL C 1 266 ? 33.059 31.364 51.048 1.00 21.30 288 VAL C C 1
ATOM 5663 O O . VAL C 1 266 ? 33.883 31.120 50.175 1.00 23.11 288 VAL C O 1
ATOM 5667 N N . GLY C 1 267 ? 31.760 31.152 50.885 1.00 22.14 289 GLY C N 1
ATOM 5668 C CA . GLY C 1 267 ? 31.243 30.624 49.636 1.00 22.39 289 GLY C CA 1
ATOM 5669 C C . GLY C 1 267 ? 29.760 30.324 49.719 1.00 23.96 289 GLY C C 1
ATOM 5670 O O . GLY C 1 267 ? 29.063 30.848 50.592 1.00 16.28 289 GLY C O 1
ATOM 5671 N N . SER C 1 268 ? 29.286 29.482 48.804 1.00 22.79 290 SER C N 1
ATOM 5672 C CA . SER C 1 268 ? 27.874 29.111 48.704 1.00 26.39 290 SER C CA 1
ATOM 5673 C C . SER C 1 268 ? 27.788 27.639 48.345 1.00 24.14 290 SER C C 1
ATOM 5674 O O . SER C 1 268 ? 28.653 27.125 47.641 1.00 20.77 290 SER C O 1
ATOM 5677 N N . LEU C 1 269 ? 26.748 26.962 48.822 1.00 21.64 291 LEU C N 1
ATOM 5678 C CA . LEU C 1 269 ? 26.532 25.563 48.467 1.00 20.76 291 LEU C CA 1
ATOM 5679 C C . LEU C 1 269 ? 26.182 25.418 46.986 1.00 33.81 291 LEU C C 1
ATOM 5680 O O . LEU C 1 269 ? 25.618 26.338 46.381 1.00 33.73 291 LEU C O 1
ATOM 5686 N N . ASP D 1 6 ? 0.702 30.020 93.072 1.00 50.25 28 ASP D N 1
ATOM 5687 C CA . ASP D 1 6 ? 1.367 29.065 92.190 1.00 48.25 28 ASP D CA 1
ATOM 5688 C C . ASP D 1 6 ? 1.390 27.671 92.810 1.00 48.76 28 ASP D C 1
ATOM 5689 O O . ASP D 1 6 ? 1.519 27.525 94.025 1.00 54.65 28 ASP D O 1
ATOM 5691 N N . VAL D 1 7 ? 1.239 26.652 91.969 1.00 37.04 29 VAL D N 1
ATOM 5692 C CA . VAL D 1 7 ? 1.314 25.266 92.408 1.00 36.59 29 VAL D CA 1
ATOM 5693 C C . VAL D 1 7 ? 2.517 24.608 91.741 1.00 33.68 29 VAL D C 1
ATOM 5694 O O . VAL D 1 7 ? 2.619 24.600 90.514 1.00 27.39 29 VAL D O 1
ATOM 5698 N N . GLN D 1 8 ? 3.434 24.080 92.551 1.00 28.77 30 GLN D N 1
ATOM 5699 C CA . GLN D 1 8 ? 4.658 23.456 92.045 1.00 28.37 30 GLN D CA 1
ATOM 5700 C C . GLN D 1 8 ? 5.043 22.274 92.941 1.00 28.50 30 GLN D C 1
ATOM 5701 O O . GLN D 1 8 ? 4.526 22.158 94.050 1.00 26.21 30 GLN D O 1
ATOM 5707 N N . PRO D 1 9 ? 5.919 21.372 92.453 1.00 25.85 31 PRO D N 1
ATOM 5708 C CA . PRO D 1 9 ? 6.159 20.159 93.250 1.00 26.53 31 PRO D CA 1
ATOM 5709 C C . PRO D 1 9 ? 6.869 20.448 94.570 1.00 29.91 31 PRO D C 1
ATOM 5710 O O . PRO D 1 9 ? 7.656 21.401 94.661 1.00 27.35 31 PRO D O 1
ATOM 5714 N N . ALA D 1 10 ? 6.594 19.628 95.579 1.00 27.79 32 ALA D N 1
ATOM 5715 C CA . ALA D 1 10 ? 7.180 19.820 96.896 1.00 33.86 32 ALA D CA 1
ATOM 5716 C C . ALA D 1 10 ? 8.699 19.791 96.800 1.00 30.17 32 ALA D C 1
ATOM 5717 O O . ALA D 1 10 ? 9.263 18.907 96.163 1.00 31.83 32 ALA D O 1
ATOM 5719 N N . GLY D 1 11 ? 9.353 20.769 97.416 1.00 31.88 33 GLY D N 1
ATOM 5720 C CA . GLY D 1 11 ? 10.802 20.773 97.495 1.00 32.73 33 GLY D CA 1
ATOM 5721 C C . GLY D 1 11 ? 11.485 21.442 96.318 1.00 37.87 33 GLY D C 1
ATOM 5722 O O . GLY D 1 11 ? 12.706 21.618 96.333 1.00 33.92 33 GLY D O 1
ATOM 5723 N N . SER D 1 12 ? 10.704 21.818 95.305 1.00 29.90 34 SER D N 1
ATOM 5724 C CA . SER D 1 12 ? 11.255 22.462 94.114 1.00 28.99 34 SER D CA 1
ATOM 5725 C C . SER D 1 12 ? 11.606 23.925 94.368 1.00 39.77 34 SER D C 1
ATOM 5726 O O . SER D 1 12 ? 11.014 24.579 95.233 1.00 36.08 34 SER D O 1
ATOM 5729 N N . VAL D 1 13 ? 12.595 24.415 93.623 1.00 39.47 35 VAL D N 1
ATOM 5730 C CA . VAL D 1 13 ? 13.012 25.812 93.666 1.00 45.31 35 VAL D CA 1
ATOM 5731 C C . VAL D 1 13 ? 11.841 26.727 93.312 1.00 42.04 35 VAL D C 1
ATOM 5732 O O . VAL D 1 13 ? 11.138 26.477 92.332 1.00 42.82 35 VAL D O 1
ATOM 5736 N N . PRO D 1 14 ? 11.619 27.784 94.117 1.00 41.60 36 PRO D N 1
ATOM 5737 C CA . PRO D 1 14 ? 10.519 28.734 93.874 1.00 40.15 36 PRO D CA 1
ATOM 5738 C C . PRO D 1 14 ? 10.583 29.418 92.505 1.00 39.77 36 PRO D C 1
ATOM 5739 O O . PRO D 1 14 ? 11.666 29.730 92.012 1.00 36.67 36 PRO D O 1
ATOM 5743 N N . ILE D 1 15 ? 9.419 29.643 91.906 1.00 37.03 37 ILE D N 1
ATOM 5744 C CA . ILE D 1 15 ? 9.333 30.190 90.558 1.00 35.98 37 ILE D CA 1
ATOM 5745 C C . ILE D 1 15 ? 9.192 31.706 90.584 1.00 38.89 37 ILE D C 1
ATOM 5746 O O . ILE D 1 15 ? 8.239 32.228 91.165 1.00 43.91 37 ILE D O 1
ATOM 5751 N N . PRO D 1 16 ? 10.150 32.413 89.954 1.00 38.21 38 PRO D N 1
ATOM 5752 C CA . PRO D 1 16 ? 10.179 33.880 89.932 1.00 42.57 38 PRO D CA 1
ATOM 5753 C C . PRO D 1 16 ? 8.856 34.457 89.458 1.00 40.34 38 PRO D C 1
ATOM 5754 O O . PRO D 1 16 ? 8.164 33.815 88.671 1.00 33.88 38 PRO D O 1
ATOM 5758 N N . ASP D 1 17 ? 8.507 35.643 89.944 1.00 42.61 39 ASP D N 1
ATOM 5759 C CA . ASP D 1 17 ? 7.259 36.284 89.556 1.00 43.51 39 ASP D CA 1
ATOM 5760 C C . ASP D 1 17 ? 7.387 36.880 88.165 1.00 38.97 39 ASP D C 1
ATOM 5761 O O . ASP D 1 17 ? 8.492 37.164 87.693 1.00 34.87 39 ASP D O 1
ATOM 5766 N N . GLY D 1 18 ? 6.251 37.068 87.509 1.00 33.53 40 GLY D N 1
ATOM 5767 C CA . GLY D 1 18 ? 6.236 37.636 86.179 1.00 34.69 40 GLY D CA 1
ATOM 5768 C C . GLY D 1 18 ? 4.902 38.290 85.912 1.00 37.91 40 GLY D C 1
ATOM 5769 O O . GLY D 1 18 ? 3.998 38.204 86.746 1.00 36.40 40 GLY D O 1
ATOM 5770 N N . PRO D 1 19 ? 4.774 38.943 84.746 1.00 35.06 41 PRO D N 1
ATOM 5771 C CA . PRO D 1 19 ? 3.564 39.668 84.340 1.00 34.60 41 PRO D CA 1
ATOM 5772 C C . PRO D 1 19 ? 2.368 38.770 84.011 1.00 31.33 41 PRO D C 1
ATOM 5773 O O . PRO D 1 19 ? 1.240 39.231 84.158 1.00 29.63 41 PRO D O 1
ATOM 5777 N N . ALA D 1 20 ? 2.585 37.536 83.563 1.00 28.06 42 ALA D N 1
ATOM 5778 C CA . ALA D 1 20 ? 1.449 36.667 83.255 1.00 26.85 42 ALA D CA 1
ATOM 5779 C C . ALA D 1 20 ? 0.657 36.348 84.519 1.00 27.84 42 ALA D C 1
ATOM 5780 O O . ALA D 1 20 ? 1.206 35.837 85.494 1.00 25.63 42 ALA D O 1
ATOM 5782 N N . GLN D 1 21 ? -0.636 36.655 84.511 1.00 29.08 43 GLN D N 1
ATOM 5783 C CA . GLN D 1 21 ? -1.448 36.404 85.699 1.00 31.42 43 GLN D CA 1
ATOM 5784 C C . GLN D 1 21 ? -1.885 34.948 85.818 1.00 25.18 43 GLN D C 1
ATOM 5785 O O . GLN D 1 21 ? -2.163 34.478 86.912 1.00 25.26 43 GLN D O 1
ATOM 5791 N N . THR D 1 22 ? -1.951 34.237 84.692 1.00 22.19 44 THR D N 1
ATOM 5792 C CA . THR D 1 22 ? -2.135 32.786 84.727 1.00 19.56 44 THR D CA 1
ATOM 5793 C C . THR D 1 22 ? -1.124 32.138 83.797 1.00 19.57 44 THR D C 1
ATOM 5794 O O . THR D 1 22 ? -0.740 32.723 82.781 1.00 23.02 44 THR D O 1
ATOM 5798 N N . TRP D 1 23 ? -0.680 30.936 84.160 1.00 18.75 45 TRP D N 1
ATOM 5799 C CA . TRP D 1 23 ? 0.271 30.194 83.345 1.00 18.51 45 TRP D CA 1
ATOM 5800 C C . TRP D 1 23 ? 0.317 28.727 83.748 1.00 19.26 45 TRP D C 1
ATOM 5801 O O . TRP D 1 23 ? -0.194 28.341 84.799 1.00 21.42 45 TRP D O 1
ATOM 5812 N N . ILE D 1 24 ? 0.943 27.919 82.902 1.00 15.30 46 ILE D N 1
ATOM 5813 C CA . ILE D 1 24 ? 1.139 26.508 83.199 1.00 19.00 46 ILE D CA 1
ATOM 5814 C C . ILE D 1 24 ? 2.421 26.052 82.513 1.00 22.52 46 ILE D C 1
ATOM 5815 O O . ILE D 1 24 ? 2.810 26.599 81.478 1.00 20.56 46 ILE D O 1
ATOM 5820 N N . VAL D 1 25 ? 3.107 25.085 83.115 1.00 20.61 47 VAL D N 1
ATOM 5821 C CA . VAL D 1 25 ? 4.257 24.458 82.478 1.00 18.34 47 VAL D CA 1
ATOM 5822 C C . VAL D 1 25 ? 3.967 22.968 82.444 1.00 19.91 47 VAL D C 1
ATOM 5823 O O . VAL D 1 25 ? 3.619 22.378 83.468 1.00 17.11 47 VAL D O 1
ATOM 5827 N N . ALA D 1 26 ? 4.083 22.360 81.271 1.00 16.31 48 ALA D N 1
ATOM 5828 C CA . ALA D 1 26 ? 3.795 20.934 81.149 1.00 15.70 48 ALA D CA 1
ATOM 5829 C C . ALA D 1 26 ? 4.797 20.240 80.243 1.00 16.69 48 ALA D C 1
ATOM 5830 O O . ALA D 1 26 ? 5.488 20.889 79.455 1.00 21.38 48 ALA D O 1
ATOM 5832 N N . ASP D 1 27 ? 4.854 18.918 80.349 1.00 20.25 49 ASP D N 1
ATOM 5833 C CA . ASP D 1 27 ? 5.687 18.107 79.479 1.00 20.20 49 ASP D CA 1
ATOM 5834 C C . ASP D 1 27 ? 4.915 17.809 78.200 1.00 24.72 49 ASP D C 1
ATOM 5835 O O . ASP D 1 27 ? 3.810 17.267 78.232 1.00 25.13 49 ASP D O 1
ATOM 5840 N N . LEU D 1 28 ? 5.516 18.168 77.074 1.00 18.54 50 LEU D N 1
ATOM 5841 C CA . LEU D 1 28 ? 4.863 18.077 75.776 1.00 19.36 50 LEU D CA 1
ATOM 5842 C C . LEU D 1 28 ? 4.598 16.624 75.388 1.00 26.94 50 LEU D C 1
ATOM 5843 O O . LEU D 1 28 ? 3.626 16.329 74.693 1.00 29.22 50 LEU D O 1
ATOM 5848 N N . ASP D 1 29 ? 5.440 15.709 75.862 1.00 24.97 51 ASP D N 1
ATOM 5849 C CA . ASP D 1 29 ? 5.309 14.305 75.470 1.00 30.07 51 ASP D CA 1
ATOM 5850 C C . ASP D 1 29 ? 4.507 13.443 76.446 1.00 33.35 51 ASP D C 1
ATOM 5851 O O . ASP D 1 29 ? 3.707 12.614 76.023 1.00 41.47 51 ASP D O 1
ATOM 5856 N N . SER D 1 30 ? 4.714 13.633 77.744 1.00 31.52 52 SER D N 1
ATOM 5857 C CA . SER D 1 30 ? 4.014 12.822 78.747 1.00 31.07 52 SER D CA 1
ATOM 5858 C C . SER D 1 30 ? 2.700 13.454 79.194 1.00 25.16 52 SER D C 1
ATOM 5859 O O . SER D 1 30 ? 1.826 12.768 79.703 1.00 27.89 52 SER D O 1
ATOM 5862 N N . GLY D 1 31 ? 2.565 14.764 79.030 1.00 27.79 53 GLY D N 1
ATOM 5863 C CA . GLY D 1 31 ? 1.381 15.452 79.521 1.00 29.00 53 GLY D CA 1
ATOM 5864 C C . GLY D 1 31 ? 1.393 15.667 81.030 1.00 30.33 53 GLY D C 1
ATOM 5865 O O . GLY D 1 31 ? 0.390 16.108 81.612 1.00 29.10 53 GLY D O 1
ATOM 5866 N N . GLN D 1 32 ? 2.513 15.343 81.674 1.00 22.18 54 GLN D N 1
ATOM 5867 C CA . GLN D 1 32 ? 2.663 15.656 83.093 1.00 23.43 54 GLN D CA 1
ATOM 5868 C C . GLN D 1 32 ? 2.686 17.171 83.270 1.00 21.69 54 GLN D C 1
ATOM 5869 O O . GLN D 1 32 ? 3.336 17.879 82.504 1.00 24.85 54 GLN D O 1
ATOM 5875 N N . VAL D 1 33 ? 1.951 17.677 84.258 1.00 21.40 55 VAL D N 1
ATOM 5876 C CA . VAL D 1 33 ? 1.962 19.116 84.536 1.00 21.28 55 VAL D CA 1
ATOM 5877 C C . VAL D 1 33 ? 3.024 19.393 85.583 1.00 24.02 55 VAL D C 1
ATOM 5878 O O . VAL D 1 33 ? 3.035 18.753 86.632 1.00 23.53 55 VAL D O 1
ATOM 5882 N N . LEU D 1 34 ? 3.923 20.331 85.297 1.00 19.43 56 LEU D N 1
ATOM 5883 C CA . LEU D 1 34 ? 5.056 20.575 86.180 1.00 22.64 56 LEU D CA 1
ATOM 5884 C C . LEU D 1 34 ? 4.715 21.640 87.215 1.00 24.37 56 LEU D C 1
ATOM 5885 O O . LEU D 1 34 ? 5.060 21.522 88.389 1.00 25.62 56 LEU D O 1
ATOM 5890 N N . ALA D 1 35 ? 4.031 22.685 86.772 1.00 23.88 57 ALA D N 1
ATOM 5891 C CA . ALA D 1 35 ? 3.650 23.767 87.665 1.00 21.95 57 ALA D CA 1
ATOM 5892 C C . ALA D 1 35 ? 2.586 24.596 86.988 1.00 20.92 57 ALA D C 1
ATOM 5893 O O . ALA D 1 35 ? 2.417 24.529 85.779 1.00 18.54 57 ALA D O 1
ATOM 5895 N N . GLY D 1 36 ? 1.872 25.387 87.769 1.00 22.14 58 GLY D N 1
ATOM 5896 C CA . GLY D 1 36 ? 0.865 26.252 87.205 1.00 20.78 58 GLY D CA 1
ATOM 5897 C C . GLY D 1 36 ? 0.418 27.305 88.186 1.00 20.81 58 GLY D C 1
ATOM 5898 O O . GLY D 1 36 ? 0.584 27.165 89.402 1.00 24.82 58 GLY D O 1
ATOM 5899 N N . ARG D 1 37 ? -0.139 28.378 87.647 1.00 21.57 59 ARG D N 1
ATOM 5900 C CA . ARG D 1 37 ? -0.780 29.397 88.460 1.00 24.92 59 ARG D CA 1
ATOM 5901 C C . ARG D 1 37 ? -2.140 29.693 87.842 1.00 27.13 59 ARG D C 1
ATOM 5902 O O . ARG D 1 37 ? -2.202 30.133 86.699 1.00 22.32 59 ARG D O 1
ATOM 5910 N N . ASP D 1 38 ? -3.215 29.441 88.591 1.00 23.03 60 ASP D N 1
ATOM 5911 C CA . ASP D 1 38 ? -4.577 29.641 88.098 1.00 26.62 60 ASP D CA 1
ATOM 5912 C C . ASP D 1 38 ? -4.788 29.075 86.692 1.00 24.67 60 ASP D C 1
ATOM 5913 O O . ASP D 1 38 ? -5.424 29.714 85.849 1.00 23.19 60 ASP D O 1
ATOM 5918 N N . GLN D 1 39 ? -4.241 27.888 86.436 1.00 20.62 61 GLN D N 1
ATOM 5919 C CA . GLN D 1 39 ? -4.171 27.363 85.067 1.00 22.05 61 GLN D CA 1
ATOM 5920 C C . GLN D 1 39 ? -5.539 27.000 84.497 1.00 21.27 61 GLN D C 1
ATOM 5921 O O . GLN D 1 39 ? -5.659 26.715 83.307 1.00 23.06 61 GLN D O 1
ATOM 5927 N N . ASN D 1 40 ? -6.566 27.030 85.345 1.00 21.20 62 ASN D N 1
ATOM 5928 C CA . ASN D 1 40 ? -7.929 26.744 84.910 1.00 24.85 62 ASN D CA 1
ATOM 5929 C C . ASN D 1 40 ? -8.850 27.962 84.939 1.00 26.28 62 ASN D C 1
ATOM 5930 O O . ASN D 1 40 ? -10.066 27.826 84.790 1.00 26.68 62 ASN D O 1
ATOM 5935 N N . VAL D 1 41 ? -8.283 29.149 85.146 1.00 21.85 63 VAL D N 1
ATOM 5936 C CA . VAL D 1 41 ? -9.104 30.360 85.174 1.00 24.27 63 VAL D CA 1
ATOM 5937 C C . VAL D 1 41 ? -9.268 30.898 83.759 1.00 26.97 63 VAL D C 1
ATOM 5938 O O . VAL D 1 41 ? -8.283 31.081 83.037 1.00 24.69 63 VAL D O 1
ATOM 5942 N N . ALA D 1 42 ? -10.515 31.146 83.365 1.00 25.50 64 ALA D N 1
ATOM 5943 C CA . ALA D 1 42 ? -10.826 31.512 81.980 1.00 30.39 64 ALA D CA 1
ATOM 5944 C C . ALA D 1 42 ? -10.526 32.977 81.665 1.00 27.80 64 ALA D C 1
ATOM 5945 O O . ALA D 1 42 ? -10.861 33.864 82.444 1.00 26.61 64 ALA D O 1
ATOM 5947 N N . HIS D 1 43 ? -9.913 33.217 80.509 1.00 21.69 65 HIS D N 1
ATOM 5948 C CA . HIS D 1 43 ? -9.603 34.562 80.031 1.00 22.10 65 HIS D CA 1
ATOM 5949 C C . HIS D 1 43 ? -9.674 34.556 78.506 1.00 21.32 65 HIS D C 1
ATOM 5950 O O . HIS D 1 43 ? -9.593 33.493 77.887 1.00 22.53 65 HIS D O 1
ATOM 5957 N N . PRO D 1 44 ? -9.821 35.739 77.886 1.00 22.39 66 PRO D N 1
ATOM 5958 C CA . PRO D 1 44 ? -9.831 35.734 76.416 1.00 20.09 66 PRO D CA 1
ATOM 5959 C C . PRO D 1 44 ? -8.478 35.319 75.867 1.00 19.30 66 PRO D C 1
ATOM 5960 O O . PRO D 1 44 ? -7.448 35.730 76.402 1.00 21.87 66 PRO D O 1
ATOM 5964 N N . PRO D 1 45 ? -8.471 34.480 74.821 1.00 19.22 67 PRO D N 1
ATOM 5965 C CA . PRO D 1 45 ? -7.212 33.931 74.319 1.00 17.55 67 PRO D CA 1
ATOM 5966 C C . PRO D 1 45 ? -6.532 34.819 73.282 1.00 21.77 67 PRO D C 1
ATOM 5967 O O . PRO D 1 45 ? -5.338 34.634 73.024 1.00 17.68 67 PRO D O 1
ATOM 5971 N N . ALA D 1 46 ? -7.275 35.757 72.696 1.00 22.70 68 ALA D N 1
ATOM 5972 C CA . ALA D 1 46 ? -6.773 36.535 71.564 1.00 23.83 68 ALA D CA 1
ATOM 5973 C C . ALA D 1 46 ? -6.197 35.595 70.502 1.00 21.20 68 ALA D C 1
ATOM 5974 O O . ALA D 1 46 ? -6.722 34.501 70.297 1.00 24.99 68 ALA D O 1
ATOM 5976 N N . SER D 1 47 ? -5.109 36.000 69.850 1.00 18.34 69 SER D N 1
ATOM 5977 C CA . SER D 1 47 ? -4.567 35.244 68.714 1.00 20.38 69 SER D CA 1
ATOM 5978 C C . SER D 1 47 ? -4.042 33.843 69.016 1.00 19.97 69 SER D C 1
ATOM 5979 O O . SER D 1 47 ? -3.721 33.104 68.087 1.00 19.02 69 SER D O 1
ATOM 5982 N N . THR D 1 48 ? -3.927 33.468 70.286 1.00 18.93 70 THR D N 1
ATOM 5983 C CA . THR D 1 48 ? -3.547 32.085 70.586 1.00 18.25 70 THR D CA 1
ATOM 5984 C C . THR D 1 48 ? -4.606 31.112 70.054 1.00 18.64 70 THR D C 1
ATOM 5985 O O . THR D 1 48 ? -4.298 29.958 69.758 1.00 18.70 70 THR D O 1
ATOM 5989 N N . ILE D 1 49 ? -5.848 31.580 69.921 1.00 15.97 71 ILE D N 1
ATOM 5990 C CA . ILE D 1 49 ? -6.926 30.709 69.436 1.00 18.18 71 ILE D CA 1
ATOM 5991 C C . ILE D 1 49 ? -6.708 30.320 67.964 1.00 17.21 71 ILE D C 1
ATOM 5992 O O . ILE D 1 49 ? -7.307 29.359 67.478 1.00 15.94 71 ILE D O 1
ATOM 5997 N N . LYS D 1 50 ? -5.833 31.047 67.266 1.00 16.05 72 LYS D N 1
ATOM 5998 C CA . LYS D 1 50 ? -5.492 30.705 65.881 1.00 20.08 72 LYS D CA 1
ATOM 5999 C C . LYS D 1 50 ? -4.863 29.311 65.790 1.00 16.81 72 LYS D C 1
ATOM 6000 O O . LYS D 1 50 ? -4.893 28.676 64.738 1.00 15.55 72 LYS D O 1
ATOM 6006 N N . VAL D 1 51 ? -4.287 28.842 66.890 1.00 16.47 73 VAL D N 1
ATOM 6007 C CA . VAL D 1 51 ? -3.705 27.502 66.918 1.00 14.41 73 VAL D CA 1
ATOM 6008 C C . VAL D 1 51 ? -4.825 26.467 66.813 1.00 14.19 73 VAL D C 1
ATOM 6009 O O . VAL D 1 51 ? -4.675 25.439 66.145 1.00 16.80 73 VAL D O 1
ATOM 6013 N N . LEU D 1 52 ? -5.951 26.749 67.464 1.00 17.47 74 LEU D N 1
ATOM 6014 C CA . LEU D 1 52 ? -7.108 25.861 67.393 1.00 18.04 74 LEU D CA 1
ATOM 6015 C C . LEU D 1 52 ? -7.692 25.878 65.976 1.00 16.51 74 LEU D C 1
ATOM 6016 O O . LEU D 1 52 ? -8.068 24.833 65.443 1.00 14.98 74 LEU D O 1
ATOM 6021 N N . LEU D 1 53 ? -7.748 27.054 65.354 1.00 15.33 75 LEU D N 1
ATOM 6022 C CA . LEU D 1 53 ? -8.162 27.134 63.950 1.00 17.90 75 LEU D CA 1
ATOM 6023 C C . LEU D 1 53 ? -7.239 26.304 63.062 1.00 17.18 75 LEU D C 1
ATOM 6024 O O . LEU D 1 53 ? -7.692 25.606 62.161 1.00 17.74 75 LEU D O 1
ATOM 6029 N N . ALA D 1 54 ? -5.940 26.387 63.318 1.00 15.22 76 ALA D N 1
ATOM 6030 C CA . ALA D 1 54 ? -4.967 25.672 62.494 1.00 17.82 76 ALA D CA 1
ATOM 6031 C C . ALA D 1 54 ? -5.190 24.178 62.598 1.00 16.06 76 ALA D C 1
ATOM 6032 O O . ALA D 1 54 ? -5.067 23.453 61.612 1.00 17.05 76 ALA D O 1
ATOM 6034 N N . LEU D 1 55 ? -5.528 23.723 63.802 1.00 17.64 77 LEU D N 1
ATOM 6035 C CA . LEU D 1 55 ? -5.822 22.322 64.041 1.00 18.09 77 LEU D CA 1
ATOM 6036 C C . LEU D 1 55 ? -6.990 21.832 63.201 1.00 19.90 77 LEU D C 1
ATOM 6037 O O . LEU D 1 55 ? -6.928 20.750 62.600 1.00 22.37 77 LEU D O 1
ATOM 6042 N N . VAL D 1 56 ? -8.066 22.613 63.167 1.00 16.27 78 VAL D N 1
ATOM 6043 C CA . VAL D 1 56 ? -9.227 22.239 62.369 1.00 22.79 78 VAL D CA 1
ATOM 6044 C C . VAL D 1 56 ? -8.870 22.216 60.881 1.00 20.02 78 VAL D C 1
ATOM 6045 O O . VAL D 1 56 ? -9.280 21.315 60.168 1.00 20.35 78 VAL D O 1
ATOM 6049 N N . ALA D 1 57 ? -8.078 23.187 60.434 1.00 15.94 79 ALA D N 1
ATOM 6050 C CA . ALA D 1 57 ? -7.713 23.307 59.019 1.00 20.52 79 ALA D CA 1
ATOM 6051 C C . ALA D 1 57 ? -6.863 22.123 58.576 1.00 19.00 79 ALA D C 1
ATOM 6052 O O . ALA D 1 57 ? -7.074 21.548 57.501 1.00 20.36 79 ALA D O 1
ATOM 6054 N N . LEU D 1 58 ? -5.902 21.760 59.417 1.00 17.44 80 LEU D N 1
ATOM 6055 C CA . LEU D 1 58 ? -4.966 20.690 59.106 1.00 21.95 80 LEU D CA 1
ATOM 6056 C C . LEU D 1 58 ? -5.685 19.349 59.099 1.00 22.80 80 LEU D C 1
ATOM 6057 O O . LEU D 1 58 ? -5.338 18.438 58.338 1.00 23.27 80 LEU D O 1
ATOM 6062 N N . ASP D 1 59 ? -6.706 19.228 59.940 1.00 21.43 81 ASP D N 1
ATOM 6063 C CA . ASP D 1 59 ? -7.469 17.985 59.992 1.00 29.44 81 ASP D CA 1
ATOM 6064 C C . ASP D 1 59 ? -8.392 17.806 58.797 1.00 24.49 81 ASP D C 1
ATOM 6065 O O . ASP D 1 59 ? -8.571 16.694 58.319 1.00 29.33 81 ASP D O 1
ATOM 6070 N N . GLU D 1 60 ? -8.981 18.896 58.317 1.00 24.36 82 GLU D N 1
ATOM 6071 C CA . GLU D 1 60 ? -10.011 18.797 57.280 1.00 25.50 82 GLU D CA 1
ATOM 6072 C C . GLU D 1 60 ? -9.504 19.064 55.867 1.00 22.36 82 GLU D C 1
ATOM 6073 O O . GLU D 1 60 ? -9.944 18.428 54.913 1.00 25.51 82 GLU D O 1
ATOM 6079 N N . LEU D 1 61 ? -8.611 20.032 55.723 1.00 22.32 83 LEU D N 1
ATOM 6080 C CA . LEU D 1 61 ? -8.262 20.524 54.393 1.00 23.96 83 LEU D CA 1
ATOM 6081 C C . LEU D 1 61 ? -7.047 19.818 53.797 1.00 29.02 83 LEU D C 1
ATOM 6082 O O . LEU D 1 61 ? -6.140 19.394 54.517 1.00 29.03 83 LEU D O 1
ATOM 6087 N N . ASP D 1 62 ? -7.053 19.676 52.475 1.00 22.42 84 ASP D N 1
ATOM 6088 C CA . ASP D 1 62 ? -5.857 19.289 51.751 1.00 22.24 84 ASP D CA 1
ATOM 6089 C C . ASP D 1 62 ? -5.020 20.551 51.659 1.00 19.53 84 ASP D C 1
ATOM 6090 O O . ASP D 1 62 ? -5.490 21.573 51.171 1.00 23.22 84 ASP D O 1
ATOM 6095 N N . LEU D 1 63 ? -3.779 20.475 52.123 1.00 20.37 85 LEU D N 1
ATOM 6096 C CA . LEU D 1 63 ? -2.893 21.639 52.181 1.00 20.83 85 LEU D CA 1
ATOM 6097 C C . LEU D 1 63 ? -2.653 22.266 50.813 1.00 21.23 85 LEU D C 1
ATOM 6098 O O . LEU D 1 63 ? -2.406 23.471 50.709 1.00 22.19 85 LEU D O 1
ATOM 6103 N N . ASN D 1 64 ? -2.736 21.446 49.767 1.00 19.67 86 ASN D N 1
ATOM 6104 C CA . ASN D 1 64 ? -2.537 21.935 48.407 1.00 23.34 86 ASN D CA 1
ATOM 6105 C C . ASN D 1 64 ? -3.803 22.438 47.747 1.00 23.90 86 ASN D C 1
ATOM 6106 O O . ASN D 1 64 ? -3.747 22.975 46.648 1.00 23.16 86 ASN D O 1
ATOM 6111 N N . SER D 1 65 ? -4.949 22.263 48.399 1.00 19.79 87 SER D N 1
ATOM 6112 C CA . SER D 1 65 ? -6.199 22.698 47.780 1.00 20.03 87 SER D CA 1
ATOM 6113 C C . SER D 1 65 ? -6.345 24.217 47.905 1.00 19.63 87 SER D C 1
ATOM 6114 O O . SER D 1 65 ? -5.719 24.853 48.758 1.00 17.17 87 SER D O 1
ATOM 6117 N N . THR D 1 66 ? -7.176 24.794 47.048 1.00 18.90 88 THR D N 1
ATOM 6118 C CA . THR D 1 66 ? -7.183 26.240 46.865 1.00 20.14 88 THR D CA 1
ATOM 6119 C C . THR D 1 66 ? -8.545 26.853 47.132 1.00 20.71 88 THR D C 1
ATOM 6120 O O . THR D 1 66 ? -9.573 26.165 47.132 1.00 17.66 88 THR D O 1
ATOM 6124 N N . VAL D 1 67 ? -8.549 28.162 47.334 1.00 15.56 89 VAL D N 1
ATOM 6125 C CA . VAL D 1 67 ? -9.794 28.912 47.462 1.00 20.48 89 VAL D CA 1
ATOM 6126 C C . VAL D 1 67 ? -9.625 30.264 46.769 1.00 20.60 89 VAL D C 1
ATOM 6127 O O . VAL D 1 67 ? -8.522 30.827 46.754 1.00 20.50 89 VAL D O 1
ATOM 6131 N N . VAL D 1 68 ? -10.700 30.767 46.166 1.00 19.49 90 VAL D N 1
ATOM 6132 C CA . VAL D 1 68 ? -10.704 32.123 45.629 1.00 20.94 90 VAL D CA 1
ATOM 6133 C C . VAL D 1 68 ? -11.192 33.043 46.745 1.00 23.15 90 VAL D C 1
ATOM 6134 O O . VAL D 1 68 ? -12.316 32.899 47.228 1.00 18.83 90 VAL D O 1
ATOM 6138 N N . ALA D 1 69 ? -10.346 33.975 47.165 1.00 20.89 91 ALA D N 1
ATOM 6139 C CA . ALA D 1 69 ? -10.695 34.864 48.267 1.00 21.61 91 ALA D CA 1
ATOM 6140 C C . ALA D 1 69 ? -11.876 35.758 47.919 1.00 21.03 91 ALA D C 1
ATOM 6141 O O . ALA D 1 69 ? -11.950 36.286 46.806 1.00 22.59 91 ALA D O 1
ATOM 6143 N N . ASP D 1 70 ? -12.795 35.919 48.878 1.00 28.83 92 ASP D N 1
ATOM 6144 C CA . ASP D 1 70 ? -13.937 36.834 48.754 1.00 31.82 92 ASP D CA 1
ATOM 6145 C C . ASP D 1 70 ? -13.617 38.202 49.363 1.00 31.75 92 ASP D C 1
ATOM 6146 O O . ASP D 1 70 ? -12.735 38.315 50.214 1.00 30.93 92 ASP D O 1
ATOM 6151 N N . VAL D 1 71 ? -14.353 39.233 48.948 1.00 30.07 93 VAL D N 1
ATOM 6152 C CA . VAL D 1 71 ? -14.229 40.549 49.575 1.00 35.30 93 VAL D CA 1
ATOM 6153 C C . VAL D 1 71 ? -14.505 40.435 51.074 1.00 38.67 93 VAL D C 1
ATOM 6154 O O . VAL D 1 71 ? -13.807 41.043 51.890 1.00 36.14 93 VAL D O 1
ATOM 6158 N N . ALA D 1 72 ? -15.495 39.614 51.426 1.00 40.98 94 ALA D N 1
ATOM 6159 C CA . ALA D 1 72 ? -15.859 39.361 52.824 1.00 44.95 94 ALA D CA 1
ATOM 6160 C C . ALA D 1 72 ? -14.684 38.850 53.659 1.00 43.44 94 ALA D C 1
ATOM 6161 O O . ALA D 1 72 ? -14.574 39.158 54.845 1.00 50.23 94 ALA D O 1
ATOM 6163 N N . ASP D 1 73 ? -13.810 38.073 53.027 1.00 26.88 95 ASP D N 1
ATOM 6164 C CA . ASP D 1 73 ? -12.668 37.464 53.708 1.00 27.82 95 ASP D CA 1
ATOM 6165 C C . ASP D 1 73 ? -11.607 38.483 54.126 1.00 31.43 95 ASP D C 1
ATOM 6166 O O . ASP D 1 73 ? -10.728 38.174 54.926 1.00 29.75 95 ASP D O 1
ATOM 6171 N N . THR D 1 74 ? -11.690 39.696 53.588 1.00 35.12 96 THR D N 1
ATOM 6172 C CA . THR D 1 74 ? -10.640 40.691 53.793 1.00 36.20 96 THR D CA 1
ATOM 6173 C C . THR D 1 74 ? -11.121 41.906 54.564 1.00 41.08 96 THR D C 1
ATOM 6174 O O . THR D 1 74 ? -10.507 42.970 54.502 1.00 46.66 96 THR D O 1
ATOM 6178 N N . GLN D 1 75 ? -12.215 41.746 55.301 1.00 41.03 97 GLN D N 1
ATOM 6179 C CA . GLN D 1 75 ? -12.857 42.883 55.951 1.00 45.92 97 GLN D CA 1
ATOM 6180 C C . GLN D 1 75 ? -12.405 43.101 57.393 1.00 45.71 97 GLN D C 1
ATOM 6181 O O . GLN D 1 75 ? -12.809 44.075 58.027 1.00 48.17 97 GLN D O 1
ATOM 6187 N N . ALA D 1 76 ? -11.564 42.205 57.907 1.00 38.82 98 ALA D N 1
ATOM 6188 C CA . ALA D 1 76 ? -11.152 42.265 59.312 1.00 41.88 98 ALA D CA 1
ATOM 6189 C C . ALA D 1 76 ? -9.976 43.211 59.537 1.00 37.16 98 ALA D C 1
ATOM 6190 O O . ALA D 1 76 ? -9.176 43.440 58.634 1.00 39.46 98 ALA D O 1
ATOM 6192 N N . GLU D 1 77 ? -9.869 43.743 60.751 1.00 38.05 99 GLU D N 1
ATOM 6193 C CA . GLU D 1 77 ? -8.751 44.607 61.126 1.00 36.04 99 GLU D CA 1
ATOM 6194 C C . GLU D 1 77 ? -7.416 43.859 61.062 1.00 33.61 99 GLU D C 1
ATOM 6195 O O . GLU D 1 77 ? -7.384 42.625 61.082 1.00 32.43 99 GLU D O 1
ATOM 6201 N N . CYS D 1 78 ? -6.321 44.613 60.987 1.00 37.95 100 CYS D N 1
ATOM 6202 C CA . CYS D 1 78 ? -4.966 44.050 61.017 1.00 41.35 100 CYS D CA 1
ATOM 6203 C C . CYS D 1 78 ? -4.708 43.338 62.352 1.00 41.22 100 CYS D C 1
ATOM 6204 O O . CYS D 1 78 ? -5.355 43.680 63.347 1.00 41.89 100 CYS D O 1
ATOM 6207 N N . ASN D 1 79 ? -3.773 42.379 62.419 1.00 33.73 101 ASN D N 1
ATOM 6208 C CA . ASN D 1 79 ? -2.821 42.011 61.364 1.00 28.68 101 ASN D CA 1
ATOM 6209 C C . ASN D 1 79 ? -3.427 41.392 60.119 1.00 24.65 101 ASN D C 1
ATOM 6210 O O . ASN D 1 79 ? -4.357 40.597 60.203 1.00 26.34 101 ASN D O 1
ATOM 6215 N N . CYS D 1 80 ? -2.878 41.765 58.964 1.00 32.19 102 CYS D N 1
ATOM 6216 C CA . CYS D 1 80 ? -3.249 41.170 57.682 1.00 30.06 102 CYS D CA 1
ATOM 6217 C C . CYS D 1 80 ? -2.007 40.666 56.958 1.00 30.30 102 CYS D C 1
ATOM 6218 O O . CYS D 1 80 ? -0.966 41.314 56.979 1.00 30.35 102 CYS D O 1
ATOM 6221 N N . VAL D 1 81 ? -2.118 39.513 56.314 1.00 25.16 103 VAL D N 1
ATOM 6222 C CA . VAL D 1 81 ? -1.009 38.988 55.529 1.00 24.99 103 VAL D CA 1
ATOM 6223 C C . VAL D 1 81 ? -1.066 39.544 54.106 1.00 28.47 103 VAL D C 1
ATOM 6224 O O . VAL D 1 81 ? -0.055 39.575 53.397 1.00 26.16 103 VAL D O 1
ATOM 6228 N N . GLY D 1 82 ? -2.246 39.999 53.690 1.00 27.07 104 GLY D N 1
ATOM 6229 C CA . GLY D 1 82 ? -2.382 40.614 52.382 1.00 26.48 104 GLY D CA 1
ATOM 6230 C C . GLY D 1 82 ? -3.252 39.843 51.404 1.00 21.53 104 GLY D C 1
ATOM 6231 O O . GLY D 1 82 ? -3.058 39.923 50.189 1.00 23.09 104 GLY D O 1
ATOM 6232 N N . VAL D 1 83 ? -4.226 39.106 51.928 1.00 18.33 105 VAL D N 1
ATOM 6233 C CA . VAL D 1 83 ? -5.181 38.391 51.077 1.00 18.26 105 VAL D CA 1
ATOM 6234 C C . VAL D 1 83 ? -5.928 39.386 50.188 1.00 24.62 105 VAL D C 1
ATOM 6235 O O . VAL D 1 83 ? -6.367 40.438 50.662 1.00 25.13 105 VAL D O 1
ATOM 6239 N N . LYS D 1 84 ? -6.048 39.067 48.900 1.00 22.39 106 LYS D N 1
ATOM 6240 C CA . LYS D 1 84 ? -6.716 39.951 47.940 1.00 25.54 106 LYS D CA 1
ATOM 6241 C C . LYS D 1 84 ? -7.930 39.263 47.302 1.00 23.36 106 LYS D C 1
ATOM 6242 O O . LYS D 1 84 ? -7.824 38.125 46.832 1.00 20.42 106 LYS D O 1
ATOM 6248 N N . PRO D 1 85 ? -9.090 39.944 47.294 1.00 25.97 107 PRO D N 1
ATOM 6249 C CA . PRO D 1 85 ? -10.296 39.347 46.714 1.00 25.78 107 PRO D CA 1
ATOM 6250 C C . PRO D 1 85 ? -10.079 38.968 45.252 1.00 26.28 107 PRO D C 1
ATOM 6251 O O . PRO D 1 85 ? -9.543 39.768 44.488 1.00 23.62 107 PRO D O 1
ATOM 6255 N N . GLY D 1 86 ? -10.483 37.759 44.875 1.00 24.88 108 GLY D N 1
ATOM 6256 C CA . GLY D 1 86 ? -10.382 37.328 43.495 1.00 22.69 108 GLY D CA 1
ATOM 6257 C C . GLY D 1 86 ? -9.110 36.552 43.213 1.00 21.82 108 GLY D C 1
ATOM 6258 O O . GLY D 1 86 ? -8.983 35.911 42.172 1.00 25.85 108 GLY D O 1
ATOM 6259 N N . ARG D 1 87 ? -8.161 36.616 44.142 1.00 17.88 109 ARG D N 1
ATOM 6260 C CA . ARG D 1 87 ? -6.915 35.860 44.014 1.00 21.52 109 ARG D CA 1
ATOM 6261 C C . ARG D 1 87 ? -7.054 34.490 44.685 1.00 20.49 109 ARG D C 1
ATOM 6262 O O . ARG D 1 87 ? -7.825 34.341 45.640 1.00 21.21 109 ARG D O 1
ATOM 6270 N N . SER D 1 88 ? -6.334 33.488 44.171 1.00 15.94 110 SER D N 1
ATOM 6271 C CA . SER D 1 88 ? -6.395 32.139 44.723 1.00 16.63 110 SER D CA 1
ATOM 6272 C C . SER D 1 88 ? -5.225 31.850 45.641 1.00 17.01 110 SER D C 1
ATOM 6273 O O . SER D 1 88 ? -4.105 32.275 45.379 1.00 18.76 110 SER D O 1
ATOM 6276 N N . TYR D 1 89 ? -5.511 31.121 46.713 1.00 11.80 111 TYR D N 1
ATOM 6277 C CA . TYR D 1 89 ? -4.537 30.771 47.741 1.00 15.99 111 TYR D CA 1
ATOM 6278 C C . TYR D 1 89 ? -4.699 29.307 48.089 1.00 18.57 111 TYR D C 1
ATOM 6279 O O . TYR D 1 89 ? -5.813 28.791 48.062 1.00 18.02 111 TYR D O 1
ATOM 6288 N N . THR D 1 90 ? -3.597 28.645 48.437 1.00 14.70 112 THR D N 1
ATOM 6289 C CA . THR D 1 90 ? -3.669 27.290 48.978 1.00 17.90 112 THR D CA 1
ATOM 6290 C C . THR D 1 90 ? -3.913 27.334 50.480 1.00 16.86 112 THR D C 1
ATOM 6291 O O . THR D 1 90 ? -3.720 28.371 51.134 1.00 13.14 112 THR D O 1
ATOM 6295 N N . ALA D 1 91 ? -4.333 26.206 51.031 1.00 16.46 113 ALA D N 1
ATOM 6296 C CA . ALA D 1 91 ? -4.519 26.109 52.469 1.00 17.32 113 ALA D CA 1
ATOM 6297 C C . ALA D 1 91 ? -3.188 26.298 53.195 1.00 15.27 113 ALA D C 1
ATOM 6298 O O . ALA D 1 91 ? -3.139 26.925 54.245 1.00 15.59 113 ALA D O 1
ATOM 6300 N N . ARG D 1 92 ? -2.107 25.760 52.632 1.00 14.96 114 ARG D N 1
ATOM 6301 C CA . ARG D 1 92 ? -0.784 25.927 53.228 1.00 17.51 114 ARG D CA 1
ATOM 6302 C C . ARG D 1 92 ? -0.395 27.409 53.301 1.00 15.52 114 ARG D C 1
ATOM 6303 O O . ARG D 1 92 ? 0.081 27.886 54.336 1.00 14.10 114 ARG D O 1
ATOM 6311 N N . GLN D 1 93 ? -0.611 28.139 52.210 1.00 12.18 115 GLN D N 1
ATOM 6312 C CA . GLN D 1 93 ? -0.270 29.559 52.183 1.00 13.72 115 GLN D CA 1
ATOM 6313 C C . GLN D 1 93 ? -1.040 30.348 53.242 1.00 15.03 115 GLN D C 1
ATOM 6314 O O . GLN D 1 93 ? -0.476 31.216 53.913 1.00 14.34 115 GLN D O 1
ATOM 6320 N N . LEU D 1 94 ? -2.328 30.060 53.389 1.00 10.82 116 LEU D N 1
ATOM 6321 C CA . LEU D 1 94 ? -3.129 30.736 54.402 1.00 12.67 116 LEU D CA 1
ATOM 6322 C C . LEU D 1 94 ? -2.679 30.360 55.824 1.00 15.66 116 LEU D C 1
ATOM 6323 O O . LEU D 1 94 ? -2.665 31.203 56.718 1.00 15.41 116 LEU D O 1
ATOM 6328 N N . LEU D 1 95 ? -2.289 29.104 56.026 1.00 12.63 117 LEU D N 1
ATOM 6329 C CA . LEU D 1 95 ? -1.769 28.667 57.329 1.00 16.12 117 LEU D CA 1
ATOM 6330 C C . LEU D 1 95 ? -0.441 29.314 57.681 1.00 15.67 117 LEU D C 1
ATOM 6331 O O . LEU D 1 95 ? -0.211 29.658 58.846 1.00 16.12 117 LEU D O 1
ATOM 6336 N N . ASP D 1 96 ? 0.426 29.493 56.680 1.00 14.33 118 ASP D N 1
ATOM 6337 C CA . ASP D 1 96 ? 1.649 30.269 56.859 1.00 19.22 118 ASP D CA 1
ATOM 6338 C C . ASP D 1 96 ? 1.280 31.685 57.305 1.00 19.08 118 ASP D C 1
ATOM 6339 O O . ASP D 1 96 ? 1.851 32.214 58.260 1.00 17.25 118 ASP D O 1
ATOM 6344 N N . GLY D 1 97 ? 0.321 32.298 56.616 1.00 17.87 119 GLY D N 1
ATOM 6345 C CA . GLY D 1 97 ? -0.072 33.662 56.948 1.00 16.80 119 GLY D CA 1
ATOM 6346 C C . GLY D 1 97 ? -0.701 33.734 58.332 1.00 14.35 119 GLY D C 1
ATOM 6347 O O . GLY D 1 97 ? -0.467 34.673 59.098 1.00 18.02 119 GLY D O 1
ATOM 6348 N N . LEU D 1 98 ? -1.488 32.717 58.660 1.00 12.74 120 LEU D N 1
ATOM 6349 C CA . LEU D 1 98 ? -2.160 32.639 59.954 1.00 13.12 120 LEU D CA 1
ATOM 6350 C C . LEU D 1 98 ? -1.175 32.542 61.110 1.00 21.24 120 LEU D C 1
ATOM 6351 O O . LEU D 1 98 ? -1.335 33.217 62.139 1.00 17.09 120 LEU D O 1
ATOM 6356 N N . LEU D 1 99 ? -0.154 31.703 60.942 1.00 14.50 121 LEU D N 1
ATOM 6357 C CA . LEU D 1 99 ? 0.729 31.355 62.048 1.00 20.37 121 LEU D CA 1
ATOM 6358 C C . LEU D 1 99 ? 2.032 32.147 62.120 1.00 21.30 121 LEU D C 1
ATOM 6359 O O . LEU D 1 99 ? 2.602 32.292 63.204 1.00 21.17 121 LEU D O 1
ATOM 6364 N N . LEU D 1 100 ? 2.512 32.656 60.9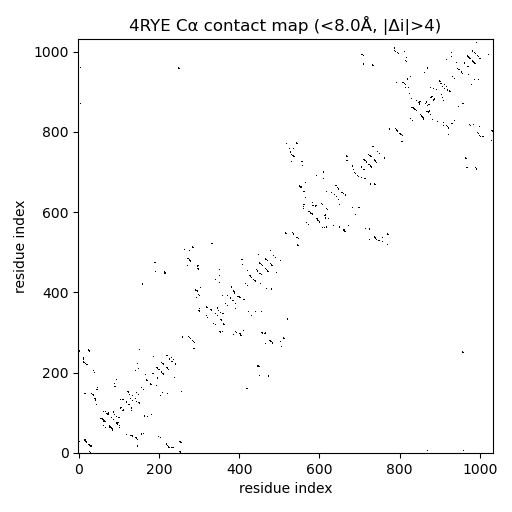90 1.00 15.52 122 LEU D N 1
ATOM 6365 C CA . LEU D 1 100 ? 3.745 33.441 60.998 1.00 16.82 122 LEU D CA 1
ATOM 6366 C C . LEU D 1 100 ? 3.487 34.914 61.293 1.00 18.13 122 LEU D C 1
ATOM 6367 O O . LEU D 1 100 ? 4.291 35.562 61.973 1.00 19.11 122 LEU D O 1
ATOM 6372 N N . VAL D 1 101 ? 2.372 35.446 60.790 1.00 18.68 123 VAL D N 1
ATOM 6373 C CA . VAL D 1 101 ? 2.104 36.873 60.957 1.00 23.24 123 VAL D CA 1
ATOM 6374 C C . VAL D 1 101 ? 0.753 37.181 61.615 1.00 20.30 123 VAL D C 1
ATOM 6375 O O . VAL D 1 101 ? 0.345 38.340 61.676 1.00 24.83 123 VAL D O 1
ATOM 6379 N N . SER D 1 102 ? 0.086 36.144 62.116 1.00 16.37 124 SER D N 1
ATOM 6380 C CA . SER D 1 102 ? -1.209 36.287 62.780 1.00 17.83 124 SER D CA 1
ATOM 6381 C C . SER D 1 102 ? -2.218 37.001 61.881 1.00 19.77 124 SER D C 1
ATOM 6382 O O . SER D 1 102 ? -2.951 37.888 62.331 1.00 20.83 124 SER D O 1
ATOM 6385 N N . GLY D 1 103 ? -2.253 36.618 60.608 1.00 17.65 125 GLY D N 1
ATOM 6386 C CA . GLY D 1 103 ? -3.138 37.261 59.656 1.00 14.38 125 GLY D CA 1
ATOM 6387 C C . GLY D 1 103 ? -4.598 36.971 59.945 1.00 18.14 125 GLY D C 1
ATOM 6388 O O . GLY D 1 103 ? -5.033 35.824 59.881 1.00 18.07 125 GLY D O 1
ATOM 6389 N N . ASN D 1 104 ? -5.361 38.013 60.254 1.00 18.93 126 ASN D N 1
ATOM 6390 C CA . ASN D 1 104 ? -6.785 37.851 60.504 1.00 21.50 126 ASN D CA 1
ATOM 6391 C C . ASN D 1 104 ? -7.506 37.577 59.187 1.00 21.83 126 ASN D C 1
ATOM 6392 O O . ASN D 1 104 ? -8.502 36.852 59.158 1.00 21.58 126 ASN D O 1
ATOM 6397 N N . ASP D 1 105 ? -6.994 38.151 58.100 1.00 21.30 127 ASP D N 1
ATOM 6398 C CA . ASP D 1 105 ? -7.518 37.834 56.772 1.00 20.78 127 ASP D CA 1
ATOM 6399 C C . ASP D 1 105 ? -7.245 36.366 56.400 1.00 18.25 127 ASP D C 1
ATOM 6400 O O . ASP D 1 105 ? -8.121 35.685 55.846 1.00 17.03 127 ASP D O 1
ATOM 6405 N N . ALA D 1 106 ? -6.051 35.869 56.721 1.00 13.55 128 ALA D N 1
ATOM 6406 C CA . ALA D 1 106 ? -5.777 34.439 56.572 1.00 15.64 128 ALA D CA 1
ATOM 6407 C C . ALA D 1 106 ? -6.777 33.600 57.379 1.00 18.88 128 ALA D C 1
ATOM 6408 O O . ALA D 1 106 ? -7.284 32.589 56.884 1.00 15.65 128 ALA D O 1
ATOM 6410 N N . ALA D 1 107 ? -7.066 34.015 58.612 1.00 18.90 129 ALA D N 1
ATOM 6411 C CA . ALA D 1 107 ? -8.015 33.273 59.446 1.00 19.69 129 ALA D CA 1
ATOM 6412 C C . ALA D 1 107 ? -9.392 33.225 58.798 1.00 19.90 129 ALA D C 1
ATOM 6413 O O . ALA D 1 107 ? -10.018 32.170 58.714 1.00 19.49 129 ALA D O 1
ATOM 6415 N N . ASN D 1 108 ? -9.873 34.372 58.338 1.00 18.08 130 ASN D N 1
ATOM 6416 C CA . ASN D 1 108 ? -11.191 34.409 57.744 1.00 19.92 130 ASN D CA 1
ATOM 6417 C C . ASN D 1 108 ? -11.273 33.671 56.401 1.00 21.15 130 ASN D C 1
ATOM 6418 O O . ASN D 1 108 ? -12.339 33.176 56.008 1.00 21.22 130 ASN D O 1
ATOM 6423 N N . THR D 1 109 ? -10.154 33.585 55.697 1.00 18.95 131 THR D N 1
ATOM 6424 C CA . THR D 1 109 ? -10.168 32.907 54.403 1.00 16.67 131 THR D CA 1
ATOM 6425 C C . THR D 1 109 ? -10.119 31.400 54.611 1.00 17.49 131 THR D C 1
ATOM 6426 O O . THR D 1 109 ? -10.726 30.640 53.855 1.00 21.14 131 THR D O 1
ATOM 6430 N N . LEU D 1 110 ? -9.403 30.970 55.641 1.00 20.63 132 LEU D N 1
ATOM 6431 C CA . LEU D 1 110 ? -9.428 29.566 56.042 1.00 17.86 132 LEU D CA 1
ATOM 6432 C C . LEU D 1 110 ? -10.824 29.175 56.504 1.00 19.54 132 LEU D C 1
ATOM 6433 O O . LEU D 1 110 ? -11.294 28.078 56.201 1.00 18.65 132 LEU D O 1
ATOM 6438 N N . ALA D 1 111 ? -11.488 30.075 57.231 1.00 18.87 133 ALA D N 1
ATOM 6439 C CA . ALA D 1 111 ? -12.862 29.838 57.680 1.00 21.44 133 ALA D CA 1
ATOM 6440 C C . ALA D 1 111 ? -13.794 29.673 56.482 1.00 22.05 133 ALA D C 1
ATOM 6441 O O . ALA D 1 111 ? -14.725 28.864 56.510 1.00 18.63 133 ALA D O 1
ATOM 6443 N N . HIS D 1 112 ? -13.541 30.453 55.434 1.00 23.04 134 HIS D N 1
ATOM 6444 C CA . HIS D 1 112 ? -14.260 30.322 54.168 1.00 22.21 134 HIS D CA 1
ATOM 6445 C C . HIS D 1 112 ? -14.109 28.887 53.647 1.00 24.41 134 HIS D C 1
ATOM 6446 O O . HIS D 1 112 ? -15.109 28.223 53.337 1.00 23.76 134 HIS D O 1
ATOM 6461 N N . LEU D 1 114 ? -13.458 26.312 55.249 1.00 18.78 136 LEU D N 1
ATOM 6462 C CA . LEU D 1 114 ? -14.005 25.362 56.207 1.00 21.98 136 LEU D CA 1
ATOM 6463 C C . LEU D 1 114 ? -15.523 25.418 56.290 1.00 28.55 136 LEU D C 1
ATOM 6464 O O . LEU D 1 114 ? -16.130 24.670 57.059 1.00 28.25 136 LEU D O 1
ATOM 6469 N N . GLY D 1 115 ? -16.141 26.282 55.490 1.00 29.61 137 GLY D N 1
ATOM 6470 C CA . GLY D 1 115 ? -17.597 26.337 55.433 1.00 29.88 137 GLY D CA 1
ATOM 6471 C C . GLY D 1 115 ? -18.232 27.613 55.973 1.00 29.42 137 GLY D C 1
ATOM 6472 O O . GLY D 1 115 ? -19.458 27.719 56.047 1.00 29.66 137 GLY D O 1
ATOM 6473 N N . GLY D 1 116 ? -17.411 28.586 56.360 1.00 23.75 138 GLY D N 1
ATOM 6474 C CA . GLY D 1 116 ? -17.947 29.850 56.832 1.00 27.37 138 GLY D CA 1
ATOM 6475 C C . GLY D 1 116 ? -17.593 30.148 58.278 1.00 26.61 138 GLY D C 1
ATOM 6476 O O . GLY D 1 116 ? -17.106 29.281 59.001 1.00 25.11 138 GLY D O 1
ATOM 6477 N N . GLN D 1 117 ? -17.841 31.386 58.697 1.00 32.85 139 GLN D N 1
ATOM 6478 C CA . GLN D 1 117 ? -17.467 31.852 60.032 1.00 33.96 139 GLN D CA 1
ATOM 6479 C C . GLN D 1 117 ? -18.086 31.022 61.156 1.00 31.28 139 GLN D C 1
ATOM 6480 O O . GLN D 1 117 ? -17.371 30.477 62.002 1.00 28.49 139 GLN D O 1
ATOM 6486 N N . ASP D 1 118 ? -19.413 30.934 61.170 1.00 31.55 140 ASP D N 1
ATOM 6487 C CA . ASP D 1 118 ? -20.112 30.206 62.228 1.00 36.13 140 ASP D CA 1
ATOM 6488 C C . ASP D 1 118 ? -19.770 28.713 62.222 1.00 37.14 140 ASP D C 1
ATOM 6489 O O . ASP D 1 118 ? -19.553 28.114 63.278 1.00 33.01 140 ASP D O 1
ATOM 6494 N N . VAL D 1 119 ? -19.723 28.118 61.033 1.00 33.81 141 VAL D N 1
ATOM 6495 C CA . VAL D 1 119 ? -19.412 26.698 60.900 1.00 30.04 141 VAL D CA 1
ATOM 6496 C C . VAL D 1 119 ? -17.998 26.406 61.396 1.00 25.74 141 VAL D C 1
ATOM 6497 O O . VAL D 1 119 ? -17.764 25.422 62.091 1.00 23.36 141 VAL D O 1
ATOM 6501 N N . THR D 1 120 ? -17.061 27.282 61.059 1.00 22.06 142 THR D N 1
ATOM 6502 C CA . THR D 1 120 ? -15.677 27.129 61.491 1.00 19.08 142 THR D CA 1
ATOM 6503 C C . THR D 1 120 ? -15.527 27.263 63.008 1.00 23.72 142 THR D C 1
ATOM 6504 O O . THR D 1 120 ? -14.820 26.484 63.643 1.00 22.50 142 THR D O 1
ATOM 6508 N N . VAL D 1 121 ? -16.195 28.259 63.581 1.00 23.63 143 VAL D N 1
ATOM 6509 C CA . VAL D 1 121 ? -16.173 28.461 65.025 1.00 24.81 143 VAL D CA 1
ATOM 6510 C C . VAL D 1 121 ? -16.762 27.250 65.768 1.00 26.84 143 VAL D C 1
ATOM 6511 O O . VAL D 1 121 ? -16.221 26.804 66.786 1.00 27.20 143 VAL D O 1
ATOM 6515 N N . ALA D 1 122 ? -17.859 26.707 65.248 1.00 22.91 144 ALA D N 1
ATOM 6516 C CA . ALA D 1 122 ? -18.435 25.491 65.808 1.00 24.39 144 ALA D CA 1
ATOM 6517 C C . ALA D 1 122 ? -17.454 24.322 65.722 1.00 23.14 144 ALA D C 1
ATOM 6518 O O . ALA D 1 122 ? -17.364 23.512 66.653 1.00 24.00 144 ALA D O 1
ATOM 6520 N N . LYS D 1 123 ? -16.734 24.224 64.605 1.00 22.52 145 LYS D N 1
ATOM 6521 C CA . LYS D 1 123 ? -15.733 23.175 64.431 1.00 24.35 145 LYS D CA 1
ATOM 6522 C C . LYS D 1 123 ? -14.594 23.313 65.433 1.00 20.84 145 LYS D C 1
ATOM 6523 O O . LYS D 1 123 ? -14.087 22.313 65.947 1.00 20.26 145 LYS D O 1
ATOM 6537 N N . ASN D 1 125 ? -14.791 24.792 68.472 1.00 17.74 147 ASN D N 1
ATOM 6538 C CA . ASN D 1 125 ? -15.279 24.474 69.801 1.00 23.22 147 ASN D CA 1
ATOM 6539 C C . ASN D 1 125 ? -15.467 22.974 69.991 1.00 25.33 147 ASN D C 1
ATOM 6540 O O . ASN D 1 125 ? -15.252 22.456 71.084 1.00 25.83 147 ASN D O 1
ATOM 6545 N N . ALA D 1 126 ? -15.847 22.280 68.922 1.00 24.77 148 ALA D N 1
ATOM 6546 C CA . ALA D 1 126 ? -16.028 20.838 68.981 1.00 28.84 148 ALA D CA 1
ATOM 6547 C C . ALA D 1 126 ? -14.678 20.139 69.129 1.00 25.96 148 ALA D C 1
ATOM 6548 O O . ALA D 1 126 ? -14.542 19.161 69.866 1.00 29.45 148 ALA D O 1
ATOM 6550 N N . LYS D 1 127 ? -13.685 20.637 68.407 1.00 19.66 149 LYS D N 1
ATOM 6551 C CA . LYS D 1 127 ? -12.347 20.079 68.475 1.00 25.23 149 LYS D CA 1
ATOM 6552 C C . LYS D 1 127 ? -11.757 20.256 69.871 1.00 22.11 149 LYS D C 1
ATOM 6553 O O . LYS D 1 127 ? -11.167 19.320 70.435 1.00 23.75 149 LYS D O 1
ATOM 6559 N N . ALA D 1 128 ? -11.921 21.458 70.427 1.00 22.13 150 ALA D N 1
ATOM 6560 C CA . ALA D 1 128 ? -11.419 21.760 71.768 1.00 27.93 150 ALA D CA 1
ATOM 6561 C C . ALA D 1 128 ? -11.985 20.756 72.757 1.00 30.64 150 ALA D C 1
ATOM 6562 O O . ALA D 1 128 ? -11.261 20.198 73.586 1.00 24.25 150 ALA D O 1
ATOM 6564 N N . ALA D 1 129 ? -13.289 20.525 72.660 1.00 27.55 151 ALA D N 1
ATOM 6565 C CA . ALA D 1 129 ? -13.958 19.597 73.559 1.00 29.44 151 ALA D CA 1
ATOM 6566 C C . ALA D 1 129 ? -13.416 18.167 73.441 1.00 30.12 151 ALA D C 1
ATOM 6567 O O . ALA D 1 129 ? -13.112 17.531 74.451 1.00 27.32 151 ALA D O 1
ATOM 6569 N N . THR D 1 130 ? -13.302 17.668 72.211 1.00 28.19 152 THR D N 1
ATOM 6570 C CA . THR D 1 130 ? -12.748 16.335 71.962 1.00 32.38 152 THR D CA 1
ATOM 6571 C C . THR D 1 130 ? -11.345 16.179 72.558 1.00 30.45 152 THR D C 1
ATOM 6572 O O . THR D 1 130 ? -10.994 15.117 73.078 1.00 30.29 152 THR D O 1
ATOM 6576 N N . LEU D 1 131 ? -10.553 17.249 72.492 1.00 25.79 153 LEU D N 1
ATOM 6577 C CA . LEU D 1 131 ? -9.197 17.238 73.035 1.00 24.55 153 LEU D CA 1
ATOM 6578 C C . LEU D 1 131 ? -9.171 17.274 74.559 1.00 24.69 153 LEU D C 1
ATOM 6579 O O . LEU D 1 131 ? -8.138 17.023 75.157 1.00 26.94 153 LEU D O 1
ATOM 6584 N N . GLY D 1 132 ? -10.311 17.568 75.180 1.00 26.01 154 GLY D N 1
ATOM 6585 C CA . GLY D 1 132 ? -10.372 17.753 76.620 1.00 29.39 154 GLY D CA 1
ATOM 6586 C C . GLY D 1 132 ? -10.092 19.192 77.017 1.00 30.74 154 GLY D C 1
ATOM 6587 O O . GLY D 1 132 ? -9.890 19.499 78.196 1.00 25.90 154 GLY D O 1
ATOM 6588 N N . ALA D 1 133 ? -10.067 20.085 76.032 1.00 25.85 155 ALA D N 1
ATOM 6589 C CA . ALA D 1 133 ? -9.947 21.512 76.324 1.00 21.39 155 ALA D CA 1
ATOM 6590 C C . ALA D 1 133 ? -11.345 22.073 76.555 1.00 25.82 155 ALA D C 1
ATOM 6591 O O . ALA D 1 133 ? -11.826 22.915 75.794 1.00 24.10 155 ALA D O 1
ATOM 6593 N N . THR D 1 134 ? -11.977 21.600 77.625 1.00 22.12 156 THR D N 1
ATOM 6594 C CA . THR D 1 134 ? -13.386 21.837 77.909 1.00 35.07 156 THR D CA 1
ATOM 6595 C C . THR D 1 134 ? -13.763 23.224 78.445 1.00 34.34 156 THR D C 1
ATOM 6596 O O . THR D 1 134 ? -14.937 23.475 78.720 1.00 34.26 156 THR D O 1
ATOM 6600 N N . SER D 1 135 ? -12.786 24.112 78.608 1.00 24.63 157 SER D N 1
ATOM 6601 C CA . SER D 1 135 ? -13.059 25.457 79.097 1.00 24.81 157 SER D CA 1
ATOM 6602 C C . SER D 1 135 ? -12.727 26.453 78.012 1.00 25.09 157 SER D C 1
ATOM 6603 O O . SER D 1 135 ? -12.502 27.642 78.274 1.00 27.93 157 SER D O 1
ATOM 6606 N N . THR D 1 136 ? -12.674 25.954 76.784 1.00 22.34 158 THR D N 1
ATOM 6607 C CA . THR D 1 136 ? -12.318 26.795 75.657 1.00 23.54 158 THR D CA 1
ATOM 6608 C C . THR D 1 136 ? -13.573 27.074 74.862 1.00 23.98 158 THR D C 1
ATOM 6609 O O . THR D 1 136 ? -14.354 26.162 74.563 1.00 25.40 158 THR D O 1
ATOM 6613 N N . HIS D 1 137 ? -13.797 28.349 74.569 1.00 21.02 159 HIS D N 1
ATOM 6614 C CA . HIS D 1 137 ? -14.935 28.749 73.748 1.00 26.11 159 HIS D CA 1
ATOM 6615 C C . HIS D 1 137 ? -14.491 29.843 72.789 1.00 33.08 159 HIS D C 1
ATOM 6616 O O . HIS D 1 137 ? -14.216 30.969 73.205 1.00 32.11 159 HIS D O 1
ATOM 6623 N N . ALA D 1 138 ? -14.401 29.497 71.508 1.00 27.00 160 ALA D N 1
ATOM 6624 C CA . ALA D 1 138 ? -14.064 30.464 70.473 1.00 27.01 160 ALA D CA 1
ATOM 6625 C C . ALA D 1 138 ? -15.318 31.211 70.041 1.00 25.45 160 ALA D C 1
ATOM 6626 O O . ALA D 1 138 ? -16.408 30.625 69.971 1.00 29.05 160 ALA D O 1
ATOM 6628 N N . THR D 1 139 ? -15.171 32.500 69.747 1.00 23.61 161 THR D N 1
ATOM 6629 C CA . THR D 1 139 ? -16.274 33.286 69.203 1.00 30.52 161 THR D CA 1
ATOM 6630 C C . THR D 1 139 ? -15.987 33.734 67.765 1.00 25.95 161 THR D C 1
ATOM 6631 O O . THR D 1 139 ? -16.900 34.088 67.027 1.00 28.02 161 THR D O 1
ATOM 6635 N N . THR D 1 140 ? -14.710 33.730 67.392 1.00 24.11 162 THR D N 1
ATOM 6636 C CA . THR D 1 140 ? -14.270 34.074 66.036 1.00 24.13 162 THR D CA 1
ATOM 6637 C C . THR D 1 140 ? -13.092 33.186 65.661 1.00 21.57 162 THR D C 1
ATOM 6638 O O . THR D 1 140 ? -12.369 32.719 66.531 1.00 23.43 162 THR D O 1
ATOM 6642 N N . PRO D 1 141 ? -12.882 32.967 64.354 1.00 25.30 163 PRO D N 1
ATOM 6643 C CA . PRO D 1 141 ? -11.747 32.150 63.912 1.00 19.79 163 PRO D CA 1
ATOM 6644 C C . PRO D 1 141 ? -10.396 32.767 64.284 1.00 23.08 163 PRO D C 1
ATOM 6645 O O . PRO D 1 141 ? -9.430 32.034 64.475 1.00 21.98 163 PRO D O 1
ATOM 6649 N N . SER D 1 142 ? -10.339 34.095 64.395 1.00 23.86 164 SER D N 1
ATOM 6650 C CA . SER D 1 142 ? -9.071 34.820 64.543 1.00 23.96 164 SER D CA 1
ATOM 6651 C C . SER D 1 142 ? -8.667 35.144 65.975 1.00 24.63 164 SER D C 1
ATOM 6652 O O . SER D 1 142 ? -7.489 35.381 66.252 1.00 23.66 164 SER D O 1
ATOM 6655 N N . GLY D 1 143 ? -9.637 35.192 66.882 1.00 20.91 165 GLY D N 1
ATOM 6656 C CA . GLY D 1 143 ? -9.363 35.617 68.242 1.00 18.29 165 GLY D CA 1
ATOM 6657 C C . GLY D 1 143 ? -9.781 37.060 68.472 1.00 21.37 165 GLY D C 1
ATOM 6658 O O . GLY D 1 143 ? -9.667 37.575 69.587 1.00 24.86 165 GLY D O 1
ATOM 6659 N N . LEU D 1 144 ? -10.246 37.717 67.413 1.00 21.65 166 LEU D N 1
ATOM 6660 C CA . LEU D 1 144 ? -10.801 39.061 67.529 1.00 24.90 166 LEU D CA 1
ATOM 6661 C C . LEU D 1 144 ? -12.079 38.947 68.329 1.00 30.51 166 LEU D C 1
ATOM 6662 O O . LEU D 1 144 ? -12.695 37.881 68.360 1.00 28.60 166 LEU D O 1
ATOM 6667 N N . ASP D 1 145 ? -12.479 40.037 68.979 1.00 31.90 167 ASP D N 1
ATOM 6668 C CA . ASP D 1 145 ? -13.769 40.070 69.649 1.00 35.91 167 ASP D CA 1
ATOM 6669 C C . ASP D 1 145 ? -14.852 39.878 68.589 1.00 36.63 167 ASP D C 1
ATOM 6670 O O . ASP D 1 145 ? -14.777 40.457 67.507 1.00 37.00 167 ASP D O 1
ATOM 6675 N N . GLY D 1 146 ? -15.845 39.049 68.892 1.00 38.37 168 GLY D N 1
ATOM 6676 C CA . GLY D 1 146 ? -16.938 38.813 67.969 1.00 40.78 168 GLY D CA 1
ATOM 6677 C C . GLY D 1 146 ? -18.275 39.073 68.629 1.00 47.44 168 GLY D C 1
ATOM 6678 O O . GLY D 1 146 ? -18.324 39.613 69.739 1.00 43.82 168 GLY D O 1
ATOM 6679 N N . PRO D 1 147 ? -19.368 38.676 67.958 1.00 57.88 169 PRO D N 1
ATOM 6680 C CA . PRO D 1 147 ? -20.719 38.919 68.476 1.00 65.08 169 PRO D CA 1
ATOM 6681 C C . PRO D 1 147 ? -20.938 38.246 69.832 1.00 64.85 169 PRO D C 1
ATOM 6682 O O . PRO D 1 147 ? -21.555 38.846 70.716 1.00 68.90 169 PRO D O 1
ATOM 6686 N N . GLY D 1 148 ? -20.418 37.032 69.998 1.00 55.33 170 GLY D N 1
ATOM 6687 C CA . GLY D 1 148 ? -20.540 36.318 71.257 1.00 50.89 170 GLY D CA 1
ATOM 6688 C C . GLY D 1 148 ? -19.541 36.774 72.305 1.00 46.37 170 GLY D C 1
ATOM 6689 O O . GLY D 1 148 ? -19.480 36.219 73.408 1.00 43.44 170 GLY D O 1
ATOM 6690 N N . GLY D 1 149 ? -18.748 37.785 71.962 1.00 37.25 171 GLY D N 1
ATOM 6691 C CA . GLY D 1 149 ? -17.793 38.349 72.898 1.00 33.54 171 GLY D CA 1
ATOM 6692 C C . GLY D 1 149 ? -16.347 38.014 72.585 1.00 29.68 171 GLY D C 1
ATOM 6693 O O . GLY D 1 149 ? -15.999 37.720 71.445 1.00 28.75 171 GLY D O 1
ATOM 6694 N N . SER D 1 150 ? -15.504 38.040 73.611 1.00 30.64 172 SER D N 1
ATOM 6695 C CA . SER D 1 150 ? -14.061 37.901 73.430 1.00 31.17 172 SER D CA 1
ATOM 6696 C C . SER D 1 150 ? -13.580 36.453 73.381 1.00 29.97 172 SER D C 1
ATOM 6697 O O . SER D 1 150 ? -12.433 36.185 73.014 1.00 24.33 172 SER D O 1
ATOM 6700 N N . GLY D 1 151 ? -14.455 35.523 73.747 1.00 30.10 173 GLY D N 1
ATOM 6701 C CA . GLY D 1 151 ? -14.084 34.122 73.791 1.00 28.80 173 GLY D CA 1
ATOM 6702 C C . GLY D 1 151 ? -13.410 33.789 75.107 1.00 30.86 173 GLY D C 1
ATOM 6703 O O . GLY D 1 151 ? -13.273 34.647 75.981 1.00 28.42 173 GLY D O 1
ATOM 6704 N N . ALA D 1 152 ? -12.984 32.540 75.258 1.00 24.47 174 ALA D N 1
ATOM 6705 C CA . ALA D 1 152 ? -12.332 32.123 76.491 1.00 22.97 174 ALA D CA 1
ATOM 6706 C C . ALA D 1 152 ? -11.469 30.898 76.260 1.00 21.78 174 ALA D C 1
ATOM 6707 O O . ALA D 1 152 ? -11.783 30.040 75.427 1.00 19.40 174 ALA D O 1
ATOM 6709 N N . SER D 1 153 ? -10.372 30.832 77.004 1.00 20.31 175 SER D N 1
ATOM 6710 C CA . SER D 1 153 ? -9.611 29.604 77.156 1.00 21.59 175 SER D CA 1
ATOM 6711 C C . SER D 1 153 ? -8.899 29.682 78.500 1.00 21.78 175 SER D C 1
ATOM 6712 O O . SER D 1 153 ? -9.085 30.642 79.247 1.00 20.78 175 SER D O 1
ATOM 6715 N N . THR D 1 154 ? -8.101 28.670 78.813 1.00 19.93 176 THR D N 1
ATOM 6716 C CA . THR D 1 154 ? -7.314 28.655 80.040 1.00 18.53 176 THR D CA 1
ATOM 6717 C C . THR D 1 154 ? -5.879 28.269 79.693 1.00 21.47 176 THR D C 1
ATOM 6718 O O . THR D 1 154 ? -5.623 27.758 78.602 1.00 20.59 176 THR D O 1
ATOM 6722 N N . ALA D 1 155 ? -4.945 28.514 80.606 1.00 17.37 177 ALA D N 1
ATOM 6723 C CA . ALA D 1 155 ? -3.564 28.088 80.382 1.00 22.51 177 ALA D CA 1
ATOM 6724 C C . ALA D 1 155 ? -3.531 26.590 80.110 1.00 17.89 177 ALA D C 1
ATOM 6725 O O . ALA D 1 155 ? -2.871 26.135 79.176 1.00 17.25 177 ALA D O 1
ATOM 6727 N N . HIS D 1 156 ? -4.266 25.838 80.916 1.00 19.03 178 HIS D N 1
ATOM 6728 C CA . HIS D 1 156 ? -4.376 24.390 80.748 1.00 18.19 178 HIS D CA 1
ATOM 6729 C C . HIS D 1 156 ? -4.845 24.024 79.343 1.00 21.60 178 HIS D C 1
ATOM 6730 O O . HIS D 1 156 ? -4.225 23.210 78.657 1.00 21.96 178 HIS D O 1
ATOM 6737 N N . ASP D 1 157 ? -5.945 24.629 78.916 1.00 18.04 179 ASP D N 1
ATOM 6738 C CA . ASP D 1 157 ? -6.497 24.338 77.600 1.00 22.07 179 ASP D CA 1
ATOM 6739 C C . ASP D 1 157 ? -5.560 24.743 76.465 1.00 21.25 179 ASP D C 1
ATOM 6740 O O . ASP D 1 157 ? -5.474 24.052 75.452 1.00 17.08 179 ASP D O 1
ATOM 6745 N N . LEU D 1 158 ? -4.869 25.867 76.613 1.00 15.26 180 LEU D N 1
ATOM 6746 C CA . LEU D 1 158 ? -3.980 26.315 75.547 1.00 19.57 180 LEU D CA 1
ATOM 6747 C C . LEU D 1 158 ? -2.877 25.297 75.281 1.00 17.88 180 LEU D C 1
ATOM 6748 O O . LEU D 1 158 ? -2.575 25.001 74.121 1.00 15.33 180 LEU D O 1
ATOM 6753 N N . VAL D 1 159 ? -2.301 24.731 76.340 1.00 18.47 181 VAL D N 1
ATOM 6754 C CA . VAL D 1 159 ? -1.213 23.776 76.126 1.00 19.12 181 VAL D CA 1
ATOM 6755 C C . VAL D 1 159 ? -1.737 22.445 75.596 1.00 17.67 181 VAL D C 1
ATOM 6756 O O . VAL D 1 159 ? -1.041 21.750 74.852 1.00 17.61 181 VAL D O 1
ATOM 6760 N N . VAL D 1 160 ? -2.965 22.105 75.968 1.00 16.74 182 VAL D N 1
ATOM 6761 C CA . VAL D 1 160 ? -3.604 20.895 75.462 1.00 15.64 182 VAL D CA 1
ATOM 6762 C C . VAL D 1 160 ? -3.789 21.023 73.955 1.00 14.82 182 VAL D C 1
ATOM 6763 O O . VAL D 1 160 ? -3.483 20.105 73.188 1.00 16.99 182 VAL D O 1
ATOM 6767 N N . ILE D 1 161 ? -4.280 22.180 73.534 1.00 14.63 183 ILE D N 1
ATOM 6768 C CA . ILE D 1 161 ? -4.470 22.464 72.118 1.00 16.48 183 ILE D CA 1
ATOM 6769 C C . ILE D 1 161 ? -3.132 22.503 71.385 1.00 19.68 183 ILE D C 1
ATOM 6770 O O . ILE D 1 161 ? -2.982 21.913 70.306 1.00 18.16 183 ILE D O 1
ATOM 6775 N N . PHE D 1 162 ? -2.151 23.163 71.985 1.00 15.78 184 PHE D N 1
ATOM 6776 C CA . PHE D 1 162 ? -0.853 23.314 71.343 1.00 16.65 184 PHE D CA 1
ATOM 6777 C C . PHE D 1 162 ? -0.146 21.968 71.266 1.00 17.02 184 PHE D C 1
ATOM 6778 O O . PHE D 1 162 ? 0.572 21.678 70.303 1.00 15.97 184 PHE D O 1
ATOM 6786 N N . ARG D 1 163 ? -0.344 21.143 72.285 1.00 17.27 185 ARG D N 1
ATOM 6787 C CA . ARG D 1 163 ? 0.234 19.807 72.286 1.00 18.31 185 ARG D CA 1
ATOM 6788 C C . ARG D 1 163 ? -0.302 18.999 71.100 1.00 19.88 185 ARG D C 1
ATOM 6789 O O . ARG D 1 163 ? 0.453 18.290 70.418 1.00 16.60 185 ARG D O 1
ATOM 6797 N N . ALA D 1 164 ? -1.605 19.116 70.848 1.00 18.71 186 ALA D N 1
ATOM 6798 C CA . ALA D 1 164 ? -2.228 18.415 69.730 1.00 19.29 186 ALA D CA 1
ATOM 6799 C C . ALA D 1 164 ? -1.690 18.933 68.406 1.00 14.85 186 ALA D C 1
ATOM 6800 O O . ALA D 1 164 ? -1.436 18.156 67.482 1.00 23.00 186 ALA D O 1
ATOM 6802 N N . ALA D 1 165 ? -1.517 20.247 68.307 1.00 16.52 187 ALA D N 1
ATOM 6803 C CA . ALA D 1 165 ? -1.007 20.856 67.081 1.00 22.45 187 ALA D CA 1
ATOM 6804 C C . ALA D 1 165 ? 0.425 20.412 66.769 1.00 21.72 187 ALA D C 1
ATOM 6805 O O . ALA D 1 165 ? 0.744 20.129 65.614 1.00 17.20 187 ALA D O 1
ATOM 6815 N N . ALA D 1 167 ? 1.811 17.733 67.264 1.00 19.86 189 ALA D N 1
ATOM 6816 C CA . ALA D 1 167 ? 1.845 16.354 66.786 1.00 22.34 189 ALA D CA 1
ATOM 6817 C C . ALA D 1 167 ? 1.821 16.329 65.257 1.00 25.51 189 ALA D C 1
ATOM 6818 O O . ALA D 1 167 ? 2.287 15.380 64.627 1.00 19.47 189 ALA D O 1
ATOM 6820 N N . ASN D 1 168 ? 1.294 17.390 64.658 1.00 17.19 190 ASN D N 1
ATOM 6821 C CA . ASN D 1 168 ? 1.159 17.440 63.206 1.00 20.02 190 ASN D CA 1
ATOM 6822 C C . ASN D 1 168 ? 2.462 17.951 62.601 1.00 15.79 190 ASN D C 1
ATOM 6823 O O . ASN D 1 168 ? 2.911 19.035 62.962 1.00 15.87 190 ASN D O 1
ATOM 6828 N N . PRO D 1 169 ? 3.074 17.174 61.683 1.00 19.90 191 PRO D N 1
ATOM 6829 C CA . PRO D 1 169 ? 4.392 17.575 61.160 1.00 17.61 191 PRO D CA 1
ATOM 6830 C C . PRO D 1 169 ? 4.380 18.930 60.435 1.00 16.74 191 PRO D C 1
ATOM 6831 O O . PRO D 1 169 ? 5.359 19.682 60.507 1.00 15.68 191 PRO D O 1
ATOM 6835 N N . VAL D 1 170 ? 3.281 19.251 59.757 1.00 15.38 192 VAL D N 1
ATOM 6836 C CA . VAL D 1 170 ? 3.199 20.534 59.071 1.00 14.72 192 VAL D CA 1
ATOM 6837 C C . VAL D 1 170 ? 3.074 21.688 60.057 1.00 17.87 192 VAL D C 1
ATOM 6838 O O . VAL D 1 170 ? 3.722 22.721 59.882 1.00 14.57 192 VAL D O 1
ATOM 6842 N N . PHE D 1 171 ? 2.263 21.524 61.101 1.00 14.33 193 PHE D N 1
ATOM 6843 C CA . PHE D 1 171 ? 2.186 22.579 62.111 1.00 14.05 193 PHE D CA 1
ATOM 6844 C C . PHE D 1 171 ? 3.561 22.809 62.715 1.00 12.84 193 PHE D C 1
ATOM 6845 O O . PHE D 1 171 ? 4.023 23.945 62.833 1.00 14.08 193 PHE D O 1
ATOM 6853 N N . ALA D 1 172 ? 4.213 21.720 63.114 1.00 14.90 194 ALA D N 1
ATOM 6854 C CA . ALA D 1 172 ? 5.538 21.824 63.723 1.00 17.89 194 ALA D CA 1
ATOM 6855 C C . ALA D 1 172 ? 6.516 22.565 62.819 1.00 17.03 194 ALA D C 1
ATOM 6856 O O . ALA D 1 172 ? 7.335 23.361 63.286 1.00 15.85 194 ALA D O 1
ATOM 6858 N N . GLN D 1 173 ? 6.425 22.332 61.515 1.00 14.60 195 GLN D N 1
ATOM 6859 C CA . GLN D 1 173 ? 7.325 23.019 60.591 1.00 15.20 195 GLN D CA 1
ATOM 6860 C C . GLN D 1 173 ? 7.019 24.510 60.476 1.00 14.57 195 GLN D C 1
ATOM 6861 O O . GLN D 1 173 ? 7.922 25.335 60.497 1.00 15.18 195 GLN D O 1
ATOM 6867 N N . ILE D 1 174 ? 5.744 24.850 60.335 1.00 17.04 196 ILE D N 1
ATOM 6868 C CA . ILE D 1 174 ? 5.355 26.251 60.149 1.00 16.09 196 ILE D CA 1
ATOM 6869 C C . ILE D 1 174 ? 5.675 27.087 61.386 1.00 13.22 196 ILE D C 1
ATOM 6870 O O . ILE D 1 174 ? 6.174 28.210 61.287 1.00 16.38 196 ILE D O 1
ATOM 6875 N N . THR D 1 175 ? 5.402 26.541 62.558 1.00 13.72 197 THR D N 1
ATOM 6876 C CA . THR D 1 175 ? 5.564 27.324 63.780 1.00 15.67 197 THR D CA 1
ATOM 6877 C C . THR D 1 175 ? 7.050 27.576 64.064 1.00 24.27 197 THR D C 1
ATOM 6878 O O . THR D 1 175 ? 7.413 28.524 64.775 1.00 21.99 197 THR D O 1
ATOM 6882 N N . ALA D 1 176 ? 7.916 26.761 63.462 1.00 15.81 198 ALA D N 1
ATOM 6883 C CA . ALA D 1 176 ? 9.350 26.917 63.657 1.00 16.81 198 ALA D CA 1
ATOM 6884 C C . ALA D 1 176 ? 10.061 27.557 62.456 1.00 17.61 198 ALA D C 1
ATOM 6885 O O . ALA D 1 176 ? 11.241 27.890 62.537 1.00 20.73 198 ALA D O 1
ATOM 6887 N N . GLU D 1 177 ? 9.346 27.717 61.342 1.00 23.95 199 GLU D N 1
ATOM 6888 C CA . GLU D 1 177 ? 9.927 28.296 60.127 1.00 22.70 199 GLU D CA 1
ATOM 6889 C C . GLU D 1 177 ? 10.321 29.747 60.351 1.00 21.68 199 GLU D C 1
ATOM 6890 O O . GLU D 1 177 ? 9.575 30.500 60.976 1.00 25.66 199 GLU D O 1
ATOM 6896 N N . PRO D 1 178 ? 11.494 30.152 59.838 1.00 23.53 200 PRO D N 1
ATOM 6897 C CA . PRO D 1 178 ? 11.855 31.574 59.922 1.00 22.62 200 PRO D CA 1
ATOM 6898 C C . PRO D 1 178 ? 11.036 32.437 58.951 1.00 22.60 200 PRO D C 1
ATOM 6899 O O . PRO D 1 178 ? 10.863 33.633 59.192 1.00 20.84 200 PRO D O 1
ATOM 6903 N N . SER D 1 179 ? 10.538 31.841 57.872 1.00 20.19 201 SER D N 1
ATOM 6904 C CA . SER D 1 179 ? 9.867 32.627 56.840 1.00 24.41 201 SER D CA 1
ATOM 6905 C C . SER D 1 179 ? 9.107 31.761 55.861 1.00 24.88 201 SER D C 1
ATOM 6906 O O . SER D 1 179 ? 9.233 30.539 55.868 1.00 24.88 201 SER D O 1
ATOM 6909 N N . ALA D 1 180 ? 8.309 32.408 55.022 1.00 18.78 202 ALA D N 1
ATOM 6910 C CA . ALA D 1 180 ? 7.595 31.721 53.955 1.00 19.00 202 ALA D CA 1
ATOM 6911 C C . ALA D 1 180 ? 7.307 32.709 52.835 1.00 18.90 202 ALA D C 1
ATOM 6912 O O . ALA D 1 180 ? 7.426 33.927 53.028 1.00 21.65 202 ALA D O 1
ATOM 6922 N N . PHE D 1 182 ? 4.508 34.260 50.215 1.00 22.77 204 PHE D N 1
ATOM 6923 C CA . PHE D 1 182 ? 3.065 34.452 50.112 1.00 18.62 204 PHE D CA 1
ATOM 6924 C C . PHE D 1 182 ? 2.732 35.167 48.799 1.00 21.09 204 PHE D C 1
ATOM 6925 O O . PHE D 1 182 ? 3.451 36.092 48.400 1.00 22.50 204 PHE D O 1
ATOM 6933 N N . PRO D 1 183 ? 1.642 34.752 48.120 1.00 20.33 205 PRO D N 1
ATOM 6934 C CA . PRO D 1 183 ? 1.325 35.353 46.818 1.00 20.90 205 PRO D CA 1
ATOM 6935 C C . PRO D 1 183 ? 1.145 36.854 46.926 1.00 22.75 205 PRO D C 1
ATOM 6936 O O . PRO D 1 183 ? 0.591 37.341 47.914 1.00 22.33 205 PRO D O 1
ATOM 6940 N N . SER D 1 184 ? 1.647 37.572 45.926 1.00 25.83 206 SER D N 1
ATOM 6941 C CA . SER D 1 184 ? 1.525 39.022 45.863 1.00 26.98 206 SER D CA 1
ATOM 6942 C C . SER D 1 184 ? 1.224 39.435 44.427 1.00 29.93 206 SER D C 1
ATOM 6943 O O . SER D 1 184 ? 1.115 38.584 43.539 1.00 28.81 206 SER D O 1
ATOM 6946 N N . ASP D 1 185 ? 1.099 40.737 44.194 1.00 33.84 207 ASP D N 1
ATOM 6947 C CA . ASP D 1 185 ? 0.765 41.240 42.864 1.00 32.49 207 ASP D CA 1
ATOM 6948 C C . ASP D 1 185 ? 1.841 40.912 41.831 1.00 38.18 207 ASP D C 1
ATOM 6949 O O . ASP D 1 185 ? 1.535 40.518 40.705 1.00 39.82 207 ASP D O 1
ATOM 6954 N N . ASN D 1 186 ? 3.101 41.075 42.216 1.00 39.58 208 ASN D N 1
ATOM 6955 C CA . ASN D 1 186 ? 4.211 40.884 41.285 1.00 50.22 208 ASN D CA 1
ATOM 6956 C C . ASN D 1 186 ? 4.655 39.424 41.187 1.00 46.69 208 ASN D C 1
ATOM 6957 O O . ASN D 1 186 ? 5.289 39.018 40.217 1.00 55.27 208 ASN D O 1
ATOM 6959 N N . GLY D 1 187 ? 4.299 38.638 42.193 1.00 40.59 209 GLY D N 1
ATOM 6960 C CA . GLY D 1 187 ? 4.667 37.240 42.237 1.00 35.06 209 GLY D CA 1
ATOM 6961 C C . GLY D 1 187 ? 4.482 36.714 43.642 1.00 32.29 209 GLY D C 1
ATOM 6962 O O . GLY D 1 187 ? 3.387 36.304 44.018 1.00 31.35 209 GLY D O 1
ATOM 6963 N N . GLU D 1 188 ? 5.554 36.729 44.423 1.00 30.61 210 GLU D N 1
ATOM 6964 C CA . GLU D 1 188 ? 5.474 36.315 45.818 1.00 33.48 210 GLU D CA 1
ATOM 6965 C C . GLU D 1 188 ? 6.283 37.257 46.687 1.00 31.17 210 GLU D C 1
ATOM 6966 O O . GLU D 1 188 ? 7.218 37.894 46.212 1.00 30.68 210 GLU D O 1
ATOM 6972 N N . GLN D 1 189 ? 5.908 37.350 47.957 1.00 26.77 211 GLN D N 1
ATOM 6973 C CA . GLN D 1 189 ? 6.627 38.191 48.906 1.00 29.68 211 GLN D CA 1
ATOM 6974 C C . GLN D 1 189 ? 6.983 37.400 50.148 1.00 23.47 211 GLN D C 1
ATOM 6975 O O . GLN D 1 189 ? 6.209 36.551 50.607 1.00 20.43 211 GLN D O 1
ATOM 6981 N N . LEU D 1 190 ? 8.145 37.694 50.712 1.00 22.34 212 LEU D N 1
ATOM 6982 C CA . LEU D 1 190 ? 8.553 37.044 51.948 1.00 21.41 212 LEU D CA 1
ATOM 6983 C C . LEU D 1 190 ? 7.723 37.530 53.139 1.00 24.00 212 LEU D C 1
ATOM 6984 O O . LEU D 1 190 ? 7.561 38.735 53.342 1.00 24.80 212 LEU D O 1
ATOM 6989 N N . ILE D 1 191 ? 7.196 36.592 53.925 1.00 19.14 213 ILE D N 1
ATOM 6990 C CA . ILE D 1 191 ? 6.676 36.927 55.240 1.00 20.80 213 ILE D CA 1
ATOM 6991 C C . ILE D 1 191 ? 7.575 36.260 56.291 1.00 23.94 213 ILE D C 1
ATOM 6992 O O . ILE D 1 191 ? 8.067 35.147 56.079 1.00 20.88 213 ILE D O 1
ATOM 6997 N N . VAL D 1 192 ? 7.811 36.943 57.408 1.00 20.32 214 VAL D N 1
ATOM 6998 C CA . VAL D 1 192 ? 8.718 36.407 58.419 1.00 22.95 214 VAL D CA 1
ATOM 6999 C C . VAL D 1 192 ? 7.986 36.016 59.691 1.00 21.05 214 VAL D C 1
ATOM 7000 O O . VAL D 1 192 ? 6.974 36.624 60.056 1.00 23.68 214 VAL D O 1
ATOM 7004 N N . ASN D 1 193 ? 8.507 34.998 60.368 1.00 20.73 215 ASN D N 1
ATOM 7005 C CA . ASN D 1 193 ? 7.925 34.542 61.613 1.00 18.92 215 ASN D CA 1
ATOM 7006 C C . ASN D 1 193 ? 8.025 35.601 62.710 1.00 24.01 215 ASN D C 1
ATOM 7007 O O . ASN D 1 193 ? 9.125 36.001 63.077 1.00 22.33 215 ASN D O 1
ATOM 7012 N N . GLN D 1 194 ? 6.885 36.026 63.247 1.00 19.03 216 GLN D N 1
ATOM 7013 C CA . GLN D 1 194 ? 6.842 37.096 64.250 1.00 24.65 216 GLN D CA 1
ATOM 7014 C C . GLN D 1 194 ? 7.208 36.654 65.676 1.00 27.86 216 GLN D C 1
ATOM 7015 O O . GLN D 1 194 ? 7.374 37.499 66.554 1.00 26.86 216 GLN D O 1
ATOM 7021 N N . ASP D 1 195 ? 7.312 35.348 65.910 1.00 19.52 217 ASP D N 1
ATOM 7022 C CA . ASP D 1 195 ? 7.473 34.796 67.264 1.00 20.15 217 ASP D CA 1
ATOM 7023 C C . ASP D 1 195 ? 8.906 34.931 67.760 1.00 23.77 217 ASP D C 1
ATOM 7024 O O . ASP D 1 195 ? 9.792 34.179 67.341 1.00 21.03 217 ASP D O 1
ATOM 7029 N N . GLU D 1 196 ? 9.139 35.877 68.667 1.00 17.54 218 GLU D N 1
ATOM 7030 C CA . GLU D 1 196 ? 10.510 36.160 69.092 1.00 22.60 218 GLU D CA 1
ATOM 7031 C C . GLU D 1 196 ? 11.135 35.073 69.972 1.00 15.42 218 GLU D C 1
ATOM 7032 O O . GLU D 1 196 ? 12.347 35.063 70.173 1.00 20.76 218 GLU D O 1
ATOM 7038 N N . LEU D 1 197 ? 10.314 34.160 70.477 1.00 17.50 219 LEU D N 1
ATOM 7039 C CA . LEU D 1 197 ? 10.816 33.042 71.275 1.00 20.67 219 LEU D CA 1
ATOM 7040 C C . LEU D 1 197 ? 11.879 32.259 70.518 1.00 22.79 219 LEU D C 1
ATOM 7041 O O . LEU D 1 197 ? 12.923 31.900 71.075 1.00 19.98 219 LEU D O 1
ATOM 7046 N N . LEU D 1 198 ? 11.604 31.998 69.246 1.00 28.22 220 LEU D N 1
ATOM 7047 C CA . LEU D 1 198 ? 12.535 31.294 68.373 1.00 19.42 220 LEU D CA 1
ATOM 7048 C C . LEU D 1 198 ? 13.918 31.932 68.370 1.00 24.39 220 LEU D C 1
ATOM 7049 O O . LEU D 1 198 ? 14.937 31.240 68.401 1.00 31.74 220 LEU D O 1
ATOM 7054 N N . GLN D 1 199 ? 13.956 33.258 68.330 1.00 20.13 221 GLN D N 1
ATOM 7055 C CA . GLN D 1 199 ? 15.226 33.968 68.259 1.00 21.22 221 GLN D CA 1
ATOM 7056 C C . GLN D 1 199 ? 15.888 34.182 69.621 1.00 22.50 221 GLN D C 1
ATOM 7057 O O . GLN D 1 199 ? 17.101 34.356 69.703 1.00 26.83 221 GLN D O 1
ATOM 7063 N N . ARG D 1 200 ? 15.086 34.165 70.681 1.00 19.54 222 ARG D N 1
ATOM 7064 C CA . ARG D 1 200 ? 15.582 34.516 72.007 1.00 22.29 222 ARG D CA 1
ATOM 7065 C C . ARG D 1 200 ? 15.968 33.322 72.873 1.00 19.69 222 ARG D C 1
ATOM 7066 O O . ARG D 1 200 ? 16.818 33.435 73.748 1.00 22.52 222 ARG D O 1
ATOM 7074 N N . TYR D 1 201 ? 15.341 32.183 72.635 1.00 16.41 223 TYR D N 1
ATOM 7075 C CA . TYR D 1 201 ? 15.484 31.041 73.540 1.00 18.94 223 TYR D CA 1
ATOM 7076 C C . TYR D 1 201 ? 15.919 29.787 72.799 1.00 18.10 223 TYR D C 1
ATOM 7077 O O . TYR D 1 201 ? 15.109 29.166 72.130 1.00 21.42 223 TYR D O 1
ATOM 7086 N N . PRO D 1 202 ? 17.209 29.425 72.901 1.00 21.76 224 PRO D N 1
ATOM 7087 C CA . PRO D 1 202 ? 17.720 28.218 72.241 1.00 18.64 224 PRO D CA 1
ATOM 7088 C C . PRO D 1 202 ? 16.928 26.984 72.650 1.00 16.67 224 PRO D C 1
ATOM 7089 O O . PRO D 1 202 ? 16.697 26.765 73.840 1.00 19.94 224 PRO D O 1
ATOM 7093 N N . GLY D 1 203 ? 16.486 26.210 71.665 1.00 14.90 225 GLY D N 1
ATOM 7094 C CA . GLY D 1 203 ? 15.660 25.038 71.927 1.00 13.85 225 GLY D CA 1
ATOM 7095 C C . GLY D 1 203 ? 14.176 25.269 71.708 1.00 17.05 225 GLY D C 1
ATOM 7096 O O . GLY D 1 203 ? 13.386 24.331 71.725 1.00 18.43 225 GLY D O 1
ATOM 7097 N N . ALA D 1 204 ? 13.782 26.525 71.527 1.00 18.12 226 ALA D N 1
ATOM 7098 C CA . ALA D 1 204 ? 12.375 26.835 71.286 1.00 18.81 226 ALA D CA 1
ATOM 7099 C C . ALA D 1 204 ? 11.952 26.150 69.989 1.00 19.19 226 ALA D C 1
ATOM 7100 O O . ALA D 1 204 ? 12.704 26.150 69.012 1.00 18.05 226 ALA D O 1
ATOM 7102 N N . ILE D 1 205 ? 10.767 25.547 69.982 1.00 14.27 227 ILE D N 1
ATOM 7103 C CA . ILE D 1 205 ? 10.314 24.797 68.816 1.00 13.88 227 ILE D CA 1
ATOM 7104 C C . ILE D 1 205 ? 8.969 25.265 68.258 1.00 16.50 227 ILE D C 1
ATOM 7105 O O . ILE D 1 205 ? 8.501 24.751 67.242 1.00 19.32 227 ILE D O 1
ATOM 7110 N N . GLY D 1 206 ? 8.348 26.239 68.913 1.00 16.52 228 GLY D N 1
ATOM 7111 C CA . GLY D 1 206 ? 7.129 26.824 68.375 1.00 18.48 228 GLY D CA 1
ATOM 7112 C C . GLY D 1 206 ? 6.462 27.789 69.331 1.00 19.33 228 GLY D C 1
ATOM 7113 O O . GLY D 1 206 ? 6.811 27.843 70.510 1.00 18.04 228 GLY D O 1
ATOM 7114 N N . GLY D 1 207 ? 5.497 28.559 68.837 1.00 14.93 229 GLY D N 1
ATOM 7115 C CA . GLY D 1 207 ? 4.788 29.482 69.707 1.00 17.93 229 GLY D CA 1
ATOM 7116 C C . GLY D 1 207 ? 3.848 30.401 68.965 1.00 19.88 229 GLY D C 1
ATOM 7117 O O . GLY D 1 207 ? 3.995 30.618 67.759 1.00 19.28 229 GLY D O 1
ATOM 7118 N N . LYS D 1 208 ? 2.879 30.941 69.689 1.00 16.43 230 LYS D N 1
ATOM 7119 C CA . LYS D 1 208 ? 1.935 31.893 69.121 1.00 15.37 230 LYS D CA 1
ATOM 7120 C C . LYS D 1 208 ? 1.634 32.942 70.178 1.00 15.11 230 LYS D C 1
ATOM 7121 O O . LYS D 1 208 ? 1.338 32.601 71.325 1.00 14.92 230 LYS D O 1
ATOM 7127 N N . THR D 1 209 ? 1.704 34.212 69.794 1.00 16.21 231 THR D N 1
ATOM 7128 C CA . THR D 1 209 ? 1.423 35.312 70.710 1.00 19.51 231 THR D CA 1
ATOM 7129 C C . THR D 1 209 ? 0.036 35.871 70.446 1.00 24.03 231 THR D C 1
ATOM 7130 O O . THR D 1 209 ? -0.543 35.635 69.387 1.00 26.38 231 THR D O 1
ATOM 7134 N N . GLY D 1 210 ? -0.481 36.649 71.390 1.00 17.54 232 GLY D N 1
ATOM 7135 C CA . GLY D 1 210 ? -1.762 37.298 71.201 1.00 18.66 232 GLY D CA 1
ATOM 7136 C C . GLY D 1 210 ? -1.839 38.549 72.047 1.00 22.94 232 GLY D C 1
ATOM 7137 O O . GLY D 1 210 ? -1.170 38.650 73.079 1.00 22.95 232 GLY D O 1
ATOM 7138 N N . TYR D 1 211 ? -2.622 39.521 71.598 1.00 24.52 233 TYR D N 1
ATOM 7139 C CA . TYR D 1 211 ? -2.955 40.665 72.440 1.00 22.38 233 TYR D CA 1
ATOM 7140 C C . TYR D 1 211 ? -4.261 41.301 72.009 1.00 23.14 233 TYR D C 1
ATOM 7141 O O . TYR D 1 211 ? -4.450 41.594 70.832 1.00 23.19 233 TYR D O 1
ATOM 7150 N N . THR D 1 212 ? -5.162 41.513 72.965 1.00 25.57 234 THR D N 1
ATOM 7151 C CA . THR D 1 212 ? -6.272 42.440 72.779 1.00 24.18 234 THR D CA 1
ATOM 7152 C C . THR D 1 212 ? -6.430 43.217 74.080 1.00 28.86 234 THR D C 1
ATOM 7153 O O . THR D 1 212 ? -5.800 42.879 75.084 1.00 25.15 234 THR D O 1
ATOM 7157 N N . ASN D 1 213 ? -7.254 44.261 74.064 1.00 30.97 235 ASN D N 1
ATOM 7158 C CA . ASN D 1 213 ? -7.559 44.984 75.293 1.00 35.18 235 ASN D CA 1
ATOM 7159 C C . ASN D 1 213 ? -8.151 44.054 76.347 1.00 32.81 235 ASN D C 1
ATOM 7160 O O . ASN D 1 213 ? -7.752 44.097 77.507 1.00 35.68 235 ASN D O 1
ATOM 7165 N N . ALA D 1 214 ? -9.085 43.197 75.937 1.00 33.94 236 ALA D N 1
ATOM 7166 C CA . ALA D 1 214 ? -9.764 42.296 76.874 1.00 30.92 236 ALA D CA 1
ATOM 7167 C C . ALA D 1 214 ? -8.892 41.123 77.318 1.00 28.94 236 ALA D C 1
ATOM 7168 O O . ALA D 1 214 ? -8.993 40.666 78.456 1.00 27.32 236 ALA D O 1
ATOM 7170 N N . ALA D 1 215 ? -8.046 40.628 76.417 1.00 26.87 237 ALA D N 1
ATOM 7171 C CA . ALA D 1 215 ? -7.189 39.482 76.725 1.00 23.30 237 ALA D CA 1
ATOM 7172 C C . ALA D 1 215 ? -5.884 39.871 77.417 1.00 20.21 237 ALA D C 1
ATOM 7173 O O . ALA D 1 215 ? -5.229 39.021 78.036 1.00 22.94 237 ALA D O 1
ATOM 7175 N N . ARG D 1 216 ? -5.498 41.141 77.302 1.00 24.94 238 ARG D N 1
ATOM 7176 C CA . ARG D 1 216 ? -4.126 41.545 77.617 1.00 26.68 238 ARG D CA 1
ATOM 7177 C C . ARG D 1 216 ? -3.172 40.647 76.814 1.00 24.49 238 ARG D C 1
ATOM 7178 O O . ARG D 1 216 ? -3.552 40.181 75.733 1.00 21.92 238 ARG D O 1
ATOM 7186 N N . LYS D 1 217 ? -1.953 40.397 77.296 1.00 19.90 239 LYS D N 1
ATOM 7187 C CA . LYS D 1 217 ? -1.022 39.578 76.507 1.00 19.90 239 LYS D CA 1
ATOM 7188 C C . LYS D 1 217 ? -1.234 38.089 76.772 1.00 22.54 239 LYS D C 1
ATOM 7189 O O . LYS D 1 217 ? -1.441 37.678 77.915 1.00 22.82 239 LYS D O 1
ATOM 7195 N N . THR D 1 218 ? -1.184 37.280 75.718 1.00 15.84 240 THR D N 1
ATOM 7196 C CA . THR D 1 218 ? -1.285 35.834 75.861 1.00 16.25 240 THR D CA 1
ATOM 7197 C C . THR D 1 218 ? -0.182 35.170 75.051 1.00 17.14 240 THR D C 1
ATOM 7198 O O . THR D 1 218 ? 0.313 35.747 74.083 1.00 17.77 240 THR D O 1
ATOM 7202 N N . PHE D 1 219 ? 0.197 33.961 75.451 1.00 17.32 241 PHE D N 1
ATOM 7203 C CA . PHE D 1 219 ? 1.238 33.216 74.761 1.00 15.65 241 PHE D CA 1
ATOM 7204 C C . PHE D 1 219 ? 1.102 31.724 75.017 1.00 19.44 241 PHE D C 1
ATOM 7205 O O . PHE D 1 219 ? 0.721 31.305 76.112 1.00 20.24 241 PHE D O 1
ATOM 7213 N N . VAL D 1 220 ? 1.409 30.923 74.003 1.00 15.66 242 VAL D N 1
ATOM 7214 C CA . VAL D 1 220 ? 1.507 29.483 74.176 1.00 15.99 242 VAL D CA 1
ATOM 7215 C C . VAL D 1 220 ? 2.666 29.036 73.302 1.00 19.14 242 VAL D C 1
ATOM 7216 O O . VAL D 1 220 ? 2.831 29.521 72.187 1.00 15.72 242 VAL D O 1
ATOM 7220 N N . GLY D 1 221 ? 3.501 28.143 73.808 1.00 14.67 243 GLY D N 1
ATOM 7221 C CA . GLY D 1 221 ? 4.684 27.777 73.049 1.00 17.86 243 GLY D CA 1
ATOM 7222 C C . GLY D 1 221 ? 5.397 26.586 73.633 1.00 19.14 243 GLY D C 1
ATOM 7223 O O . GLY D 1 221 ? 5.021 26.090 74.697 1.00 15.92 243 GLY D O 1
ATOM 7224 N N . ALA D 1 222 ? 6.427 26.125 72.935 1.00 17.10 244 ALA D N 1
ATOM 7225 C CA . ALA D 1 222 ? 7.149 24.936 73.357 1.00 15.58 244 ALA D CA 1
ATOM 7226 C C . ALA D 1 222 ? 8.653 25.066 73.124 1.00 15.92 244 ALA D C 1
ATOM 7227 O O . ALA D 1 222 ? 9.109 25.871 72.303 1.00 18.61 244 ALA D O 1
ATOM 7229 N N . ALA D 1 223 ? 9.421 24.268 73.855 1.00 12.69 245 ALA D N 1
ATOM 7230 C CA . ALA D 1 223 ? 10.864 24.226 73.686 1.00 12.39 245 ALA D CA 1
ATOM 7231 C C . ALA D 1 223 ? 11.370 22.835 74.036 1.00 15.57 245 ALA D C 1
ATOM 7232 O O . ALA D 1 223 ? 10.702 22.094 74.760 1.00 16.83 245 ALA D O 1
ATOM 7234 N N . ALA D 1 224 ? 12.556 22.491 73.538 1.00 19.00 246 ALA D N 1
ATOM 7235 C CA . ALA D 1 224 ? 13.170 21.199 73.833 1.00 19.65 246 ALA D CA 1
ATOM 7236 C C . ALA D 1 224 ? 14.608 21.402 74.288 1.00 17.59 246 ALA D C 1
ATOM 7237 O O . ALA D 1 224 ? 15.368 22.128 73.650 1.00 16.10 246 ALA D O 1
ATOM 7239 N N . ARG D 1 225 ? 14.980 20.760 75.393 1.00 18.18 247 ARG D N 1
ATOM 7240 C CA . ARG D 1 225 ? 16.356 20.796 75.889 1.00 18.78 247 ARG D CA 1
ATOM 7241 C C . ARG D 1 225 ? 16.624 19.518 76.654 1.00 19.88 247 ARG D C 1
ATOM 7242 O O . ARG D 1 225 ? 15.756 19.054 77.393 1.00 18.90 247 ARG D O 1
ATOM 7250 N N . GLY D 1 226 ? 17.818 18.962 76.479 1.00 25.16 248 GLY D N 1
ATOM 7251 C CA . GLY D 1 226 ? 18.268 17.824 77.263 1.00 31.65 248 GLY D CA 1
ATOM 7252 C C . GLY D 1 226 ? 17.413 16.578 77.135 1.00 27.34 248 GLY D C 1
ATOM 7253 O O . GLY D 1 226 ? 17.322 15.791 78.076 1.00 29.64 248 GLY D O 1
ATOM 7254 N N . GLY D 1 227 ? 16.779 16.406 75.979 1.00 20.75 249 GLY D N 1
ATOM 7255 C CA . GLY D 1 227 ? 15.960 15.232 75.718 1.00 25.02 249 GLY D CA 1
ATOM 7256 C C . GLY D 1 227 ? 14.502 15.382 76.123 1.00 31.23 249 GLY D C 1
ATOM 7257 O O . GLY D 1 227 ? 13.670 14.526 75.807 1.00 32.84 249 GLY D O 1
ATOM 7258 N N . ARG D 1 228 ? 14.187 16.467 76.829 1.00 26.72 250 ARG D N 1
ATOM 7259 C CA . ARG D 1 228 ? 12.815 16.715 77.269 1.00 23.89 250 ARG D CA 1
ATOM 7260 C C . ARG D 1 228 ? 12.170 17.846 76.473 1.00 22.30 250 ARG D C 1
ATOM 7261 O O . ARG D 1 228 ? 12.854 18.772 76.047 1.00 20.28 250 ARG D O 1
ATOM 7269 N N . ARG D 1 229 ? 10.857 17.772 76.264 1.00 16.55 251 ARG D N 1
ATOM 7270 C CA . ARG D 1 229 ? 10.152 18.834 75.569 1.00 24.12 251 ARG D CA 1
ATOM 7271 C C . ARG D 1 229 ? 9.032 19.371 76.437 1.00 17.76 251 ARG D C 1
ATOM 7272 O O 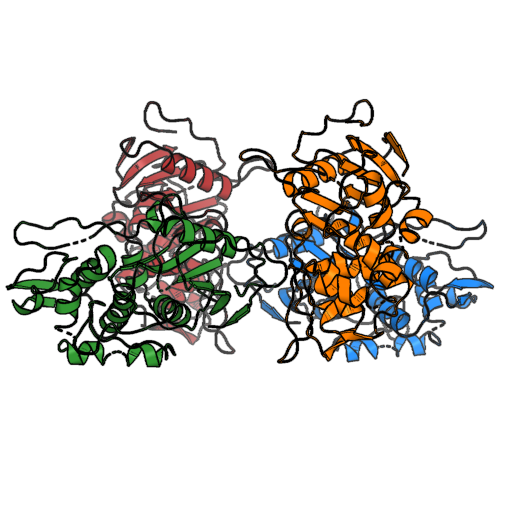. ARG D 1 229 ? 8.244 18.608 76.972 1.00 19.54 251 ARG D O 1
ATOM 7280 N N . LEU D 1 230 ? 8.988 20.690 76.585 1.00 14.57 252 LEU D N 1
ATOM 7281 C CA . LEU D 1 230 ? 8.009 21.337 77.454 1.00 18.32 252 LEU D CA 1
ATOM 7282 C C . LEU D 1 230 ? 7.092 22.248 76.655 1.00 17.11 252 LEU D C 1
ATOM 7283 O O . LEU D 1 230 ? 7.479 22.775 75.614 1.00 17.11 252 LEU D O 1
ATOM 7288 N N . VAL D 1 231 ? 5.874 22.427 77.149 1.00 16.79 253 VAL D N 1
ATOM 7289 C CA . VAL D 1 231 ? 4.952 23.382 76.569 1.00 16.46 253 VAL D CA 1
ATOM 7290 C C . VAL D 1 231 ? 4.464 24.296 77.686 1.00 19.69 253 VAL D C 1
ATOM 7291 O O . VAL D 1 231 ? 4.216 23.834 78.805 1.00 19.49 253 VAL D O 1
ATOM 7295 N N . ILE D 1 232 ? 4.388 25.596 77.413 1.00 15.64 254 ILE D N 1
ATOM 7296 C CA . ILE D 1 232 ? 3.856 26.550 78.391 1.00 18.13 254 ILE D CA 1
ATOM 7297 C C . ILE D 1 232 ? 2.770 27.421 77.779 1.00 20.05 254 ILE D C 1
ATOM 7298 O O . ILE D 1 232 ? 2.690 27.578 76.560 1.00 18.22 254 ILE D O 1
ATOM 7303 N N . ALA D 1 233 ? 1.944 28.002 78.635 1.00 14.35 255 ALA D N 1
ATOM 7304 C CA . ALA D 1 233 ? 0.987 29.002 78.207 1.00 17.05 255 ALA D CA 1
ATOM 7305 C C . ALA D 1 233 ? 0.951 30.073 79.267 1.00 18.41 255 ALA D C 1
ATOM 7306 O O . ALA D 1 233 ? 1.165 29.790 80.443 1.00 17.03 255 ALA D O 1
ATOM 7324 N N . TYR D 1 236 ? -3.323 36.806 80.221 1.00 22.77 258 TYR D N 1
ATOM 7325 C CA . TYR D 1 236 ? -3.805 37.978 80.955 1.00 22.70 258 TYR D CA 1
ATOM 7326 C C . TYR D 1 236 ? -2.689 38.747 81.646 1.00 25.38 258 TYR D C 1
ATOM 7327 O O . TYR D 1 236 ? -2.788 39.074 82.827 1.00 30.38 258 TYR D O 1
ATOM 7336 N N . GLY D 1 237 ? -1.634 39.049 80.899 1.00 24.26 259 GLY D N 1
ATOM 7337 C CA . GLY D 1 237 ? -0.508 39.769 81.457 1.00 27.24 259 GLY D CA 1
ATOM 7338 C C . GLY D 1 237 ? -0.229 41.103 80.797 1.00 33.43 259 GLY D C 1
ATOM 7339 O O . GLY D 1 237 ? -0.487 41.301 79.607 1.00 25.05 259 GLY D O 1
ATOM 7340 N N . LEU D 1 238 ? 0.295 42.029 81.593 1.00 32.27 260 LEU D N 1
ATOM 7341 C CA . LEU D 1 238 ? 0.781 43.296 81.085 1.00 35.31 260 LEU D CA 1
ATOM 7342 C C . LEU D 1 238 ? 2.177 43.521 81.651 1.00 38.31 260 LEU D C 1
ATOM 7343 O O . LEU D 1 238 ? 2.433 43.230 82.820 1.00 36.44 260 LEU D O 1
ATOM 7348 N N . VAL D 1 239 ? 3.081 44.022 80.815 1.00 36.00 261 VAL D N 1
ATOM 7349 C CA . VAL D 1 239 ? 4.472 44.205 81.214 1.00 37.95 261 VAL D CA 1
ATOM 7350 C C . VAL D 1 239 ? 4.679 45.568 81.878 1.00 39.88 261 VAL D C 1
ATOM 7351 O O . VAL D 1 239 ? 4.304 46.604 81.327 1.00 42.63 261 VAL D O 1
ATOM 7355 N N . LYS D 1 240 ? 5.256 45.555 83.076 1.00 43.13 262 LYS D N 1
ATOM 7356 C CA . LYS D 1 240 ? 5.519 46.788 83.811 1.00 45.28 262 LYS D CA 1
ATOM 7357 C C . LYS D 1 240 ? 6.925 47.294 83.492 1.00 42.77 262 LYS D C 1
ATOM 7358 O O . LYS D 1 240 ? 7.851 46.496 83.330 1.00 40.65 262 LYS D O 1
ATOM 7364 N N . GLU D 1 241 ? 7.080 48.612 83.380 1.00 47.19 263 GLU D N 1
ATOM 7365 C CA . GLU D 1 241 ? 8.400 49.204 83.174 1.00 48.53 263 GLU D CA 1
ATOM 7366 C C . GLU D 1 241 ? 9.327 48.775 84.305 1.00 50.52 263 GLU D C 1
ATOM 7367 O O . GLU D 1 241 ? 8.986 48.914 85.479 1.00 50.13 263 GLU D O 1
ATOM 7369 N N . GLY D 1 242 ? 10.484 48.226 83.945 1.00 51.83 264 GLY D N 1
ATOM 7370 C CA . GLY D 1 242 ? 11.431 47.727 84.925 1.00 52.30 264 GLY D CA 1
ATOM 7371 C C . GLY D 1 242 ? 11.270 46.245 85.214 1.00 48.38 264 GLY D C 1
ATOM 7372 O O . GLY D 1 242 ? 12.198 45.604 85.702 1.00 50.17 264 GLY D O 1
ATOM 7373 N N . GLY D 1 243 ? 10.096 45.698 84.909 1.00 45.34 265 GLY D N 1
ATOM 7374 C CA . GLY D 1 243 ? 9.798 44.311 85.219 1.00 37.37 265 GLY D CA 1
ATOM 7375 C C . GLY D 1 243 ? 10.073 43.378 84.060 1.00 36.94 265 GLY D C 1
ATOM 7376 O O . GLY D 1 243 ? 10.345 43.832 82.951 1.00 37.35 265 GLY D O 1
ATOM 7377 N N . PRO D 1 244 ? 10.002 42.061 84.310 1.00 39.23 266 PRO D N 1
ATOM 7378 C CA . PRO D 1 244 ? 10.279 41.059 83.273 1.00 29.26 266 PRO D CA 1
ATOM 7379 C C . PRO D 1 244 ? 9.287 41.171 82.120 1.00 32.54 266 PRO D C 1
ATOM 7380 O O . PRO D 1 244 ? 8.109 41.434 82.356 1.00 32.35 266 PRO D O 1
ATOM 7384 N N . THR D 1 245 ? 9.761 40.975 80.894 1.00 26.80 267 THR D N 1
ATOM 7385 C CA . THR D 1 245 ? 8.893 40.947 79.721 1.00 28.50 267 THR D CA 1
ATOM 7386 C C . THR D 1 245 ? 8.222 39.582 79.646 1.00 27.18 267 THR D C 1
ATOM 7387 O O . THR D 1 245 ? 8.465 38.725 80.495 1.00 26.62 267 THR D O 1
ATOM 7391 N N . TYR D 1 246 ? 7.387 39.360 78.633 1.00 22.77 268 TYR D N 1
ATOM 7392 C CA . TYR D 1 246 ? 6.785 38.037 78.454 1.00 24.95 268 TYR D CA 1
ATOM 7393 C C . TYR D 1 246 ? 7.864 37.034 78.032 1.00 24.12 268 TYR D C 1
ATOM 7394 O O . TYR D 1 246 ? 7.792 35.855 78.372 1.00 21.70 268 TYR D O 1
ATOM 7403 N N . TRP D 1 247 ? 8.875 37.512 77.309 1.00 22.29 269 TRP D N 1
ATOM 7404 C CA . TRP D 1 247 ? 9.952 36.634 76.855 1.00 24.99 269 TRP D CA 1
ATOM 7405 C C . TRP D 1 247 ? 10.857 36.227 78.018 1.00 26.93 269 TRP D C 1
ATOM 7406 O O . TRP D 1 247 ? 11.286 35.065 78.109 1.00 23.31 269 TRP D O 1
ATOM 7417 N N . ASP D 1 248 ? 11.148 37.187 78.895 1.00 21.03 270 ASP D N 1
ATOM 7418 C CA . ASP D 1 248 ? 11.806 36.891 80.164 1.00 24.83 270 ASP D CA 1
ATOM 7419 C C . ASP D 1 248 ? 11.054 35.813 80.942 1.00 25.93 270 ASP D C 1
ATOM 7420 O O . ASP D 1 248 ? 11.659 34.874 81.451 1.00 24.08 270 ASP D O 1
ATOM 7425 N N . GLN D 1 249 ? 9.735 35.944 81.041 1.00 22.98 271 GLN D N 1
ATOM 7426 C CA . GLN D 1 249 ? 8.976 35.002 81.856 1.00 25.90 271 GLN D CA 1
ATOM 7427 C C . GLN D 1 249 ? 8.929 33.627 81.203 1.00 22.69 271 GLN D C 1
ATOM 7428 O O . GLN D 1 249 ? 9.019 32.608 81.887 1.00 21.06 271 GLN D O 1
ATOM 7434 N N . ALA D 1 250 ? 8.803 33.598 79.882 1.00 22.26 272 ALA D N 1
ATOM 7435 C CA . ALA D 1 250 ? 8.776 32.321 79.172 1.00 24.99 272 ALA D CA 1
ATOM 7436 C C . ALA D 1 250 ? 10.095 31.600 79.383 1.00 18.00 272 ALA D C 1
ATOM 7437 O O . ALA D 1 250 ? 10.113 30.406 79.667 1.00 18.93 272 ALA D O 1
ATOM 7439 N N . ALA D 1 251 ? 11.192 32.342 79.259 1.00 19.20 273 ALA D N 1
ATOM 7440 C CA . ALA D 1 251 ? 12.524 31.778 79.428 1.00 20.27 273 ALA D CA 1
ATOM 7441 C C . ALA D 1 251 ? 12.713 31.259 80.845 1.00 24.98 273 ALA D C 1
ATOM 7442 O O . ALA D 1 251 ? 13.266 30.176 81.051 1.00 24.32 273 ALA D O 1
ATOM 7444 N N . THR D 1 252 ? 12.247 32.033 81.821 1.00 21.88 274 THR D N 1
ATOM 7445 C CA . THR D 1 252 ? 12.310 31.614 83.220 1.00 24.15 274 THR D CA 1
ATOM 7446 C C . THR D 1 252 ? 11.529 30.328 83.476 1.00 22.87 274 THR D C 1
ATOM 7447 O O . THR D 1 252 ? 12.015 29.427 84.176 1.00 23.23 274 THR D O 1
ATOM 7451 N N . LEU D 1 253 ? 10.320 30.239 82.923 1.00 20.79 275 LEU D N 1
ATOM 7452 C CA . LEU D 1 253 ? 9.494 29.047 83.120 1.00 22.07 275 LEU D CA 1
ATOM 7453 C C . LEU D 1 253 ? 10.117 27.827 82.442 1.00 22.55 275 LEU D C 1
ATOM 7454 O O . LEU D 1 253 ? 10.151 26.743 83.024 1.00 22.62 275 LEU D O 1
ATOM 7459 N N . PHE D 1 254 ? 10.599 28.004 81.213 1.00 20.14 276 PHE D N 1
ATOM 7460 C CA . PHE D 1 254 ? 11.279 26.924 80.501 1.00 18.56 276 PHE D CA 1
ATOM 7461 C C . PHE D 1 254 ? 12.528 26.498 81.269 1.00 25.51 276 PHE D C 1
ATOM 7462 O O . PHE D 1 254 ? 12.748 25.307 81.487 1.00 22.13 276 PHE D O 1
ATOM 7470 N N . ASP D 1 255 ? 13.345 27.471 81.673 1.00 25.49 277 ASP D N 1
ATOM 7471 C CA . ASP D 1 255 ? 14.561 27.173 82.432 1.00 22.63 277 ASP D CA 1
ATOM 7472 C C . ASP D 1 255 ? 14.238 26.389 83.705 1.00 26.07 277 ASP D C 1
ATOM 7473 O O . ASP D 1 255 ? 14.921 25.419 84.041 1.00 26.31 277 ASP D O 1
ATOM 7478 N N . TRP D 1 256 ? 13.193 26.805 84.408 1.00 18.88 278 TRP D N 1
ATOM 7479 C CA . TRP D 1 256 ? 12.807 26.137 85.653 1.00 22.38 278 TRP D CA 1
ATOM 7480 C C . TRP D 1 256 ? 12.348 24.704 85.373 1.00 26.87 278 TRP D C 1
ATOM 7481 O O . TRP D 1 256 ? 12.726 23.760 86.077 1.00 23.97 278 TRP D O 1
ATOM 7492 N N . GLY D 1 257 ? 11.542 24.542 84.330 1.00 23.19 279 GLY D N 1
ATOM 7493 C CA . GLY D 1 257 ? 11.034 23.233 83.958 1.00 21.31 279 GLY D CA 1
ATOM 7494 C C . GLY D 1 257 ? 12.134 22.269 83.561 1.00 24.31 279 GLY D C 1
ATOM 7495 O O . GLY D 1 257 ? 12.097 21.093 83.912 1.00 22.97 279 GLY D O 1
ATOM 7496 N N . PHE D 1 258 ? 13.122 22.764 82.829 1.00 21.69 280 PHE D N 1
ATOM 7497 C CA . PHE D 1 258 ? 14.233 21.921 82.415 1.00 25.89 280 PHE D CA 1
ATOM 7498 C C . PHE D 1 258 ? 15.174 21.569 83.573 1.00 28.27 280 PHE D C 1
ATOM 7499 O O . PHE D 1 258 ? 15.837 20.532 83.544 1.00 27.79 280 PHE D O 1
ATOM 7507 N N . ALA D 1 259 ? 15.226 22.416 84.597 1.00 27.22 281 ALA D N 1
ATOM 7508 C CA . ALA D 1 259 ? 16.080 22.136 85.755 1.00 27.98 281 ALA D CA 1
ATOM 7509 C C . ALA D 1 259 ? 15.384 21.222 86.758 1.00 28.62 281 ALA D C 1
ATOM 7510 O O . ALA D 1 259 ? 16.025 20.641 87.632 1.00 31.21 281 ALA D O 1
ATOM 7512 N N . LEU D 1 260 ? 14.069 21.095 86.629 1.00 25.36 282 LEU D N 1
ATOM 7513 C CA . LEU D 1 260 ? 13.294 20.268 87.539 1.00 29.92 282 LEU D CA 1
ATOM 7514 C C . LEU D 1 260 ? 13.662 18.791 87.385 1.00 31.08 282 LEU D C 1
ATOM 7515 O O . LEU D 1 260 ? 13.900 18.314 86.274 1.00 29.69 282 LEU D O 1
ATOM 7520 N N . ASN D 1 261 ? 13.743 18.084 88.509 1.00 32.36 283 ASN D N 1
ATOM 7521 C CA . ASN D 1 261 ? 13.854 16.629 88.506 1.00 29.80 283 ASN D CA 1
ATOM 7522 C C . ASN D 1 261 ? 12.733 16.085 87.628 1.00 32.03 283 ASN D C 1
ATOM 7523 O O . ASN D 1 261 ? 11.569 16.439 87.824 1.00 30.32 283 ASN D O 1
ATOM 7528 N N . PRO D 1 262 ? 13.083 15.244 86.639 1.00 35.61 284 PRO D N 1
ATOM 7529 C CA . PRO D 1 262 ? 12.126 14.761 85.631 1.00 38.19 284 PRO D CA 1
ATOM 7530 C C . PRO D 1 262 ? 10.952 13.970 86.215 1.00 39.26 284 PRO D C 1
ATOM 7531 O O . PRO D 1 262 ? 9.909 13.889 85.562 1.00 42.75 284 PRO D O 1
ATOM 7535 N N . GLN D 1 263 ? 11.113 13.409 87.413 1.00 34.85 285 GLN D N 1
ATOM 7536 C CA . GLN D 1 263 ? 10.036 12.649 88.060 1.00 34.53 285 GLN D CA 1
ATOM 7537 C C . GLN D 1 263 ? 8.985 13.516 88.767 1.00 34.35 285 GLN D C 1
ATOM 7538 O O . GLN D 1 263 ? 7.918 13.027 89.123 1.00 33.37 285 GLN D O 1
ATOM 7544 N N . ALA D 1 264 ? 9.289 14.793 88.985 1.00 37.27 286 ALA D N 1
ATOM 7545 C CA . ALA D 1 264 ? 8.414 15.666 89.777 1.00 3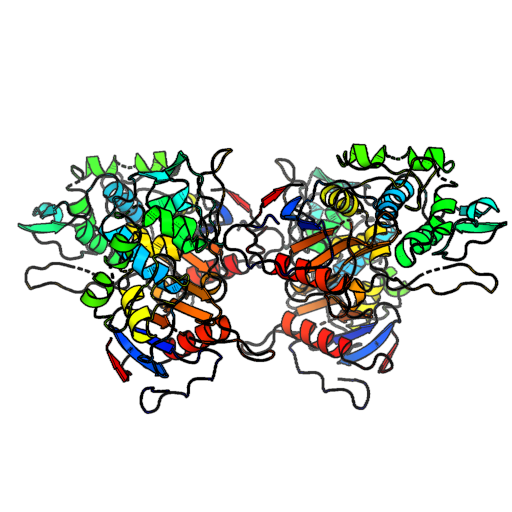0.27 286 ALA D CA 1
ATOM 7546 C C . ALA D 1 264 ? 7.283 16.274 88.951 1.00 26.27 286 ALA D C 1
ATOM 7547 O O . ALA D 1 264 ? 7.496 16.722 87.821 1.00 27.56 286 ALA D O 1
ATOM 7549 N N . SER D 1 265 ? 6.085 16.307 89.530 1.00 29.58 287 SER D N 1
ATOM 7550 C CA . SER D 1 265 ? 4.920 16.882 88.858 1.00 33.43 287 SER D CA 1
ATOM 7551 C C . SER D 1 265 ? 3.848 17.270 89.865 1.00 32.28 287 SER D C 1
ATOM 7552 O O . SER D 1 265 ? 3.938 16.929 91.042 1.00 34.34 287 SER D O 1
ATOM 7555 N N . VAL D 1 266 ? 2.832 17.987 89.406 1.00 26.63 288 VAL D N 1
ATOM 7556 C CA . VAL D 1 266 ? 1.740 18.372 90.290 1.00 28.84 288 VAL D CA 1
ATOM 7557 C C . VAL D 1 266 ? 0.414 17.861 89.750 1.00 32.54 288 VAL D C 1
ATOM 7558 O O . VAL D 1 266 ? -0.633 18.032 90.373 1.00 31.75 288 VAL D O 1
ATOM 7562 N N . GLY D 1 267 ? 0.466 17.225 88.587 1.00 29.22 289 GLY D N 1
ATOM 7563 C CA . GLY D 1 267 ? -0.727 16.655 87.991 1.00 32.93 289 GLY D CA 1
ATOM 7564 C C . GLY D 1 267 ? -0.499 16.267 86.547 1.00 32.67 289 GLY D C 1
ATOM 7565 O O . GLY D 1 267 ? 0.638 16.041 86.125 1.00 29.45 289 GLY D O 1
ATOM 7566 N N . SER D 1 268 ? -1.580 16.197 85.783 1.00 27.56 290 SER D N 1
ATOM 7567 C CA . SER D 1 268 ? -1.486 15.804 84.384 1.00 33.67 290 SER D CA 1
ATOM 7568 C C . SER D 1 268 ? -2.526 16.534 83.550 1.00 29.53 290 SER D C 1
ATOM 7569 O O . SER D 1 268 ? -3.580 16.925 84.063 1.00 31.87 290 SER D O 1
ATOM 7572 N N . LEU D 1 269 ? -2.229 16.710 82.267 1.00 28.09 291 LEU D N 1
ATOM 7573 C CA . LEU D 1 269 ? -3.128 17.414 81.353 1.00 34.01 291 LEU D CA 1
ATOM 7574 C C . LEU D 1 269 ? -4.440 16.666 81.144 1.00 44.98 291 LEU D C 1
ATOM 7575 O O . LEU D 1 269 ? -4.463 15.432 81.101 1.00 45.83 291 LEU D O 1
#

Secondary structure (DSSP, 8-state):
-B--TTSPPPPP-S-SSEEEEETTT-EEEEEESTT--B--GGGGHHHHHHHHHHHS-TT-EEE--GGGG-SPSP-----TT-EEEHHHHHHHHHHS--HHHHHHHH----HHHHHH--HHHHHTT-TT-B-SSSSSS-BTTBS-BB-HHHHHHHHHH---HHHHHHHH-SB--EETTEE---B---THHHHSTTEEEEEEEEETTTEEEEEEEEEETTEEEEE--B-PPTTS--HHHHHHHHHHHHHHS-TT--SEE-/-B--TTPPPPPP-S-SSEEEEETTT-EEEEEESTT--B--GGGGHHHHHHHHHHHS-TT-EEEPPGGGG-SPSP-----TT-EEEHHHHHHHHHHS--HHHHHHHH----HHHHHH--HHHHHHT-TT-B-SSSSSS-BTTBS-BB-HHHHHHHHHH---HHHHHHHH-SB--B-SSSB---B---THHHHSTTEEEEEEEEETTTEEEEEEEEEETTEEEEE--B-PPTTS--HHHHHHHHHHHHHHS-TT--SEE-/-B--TTPPPPPP-S-SSEEEEETTT-EEEEEESTT--B--GGGGHHHHHHHHHHHS-TT-EEEPPGGGG-PPSS-----TT-EEEHHHHHHHHHHS--HHHHHHHH----HHHHHH--HHHHHHT-TT-B-SSSSS--BTTBS-BB-HHHHHHHHHH---HHHHHHHH-SB----BTB----B---THHHHSTTEEEEEEEEETTTEEEEEEEEEETTEEEEE--B-PPTTS--HHHHHHHHHHHHHHS-TT--SEE-/-B--TTPPPPPP-S-SSEEEEETTT-EEEEEESTT--B--GGGGHHHHHHHHHHHS-TT-EEEPPGGGG-SPSP-----TT-EEEHHHHHHHHHHS--HHHHHHHH----HHHHHH--HHHHHHT-TT-B-SSSSSS-BTTBS-BB-HHHHHHHHHH---HHHHHHHH-SB--B-SSSB---B---THHHHSTTEEEEEEEEETTTEEEEEEEEEETTEEEEE--B-PPTTS--HHHHHHHHHHHHHHS-TT--SEE-

Foldseek 3Di:
DDAFPPADDQDDAFDQWKWKAFLPPQFTGDIHQQFDKFQAFQLLLLVLVVLLVVPDDQADKDAAAPVLQPDDDPAPDDDHRDMDGLVQLVLRCQQRLHSSSQQVSCCVVGWVNSQVSLVSLVVLVQVQWHDDTSRQPADPVGNTIGGFSSSSSSVSVCVDPSSLVSQLDQWDHQDPVGGDIGGGPPCCSVPPPFWRGKGWGDDPRRHIWMWGWGDDPHTIMIMISGDDDVVGADPSRSVNSSVVSVVPDDPPTGDGGD/DDAFPPADDFDDAFDQWKWKAFLPFQFTGDIHPQVDKFFAFQLCLLVLLVLLVVPFDQADKDQDAPVLVPDDDPAPDRDHRDMDGNVQLNLCCQQSLHSSSQQVSCVVVGWVVSQVSVVSLVVLVQVFWHDDTSRQPADPVGNTIGGFSSSSSSVSVCVDVSSLCSQQDQWDHQDDVGGDIGGRPDCLNVPPPFWRGKGWGDDPRRHIWMWTWGDDPRTIMIMISGDHDDVGDDPSRSVNSSVVSVVPDDPVTGDGGD/DDAFPPADDQDDAFDQWKWKAFLPFQFTGDIHQQFDKFFAAQLLLLVLVVLLVVPDDQADKDADDPVLQPDDDPALARDHRDMDGNVQLNLRCFQGLHSSSQQVSCVVVGWVNSQVSLVSLVVLVQVFWHDDTSRQPADPVGRTIGGFSSSSSSVSVCVDPSSLVSQLDQWDHQDPVGDDIGGGPPCLSVVPPFWRGKGWGDDPRRHIWMWGWGDDPHTIMIMISGDADDVGQDPSRSVNSSVVSVVVDDPPHGRGGD/DFAFPPADDFDDAFDQWKWKAFLPFQFTGGIHPQFDKFQAFQLLLLVLLLLLVVPDDQADKDAQAPVLQPDDDPAPDRDHRDMDGLVQLNLRCQQGLHSSSQQVSCVVVGWVNSQVSLVVLVVLVQVFWHDPTSRQPADPVGRTIGGFSSSSSSVSSCVDPSSQCSQQDQWDHQDDVGGDIGGRPDCLNVPPPFWRGKGWGDDPRRHIKMWGWGDDPHTIMIMISGDHDVVGADPSSSVNSSVVSVVVDDPPTGDGGD

Solvent-accessible surface area: 39444 Å² total

Sequence (1032 aa):
DVQPAGSVPIPDGPAQTWIVADLDSGQVLAGRDQNVAHPPASTIKVLLALVALDELDLNSTVVADVADTQAECNCVGVKPGRSYTARQLLDGLLLVSGNDAANTLAHLGGQDVTVAKNAKAATLGATSTHATTPSGLDGPGGSGASTAHDLVVIFRAAANPVFAQITAEPSAFPSDNGEQLIVNQDELLQRYPGAIGGKTGYTNAARKTFVGAAARGGRRLVIAYGLVKEGGPTYWDQAATLFDWGFALNPQASVGSLDVQPAGSVPIPDGPAQTWIVADLDSGQVLAGRDQNVAHPPASTIKVLLALVALDELDLNSTVVADVADTQAECNCVGVKPGRSYTARQLLDGLLLVSGNDAANTLAHLGGQDVTVAKNAKAATLGATSTHATTPSGLDGPGGSGASTAHDLVVIFRAAANPVFAQITAEPSAFPSDNGEQLIVNQDELLQRYPGAIGGKTGYTNAARKTFVGAAARGGRRLVIAYGLVKEGGPTYWDQAATLFDWGFALNPQASVGSLDVQPAGSVPIPDGPAQTWIVADLDSGQVLAGRDQNVAHPPASTIKVLLALVALDELDLNSTVVADVADTQAECNCVGVKPGRSYTARQLLDGLLLVSGNDAANTLAHLGGQDVTVAKNAKAATLGATSTHATTPSGLDGPGGSGASTAHDLVVIFRAAANPVFAQITAEPSAFPSDNGEQLIVNQDELLQRYPGAIGGKTGYTNAARKTFVGAAARGGRRLVIAYGLVKEGGPTYWDQAATLFDWGFALNPQASVGSLDVQPAGSVPIPDGPAQTWIVADLDSGQVLAGRDQNVAHPPASTIKVLLALVALDELDLNSTVVADVADTQAECNCVGVKPGRSYTARQLLDGLLLVSGNDAANTLAHLGGQDVTVAKNAKAATLGATSTHATTPSGLDGPGGSGASTAHDLVVIFRAAANPVFAQITAEPSAFPSDNGEQLIVNQDELLQRYPGAIGGKTGYTNAARKTFVGAAARGGRRLVIAYGLVKEGGPTYWDQAATLFDWGFALNPQASVGSL

B-factor: mean 26.38, std 10.4, range [10.67, 90.66]

CATH classification: 3.40.710.10

Nearest PDB structures (foldseek):
  4rye-assembly4_D  TM=1.001E+00  e=3.129E-48  Mycobacterium tuberculosis H37Rv
  4p0m-assembly1_A  TM=9.984E-01  e=1.515E-45  Mycobacterium tuberculosis
  3mfd-assembly2_B  TM=9.251E-01  e=5.962E-20  Bacillus subtilis
  3mfd-assembly1_A  TM=9.236E-01  e=1.003E-19  Bacillus subtilis
  4k91-assembly2_B  TM=8.958E-01  e=5.450E-17  Pseudomonas aeruginosa UCBPP-PA14